Protein 5YQ5 (pdb70)

Nearest PDB structures (foldseek):
  5yq5-assembly1_A  TM=1.003E+00  e=1.199E-50  Homo sapiens
  1xcd-assembly1_A  TM=8.924E-01  e=4.815E-14  Bos taurus
  5cmp-assembly1_A  TM=8.500E-01  e=1.388E-11  Homo sapiens
  4v2d-assembly1_A  TM=8.101E-01  e=3.624E-11  Homo sapiens
  5ftt-assembly1_B  TM=8.292E-01  e=1.042E-10  Mus musculus

Organism: Homo sapiens (NCBI:txid9606)

Radius of gyration: 37.25 Å; Cα contacts (8 Å, |Δi|>4): 3304; chains: 4; bounding box: 86×95×120 Å

Structure (mmCIF, N/CA/C/O backbone):
data_5YQ5
#
_entry.id   5YQ5
#
_cell.length_a   75.640
_cell.length_b   110.700
_cell.length_c   122.150
_cell.angle_alpha   90.00
_cell.angle_beta   106.97
_cell.angle_gamma   90.00
#
_symmetry.space_group_name_H-M   'P 1 21 1'
#
loop_
_entity.id
_entity.type
_entity.pdbx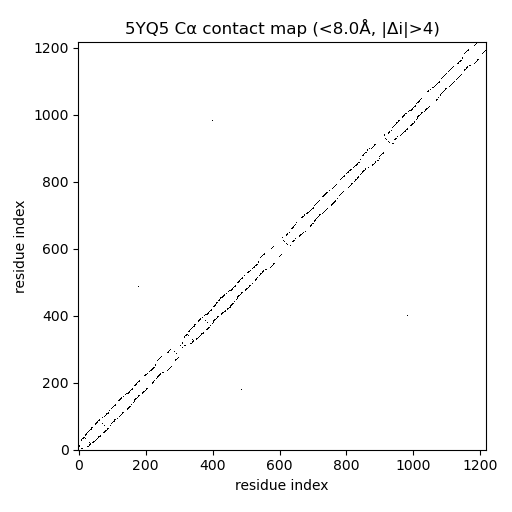_description
1 polymer Osteomodulin
2 non-polymer 2-acetamido-2-deoxy-beta-D-glucopyranose
3 non-polymer 'PHOSPHATE ION'
4 water water
#
loop_
_atom_site.group_PDB
_atom_site.id
_atom_site.type_symbol
_atom_site.label_atom_id
_atom_site.label_alt_id
_atom_site.label_comp_id
_atom_site.label_asym_id
_atom_site.label_entity_id
_atom_site.label_seq_id
_atom_site.pdbx_PDB_ins_code
_atom_site.Cartn_x
_atom_site.Cartn_y
_atom_site.Cartn_z
_atom_site.occupancy
_atom_site.B_iso_or_equiv
_atom_site.auth_seq_id
_atom_site.auth_comp_id
_atom_site.auth_asym_id
_atom_site.auth_atom_id
_atom_site.pdbx_PDB_model_num
ATOM 1 N N . SER A 1 62 ? 125.422 0.646 -24.812 1.00 66.17 64 SER A N 1
ATOM 2 C CA . SER A 1 62 ? 125.932 1.999 -24.484 1.00 66.73 64 SER A CA 1
ATOM 3 C C . SER A 1 62 ? 125.287 2.606 -23.216 1.00 61.17 64 SER A C 1
ATOM 4 O O . SER A 1 62 ? 125.976 3.225 -22.434 1.00 63.01 64 SER A O 1
ATOM 7 N N . GLU A 1 63 ? 124.007 2.372 -23.016 1.00 62.33 65 GLU A N 1
ATOM 8 C CA . GLU A 1 63 ? 123.278 2.842 -21.815 1.00 64.53 65 GLU A CA 1
ATOM 9 C C . GLU A 1 63 ? 123.716 2.199 -20.474 1.00 59.13 65 GLU A C 1
ATOM 10 O O . GLU A 1 63 ? 123.540 2.781 -19.408 1.00 66.39 65 GLU A O 1
ATOM 16 N N . CYS A 1 64 ? 124.293 1.004 -20.547 1.00 57.84 66 CYS A N 1
ATOM 17 C CA . CYS A 1 64 ? 124.717 0.279 -19.347 1.00 52.92 66 CYS A CA 1
ATOM 18 C C . CYS A 1 64 ? 126.208 0.032 -19.409 1.00 49.36 66 CYS A C 1
ATOM 19 O O . CYS A 1 64 ? 126.831 0.276 -20.420 1.00 63.13 66 CYS A O 1
ATOM 22 N N . PHE A 1 65 ? 126.770 -0.502 -18.337 1.00 49.24 67 PHE A N 1
ATOM 23 C CA . PHE A 1 65 ? 128.178 -0.843 -18.261 1.00 50.67 67 PHE A CA 1
ATOM 24 C C . PHE A 1 65 ? 128.389 -2.313 -17.920 1.00 46.63 67 PHE A C 1
ATOM 25 O O . PHE A 1 65 ? 127.900 -2.793 -16.890 1.00 45.48 67 PHE A O 1
ATOM 33 N N . CYS A 1 66 ? 129.134 -3.014 -18.780 1.00 47.29 68 CYS A N 1
ATOM 34 C CA . CYS A 1 66 ? 129.376 -4.462 -18.588 1.00 53.49 68 CYS A CA 1
ATOM 35 C C . CYS A 1 66 ? 130.869 -4.697 -18.444 1.00 52.10 68 CYS A C 1
ATOM 36 O O . CYS A 1 66 ? 131.563 -4.748 -19.440 1.00 55.92 68 CYS A O 1
ATOM 39 N N . PRO A 1 67 ? 131.382 -4.816 -17.204 1.00 51.57 69 PRO A N 1
ATOM 40 C CA . PRO A 1 67 ? 132.825 -4.961 -17.044 1.00 56.66 69 PRO A CA 1
ATOM 41 C C . PRO A 1 67 ? 133.336 -6.281 -17.654 1.00 57.19 69 PRO A C 1
ATOM 42 O O . PRO A 1 67 ? 132.775 -7.348 -17.366 1.00 54.16 69 PRO A O 1
ATOM 46 N N . THR A 1 68 ? 134.405 -6.188 -18.460 1.00 57.10 70 THR A N 1
ATOM 47 C CA . THR A 1 68 ? 135.009 -7.344 -19.137 1.00 53.01 70 THR A CA 1
ATOM 48 C C . THR A 1 68 ? 135.541 -8.412 -18.183 1.00 51.07 70 THR A C 1
ATOM 49 O O . THR A 1 68 ? 135.536 -9.591 -18.488 1.00 64.10 70 THR A O 1
ATOM 53 N N . ASN A 1 69 ? 135.997 -7.996 -17.028 1.00 51.32 71 ASN A N 1
ATOM 54 C CA . ASN A 1 69 ? 136.441 -8.897 -15.951 1.00 55.64 71 ASN A CA 1
ATOM 55 C C . ASN A 1 69 ? 135.308 -9.544 -15.139 1.00 53.21 71 ASN A C 1
ATOM 56 O O . ASN A 1 69 ? 135.570 -10.485 -14.390 1.00 47.78 71 ASN A O 1
ATOM 61 N N . PHE A 1 70 ? 134.088 -9.022 -15.218 1.00 57.26 72 PHE A N 1
ATOM 62 C CA . PHE A 1 70 ? 132.904 -9.631 -14.546 1.00 63.10 72 PHE A CA 1
ATOM 63 C C . PHE A 1 70 ? 131.803 -9.730 -15.598 1.00 55.75 72 PHE A C 1
ATOM 64 O O . PHE A 1 70 ? 130.785 -9.016 -15.526 1.00 52.18 72 PHE A O 1
ATOM 72 N N . PRO A 1 71 ? 132.043 -10.583 -16.600 1.00 50.19 73 PRO A N 1
ATOM 73 C CA . PRO A 1 71 ? 131.363 -10.513 -17.879 1.00 51.90 73 PRO A CA 1
ATOM 74 C C . PRO A 1 71 ? 129.888 -10.879 -17.843 1.00 46.17 73 PRO A C 1
ATOM 75 O O . PRO A 1 71 ? 129.146 -10.462 -18.742 1.00 44.82 73 PRO A O 1
ATOM 79 N N . SER A 1 72 ? 129.462 -11.627 -16.819 1.00 43.49 74 SER A N 1
ATOM 80 C CA . SER A 1 72 ? 128.027 -11.903 -16.645 1.00 44.13 74 SER A CA 1
ATOM 81 C C . SER A 1 72 ? 127.232 -10.802 -15.897 1.00 45.10 74 SER A C 1
ATOM 82 O O . SER A 1 72 ? 126.022 -10.986 -15.659 1.00 42.30 74 SER A O 1
ATOM 85 N N . SER A 1 73 ? 127.874 -9.669 -15.557 1.00 39.45 75 SER A N 1
ATOM 86 C CA . SER A 1 73 ? 127.216 -8.563 -14.825 1.00 36.69 75 SER A CA 1
ATOM 87 C C . SER A 1 73 ? 126.939 -7.372 -15.693 1.00 37.38 75 SER A C 1
ATOM 88 O O . SER A 1 73 ? 127.815 -6.923 -16.443 1.00 42.27 75 SER A O 1
ATOM 91 N N . MET A 1 74 ? 125.745 -6.797 -15.567 1.00 39.58 76 MET A N 1
ATOM 92 C CA . MET A 1 74 ? 125.398 -5.600 -16.309 1.00 38.27 76 MET A CA 1
ATOM 93 C C . MET A 1 74 ? 124.796 -4.558 -15.396 1.00 38.85 76 MET A C 1
ATOM 94 O O . MET A 1 74 ? 123.792 -4.820 -14.732 1.00 41.34 76 MET A O 1
ATOM 99 N N . TYR A 1 75 ? 125.391 -3.364 -15.422 1.00 39.91 77 TYR A N 1
ATOM 100 C CA . TYR A 1 75 ? 125.048 -2.255 -14.549 1.00 38.96 77 TYR A CA 1
ATOM 101 C C . TYR A 1 75 ? 124.304 -1.220 -15.332 1.00 40.69 77 TYR A C 1
ATOM 102 O O . TYR A 1 75 ? 124.872 -0.577 -16.186 1.00 44.30 77 TYR A O 1
ATOM 111 N N . CYS A 1 76 ? 123.019 -1.076 -15.044 1.00 39.51 78 CYS A N 1
ATOM 112 C CA . CYS A 1 76 ? 122.169 -0.087 -15.684 1.00 38.28 78 CYS A CA 1
ATOM 113 C C . CYS A 1 76 ? 121.559 0.809 -14.645 1.00 34.34 78 CYS A C 1
ATOM 114 O O . CYS A 1 76 ? 120.573 1.477 -14.914 1.00 36.19 78 CYS A O 1
ATOM 117 N N . ASP A 1 77 ? 122.143 0.829 -13.455 1.00 36.61 79 ASP A N 1
ATOM 118 C CA . ASP A 1 77 ? 121.561 1.540 -12.321 1.00 39.41 79 ASP A CA 1
ATOM 119 C C . ASP A 1 77 ? 121.848 3.054 -12.367 1.00 45.13 79 ASP A C 1
ATOM 120 O O . ASP A 1 77 ? 122.804 3.486 -13.010 1.00 50.44 79 ASP A O 1
ATOM 125 N N . ASN A 1 78 ? 120.998 3.831 -11.678 1.00 45.40 80 ASN A N 1
ATOM 126 C CA . ASN A 1 78 ? 121.192 5.256 -11.440 1.00 46.79 80 ASN A CA 1
ATOM 127 C C . ASN A 1 78 ? 121.455 6.012 -12.741 1.00 45.84 80 ASN A C 1
ATOM 128 O O . ASN A 1 78 ? 122.353 6.820 -12.790 1.00 49.06 80 ASN A O 1
ATOM 133 N N . ARG A 1 79 ? 120.688 5.728 -13.792 1.00 42.92 81 ARG A N 1
ATOM 134 C CA . ARG A 1 79 ? 120.908 6.292 -15.138 1.00 41.95 81 ARG A CA 1
ATOM 135 C C . ARG A 1 79 ? 119.696 7.001 -15.751 1.00 39.39 81 ARG A C 1
ATOM 136 O O . ARG A 1 79 ? 119.633 7.191 -16.967 1.00 43.47 81 ARG A O 1
ATOM 144 N N . LYS A 1 80 ? 118.755 7.395 -14.912 1.00 43.67 82 LYS A N 1
ATOM 145 C CA . LYS A 1 80 ? 117.450 7.908 -15.324 1.00 53.36 82 LYS A CA 1
ATOM 146 C C . LYS A 1 80 ? 116.777 7.107 -16.447 1.00 48.73 82 LYS A C 1
ATOM 147 O O . LYS A 1 80 ? 116.035 7.692 -17.239 1.00 46.44 82 LYS A O 1
ATOM 153 N N . LEU A 1 81 ? 117.006 5.786 -16.521 1.00 43.41 83 LEU A N 1
ATOM 154 C CA . LEU A 1 81 ? 116.349 4.991 -17.567 1.00 43.92 83 LEU A CA 1
ATOM 155 C C . LEU A 1 81 ? 114.824 4.962 -17.377 1.00 39.09 83 LEU A C 1
ATOM 156 O O . LEU A 1 81 ? 114.312 4.912 -16.263 1.00 41.13 83 LEU A O 1
ATOM 161 N N . LYS A 1 82 ? 114.128 5.039 -18.485 1.00 41.29 84 LYS A N 1
ATOM 162 C CA . LYS A 1 82 ? 112.686 4.977 -18.549 1.00 43.69 84 LYS A CA 1
ATOM 163 C C . LYS A 1 82 ? 112.200 3.609 -18.963 1.00 43.11 84 LYS A C 1
ATOM 164 O O . LYS A 1 82 ? 111.055 3.263 -18.705 1.00 41.81 84 LYS A O 1
ATOM 170 N N . THR A 1 83 ? 113.070 2.825 -19.608 1.00 40.00 85 THR A N 1
ATOM 171 C CA . THR A 1 83 ? 112.714 1.520 -20.100 1.00 40.87 85 THR A CA 1
ATOM 172 C C . THR A 1 83 ? 113.886 0.620 -19.829 1.00 39.65 85 THR A C 1
ATOM 173 O O . THR A 1 83 ? 115.005 1.061 -19.688 1.00 42.14 85 THR A O 1
ATOM 177 N N . ILE A 1 84 ? 113.611 -0.659 -19.762 1.00 41.84 86 ILE A N 1
ATOM 178 C CA . ILE A 1 84 ? 114.630 -1.648 -19.561 1.00 39.25 86 ILE A CA 1
ATOM 179 C C . ILE A 1 84 ? 115.239 -1.895 -20.922 1.00 42.37 86 ILE A C 1
ATOM 180 O O . ILE A 1 84 ? 114.520 -2.280 -21.843 1.00 34.94 86 ILE A O 1
ATOM 185 N N . PRO A 1 85 ? 116.563 -1.719 -21.056 1.00 42.74 87 PRO A N 1
ATOM 186 C CA . PRO A 1 85 ? 117.191 -2.011 -22.353 1.00 42.37 87 PRO A CA 1
ATOM 187 C C . PRO A 1 85 ? 117.178 -3.524 -22.683 1.00 41.52 87 PRO A C 1
ATOM 188 O O . PRO A 1 85 ? 116.805 -4.335 -21.835 1.00 40.49 87 PRO A O 1
ATOM 192 N N . ASN A 1 86 ? 117.562 -3.858 -23.904 1.00 40.68 88 ASN A N 1
ATOM 193 C CA . ASN A 1 86 ? 117.659 -5.230 -24.362 1.00 44.23 88 ASN A CA 1
ATOM 194 C C . ASN A 1 86 ? 118.782 -5.906 -23.622 1.00 42.24 88 ASN A C 1
ATOM 195 O O . ASN A 1 86 ? 119.863 -5.367 -23.559 1.00 45.46 88 ASN A O 1
ATOM 200 N N . ILE A 1 87 ? 118.505 -7.063 -23.032 1.00 38.21 89 ILE A N 1
ATOM 201 C CA . ILE A 1 87 ? 119.470 -7.741 -22.187 1.00 40.85 89 ILE A CA 1
ATOM 202 C C . ILE A 1 87 ? 120.155 -8.825 -23.018 1.00 42.87 89 ILE A C 1
ATOM 203 O O . ILE A 1 87 ? 119.502 -9.732 -23.491 1.00 46.15 89 ILE A O 1
ATOM 208 N N . PRO A 1 88 ? 121.491 -8.765 -23.161 1.00 50.75 90 PRO A N 1
ATOM 209 C CA . PRO A 1 88 ? 122.218 -9.868 -23.819 1.00 47.59 90 PRO A CA 1
ATOM 210 C C . PRO A 1 88 ? 122.031 -11.198 -23.102 1.00 48.65 90 PRO A C 1
ATOM 211 O O . PRO A 1 88 ? 121.851 -11.234 -21.886 1.00 50.41 90 PRO A O 1
ATOM 215 N N . MET A 1 89 ? 122.163 -12.275 -23.848 1.00 48.41 91 MET A N 1
ATOM 216 C CA . MET A 1 89 ? 121.831 -13.619 -23.370 1.00 52.07 91 MET A CA 1
ATOM 217 C C . MET A 1 89 ? 122.797 -14.173 -22.326 1.00 50.04 91 MET A C 1
ATOM 218 O O . MET A 1 89 ? 122.468 -15.111 -21.621 1.00 49.93 91 MET A O 1
ATOM 223 N N . HIS A 1 90 ? 123.990 -13.618 -22.231 1.00 47.01 92 HIS A N 1
ATOM 224 C CA . HIS A 1 90 ? 124.969 -14.120 -21.273 1.00 45.97 92 HIS A CA 1
ATOM 225 C C . HIS A 1 90 ? 124.832 -13.484 -19.877 1.00 42.10 92 HIS A C 1
ATOM 226 O O . HIS A 1 90 ? 125.459 -13.971 -18.927 1.00 44.33 92 HIS A O 1
ATOM 233 N N . ILE A 1 91 ? 123.998 -12.445 -19.742 1.00 35.47 93 ILE A N 1
ATOM 234 C CA . ILE A 1 91 ? 123.850 -11.729 -18.462 1.00 35.04 93 ILE A CA 1
ATOM 235 C C . ILE A 1 91 ? 123.208 -12.569 -17.376 1.00 34.61 93 ILE A C 1
ATOM 236 O O . ILE A 1 91 ? 122.183 -13.195 -17.583 1.00 37.88 93 ILE A O 1
ATOM 241 N N . GLN A 1 92 ? 123.832 -12.601 -16.222 1.00 35.45 94 GLN A N 1
ATOM 242 C CA . GLN A 1 92 ? 123.339 -13.335 -15.085 1.00 33.89 94 GLN A CA 1
ATOM 243 C C . GLN A 1 92 ? 122.967 -12.440 -13.904 1.00 33.90 94 GLN A C 1
ATOM 244 O O . GLN A 1 92 ? 122.107 -12.817 -13.112 1.00 36.12 94 GLN A O 1
ATOM 250 N N . GLN A 1 93 ? 123.633 -11.300 -13.739 1.00 34.51 95 GLN A N 1
ATOM 251 C CA . GLN A 1 93 ? 123.304 -10.346 -12.701 1.00 34.45 95 GLN A CA 1
ATOM 252 C C . GLN A 1 93 ? 123.008 -9.032 -13.397 1.00 35.84 95 GLN A C 1
ATOM 253 O O . GLN A 1 93 ? 123.830 -8.530 -14.166 1.00 41.03 95 GLN A O 1
ATOM 259 N N . LEU A 1 94 ? 121.801 -8.512 -13.162 1.00 36.35 96 LEU A N 1
ATOM 260 C CA . LEU A 1 94 ? 121.283 -7.331 -13.850 1.00 31.56 96 LEU A CA 1
ATOM 261 C C . LEU A 1 94 ? 120.861 -6.311 -12.817 1.00 30.97 96 LEU A C 1
ATOM 262 O O . LEU A 1 94 ? 119.985 -6.603 -11.993 1.00 30.40 96 LEU A O 1
ATOM 267 N N . TYR A 1 95 ? 121.467 -5.120 -12.878 1.00 32.33 97 TYR A N 1
ATOM 268 C CA . TYR A 1 95 ? 121.221 -4.058 -11.924 1.00 30.26 97 TYR A CA 1
ATOM 269 C C . TYR A 1 95 ? 120.501 -2.904 -12.614 1.00 31.58 97 TYR A C 1
ATOM 270 O O . TYR A 1 95 ? 121.084 -2.228 -13.453 1.00 35.52 97 TYR A O 1
ATOM 279 N N . LEU A 1 96 ? 119.229 -2.704 -12.277 1.00 30.81 98 LEU A N 1
ATOM 280 C CA . LEU A 1 96 ? 118.407 -1.642 -12.867 1.00 30.37 98 LEU A CA 1
ATOM 281 C C . LEU A 1 96 ? 117.858 -0.731 -11.817 1.00 29.44 98 LEU A C 1
ATOM 282 O O . LEU A 1 96 ? 116.971 0.036 -12.091 1.00 32.51 98 LEU A O 1
ATOM 287 N N . GLN A 1 97 ? 118.389 -0.806 -10.597 1.00 31.94 99 GLN A N 1
ATOM 288 C CA . GLN A 1 97 ? 117.880 0.013 -9.537 1.00 32.45 99 GLN A CA 1
ATOM 289 C C . GLN A 1 97 ? 118.103 1.515 -9.739 1.00 32.58 99 GLN A C 1
ATOM 290 O O . GLN A 1 97 ? 118.938 1.927 -10.522 1.00 29.53 99 GLN A O 1
ATOM 296 N N . PHE A 1 98 ? 117.307 2.308 -9.032 1.00 32.11 100 PHE A N 1
ATOM 297 C CA . PHE A 1 98 ? 117.382 3.767 -9.056 1.00 34.66 100 PHE A CA 1
ATOM 298 C C . PHE A 1 98 ? 117.243 4.360 -10.457 1.00 37.74 100 PHE A C 1
ATOM 299 O O . PHE A 1 98 ? 118.076 5.154 -10.890 1.00 48.98 100 PHE A O 1
ATOM 307 N N . ASN A 1 99 ? 116.189 3.957 -11.164 1.00 39.78 101 ASN A N 1
ATOM 308 C CA . ASN A 1 99 ? 115.871 4.506 -12.486 1.00 37.12 101 ASN A CA 1
ATOM 309 C C . ASN A 1 99 ? 114.448 5.064 -12.453 1.00 34.95 101 ASN A C 1
ATOM 310 O O . ASN A 1 99 ? 113.946 5.367 -11.384 1.00 37.60 101 ASN A O 1
ATOM 315 N N . GLU A 1 100 ? 113.820 5.261 -13.603 1.00 37.71 102 GLU A N 1
ATOM 316 C CA . GLU A 1 100 ? 112.437 5.738 -13.667 1.00 41.10 102 GLU A CA 1
ATOM 317 C C . GLU A 1 100 ? 111.593 4.741 -14.473 1.00 40.52 102 GLU A C 1
ATOM 318 O O . GLU A 1 100 ? 110.728 5.112 -15.260 1.00 41.85 102 GLU A O 1
ATOM 324 N N . ILE A 1 101 ? 111.862 3.460 -14.272 1.00 38.57 103 ILE A N 1
ATOM 325 C CA . ILE A 1 101 ? 111.176 2.423 -15.011 1.00 37.63 103 ILE A CA 1
ATOM 326 C C . ILE A 1 101 ? 109.746 2.229 -14.464 1.00 35.16 103 ILE A C 1
ATOM 327 O O . ILE A 1 101 ? 109.522 2.224 -13.245 1.00 31.82 103 ILE A O 1
ATOM 332 N N . GLU A 1 102 ? 108.803 2.093 -15.381 1.00 34.03 104 GLU A N 1
ATOM 333 C CA . GLU A 1 102 ? 107.388 1.886 -15.048 1.00 39.56 104 GLU A CA 1
ATOM 334 C C . GLU A 1 102 ? 106.869 0.510 -15.425 1.00 34.38 104 GLU A C 1
ATOM 335 O O . GLU A 1 102 ? 105.951 0.008 -14.802 1.00 35.03 104 GLU A O 1
ATOM 341 N N . ALA A 1 103 ? 107.461 -0.104 -16.428 1.00 31.84 105 ALA A N 1
ATOM 342 C CA . ALA A 1 103 ? 106.955 -1.314 -17.017 1.00 32.93 105 ALA A CA 1
ATOM 343 C C . ALA A 1 103 ? 108.072 -2.330 -17.087 1.00 28.94 105 ALA A C 1
ATOM 344 O O . ALA A 1 103 ? 109.234 -1.966 -17.225 1.00 30.24 105 ALA A O 1
ATOM 346 N N . VAL A 1 104 ? 107.692 -3.600 -17.040 1.00 27.11 106 VAL A N 1
ATOM 347 C CA . VAL A 1 104 ? 108.614 -4.705 -17.276 1.00 31.60 106 VAL A CA 1
ATOM 348 C C . VAL A 1 104 ? 108.056 -5.520 -18.433 1.00 33.30 106 VAL A C 1
ATOM 349 O O . VAL A 1 104 ? 107.076 -6.233 -18.261 1.00 35.54 106 VAL A O 1
ATOM 353 N N . THR A 1 105 ? 108.685 -5.381 -19.600 1.00 35.06 107 THR A N 1
ATOM 354 C CA . THR A 1 105 ? 108.135 -5.953 -20.819 1.00 35.95 107 THR A CA 1
ATOM 355 C C . THR A 1 105 ? 108.952 -7.140 -21.234 1.00 37.11 107 THR A C 1
ATOM 356 O O . THR A 1 105 ? 110.161 -7.149 -21.077 1.00 37.60 107 THR A O 1
ATOM 360 N N . ALA A 1 106 ? 108.285 -8.120 -21.834 1.00 36.46 108 ALA A N 1
ATOM 361 C CA . ALA A 1 106 ? 108.899 -9.335 -22.335 1.00 37.90 108 ALA A CA 1
ATOM 362 C C . ALA A 1 106 ? 110.001 -9.105 -23.361 1.00 40.04 108 ALA A C 1
ATOM 363 O O . ALA A 1 106 ? 110.974 -9.863 -23.390 1.00 38.84 108 ALA A O 1
ATOM 365 N N . ASN A 1 107 ? 109.847 -8.106 -24.237 1.00 39.52 109 ASN A N 1
ATOM 366 C CA . ASN A 1 107 ? 110.816 -7.899 -25.332 1.00 46.25 109 ASN A CA 1
ATOM 367 C C . ASN A 1 107 ? 112.247 -7.645 -24.832 1.00 44.37 109 ASN A C 1
ATOM 368 O O . ASN A 1 107 ? 113.212 -8.106 -25.448 1.00 51.50 109 ASN A O 1
ATOM 373 N N . SER A 1 108 ? 112.376 -6.970 -23.684 1.00 43.32 110 SER A N 1
ATOM 374 C CA . SER A 1 108 ? 113.694 -6.707 -23.074 1.00 44.97 110 SER A CA 1
ATOM 375 C C . SER A 1 108 ? 114.439 -7.968 -22.617 1.00 46.56 110 SER A C 1
ATOM 376 O O . SER A 1 108 ? 115.648 -7.978 -22.627 1.00 49.14 110 SER A O 1
ATOM 379 N N . PHE A 1 109 ? 113.716 -9.018 -22.216 1.00 41.22 111 PHE A N 1
ATOM 380 C CA . PHE A 1 109 ? 114.315 -10.198 -21.555 1.00 40.50 111 PHE A CA 1
ATOM 381 C C . PHE A 1 109 ? 114.317 -11.442 -22.412 1.00 43.80 111 PHE A C 1
ATOM 382 O O . PHE A 1 109 ? 114.623 -12.533 -21.903 1.00 46.05 111 PHE A O 1
ATOM 390 N N . ILE A 1 110 ? 113.945 -11.308 -23.682 1.00 50.51 112 ILE A N 1
ATOM 391 C CA . ILE A 1 110 ? 113.566 -12.485 -24.460 1.00 56.57 112 ILE A CA 1
ATOM 392 C C . ILE A 1 110 ? 114.671 -13.546 -24.571 1.00 59.95 112 ILE A C 1
ATOM 393 O O . ILE A 1 110 ? 114.408 -14.732 -24.490 1.00 58.85 112 ILE A O 1
ATOM 398 N N . ASN A 1 111 ? 115.912 -13.113 -24.703 1.00 60.54 113 ASN A N 1
ATOM 399 C CA . ASN A 1 111 ? 117.032 -14.038 -24.845 1.00 59.01 113 ASN A CA 1
ATOM 400 C C . ASN A 1 111 ? 117.800 -14.256 -23.548 1.00 52.93 113 ASN A C 1
ATOM 401 O O . ASN A 1 111 ? 118.763 -15.029 -23.520 1.00 51.56 113 ASN A O 1
ATOM 406 N N . ALA A 1 112 ? 117.381 -13.612 -22.468 1.00 43.53 114 ALA A N 1
ATOM 407 C CA . ALA A 1 112 ? 118.156 -13.546 -21.237 1.00 46.35 114 ALA A CA 1
ATOM 408 C C . ALA A 1 112 ? 117.778 -14.672 -20.280 1.00 45.22 114 ALA A C 1
ATOM 409 O O . ALA A 1 112 ? 117.430 -14.446 -19.115 1.00 49.98 114 ALA A O 1
ATOM 411 N N . THR A 1 113 ? 118.001 -15.888 -20.743 1.00 43.48 115 THR A N 1
ATOM 412 C CA . THR A 1 113 ? 117.486 -17.084 -20.049 1.00 44.11 115 THR A CA 1
ATOM 413 C C . THR A 1 113 ? 118.335 -17.435 -18.821 1.00 41.60 115 THR A C 1
ATOM 414 O O . THR A 1 113 ? 117.910 -18.228 -17.985 1.00 42.59 115 THR A O 1
ATOM 418 N N . HIS A 1 114 ? 119.537 -16.881 -18.717 1.00 39.05 116 HIS A N 1
ATOM 419 C CA . HIS A 1 114 ? 120.434 -17.190 -17.603 1.00 39.87 116 HIS A CA 1
ATOM 420 C C . HIS A 1 114 ? 120.394 -16.209 -16.417 1.00 33.30 116 HIS A C 1
ATOM 421 O O . HIS A 1 114 ? 121.177 -16.329 -15.524 1.00 38.36 116 HIS A O 1
ATOM 428 N N . LEU A 1 115 ? 119.479 -15.243 -16.421 1.00 32.71 117 LEU A N 1
ATOM 429 C CA . LEU A 1 115 ? 119.378 -14.302 -15.311 1.00 31.32 117 LEU A CA 1
ATOM 430 C C . LEU A 1 115 ? 119.166 -15.016 -13.971 1.00 34.15 117 LEU A C 1
ATOM 431 O O . LEU A 1 115 ? 118.289 -15.923 -13.835 1.00 30.22 117 LEU A O 1
ATOM 436 N N . LYS A 1 116 ? 120.064 -14.716 -13.025 1.00 28.98 118 LYS A N 1
ATOM 437 C CA . LYS A 1 116 ? 119.986 -15.243 -11.672 1.00 31.08 118 LYS A CA 1
ATOM 438 C C . LYS A 1 116 ? 119.558 -14.195 -10.677 1.00 27.84 118 LYS A C 1
ATOM 439 O O . LYS A 1 116 ? 119.032 -14.545 -9.610 1.00 29.21 118 LYS A O 1
ATOM 445 N N . GLU A 1 117 ? 119.842 -12.930 -10.975 1.00 26.79 119 GLU A N 1
ATOM 446 C CA . GLU A 1 117 ? 119.599 -11.855 -10.068 1.00 30.40 119 GLU A CA 1
ATOM 447 C C . GLU A 1 117 ? 119.163 -10.657 -10.878 1.00 28.87 119 GLU A C 1
ATOM 448 O O . GLU A 1 117 ? 119.831 -10.280 -11.850 1.00 33.76 119 GLU A O 1
ATOM 454 N N . ILE A 1 118 ? 118.031 -10.074 -10.487 1.00 27.46 120 ILE A N 1
ATOM 455 C CA . ILE A 1 118 ? 117.532 -8.829 -11.083 1.00 28.83 120 ILE A CA 1
ATOM 456 C C . ILE A 1 118 ? 117.220 -7.863 -9.965 1.00 27.68 120 ILE A C 1
ATOM 457 O O . ILE A 1 118 ? 116.421 -8.175 -9.082 1.00 28.44 120 ILE A O 1
ATOM 462 N N . ASN A 1 119 ? 117.847 -6.682 -10.013 1.00 29.01 121 ASN A N 1
ATOM 463 C CA . ASN A 1 119 ? 117.502 -5.599 -9.100 1.00 29.74 121 ASN A CA 1
ATOM 464 C C . ASN A 1 119 ? 116.750 -4.495 -9.819 1.00 28.54 121 ASN A C 1
ATOM 465 O O . ASN A 1 119 ? 117.338 -3.754 -10.602 1.00 30.72 121 ASN A O 1
ATOM 470 N N . LEU A 1 120 ? 115.447 -4.393 -9.532 1.00 29.86 122 LEU A N 1
ATOM 471 C CA . LEU A 1 120 ? 114.572 -3.368 -10.102 1.00 30.41 122 LEU A CA 1
ATOM 472 C C . LEU A 1 120 ? 114.031 -2.477 -9.002 1.00 30.72 122 LEU A C 1
ATOM 473 O O . LEU A 1 120 ? 113.028 -1.782 -9.180 1.00 31.26 122 LEU A O 1
ATOM 478 N N . SER A 1 121 ? 114.705 -2.454 -7.865 1.00 29.83 123 SER A N 1
ATOM 479 C CA . SER A 1 121 ? 114.313 -1.581 -6.769 1.00 30.50 123 SER A CA 1
ATOM 480 C C . SER A 1 121 ? 114.451 -0.104 -7.123 1.00 27.61 123 SER A C 1
ATOM 481 O O . SER A 1 121 ? 115.143 0.257 -8.071 1.00 27.87 123 SER A O 1
ATOM 484 N N . HIS A 1 122 ? 113.716 0.732 -6.394 1.00 28.94 124 HIS A N 1
ATOM 485 C CA . HIS A 1 122 ? 113.763 2.179 -6.567 1.00 30.45 124 HIS A CA 1
ATOM 486 C C . HIS A 1 122 ? 113.456 2.577 -8.000 1.00 34.23 124 HIS A C 1
ATOM 487 O O . HIS A 1 122 ? 114.237 3.295 -8.666 1.00 35.04 124 HIS A O 1
ATOM 494 N N . ASN A 1 123 ? 112.300 2.106 -8.473 1.00 36.00 125 ASN A N 1
ATOM 495 C CA . ASN A 1 123 ? 111.781 2.509 -9.781 1.00 32.95 125 ASN A CA 1
ATOM 496 C C . ASN A 1 123 ? 110.346 3.002 -9.602 1.00 33.34 125 ASN A C 1
ATOM 497 O O . ASN A 1 123 ? 110.010 3.438 -8.507 1.00 33.26 125 ASN A O 1
ATOM 502 N N . LYS A 1 124 ? 109.513 2.973 -10.643 1.00 39.12 126 LYS A N 1
ATOM 503 C CA . LYS A 1 124 ? 108.087 3.379 -10.535 1.00 43.45 126 LYS A CA 1
ATOM 504 C C . LYS A 1 124 ? 107.179 2.284 -11.132 1.00 41.91 126 LYS A C 1
ATOM 505 O O . LYS A 1 124 ? 106.149 2.572 -11.766 1.00 36.61 126 LYS A O 1
ATOM 511 N N . ILE A 1 125 ? 107.565 1.027 -10.939 1.00 36.53 127 ILE A N 1
ATOM 512 C CA . ILE A 1 125 ? 106.885 -0.081 -11.584 1.00 30.80 127 ILE A CA 1
ATOM 513 C C . ILE A 1 125 ? 105.493 -0.280 -10.971 1.00 31.61 127 ILE A C 1
ATOM 514 O O . ILE A 1 125 ? 105.313 -0.192 -9.754 1.00 31.33 127 ILE A O 1
ATOM 519 N N . LYS A 1 126 ? 104.509 -0.508 -11.830 1.00 31.69 128 LYS A N 1
ATOM 520 C CA . LYS A 1 126 ? 103.144 -0.813 -11.420 1.00 32.09 128 LYS A CA 1
ATOM 521 C C . LYS A 1 126 ? 102.827 -2.199 -11.783 1.00 27.50 128 LYS A C 1
ATOM 522 O O . LYS A 1 126 ? 103.340 -2.697 -12.790 1.00 27.44 128 LYS A O 1
ATOM 528 N N . SER A 1 127 ? 101.995 -2.843 -10.964 1.00 26.29 129 SER A N 1
ATOM 529 C CA . SER A 1 127 ? 101.671 -4.257 -11.154 1.00 28.88 129 SER A CA 1
ATOM 530 C C . SER A 1 127 ? 101.078 -4.542 -12.514 1.00 29.80 129 SER A C 1
ATOM 531 O O . SER A 1 127 ? 101.444 -5.533 -13.172 1.00 29.13 129 SER A O 1
ATOM 534 N N . GLN A 1 128 ? 100.180 -3.663 -12.926 1.00 33.46 130 GLN A N 1
ATOM 535 C CA . GLN A 1 128 ? 99.493 -3.769 -14.227 1.00 42.12 130 GLN A CA 1
ATOM 536 C C . GLN A 1 128 ? 100.428 -3.552 -15.435 1.00 40.68 130 GLN A C 1
ATOM 537 O O . GLN A 1 128 ? 100.026 -3.828 -16.547 1.00 42.65 130 GLN A O 1
ATOM 543 N N . LYS A 1 129 ? 101.672 -3.099 -15.225 1.00 34.68 131 LYS A N 1
ATOM 544 C CA . LYS A 1 129 ? 102.617 -2.944 -16.328 1.00 35.71 131 LYS A CA 1
ATOM 545 C C . LYS A 1 129 ? 103.728 -3.961 -16.373 1.00 32.70 131 LYS A C 1
ATOM 546 O O . LYS A 1 129 ? 104.689 -3.788 -17.137 1.00 30.74 131 LYS A O 1
ATOM 552 N N . ILE A 1 130 ? 103.590 -5.044 -15.601 1.00 29.57 132 ILE A N 1
ATOM 553 C CA . ILE A 1 130 ? 104.515 -6.149 -15.661 1.00 31.30 132 ILE A CA 1
ATOM 554 C C . ILE A 1 130 ? 103.838 -7.161 -16.567 1.00 31.00 132 ILE A C 1
ATOM 555 O O . ILE A 1 130 ? 102.768 -7.665 -16.240 1.00 38.81 132 ILE A O 1
ATOM 560 N N . ASP A 1 131 ? 104.466 -7.473 -17.689 1.00 32.25 133 ASP A N 1
ATOM 561 C CA . ASP A 1 131 ? 103.911 -8.429 -18.638 1.00 32.05 133 ASP A CA 1
ATOM 562 C C . ASP A 1 131 ? 103.886 -9.779 -17.978 1.00 32.61 133 ASP A C 1
ATOM 563 O O . ASP A 1 131 ? 104.811 -10.152 -17.229 1.00 30.98 133 ASP A O 1
ATOM 568 N N . TYR A 1 132 ? 102.821 -10.542 -18.277 1.00 29.47 134 TYR A N 1
ATOM 569 C CA . TYR A 1 132 ? 102.619 -11.885 -17.851 1.00 27.53 134 TYR A CA 1
ATOM 570 C C . TYR A 1 132 ? 103.782 -12.729 -18.300 1.00 28.05 134 TYR A C 1
ATOM 571 O O . TYR A 1 132 ? 104.146 -12.772 -19.473 1.00 33.71 134 TYR A O 1
ATOM 580 N N . GLY A 1 133 ? 104.324 -13.450 -17.337 1.00 26.65 135 GLY A N 1
ATOM 581 C CA . GLY A 1 133 ? 105.359 -14.424 -17.643 1.00 28.83 135 GLY A CA 1
ATOM 582 C C . GLY A 1 133 ? 106.779 -13.917 -17.626 1.00 28.88 135 GLY A C 1
ATOM 583 O O . GLY A 1 133 ? 107.661 -14.731 -17.659 1.00 35.16 135 GLY A O 1
ATOM 584 N N . VAL A 1 134 ? 107.015 -12.614 -17.558 1.00 28.20 136 VAL A N 1
ATOM 585 C CA . VAL A 1 134 ? 108.370 -12.077 -17.811 1.00 27.76 136 VAL A CA 1
ATOM 586 C C . VAL A 1 134 ? 109.391 -12.614 -16.821 1.00 26.83 136 VAL A C 1
ATOM 587 O O . VAL A 1 134 ? 110.425 -13.113 -17.212 1.00 29.45 136 VAL A O 1
ATOM 591 N N . PHE A 1 135 ? 109.048 -12.645 -15.545 1.00 28.05 137 PHE A N 1
ATOM 592 C CA . PHE A 1 135 ? 109.932 -13.273 -14.531 1.00 24.72 137 PHE A CA 1
ATOM 593 C C . PHE A 1 135 ? 109.805 -14.777 -14.511 1.00 27.07 137 PHE A C 1
ATOM 594 O O . PHE A 1 135 ? 110.770 -15.495 -14.282 1.00 27.91 137 PHE A O 1
ATOM 602 N N . ALA A 1 136 ? 108.568 -15.271 -14.708 1.00 30.87 138 ALA A N 1
ATOM 603 C CA . ALA A 1 136 ? 108.294 -16.709 -14.584 1.00 29.19 138 ALA A CA 1
ATOM 604 C C . ALA A 1 136 ? 109.024 -17.546 -15.587 1.00 27.71 138 ALA A C 1
ATOM 605 O O . ALA A 1 136 ? 109.275 -18.729 -15.329 1.00 26.74 138 ALA A O 1
ATOM 607 N N . LYS A 1 137 ? 109.382 -16.958 -16.734 1.00 30.67 139 LYS A N 1
ATOM 608 C CA . LYS A 1 137 ? 110.051 -17.778 -17.770 1.00 36.23 139 LYS A CA 1
ATOM 609 C C . LYS A 1 137 ? 111.535 -17.907 -17.505 1.00 35.15 139 LYS A C 1
ATOM 610 O O . LYS A 1 137 ? 112.192 -18.586 -18.284 1.00 33.85 139 LYS A O 1
ATOM 616 N N . LEU A 1 138 ? 112.053 -17.317 -16.416 1.00 34.07 140 LEU A N 1
ATOM 617 C CA . LEU A 1 138 ? 113.466 -17.358 -16.119 1.00 33.33 140 LEU A CA 1
ATOM 618 C C . LEU A 1 138 ? 113.709 -18.517 -15.137 1.00 34.24 140 LEU A C 1
ATOM 619 O O . LEU A 1 138 ? 113.475 -18.380 -13.943 1.00 38.81 140 LEU A O 1
ATOM 624 N N . PRO A 1 139 ? 114.227 -19.643 -15.646 1.00 31.55 141 PRO A N 1
ATOM 625 C CA . PRO A 1 139 ? 114.269 -20.819 -14.790 1.00 33.36 141 PRO A CA 1
ATOM 626 C C . PRO A 1 139 ? 115.373 -20.866 -13.743 1.00 33.26 141 PRO A C 1
ATOM 627 O O . PRO A 1 139 ? 115.380 -21.764 -12.908 1.00 32.12 141 PRO A O 1
ATOM 631 N N . ASN A 1 140 ? 116.322 -19.935 -13.813 1.00 34.96 142 ASN A N 1
ATOM 632 C CA . ASN A 1 140 ? 117.452 -19.880 -12.875 1.00 34.74 142 ASN A CA 1
ATOM 633 C C . ASN A 1 140 ? 117.384 -18.616 -11.996 1.00 32.76 142 ASN A C 1
ATOM 634 O O . ASN A 1 140 ? 118.326 -18.354 -11.290 1.00 33.03 142 ASN A O 1
ATOM 639 N N . LEU A 1 141 ? 116.312 -17.814 -12.066 1.00 29.43 143 LEU A N 1
ATOM 640 C CA . LEU A 1 141 ? 116.217 -16.601 -11.269 1.00 27.96 143 LEU A CA 1
ATOM 641 C C . LEU A 1 141 ? 116.147 -16.948 -9.769 1.00 27.32 143 LEU A C 1
ATOM 642 O O . LEU A 1 141 ? 115.235 -17.665 -9.309 1.00 23.64 143 LEU A O 1
ATOM 647 N N . LEU A 1 142 ? 117.153 -16.466 -9.037 1.00 25.25 144 LEU A N 1
ATOM 648 C CA . LEU A 1 142 ? 117.259 -16.740 -7.594 1.00 27.08 144 LEU A CA 1
ATOM 649 C C . LEU A 1 142 ? 116.863 -15.562 -6.728 1.00 27.01 144 LEU A C 1
ATOM 650 O O . LEU A 1 142 ? 116.321 -15.748 -5.645 1.00 29.00 144 LEU A O 1
ATOM 655 N N . GLN A 1 143 ? 117.113 -14.352 -7.206 1.00 25.46 145 GLN A N 1
ATOM 656 C CA . GLN A 1 143 ? 116.925 -13.179 -6.422 1.00 26.75 145 GLN A CA 1
ATOM 657 C C . GLN A 1 143 ? 116.223 -12.109 -7.260 1.00 23.45 145 GLN A C 1
ATOM 658 O O . GLN A 1 143 ? 116.691 -11.771 -8.349 1.00 23.61 145 GLN A O 1
ATOM 664 N N . LEU A 1 144 ? 115.175 -11.528 -6.709 1.00 23.81 146 LEU A N 1
ATOM 665 C CA . LEU A 1 144 ? 114.404 -10.493 -7.400 1.00 23.92 146 LEU A CA 1
ATOM 666 C C . LEU A 1 144 ? 114.122 -9.388 -6.419 1.00 20.43 146 LEU A C 1
ATOM 667 O O . LEU A 1 144 ? 113.478 -9.626 -5.414 1.00 20.75 146 LEU A O 1
ATOM 672 N N . HIS A 1 145 ? 114.599 -8.192 -6.729 1.00 22.11 147 HIS A N 1
ATOM 673 C CA . HIS A 1 145 ? 114.366 -7.012 -5.930 1.00 25.46 147 HIS A CA 1
ATOM 674 C C . HIS A 1 145 ? 113.353 -6.109 -6.641 1.00 26.75 147 HIS A C 1
ATOM 675 O O . HIS A 1 145 ? 113.615 -5.614 -7.740 1.00 25.93 147 HIS A O 1
ATOM 682 N N . LEU A 1 146 ? 112.218 -5.869 -5.997 1.00 26.40 148 LEU A N 1
ATOM 683 C CA . LEU A 1 146 ? 111.193 -4.961 -6.513 1.00 26.59 148 LEU A CA 1
ATOM 684 C C . LEU A 1 146 ? 110.764 -3.959 -5.442 1.00 30.85 148 LEU A C 1
ATOM 685 O O . LEU A 1 146 ? 109.732 -3.298 -5.563 1.00 31.21 148 LEU A O 1
ATOM 690 N N . GLU A 1 147 ? 111.599 -3.792 -4.417 1.00 32.45 149 GLU A N 1
ATOM 691 C CA . GLU A 1 147 ? 111.343 -2.845 -3.359 1.00 32.62 149 GLU A CA 1
ATOM 692 C C . GLU A 1 147 ? 111.393 -1.418 -3.874 1.00 31.11 149 GLU A C 1
ATOM 693 O O . GLU A 1 147 ? 112.020 -1.141 -4.875 1.00 28.31 149 GLU A O 1
ATOM 699 N N . HIS A 1 148 ? 110.669 -0.534 -3.201 1.00 29.55 150 HIS A N 1
ATOM 700 C CA . HIS A 1 148 ? 110.562 0.878 -3.591 1.00 34.00 150 HIS A CA 1
ATOM 701 C C . HIS A 1 148 ? 110.047 1.047 -5.023 1.00 30.99 150 HIS A C 1
ATOM 702 O O . HIS A 1 148 ? 110.701 1.645 -5.866 1.00 27.18 150 HIS A O 1
ATOM 709 N N . ASN A 1 149 ? 108.864 0.478 -5.265 1.00 31.67 151 ASN A N 1
ATOM 710 C CA . ASN A 1 149 ? 108.146 0.660 -6.525 1.00 34.85 151 ASN A CA 1
ATOM 711 C C . ASN A 1 149 ? 106.706 1.109 -6.227 1.00 32.87 151 ASN A C 1
ATOM 712 O O . ASN A 1 149 ? 106.470 1.653 -5.163 1.00 32.23 151 ASN A O 1
ATOM 717 N N . ASN A 1 150 ? 105.754 0.892 -7.134 1.00 33.66 152 ASN A N 1
ATOM 718 C CA . ASN A 1 150 ? 104.342 1.250 -6.883 1.00 34.18 152 ASN A CA 1
ATOM 719 C C . ASN A 1 150 ? 103.450 0.055 -7.090 1.00 34.47 152 ASN A C 1
ATOM 720 O O . ASN A 1 150 ? 102.342 0.179 -7.629 1.00 31.19 152 ASN A O 1
ATOM 725 N N . LEU A 1 151 ? 103.926 -1.108 -6.662 1.00 33.62 153 LEU A N 1
ATOM 726 C CA . LEU A 1 151 ? 103.177 -2.330 -6.856 1.00 32.98 153 LEU A CA 1
ATOM 727 C C . LEU A 1 151 ? 101.958 -2.309 -5.929 1.00 31.19 153 LEU A C 1
ATOM 728 O O . LEU A 1 151 ? 102.073 -1.947 -4.774 1.00 31.39 153 LEU A O 1
ATOM 733 N N . GLU A 1 152 ? 100.812 -2.682 -6.462 1.00 31.62 154 GLU A N 1
ATOM 734 C CA . GLU A 1 152 ? 99.564 -2.784 -5.705 1.00 35.21 154 GLU A CA 1
ATOM 735 C C . GLU A 1 152 ? 99.193 -4.196 -5.459 1.00 30.42 154 GLU A C 1
ATOM 736 O O . GLU A 1 152 ? 98.330 -4.483 -4.626 1.00 29.93 154 GLU A O 1
ATOM 742 N N . GLU A 1 153 ? 99.795 -5.108 -6.193 1.00 34.58 155 GLU A N 1
ATOM 743 C CA . GLU A 1 153 ? 99.539 -6.473 -5.883 1.00 39.75 155 GLU A CA 1
ATOM 744 C C . GLU A 1 153 ? 100.787 -7.325 -5.943 1.00 35.18 155 GLU A C 1
ATOM 745 O O . GLU A 1 153 ? 101.783 -6.965 -6.539 1.00 28.66 155 GLU A O 1
ATOM 751 N N . PHE A 1 154 ? 100.691 -8.460 -5.273 1.00 33.97 156 PHE A N 1
ATOM 752 C CA . PHE A 1 154 ? 101.746 -9.415 -5.233 1.00 34.92 156 PHE A CA 1
ATOM 753 C C . PHE A 1 154 ? 101.960 -9.959 -6.629 1.00 33.51 156 PHE A C 1
ATOM 754 O O . PHE A 1 154 ? 100.998 -10.412 -7.267 1.00 36.08 156 PHE A O 1
ATOM 762 N N . PRO A 1 155 ? 103.219 -9.920 -7.117 1.00 32.94 157 PRO A N 1
ATOM 763 C CA . PRO A 1 155 ? 103.498 -10.271 -8.499 1.00 33.42 157 PRO A CA 1
ATOM 764 C C . PRO A 1 155 ? 103.377 -11.759 -8.708 1.00 35.24 157 PRO A C 1
ATOM 765 O O . PRO A 1 155 ? 103.768 -12.559 -7.859 1.00 32.26 157 PRO A O 1
ATOM 769 N N . PHE A 1 156 ? 102.777 -12.102 -9.853 1.00 36.64 158 PHE A N 1
ATOM 770 C CA . PHE A 1 156 ? 102.558 -13.476 -10.252 1.00 37.51 158 PHE A CA 1
ATOM 771 C C . PHE A 1 156 ? 102.457 -13.501 -11.774 1.00 35.55 158 PHE A C 1
ATOM 772 O O . PHE A 1 156 ? 101.981 -12.545 -12.350 1.00 32.23 158 PHE A O 1
ATOM 780 N N . PRO A 1 157 ? 102.858 -14.575 -12.436 1.00 32.90 159 PRO A N 1
ATOM 781 C CA . PRO A 1 157 ? 103.525 -15.709 -11.810 1.00 31.27 159 PRO A CA 1
ATOM 782 C C . PRO A 1 157 ? 105.026 -15.416 -11.603 1.00 30.47 159 PRO A C 1
ATOM 783 O O . PRO A 1 157 ? 105.569 -14.544 -12.277 1.00 32.49 159 PRO A O 1
ATOM 787 N N . LEU A 1 158 ? 105.666 -16.169 -10.726 1.00 28.81 160 LEU A N 1
ATOM 788 C CA . LEU A 1 158 ? 107.071 -16.076 -10.467 1.00 32.24 160 LEU A CA 1
ATOM 789 C C . LEU A 1 158 ? 107.717 -17.400 -10.672 1.00 31.01 160 LEU A C 1
ATOM 790 O O . LEU A 1 158 ? 107.062 -18.400 -10.601 1.00 29.95 160 LEU A O 1
ATOM 795 N N . PRO A 1 159 ? 109.016 -17.425 -11.000 1.00 32.35 161 PRO A N 1
ATOM 796 C CA . PRO A 1 159 ? 109.656 -18.731 -11.190 1.00 30.57 161 PRO A CA 1
ATOM 797 C C . PRO A 1 159 ? 109.858 -19.435 -9.853 1.00 32.06 161 PRO A C 1
ATOM 798 O O . PRO A 1 159 ? 110.207 -18.800 -8.860 1.00 34.58 161 PRO A O 1
ATOM 802 N N . LYS A 1 160 ? 109.732 -20.754 -9.870 1.00 33.43 162 LYS A N 1
ATOM 803 C CA . LYS A 1 160 ? 109.820 -21.589 -8.680 1.00 35.53 162 LYS A CA 1
ATOM 804 C C . LYS A 1 160 ? 111.242 -21.680 -8.178 1.00 34.41 162 LYS A C 1
ATOM 805 O O . LYS A 1 160 ? 111.436 -22.095 -7.019 1.00 35.85 162 LYS A O 1
ATOM 811 N N . SER A 1 161 ? 112.243 -21.301 -8.992 1.00 32.78 163 SER A N 1
ATOM 812 C CA . SER A 1 161 ? 113.636 -21.247 -8.551 1.00 28.98 163 SER A CA 1
ATOM 813 C C . SER A 1 161 ? 113.893 -20.120 -7.529 1.00 29.22 163 SER A C 1
ATOM 814 O O . SER A 1 161 ? 114.918 -20.114 -6.871 1.00 28.91 163 SER A O 1
ATOM 817 N N . LEU A 1 162 ? 112.964 -19.167 -7.388 1.00 27.07 164 LEU A N 1
ATOM 818 C CA . LEU A 1 162 ? 113.209 -18.016 -6.582 1.00 27.76 164 LEU A CA 1
ATOM 819 C C . LEU A 1 162 ? 113.553 -18.302 -5.114 1.00 27.11 164 LEU A C 1
ATOM 820 O O . LEU A 1 162 ? 112.881 -19.121 -4.424 1.00 23.35 164 LEU A O 1
ATOM 825 N N . GLU A 1 163 ? 114.604 -17.629 -4.646 1.00 27.30 165 GLU A N 1
ATOM 826 C CA . GLU A 1 163 ? 115.111 -17.813 -3.293 1.00 30.64 165 GLU A CA 1
ATOM 827 C C . GLU A 1 163 ? 114.894 -16.608 -2.397 1.00 30.86 165 GLU A C 1
ATOM 828 O O . GLU A 1 163 ? 114.533 -16.755 -1.213 1.00 30.37 165 GLU A O 1
ATOM 834 N N . ARG A 1 164 ? 115.114 -15.414 -2.956 1.00 28.67 166 ARG A N 1
ATOM 835 C CA . ARG A 1 164 ? 114.965 -14.194 -2.235 1.00 27.71 166 ARG A CA 1
ATOM 836 C C . ARG A 1 164 ? 114.085 -13.241 -3.041 1.00 27.10 166 ARG A C 1
ATOM 837 O O . ARG A 1 164 ? 114.403 -12.928 -4.192 1.00 27.36 166 ARG A O 1
ATOM 845 N N . LEU A 1 165 ? 113.029 -12.727 -2.408 1.00 23.97 167 LEU A N 1
ATOM 846 C CA . LEU A 1 165 ? 112.106 -11.815 -3.036 1.00 24.02 167 LEU A CA 1
ATOM 847 C C . LEU A 1 165 ? 111.860 -10.626 -2.136 1.00 25.28 167 LEU A C 1
ATOM 848 O O . LEU A 1 165 ? 111.340 -10.765 -1.019 1.00 28.95 167 LEU A O 1
ATOM 853 N N . LEU A 1 166 ? 112.214 -9.452 -2.635 1.00 25.69 168 LEU A N 1
ATOM 854 C CA . LEU A 1 166 ? 112.136 -8.241 -1.870 1.00 27.89 168 LEU A CA 1
ATOM 855 C C . LEU A 1 166 ? 111.074 -7.323 -2.501 1.00 26.84 168 LEU A C 1
ATOM 856 O O . LEU A 1 166 ? 111.194 -6.915 -3.660 1.00 24.00 168 LEU A O 1
ATOM 861 N N . LEU A 1 167 ? 110.030 -7.054 -1.719 1.00 23.78 169 LEU A N 1
ATOM 862 C CA . LEU A 1 167 ? 108.868 -6.299 -2.153 1.00 27.35 169 LEU A CA 1
ATOM 863 C C . LEU A 1 167 ? 108.507 -5.180 -1.174 1.00 26.62 169 LEU A C 1
ATOM 864 O O . LEU A 1 167 ? 107.401 -4.629 -1.220 1.00 27.70 169 LEU A O 1
ATOM 869 N N . GLY A 1 168 ? 109.467 -4.796 -0.337 1.00 27.34 170 GLY A N 1
ATOM 870 C CA . GLY A 1 168 ? 109.237 -3.737 0.621 1.00 27.17 170 GLY A CA 1
ATOM 871 C C . GLY A 1 168 ? 108.958 -2.399 -0.038 1.00 27.08 170 GLY A C 1
ATOM 872 O O . GLY A 1 168 ? 109.369 -2.172 -1.166 1.00 27.31 170 GLY A O 1
ATOM 873 N N . TYR A 1 169 ? 108.259 -1.525 0.674 1.00 27.68 171 TYR A N 1
ATOM 874 C CA . TYR A 1 169 ? 107.971 -0.151 0.214 1.00 30.65 171 TYR A CA 1
ATOM 875 C C . TYR A 1 169 ? 107.237 -0.113 -1.126 1.00 25.83 171 TYR A C 1
ATOM 876 O O . TYR A 1 169 ? 107.696 0.474 -2.121 1.00 26.52 171 TYR A O 1
ATOM 885 N N . ASN A 1 170 ? 106.130 -0.830 -1.156 1.00 28.56 172 ASN A N 1
ATOM 886 C CA . ASN A 1 170 ? 105.207 -0.800 -2.297 1.00 30.24 172 ASN A CA 1
ATOM 887 C C . ASN A 1 170 ? 103.820 -0.472 -1.733 1.00 30.11 172 ASN A C 1
ATOM 888 O O . ASN A 1 170 ? 103.719 0.088 -0.630 1.00 33.30 172 ASN A O 1
ATOM 893 N N . GLU A 1 171 ? 102.760 -0.784 -2.474 1.00 32.02 173 GLU A N 1
ATOM 894 C CA . GLU A 1 171 ? 101.399 -0.466 -2.047 1.00 34.31 173 GLU A CA 1
ATOM 895 C C . GLU A 1 171 ? 100.575 -1.732 -2.097 1.00 36.52 173 GLU A C 1
ATOM 896 O O . GLU A 1 171 ? 99.401 -1.718 -2.507 1.00 32.95 173 GLU A O 1
ATOM 902 N N . ILE A 1 172 ? 101.178 -2.848 -1.692 1.00 31.52 174 ILE A N 1
ATOM 903 C CA . ILE A 1 172 ? 100.545 -4.129 -1.944 1.00 33.04 174 ILE A CA 1
ATOM 904 C C . ILE A 1 172 ? 99.341 -4.267 -1.005 1.00 35.17 174 ILE A C 1
ATOM 905 O O . ILE A 1 172 ? 99.484 -4.270 0.234 1.00 31.60 174 ILE A O 1
ATOM 910 N N . SER A 1 173 ? 98.156 -4.306 -1.619 1.00 33.16 175 SER A N 1
ATOM 911 C CA . SER A 1 173 ? 96.897 -4.520 -0.884 1.00 34.36 175 SER A CA 1
ATOM 912 C C . SER A 1 173 ? 96.115 -5.685 -1.387 1.00 33.23 175 SER A C 1
ATOM 913 O O . SER A 1 173 ? 95.053 -5.961 -0.896 1.00 38.57 175 SER A O 1
ATOM 916 N N . LYS A 1 174 ? 96.671 -6.415 -2.343 1.00 39.66 176 LYS A N 1
ATOM 917 C CA . LYS A 1 174 ? 95.984 -7.521 -2.979 1.00 42.89 176 LYS A CA 1
ATOM 918 C C . LYS A 1 174 ? 96.988 -8.629 -3.141 1.00 38.69 176 LYS A C 1
ATOM 919 O O . LYS A 1 174 ? 98.142 -8.389 -3.491 1.00 37.45 176 LYS A O 1
ATOM 925 N N . LEU A 1 175 ? 96.524 -9.841 -2.921 1.00 38.90 177 LEU A N 1
ATOM 926 C CA . LEU A 1 175 ? 97.362 -10.992 -2.933 1.00 40.79 177 LEU A CA 1
ATOM 927 C C . LEU A 1 175 ? 96.501 -12.152 -3.373 1.00 42.62 177 LEU A C 1
ATOM 928 O O . LEU A 1 175 ? 95.751 -12.692 -2.559 1.00 37.79 177 LEU A O 1
ATOM 933 N N . GLN A 1 176 ? 96.630 -12.513 -4.656 1.00 41.73 178 GLN A N 1
ATOM 934 C CA . GLN A 1 176 ? 95.671 -13.409 -5.257 1.00 46.69 178 GLN A CA 1
ATOM 935 C C . GLN A 1 176 ? 95.820 -14.786 -4.655 1.00 44.49 178 GLN A C 1
ATOM 936 O O . GLN A 1 176 ? 96.887 -15.175 -4.250 1.00 41.16 178 GLN A O 1
ATOM 942 N N . THR A 1 177 ? 94.686 -15.488 -4.612 1.00 43.63 179 THR A N 1
ATOM 943 C CA . THR A 1 177 ? 94.573 -16.835 -4.080 1.00 47.10 179 THR A CA 1
ATOM 944 C C . THR A 1 177 ? 95.549 -17.699 -4.828 1.00 47.87 179 THR A C 1
ATOM 945 O O . THR A 1 177 ? 95.507 -17.756 -6.047 1.00 49.61 179 THR A O 1
ATOM 949 N N . ASN A 1 178 ? 96.476 -18.341 -4.134 1.00 48.44 180 ASN A N 1
ATOM 950 C CA . ASN A 1 178 ? 97.465 -19.233 -4.752 1.00 52.33 180 ASN A CA 1
ATOM 951 C C . ASN A 1 178 ? 98.710 -18.543 -5.369 1.00 44.62 180 ASN A C 1
ATOM 952 O O . ASN A 1 178 ? 99.533 -19.180 -5.959 1.00 45.97 180 ASN A O 1
ATOM 957 N N . ALA A 1 179 ? 98.855 -17.237 -5.119 1.00 42.73 181 ALA A N 1
ATOM 958 C CA . ALA A 1 179 ? 99.999 -16.476 -5.672 1.00 45.05 181 ALA A CA 1
ATOM 959 C C . ALA A 1 179 ? 101.374 -16.968 -5.194 1.00 47.56 181 ALA A C 1
ATOM 960 O O . ALA A 1 179 ? 102.352 -16.807 -5.886 1.00 45.64 181 ALA A O 1
ATOM 962 N N . MET A 1 180 ? 101.421 -17.607 -4.036 1.00 47.04 182 MET A N 1
ATOM 963 C CA . MET A 1 180 ? 102.648 -18.032 -3.431 1.00 50.74 182 MET A CA 1
ATOM 964 C C . MET A 1 180 ? 102.953 -19.470 -3.721 1.00 47.68 182 MET A C 1
ATOM 965 O O . MET A 1 180 ? 103.982 -19.964 -3.329 1.00 39.68 182 MET A O 1
ATOM 970 N N . ASP A 1 181 ? 102.062 -20.149 -4.421 1.00 55.61 183 ASP A N 1
ATOM 971 C CA . ASP A 1 181 ? 102.227 -21.575 -4.680 1.00 60.05 183 ASP A CA 1
ATOM 972 C C . ASP A 1 181 ? 103.428 -21.783 -5.557 1.00 52.03 183 ASP A C 1
ATOM 973 O O . ASP A 1 181 ? 103.749 -20.975 -6.447 1.00 49.39 183 ASP A O 1
ATOM 978 N N . GLY A 1 182 ? 104.130 -22.858 -5.272 1.00 45.54 184 GLY A N 1
ATOM 979 C CA . GLY A 1 182 ? 105.306 -23.186 -6.055 1.00 43.30 184 GLY A CA 1
ATOM 980 C C . GLY A 1 182 ? 106.570 -22.520 -5.590 1.00 41.87 184 GLY A C 1
ATOM 981 O O . GLY A 1 182 ? 107.632 -22.998 -5.948 1.00 41.95 184 GLY A O 1
ATOM 982 N N . LEU A 1 183 ? 106.495 -21.475 -4.738 1.00 40.02 185 LEU A N 1
ATOM 983 C CA . LEU A 1 183 ? 107.694 -20.790 -4.221 1.00 40.22 185 LEU A CA 1
ATOM 984 C C . LEU A 1 183 ? 108.287 -21.591 -3.025 1.00 39.49 185 LEU A C 1
ATOM 985 O O . LEU A 1 183 ? 108.537 -21.073 -1.934 1.00 42.08 185 LEU A O 1
ATOM 990 N N . VAL A 1 184 ? 108.594 -22.856 -3.295 1.00 34.47 186 VAL A N 1
ATOM 991 C CA . VAL A 1 184 ? 109.071 -23.803 -2.339 1.00 36.06 186 VAL A CA 1
ATOM 992 C C . VAL A 1 184 ? 110.570 -23.671 -2.084 1.00 37.18 186 VAL A C 1
ATOM 993 O O . VAL A 1 184 ? 111.122 -24.322 -1.194 1.00 39.14 186 VAL A O 1
ATOM 997 N N . ASN A 1 185 ? 111.244 -22.827 -2.852 1.00 38.05 187 ASN A N 1
ATOM 998 C CA . ASN A 1 185 ? 112.644 -22.560 -2.638 1.00 33.58 187 ASN A CA 1
ATOM 999 C C . ASN A 1 185 ? 112.903 -21.210 -1.972 1.00 30.91 187 ASN A C 1
ATOM 1000 O O . ASN A 1 185 ? 114.031 -20.855 -1.703 1.00 29.54 187 ASN A O 1
ATOM 1005 N N . LEU A 1 186 ? 111.850 -20.486 -1.658 1.00 28.10 188 LEU A N 1
ATOM 1006 C CA . LEU A 1 186 ? 112.007 -19.163 -1.113 1.00 27.64 188 LEU A CA 1
ATOM 1007 C C . LEU A 1 186 ? 112.537 -19.254 0.343 1.00 25.38 188 LEU A C 1
ATOM 1008 O O . LEU A 1 186 ? 112.007 -20.012 1.186 1.00 20.48 188 LEU A O 1
ATOM 1013 N N . THR A 1 187 ? 113.626 -18.537 0.602 1.00 22.97 189 THR A N 1
ATOM 1014 C CA . THR A 1 187 ? 114.179 -18.448 1.944 1.00 24.63 189 THR A CA 1
ATOM 1015 C C . THR A 1 187 ? 113.960 -17.109 2.597 1.00 26.30 189 THR A C 1
ATOM 1016 O O . THR A 1 187 ? 113.943 -17.033 3.837 1.00 29.36 189 THR A O 1
ATOM 1020 N N . MET A 1 188 ? 113.802 -16.067 1.802 1.00 24.73 190 MET A N 1
ATOM 1021 C CA . MET A 1 188 ? 113.647 -14.739 2.302 1.00 30.13 190 MET A CA 1
ATOM 1022 C C . MET A 1 188 ? 112.532 -14.033 1.518 1.00 26.67 190 MET A C 1
ATOM 1023 O O . MET A 1 188 ? 112.554 -13.981 0.267 1.00 29.97 190 MET A O 1
ATOM 1028 N N . LEU A 1 189 ? 111.555 -13.532 2.250 1.00 24.10 191 LEU A N 1
ATOM 1029 C CA . LEU A 1 189 ? 110.428 -12.792 1.693 1.00 23.53 191 LEU A CA 1
ATOM 1030 C C . LEU A 1 189 ? 110.248 -11.496 2.480 1.00 24.31 191 LEU A C 1
ATOM 1031 O O . LEU A 1 189 ? 109.999 -11.514 3.687 1.00 28.38 191 LEU A O 1
ATOM 1036 N N . ASP A 1 190 ? 110.463 -10.380 1.814 1.00 25.68 192 ASP A N 1
ATOM 1037 C CA . ASP A 1 190 ? 110.337 -9.080 2.449 1.00 28.21 192 ASP A CA 1
ATOM 1038 C C . ASP A 1 190 ? 109.102 -8.326 1.891 1.00 27.68 192 ASP A C 1
ATOM 1039 O O . ASP A 1 190 ? 109.063 -7.961 0.715 1.00 24.74 192 ASP A O 1
ATOM 1044 N N . LEU A 1 191 ? 108.122 -8.118 2.756 1.00 26.44 193 LEU A N 1
ATOM 1045 C CA . LEU A 1 191 ? 106.889 -7.420 2.426 1.00 26.39 193 LEU A CA 1
ATOM 1046 C C . LEU A 1 191 ? 106.667 -6.225 3.351 1.00 28.22 193 LEU A C 1
ATOM 1047 O O . LEU A 1 191 ? 105.533 -5.744 3.465 1.00 30.70 193 LEU A O 1
ATOM 1052 N N . CYS A 1 192 ? 107.738 -5.699 3.923 1.00 30.47 194 CYS A N 1
ATOM 1053 C CA . CYS A 1 192 ? 107.656 -4.561 4.849 1.00 35.45 194 CYS A CA 1
ATOM 1054 C C . CYS A 1 192 ? 107.132 -3.316 4.103 1.00 36.24 194 CYS A C 1
ATOM 1055 O O . CYS A 1 192 ? 107.378 -3.165 2.915 1.00 33.29 194 CYS A O 1
ATOM 1058 N N . TYR A 1 193 ? 106.406 -2.441 4.779 1.00 35.10 195 TYR A N 1
ATOM 1059 C CA . TYR A 1 193 ? 105.935 -1.176 4.183 1.00 34.49 195 TYR A CA 1
ATOM 1060 C C . TYR A 1 193 ? 105.039 -1.401 2.953 1.00 31.68 195 TYR A C 1
ATOM 1061 O O . TYR A 1 193 ? 105.367 -1.032 1.844 1.00 33.67 195 TYR A O 1
ATOM 1070 N N . ASN A 1 194 ? 103.935 -2.083 3.213 1.00 31.92 196 ASN A N 1
ATOM 1071 C CA . ASN A 1 194 ? 102.912 -2.381 2.236 1.00 33.86 196 ASN A CA 1
ATOM 1072 C C . ASN A 1 194 ? 101.534 -2.180 2.919 1.00 30.23 196 ASN A C 1
ATOM 1073 O O . ASN A 1 194 ? 101.451 -1.594 3.992 1.00 31.60 196 ASN A O 1
ATOM 1078 N N . TYR A 1 195 ? 100.470 -2.658 2.301 1.00 34.09 197 TYR A N 1
ATOM 1079 C CA . TYR A 1 195 ? 99.107 -2.444 2.812 1.00 37.26 197 TYR A CA 1
ATOM 1080 C C . TYR A 1 195 ? 98.419 -3.783 3.049 1.00 37.42 197 TYR A C 1
ATOM 1081 O O . TYR A 1 195 ? 97.213 -3.926 2.838 1.00 40.44 197 TYR A O 1
ATOM 1090 N N . LEU A 1 196 ? 99.163 -4.763 3.523 1.00 35.18 198 LEU A N 1
ATOM 1091 C CA . LEU A 1 196 ? 98.565 -6.060 3.814 1.00 33.49 198 LEU A CA 1
ATOM 1092 C C . LEU A 1 196 ? 97.676 -5.995 5.072 1.00 29.68 198 LEU A C 1
ATOM 1093 O O . LEU A 1 196 ? 97.960 -5.286 6.035 1.00 30.64 198 LEU A O 1
ATOM 1098 N N . HIS A 1 197 ? 96.627 -6.785 5.069 1.00 29.36 199 HIS A N 1
ATOM 1099 C CA . HIS A 1 197 ? 95.662 -6.861 6.169 1.00 36.86 199 HIS A CA 1
ATOM 1100 C C . HIS A 1 197 ? 95.277 -8.324 6.346 1.00 38.89 199 HIS A C 1
ATOM 1101 O O . HIS A 1 197 ? 95.511 -9.133 5.448 1.00 34.41 199 HIS A O 1
ATOM 1108 N N . ASP A 1 198 ? 94.696 -8.658 7.494 1.00 35.55 200 ASP A N 1
ATOM 1109 C CA . ASP A 1 198 ? 94.546 -10.055 7.907 1.00 39.65 200 ASP A CA 1
ATOM 1110 C C . ASP A 1 198 ? 93.873 -10.969 6.914 1.00 45.98 200 ASP A C 1
ATOM 1111 O O . ASP A 1 198 ? 94.242 -12.139 6.804 1.00 47.85 200 ASP A O 1
ATOM 1116 N N . SER A 1 199 ? 92.864 -10.475 6.208 1.00 48.29 201 SER A N 1
ATOM 1117 C CA . SER A 1 199 ? 92.111 -11.337 5.282 1.00 46.89 201 SER A CA 1
ATOM 1118 C C . SER A 1 199 ? 92.982 -11.855 4.141 1.00 43.76 201 SER A C 1
ATOM 1119 O O . SER A 1 199 ? 92.732 -12.935 3.615 1.00 47.51 201 SER A O 1
ATOM 1122 N N . LEU A 1 200 ? 94.020 -11.108 3.771 1.00 40.26 202 LEU A N 1
ATOM 1123 C CA . LEU A 1 200 ? 94.942 -11.557 2.718 1.00 42.48 202 LEU A CA 1
ATOM 1124 C C . LEU A 1 200 ? 95.775 -12.767 3.156 1.00 43.23 202 LEU A C 1
ATOM 1125 O O . LEU A 1 200 ? 96.155 -13.593 2.318 1.00 43.93 202 LEU A O 1
ATOM 1130 N N . LEU A 1 201 ? 96.034 -12.890 4.463 1.00 46.92 203 LEU A N 1
ATOM 1131 C CA . LEU A 1 201 ? 96.905 -13.915 5.010 1.00 50.73 203 LEU A CA 1
ATOM 1132 C C . LEU A 1 201 ? 96.193 -15.067 5.694 1.00 51.93 203 LEU A C 1
ATOM 1133 O O . LEU A 1 201 ? 96.851 -16.040 6.094 1.00 57.14 203 LEU A O 1
ATOM 1138 N N . LYS A 1 202 ? 94.870 -14.984 5.818 1.00 55.89 204 LYS A N 1
ATOM 1139 C CA . LYS A 1 202 ? 94.115 -15.918 6.663 1.00 58.50 204 LYS A CA 1
ATOM 1140 C C . LYS A 1 202 ? 94.154 -17.375 6.182 1.00 55.18 204 LYS A C 1
ATOM 1141 O O . LYS A 1 202 ? 94.146 -18.296 7.007 1.00 52.74 204 LYS A O 1
ATOM 1147 N N . ASP A 1 203 ? 94.252 -17.603 4.872 1.00 49.07 205 ASP A N 1
ATOM 1148 C CA . ASP A 1 203 ? 94.260 -18.973 4.358 1.00 50.95 205 ASP A CA 1
ATOM 1149 C C . ASP A 1 203 ? 95.650 -19.627 4.380 1.00 48.68 205 ASP A C 1
ATOM 1150 O O . ASP A 1 203 ? 95.936 -20.485 3.565 1.00 40.35 205 ASP A O 1
ATOM 1155 N N . LYS A 1 204 ? 96.507 -19.256 5.340 1.00 47.80 206 LYS A N 1
ATOM 1156 C CA . LYS A 1 204 ? 97.786 -19.917 5.560 1.00 49.17 206 LYS A CA 1
ATOM 1157 C C . LYS A 1 204 ? 98.645 -19.888 4.287 1.00 47.83 206 LYS A C 1
ATOM 1158 O O . LYS A 1 204 ? 99.168 -20.930 3.843 1.00 42.37 206 LYS A O 1
ATOM 1164 N N . ILE A 1 205 ? 98.773 -18.692 3.715 1.00 45.85 207 ILE A N 1
ATOM 1165 C CA . ILE A 1 205 ? 99.307 -18.560 2.342 1.00 43.88 207 ILE A CA 1
ATOM 1166 C C . ILE A 1 205 ? 100.799 -18.886 2.225 1.00 40.24 207 ILE A C 1
ATOM 1167 O O . ILE A 1 205 ? 101.280 -19.253 1.190 1.00 40.43 207 ILE A O 1
ATOM 1172 N N . PHE A 1 206 ? 101.520 -18.748 3.327 1.00 39.68 208 PHE A N 1
ATOM 1173 C CA . PHE A 1 206 ? 102.952 -19.039 3.391 1.00 34.76 208 PHE A CA 1
ATOM 1174 C C . PHE A 1 206 ? 103.260 -20.491 3.682 1.00 39.47 208 PHE A C 1
ATOM 1175 O O . PHE A 1 206 ? 104.413 -20.871 3.704 1.00 45.12 208 PHE A O 1
ATOM 1183 N N . ALA A 1 207 ? 102.241 -21.311 3.919 1.00 44.36 209 ALA A N 1
ATOM 1184 C CA . ALA A 1 207 ? 102.442 -22.644 4.514 1.00 39.13 209 ALA A CA 1
ATOM 1185 C C . ALA A 1 207 ? 103.287 -23.613 3.727 1.00 42.57 209 ALA A C 1
ATOM 1186 O O . ALA A 1 207 ? 103.962 -24.484 4.328 1.00 43.55 209 ALA A O 1
ATOM 1188 N N . LYS A 1 208 ? 103.235 -23.512 2.395 1.00 44.92 210 LYS A N 1
ATOM 1189 C CA . LYS A 1 208 ? 104.014 -24.429 1.549 1.00 45.51 210 LYS A CA 1
ATOM 1190 C C . LYS A 1 208 ? 105.448 -23.944 1.317 1.00 43.08 210 LYS A C 1
ATOM 1191 O O . LYS A 1 208 ? 106.260 -24.675 0.685 1.00 37.06 210 LYS A O 1
ATOM 1197 N N . MET A 1 209 ? 105.800 -22.758 1.805 1.00 39.95 211 MET A N 1
ATOM 1198 C CA . MET A 1 209 ? 107.158 -22.263 1.660 1.00 42.92 211 MET A CA 1
ATOM 1199 C C . MET A 1 209 ? 108.023 -22.889 2.758 1.00 40.35 211 MET A C 1
ATOM 1200 O O . MET A 1 209 ? 108.422 -22.240 3.708 1.00 40.94 211 MET A O 1
ATOM 1205 N N . GLU A 1 210 ? 108.346 -24.156 2.583 1.00 42.01 212 GLU A N 1
ATOM 1206 C CA . GLU A 1 210 ? 108.928 -24.962 3.655 1.00 47.27 212 GLU A CA 1
ATOM 1207 C C . GLU A 1 210 ? 110.427 -24.807 3.771 1.00 41.19 212 GLU A C 1
ATOM 1208 O O . GLU A 1 210 ? 111.039 -25.429 4.619 1.00 39.40 212 GLU A O 1
ATOM 1214 N N . LYS A 1 211 ? 111.029 -23.944 2.962 1.00 40.34 213 LYS A N 1
ATOM 1215 C CA . LYS A 1 211 ? 112.404 -23.471 3.210 1.00 36.29 213 LYS A CA 1
ATOM 1216 C C . LYS A 1 211 ? 112.488 -22.036 3.727 1.00 31.54 213 LYS A C 1
ATOM 1217 O O . LYS A 1 211 ? 113.581 -21.521 3.903 1.00 31.11 213 LYS A O 1
ATOM 1223 N N . LEU A 1 212 ? 111.350 -21.395 3.982 1.00 29.47 214 LEU A N 1
ATOM 1224 C CA . LEU A 1 212 ? 111.329 -19.978 4.326 1.00 27.46 214 LEU A CA 1
ATOM 1225 C C . LEU A 1 212 ? 111.990 -19.810 5.696 1.00 27.47 214 LEU A C 1
ATOM 1226 O O . LEU A 1 212 ? 111.576 -20.449 6.717 1.00 31.80 214 LEU A O 1
ATOM 1231 N N . MET A 1 213 ? 113.034 -18.987 5.705 1.00 26.12 215 MET A N 1
ATOM 1232 C CA . MET A 1 213 ? 113.775 -18.693 6.926 1.00 28.40 215 MET A CA 1
ATOM 1233 C C . MET A 1 213 ? 113.384 -17.337 7.487 1.00 32.16 215 MET A C 1
ATOM 1234 O O . MET A 1 213 ? 113.382 -17.170 8.710 1.00 28.55 215 MET A O 1
ATOM 1239 N N . GLN A 1 214 ? 113.146 -16.364 6.593 1.00 32.82 216 GLN A N 1
ATOM 1240 C CA . GLN A 1 214 ? 112.923 -15.012 7.030 1.00 31.97 216 GLN A CA 1
ATOM 1241 C C . GLN A 1 214 ? 111.689 -14.420 6.337 1.00 30.35 216 GLN A C 1
ATOM 1242 O O . GLN A 1 214 ? 111.611 -14.397 5.098 1.00 27.72 216 GLN A O 1
ATOM 1248 N N . LEU A 1 215 ? 110.763 -13.909 7.140 1.00 30.02 217 LEU A N 1
ATOM 1249 C CA . LEU A 1 215 ? 109.575 -13.230 6.690 1.00 29.87 217 LEU A CA 1
ATOM 1250 C C . LEU A 1 215 ? 109.453 -11.852 7.361 1.00 33.27 217 LEU A C 1
ATOM 1251 O O . LEU A 1 215 ? 109.310 -11.761 8.582 1.00 31.02 217 LEU A O 1
ATOM 1256 N N . ASN A 1 216 ? 109.546 -10.808 6.539 1.00 29.92 218 ASN A N 1
ATOM 1257 C CA . ASN A 1 216 ? 109.370 -9.432 6.995 1.00 33.16 218 ASN A CA 1
ATOM 1258 C C . ASN A 1 216 ? 107.963 -8.902 6.608 1.00 34.13 218 ASN A C 1
ATOM 1259 O O . ASN A 1 216 ? 107.670 -8.691 5.429 1.00 32.49 218 ASN A O 1
ATOM 1264 N N . LEU A 1 217 ? 107.093 -8.725 7.596 1.00 34.08 219 LEU A N 1
ATOM 1265 C CA . LEU A 1 217 ? 105.728 -8.200 7.435 1.00 31.47 219 LEU A CA 1
ATOM 1266 C C . LEU A 1 217 ? 105.496 -6.922 8.225 1.00 31.78 219 LEU A C 1
ATOM 1267 O O . LEU A 1 217 ? 104.362 -6.574 8.583 1.00 34.93 219 LEU A O 1
ATOM 1272 N N . CYS A 1 218 ? 106.566 -6.186 8.455 1.00 30.94 220 CYS A N 1
ATOM 1273 C CA . CYS A 1 218 ? 106.503 -4.972 9.215 1.00 35.46 220 CYS A CA 1
ATOM 1274 C C . CYS A 1 218 ? 105.843 -3.835 8.419 1.00 36.19 220 CYS A C 1
ATOM 1275 O O . CYS A 1 218 ? 105.872 -3.806 7.189 1.00 33.06 220 CYS A O 1
ATOM 1278 N N . SER A 1 219 ? 105.300 -2.884 9.169 1.00 31.85 221 SER A N 1
ATOM 1279 C CA . SER A 1 219 ? 104.693 -1.665 8.641 1.00 34.37 221 SER A CA 1
ATOM 1280 C C . SER A 1 219 ? 103.637 -1.982 7.589 1.00 32.29 221 SER A C 1
ATOM 1281 O O . SER A 1 219 ? 103.725 -1.544 6.457 1.00 31.78 221 SER A O 1
ATOM 1284 N N . ASN A 1 220 ? 102.698 -2.832 7.973 1.00 33.75 222 ASN A N 1
ATOM 1285 C CA . ASN A 1 220 ? 101.522 -3.161 7.186 1.00 36.17 222 ASN A CA 1
ATOM 1286 C C . ASN A 1 220 ? 100.256 -2.792 8.003 1.00 35.83 222 ASN A C 1
ATOM 1287 O O . ASN A 1 220 ? 100.307 -1.905 8.819 1.00 41.33 222 ASN A O 1
ATOM 1292 N N . ARG A 1 221 ? 99.131 -3.457 7.773 1.00 40.34 223 ARG A N 1
ATOM 1293 C CA . ARG A 1 221 ? 97.877 -3.124 8.453 1.00 43.46 223 ARG A CA 1
ATOM 1294 C C . ARG A 1 221 ? 97.311 -4.384 9.057 1.00 42.87 223 ARG A C 1
ATOM 1295 O O . ARG A 1 221 ? 96.121 -4.663 8.944 1.00 43.46 223 ARG A O 1
ATOM 1303 N N . LEU A 1 222 ? 98.182 -5.171 9.672 1.00 42.74 224 LEU A N 1
ATOM 1304 C CA . LEU A 1 222 ? 97.780 -6.435 10.237 1.00 44.06 224 LEU A CA 1
ATOM 1305 C C . LEU A 1 222 ? 97.229 -6.173 11.641 1.00 42.26 224 LEU A C 1
ATOM 1306 O O . LEU A 1 222 ? 97.764 -5.382 12.405 1.00 34.81 224 LEU A O 1
ATOM 1311 N N . GLU A 1 223 ? 96.150 -6.869 11.973 1.00 44.14 225 GLU A N 1
ATOM 1312 C CA . GLU A 1 223 ? 95.549 -6.821 13.296 1.00 47.70 225 GLU A CA 1
ATOM 1313 C C . GLU A 1 223 ? 95.731 -8.126 14.078 1.00 42.65 225 GLU A C 1
ATOM 1314 O O . GLU A 1 223 ? 95.464 -8.160 15.261 1.00 46.31 225 GLU A O 1
ATOM 1320 N N . SER A 1 224 ? 96.194 -9.166 13.408 1.00 41.56 226 SER A N 1
ATOM 1321 C CA . SER A 1 224 ? 96.408 -10.475 13.991 1.00 42.55 226 SER A CA 1
ATOM 1322 C C . SER A 1 224 ? 97.749 -11.060 13.549 1.00 49.30 226 SER A C 1
ATOM 1323 O O . SER A 1 224 ? 98.310 -10.706 12.496 1.00 47.15 226 SER A O 1
ATOM 1326 N N . MET A 1 225 ? 98.211 -12.021 14.347 1.00 45.30 227 MET A N 1
ATOM 1327 C CA . MET A 1 225 ? 99.392 -12.796 14.013 1.00 43.17 227 MET A CA 1
ATOM 1328 C C . MET A 1 225 ? 99.033 -13.617 12.782 1.00 40.55 227 MET A C 1
ATOM 1329 O O . MET A 1 225 ? 97.961 -14.231 12.743 1.00 40.63 227 MET A O 1
ATOM 1334 N N . PRO A 1 226 ? 99.914 -13.634 11.768 1.00 40.37 228 PRO A N 1
ATOM 1335 C CA . PRO A 1 226 ? 99.596 -14.461 10.609 1.00 41.94 228 PRO A CA 1
ATOM 1336 C C . PRO A 1 226 ? 99.506 -15.943 10.975 1.00 41.61 228 PRO A C 1
ATOM 1337 O O . PRO A 1 226 ? 100.419 -16.473 11.595 1.00 42.73 228 PRO A O 1
ATOM 1341 N N . PRO A 1 227 ? 98.424 -16.605 10.564 1.00 43.78 229 PRO A N 1
ATOM 1342 C CA . PRO A 1 227 ? 98.271 -18.004 10.885 1.00 43.55 229 PRO A CA 1
ATOM 1343 C C . PRO A 1 227 ? 98.988 -18.933 9.899 1.00 44.28 229 PRO A C 1
ATOM 1344 O O . PRO A 1 227 ? 99.262 -18.561 8.750 1.00 37.60 229 PRO A O 1
ATOM 1348 N N . GLY A 1 228 ? 99.306 -20.138 10.382 1.00 43.00 230 GLY A N 1
ATOM 1349 C CA . GLY A 1 228 ? 99.912 -21.190 9.553 1.00 42.05 230 GLY A CA 1
ATOM 1350 C C . GLY A 1 228 ? 101.239 -20.881 8.867 1.00 38.77 230 GLY A C 1
ATOM 1351 O O . GLY A 1 228 ? 101.482 -21.355 7.780 1.00 44.50 230 GLY A O 1
ATOM 1352 N N . LEU A 1 229 ? 102.102 -20.110 9.523 1.00 35.46 231 LEU A N 1
ATOM 1353 C CA . LEU A 1 229 ? 103.451 -19.891 9.035 1.00 34.03 231 LEU A CA 1
ATOM 1354 C C . LEU A 1 229 ? 104.236 -21.219 8.989 1.00 37.50 231 LEU A C 1
ATOM 1355 O O . LEU A 1 229 ? 103.991 -22.119 9.776 1.00 33.76 231 LEU A O 1
ATOM 1360 N N . PRO A 1 230 ? 105.144 -21.373 8.020 1.00 35.26 232 PRO A N 1
ATOM 1361 C CA . PRO A 1 230 ? 105.893 -22.618 7.935 1.00 33.97 232 PRO A CA 1
ATOM 1362 C C . PRO A 1 230 ? 106.843 -22.844 9.096 1.00 33.22 232 PRO A C 1
ATOM 1363 O O . PRO A 1 230 ? 107.425 -21.903 9.613 1.00 34.34 232 PRO A O 1
ATOM 1367 N N . SER A 1 231 ? 107.011 -24.097 9.471 1.00 37.76 233 SER A N 1
ATOM 1368 C CA . SER A 1 231 ? 107.820 -24.468 10.642 1.00 40.02 233 SER A CA 1
ATOM 1369 C C . SER A 1 231 ? 109.322 -24.299 10.452 1.00 34.95 233 SER A C 1
ATOM 1370 O O . SER A 1 231 ? 110.018 -24.340 11.430 1.00 37.62 233 SER A O 1
ATOM 1373 N N . SER A 1 232 ? 109.776 -24.022 9.243 1.00 34.84 234 SER A N 1
ATOM 1374 C CA . SER A 1 232 ? 111.170 -23.650 8.986 1.00 30.75 234 SER A CA 1
ATOM 1375 C C . SER A 1 232 ? 111.593 -22.272 9.496 1.00 29.38 234 SER A C 1
ATOM 1376 O O . SER A 1 232 ? 112.799 -21.980 9.558 1.00 29.55 234 SER A O 1
ATOM 1379 N N . LEU A 1 233 ? 110.630 -21.411 9.833 1.00 28.27 235 LEU A N 1
ATOM 1380 C CA . LEU A 1 233 ? 110.902 -20.016 9.996 1.00 27.41 235 LEU A CA 1
ATOM 1381 C C . LEU A 1 233 ? 111.782 -19.721 11.190 1.00 25.56 235 LEU A C 1
ATOM 1382 O O . LEU A 1 233 ? 111.585 -20.300 12.306 1.00 29.76 235 LEU A O 1
ATOM 1387 N N . MET A 1 234 ? 112.771 -18.865 10.938 1.00 24.91 236 MET A N 1
ATOM 1388 C CA . MET A 1 234 ? 113.685 -18.441 11.971 1.00 27.38 236 MET A CA 1
ATOM 1389 C C . MET A 1 234 ? 113.635 -16.968 12.332 1.00 31.39 236 MET A C 1
ATOM 1390 O O . MET A 1 234 ? 114.007 -16.635 13.398 1.00 31.71 236 MET A O 1
ATOM 1395 N N . TYR A 1 235 ? 113.216 -16.121 11.411 1.00 33.63 237 TYR A N 1
ATOM 1396 C CA . TYR A 1 235 ? 113.154 -14.687 11.640 1.00 31.76 237 TYR A CA 1
ATOM 1397 C C . TYR A 1 235 ? 111.766 -14.179 11.171 1.00 32.47 237 TYR A C 1
ATOM 1398 O O . TYR A 1 235 ? 111.360 -14.357 10.012 1.00 28.95 237 TYR A O 1
ATOM 1407 N N . LEU A 1 236 ? 111.019 -13.583 12.093 1.00 29.18 238 LEU A N 1
ATOM 1408 C CA . LEU A 1 236 ? 109.681 -13.062 11.845 1.00 29.66 238 LEU A CA 1
ATOM 1409 C C . LEU A 1 236 ? 109.642 -11.605 12.321 1.00 34.14 238 LEU A C 1
ATOM 1410 O O . LEU A 1 236 ? 109.806 -11.324 13.530 1.00 34.33 238 LEU A O 1
ATOM 1415 N N . SER A 1 237 ? 109.457 -10.678 11.377 1.00 33.22 239 SER A N 1
ATOM 1416 C CA . SER A 1 237 ? 109.178 -9.280 11.761 1.00 34.71 239 SER A CA 1
ATOM 1417 C C . SER A 1 237 ? 107.732 -8.906 11.492 1.00 32.53 239 SER A C 1
ATOM 1418 O O . SER A 1 237 ? 107.226 -9.066 10.355 1.00 28.25 239 SER A O 1
ATOM 1421 N N . LEU A 1 238 ? 107.069 -8.451 12.557 1.00 34.56 240 LEU A N 1
ATOM 1422 C CA . LEU A 1 238 ? 105.707 -7.943 12.527 1.00 31.54 240 LEU A CA 1
ATOM 1423 C C . LEU A 1 238 ? 105.626 -6.560 13.144 1.00 34.90 240 LEU A C 1
ATOM 1424 O O . LEU A 1 238 ? 104.536 -6.098 13.525 1.00 32.53 240 LEU A O 1
ATOM 1429 N N . GLU A 1 239 ? 106.761 -5.876 13.178 1.00 33.13 241 GLU A N 1
ATOM 1430 C CA . GLU A 1 239 ? 106.849 -4.546 13.742 1.00 37.60 241 GLU A CA 1
ATOM 1431 C C . GLU A 1 239 ? 105.900 -3.587 13.033 1.00 38.53 241 GLU A C 1
ATOM 1432 O O . GLU A 1 239 ? 105.717 -3.696 11.816 1.00 35.51 241 GLU A O 1
ATOM 1438 N N . ASN A 1 240 ? 105.347 -2.624 13.806 1.00 37.03 242 ASN A N 1
ATOM 1439 C CA . ASN A 1 240 ? 104.539 -1.532 13.292 1.00 38.58 242 ASN A CA 1
ATOM 1440 C C . ASN A 1 240 ? 103.299 -2.011 12.556 1.00 36.46 242 ASN A C 1
ATOM 1441 O O . ASN A 1 240 ? 103.057 -1.654 11.397 1.00 32.83 242 ASN A O 1
ATOM 1446 N N . ASN A 1 241 ? 102.540 -2.875 13.218 1.00 34.26 243 ASN A N 1
ATOM 1447 C CA . ASN A 1 241 ? 101.221 -3.258 12.789 1.00 33.96 243 ASN A CA 1
ATOM 1448 C C . ASN A 1 241 ? 100.264 -2.854 13.937 1.00 35.42 243 ASN A C 1
ATOM 1449 O O . ASN A 1 241 ? 100.587 -1.936 14.674 1.00 36.41 243 ASN A O 1
ATOM 1454 N N . SER A 1 242 ? 99.109 -3.511 14.074 1.00 38.94 244 SER A N 1
ATOM 1455 C CA . SER A 1 242 ? 98.159 -3.222 15.153 1.00 46.59 244 SER A CA 1
ATOM 1456 C C . SER A 1 242 ? 97.741 -4.522 15.827 1.00 48.43 244 SER A C 1
ATOM 1457 O O . SER A 1 242 ? 96.570 -4.747 16.103 1.00 42.90 244 SER A O 1
ATOM 1460 N N . ILE A 1 243 ? 98.715 -5.384 16.095 1.00 46.74 245 ILE A N 1
ATOM 1461 C CA . ILE A 1 243 ? 98.429 -6.675 16.680 1.00 44.36 245 ILE A CA 1
ATOM 1462 C C . ILE A 1 243 ? 98.256 -6.444 18.189 1.00 38.79 245 ILE A C 1
ATOM 1463 O O . ILE A 1 243 ? 99.040 -5.743 18.858 1.00 38.75 245 ILE A O 1
ATOM 1468 N N . SER A 1 244 ? 97.217 -7.054 18.729 1.00 40.16 246 SER A N 1
ATOM 1469 C CA . SER A 1 244 ? 96.838 -6.805 20.145 1.00 55.55 246 SER A CA 1
ATOM 1470 C C . SER A 1 244 ? 96.907 -8.045 21.025 1.00 50.42 246 SER A C 1
ATOM 1471 O O . SER A 1 244 ? 97.134 -7.918 22.236 1.00 68.86 246 SER A O 1
ATOM 1474 N N . SER A 1 245 ? 96.728 -9.218 20.431 1.00 52.29 247 SER A N 1
ATOM 1475 C CA . SER A 1 245 ? 96.896 -10.478 21.118 1.00 56.58 247 SER A CA 1
ATOM 1476 C C . SER A 1 245 ? 97.726 -11.462 20.275 1.00 55.64 247 SER A C 1
ATOM 1477 O O . SER A 1 245 ? 98.000 -11.266 19.093 1.00 52.71 247 SER A O 1
ATOM 1480 N N . ILE A 1 246 ? 98.110 -12.551 20.934 1.00 48.21 248 ILE A N 1
ATOM 1481 C CA . ILE A 1 246 ? 98.768 -13.688 20.328 1.00 40.94 248 ILE A CA 1
ATOM 1482 C C . ILE A 1 246 ? 97.975 -14.876 20.770 1.00 42.52 248 ILE A C 1
ATOM 1483 O O . ILE A 1 246 ? 97.767 -15.043 21.935 1.00 48.51 248 ILE A O 1
ATOM 1488 N N . PRO A 1 247 ? 97.506 -15.711 19.851 1.00 49.99 249 PRO A N 1
ATOM 1489 C CA . PRO A 1 247 ? 96.696 -16.847 20.319 1.00 51.61 249 PRO A CA 1
ATOM 1490 C C . PRO A 1 247 ? 97.518 -17.871 21.100 1.00 59.11 249 PRO A C 1
ATOM 1491 O O . PRO A 1 247 ? 98.716 -18.019 20.846 1.00 57.25 249 PRO A O 1
ATOM 1495 N N . GLU A 1 248 ? 96.868 -18.578 22.011 1.00 64.11 250 GLU A N 1
ATOM 1496 C CA . GLU A 1 248 ? 97.565 -19.506 22.925 1.00 67.78 250 GLU A CA 1
ATOM 1497 C C . GLU A 1 248 ? 98.724 -20.347 22.389 1.00 65.26 250 GLU A C 1
ATOM 1498 O O . GLU A 1 248 ? 99.829 -20.124 22.863 1.00 62.68 250 GLU A O 1
ATOM 1504 N N . LYS A 1 249 ? 98.493 -21.293 21.494 1.00 53.33 251 LYS A N 1
ATOM 1505 C CA . LYS A 1 249 ? 99.565 -22.206 21.049 1.00 58.19 251 LYS A CA 1
ATOM 1506 C C . LYS A 1 249 ? 100.232 -21.719 19.734 1.00 54.25 251 LYS A C 1
ATOM 1507 O O . LYS A 1 249 ? 100.607 -22.569 18.865 1.00 49.07 251 LYS A O 1
ATOM 1513 N N . TYR A 1 250 ? 100.417 -20.416 19.588 1.00 46.82 252 TYR A N 1
ATOM 1514 C CA . TYR A 1 250 ? 100.773 -19.855 18.292 1.00 44.39 252 TYR A CA 1
ATOM 1515 C C . TYR A 1 250 ? 102.152 -20.331 17.878 1.00 39.87 252 TYR A C 1
ATOM 1516 O O . TYR A 1 250 ? 102.370 -20.701 16.723 1.00 36.46 252 TYR A O 1
ATOM 1525 N N . PHE A 1 251 ? 103.073 -20.332 18.844 1.00 35.03 253 PHE A N 1
ATOM 1526 C CA . PHE A 1 251 ? 104.462 -20.669 18.556 1.00 39.44 253 PHE A CA 1
ATOM 1527 C C . PHE A 1 251 ? 104.814 -22.177 18.592 1.00 41.80 253 PHE A C 1
ATOM 1528 O O . PHE A 1 251 ? 105.953 -22.531 18.318 1.00 41.93 253 PHE A O 1
ATOM 1536 N N . ASP A 1 252 ? 103.837 -23.051 18.845 1.00 39.34 254 ASP A N 1
ATOM 1537 C CA . ASP A 1 252 ? 104.086 -24.493 18.976 1.00 44.58 254 ASP A CA 1
ATOM 1538 C C . ASP A 1 252 ? 104.729 -25.088 17.717 1.00 49.85 254 ASP A C 1
ATOM 1539 O O . ASP A 1 252 ? 105.617 -25.945 17.804 1.00 47.89 254 ASP A O 1
ATOM 1544 N N . LYS A 1 253 ? 104.262 -24.661 16.550 1.00 48.25 255 LYS A N 1
ATOM 1545 C CA . LYS A 1 253 ? 104.814 -25.150 15.304 1.00 42.27 255 LYS A CA 1
ATOM 1546 C C . LYS A 1 253 ? 105.786 -24.155 14.640 1.00 38.11 255 LYS A C 1
ATOM 1547 O O . LYS A 1 253 ? 106.029 -24.229 13.426 1.00 37.16 255 LYS A O 1
ATOM 1553 N N . LEU A 1 254 ? 106.366 -23.262 15.441 1.00 34.54 256 LEU A N 1
ATOM 1554 C CA . LEU A 1 254 ? 107.464 -22.421 15.035 1.00 36.71 256 LEU A CA 1
ATOM 1555 C C . LEU A 1 254 ? 108.668 -22.624 15.974 1.00 40.20 256 LEU A C 1
ATOM 1556 O O . LEU A 1 254 ? 109.225 -21.655 16.483 1.00 42.22 256 LEU A O 1
ATOM 1561 N N . PRO A 1 255 ? 109.135 -23.889 16.133 1.00 43.58 257 PRO A N 1
ATOM 1562 C CA . PRO A 1 255 ? 110.215 -24.159 17.088 1.00 42.31 257 PRO A CA 1
ATOM 1563 C C . PRO A 1 255 ? 111.569 -23.592 16.690 1.00 37.93 257 PRO A C 1
ATOM 1564 O O . PRO A 1 255 ? 112.401 -23.384 17.550 1.00 39.81 257 PRO A O 1
ATOM 1568 N N . LYS A 1 256 ? 111.764 -23.261 15.415 1.00 35.44 258 LYS A N 1
ATOM 1569 C CA . LYS A 1 256 ? 113.038 -22.727 14.965 1.00 34.90 258 LYS A CA 1
ATOM 1570 C C . LYS A 1 256 ? 113.196 -21.251 15.108 1.00 34.67 258 LYS A C 1
ATOM 1571 O O . LYS A 1 256 ? 114.248 -20.719 14.741 1.00 36.80 258 LYS A O 1
ATOM 1577 N N . LEU A 1 257 ? 112.187 -20.559 15.630 1.00 34.60 259 LEU A N 1
ATOM 1578 C CA . LEU A 1 257 ? 112.223 -19.109 15.673 1.00 33.18 259 LEU A CA 1
ATOM 1579 C C . LEU A 1 257 ? 113.382 -18.624 16.543 1.00 32.51 259 LEU A C 1
ATOM 1580 O O . LEU A 1 257 ? 113.486 -18.968 17.734 1.00 33.13 259 LEU A O 1
ATOM 1585 N N . HIS A 1 258 ? 114.243 -17.829 15.920 1.00 29.03 260 HIS A N 1
ATOM 1586 C CA . HIS A 1 258 ? 115.420 -17.234 16.484 1.00 30.45 260 HIS A CA 1
ATOM 1587 C C . HIS A 1 258 ? 115.220 -15.756 16.791 1.00 36.86 260 HIS A C 1
ATOM 1588 O O . HIS A 1 258 ? 115.729 -15.263 17.765 1.00 32.45 260 HIS A O 1
ATOM 1595 N N . THR A 1 259 ? 114.548 -15.038 15.896 1.00 37.13 261 THR A N 1
ATOM 1596 C CA . THR A 1 259 ? 114.328 -13.601 16.030 1.00 36.60 261 THR A CA 1
ATOM 1597 C C . THR A 1 259 ? 112.844 -13.323 15.819 1.00 38.81 261 THR A C 1
ATOM 1598 O O . THR A 1 259 ? 112.252 -13.718 14.827 1.00 33.72 261 THR A O 1
ATOM 1602 N N . LEU A 1 260 ? 112.247 -12.674 16.818 1.00 35.77 262 LEU A N 1
ATOM 1603 C CA . LEU A 1 260 ? 110.868 -12.218 16.778 1.00 34.33 262 LEU A CA 1
ATOM 1604 C C . LEU A 1 260 ? 110.837 -10.747 17.060 1.00 37.79 262 LEU A C 1
ATOM 1605 O O . LEU A 1 260 ? 111.212 -10.316 18.152 1.00 33.93 262 LEU A O 1
ATOM 1610 N N . ARG A 1 261 ? 110.391 -9.981 16.070 1.00 37.09 263 ARG A N 1
ATOM 1611 C CA . ARG A 1 261 ? 110.289 -8.526 16.172 1.00 35.54 263 ARG A CA 1
ATOM 1612 C C . ARG A 1 261 ? 108.851 -8.101 16.098 1.00 38.80 263 ARG A C 1
ATOM 1613 O O . ARG A 1 261 ? 108.202 -8.249 15.061 1.00 39.07 263 ARG A O 1
ATOM 1621 N N . MET A 1 262 ? 108.355 -7.625 17.241 1.00 42.81 264 MET A N 1
ATOM 1622 C CA . MET A 1 262 ? 106.985 -7.207 17.413 1.00 37.39 264 MET A CA 1
ATOM 1623 C C . MET A 1 262 ? 106.844 -5.849 18.030 1.00 38.58 264 MET A C 1
ATOM 1624 O O . MET A 1 262 ? 105.770 -5.507 18.539 1.00 34.53 264 MET A O 1
ATOM 1629 N N . SER A 1 263 ? 107.886 -5.043 17.911 1.00 36.20 265 SER A N 1
ATOM 1630 C CA . SER A 1 263 ? 107.810 -3.724 18.427 1.00 39.56 265 SER A CA 1
ATOM 1631 C C . SER A 1 263 ? 106.697 -2.898 17.704 1.00 45.15 265 SER A C 1
ATOM 1632 O O . SER A 1 263 ? 106.355 -3.182 16.544 1.00 38.71 265 SER A O 1
ATOM 1635 N N . HIS A 1 264 ? 106.135 -1.905 18.406 1.00 47.40 266 HIS A N 1
ATOM 1636 C CA . HIS A 1 264 ? 105.153 -0.945 17.855 1.00 39.61 266 HIS A CA 1
ATOM 1637 C C . HIS A 1 264 ? 103.916 -1.665 17.397 1.00 38.24 266 HIS A C 1
ATOM 1638 O O . HIS A 1 264 ? 103.482 -1.530 16.250 1.00 44.82 266 HIS A O 1
ATOM 1645 N N . ASN A 1 265 ? 103.371 -2.486 18.294 1.00 37.30 267 ASN A N 1
ATOM 1646 C CA . ASN A 1 265 ? 102.074 -3.076 18.127 1.00 36.52 267 ASN A CA 1
ATOM 1647 C C . ASN A 1 265 ? 101.253 -2.680 19.368 1.00 38.68 267 ASN A C 1
ATOM 1648 O O . ASN A 1 265 ? 101.604 -1.709 20.042 1.00 43.99 267 ASN A O 1
ATOM 1653 N N . LYS A 1 266 ? 100.152 -3.379 19.650 1.00 44.49 268 LYS A N 1
ATOM 1654 C CA . LYS A 1 266 ? 99.277 -3.072 20.792 1.00 52.27 268 LYS A CA 1
ATOM 1655 C C . LYS A 1 266 ? 99.217 -4.250 21.779 1.00 52.99 268 LYS A C 1
ATOM 1656 O O . LYS A 1 266 ? 98.169 -4.521 22.322 1.00 55.35 268 LYS A O 1
ATOM 1662 N N . LEU A 1 267 ? 100.332 -4.931 22.011 1.00 48.56 269 LEU A N 1
ATOM 1663 C CA . LEU A 1 267 ? 100.267 -6.150 22.813 1.00 49.29 269 LEU A CA 1
ATOM 1664 C C . LEU A 1 267 ? 100.002 -5.799 24.306 1.00 46.69 269 LEU A C 1
ATOM 1665 O O . LEU A 1 267 ? 100.675 -4.906 24.908 1.00 40.48 269 LEU A O 1
ATOM 1670 N N . GLN A 1 268 ? 99.036 -6.511 24.892 1.00 54.06 270 GLN A N 1
ATOM 1671 C CA . GLN A 1 268 ? 98.814 -6.324 26.336 1.00 61.11 270 GLN A CA 1
ATOM 1672 C C . GLN A 1 268 ? 98.666 -7.569 27.190 1.00 56.94 270 GLN A C 1
ATOM 1673 O O . GLN A 1 268 ? 99.545 -7.830 28.012 1.00 60.69 270 GLN A O 1
ATOM 1679 N N . ASP A 1 269 ? 97.561 -8.296 27.075 1.00 58.51 271 ASP A N 1
ATOM 1680 C CA . ASP A 1 269 ? 97.320 -9.448 27.942 1.00 67.27 271 ASP A CA 1
ATOM 1681 C C . ASP A 1 269 ? 97.687 -10.729 27.201 1.00 71.86 271 ASP A C 1
ATOM 1682 O O . ASP A 1 269 ? 96.848 -11.567 26.861 1.00 65.33 271 ASP A O 1
ATOM 1687 N N . ILE A 1 270 ? 98.987 -10.875 26.970 1.00 72.03 272 ILE A N 1
ATOM 1688 C CA . ILE A 1 270 ? 99.510 -12.017 26.254 1.00 69.62 272 ILE A CA 1
ATOM 1689 C C . ILE A 1 270 ? 99.483 -13.237 27.165 1.00 71.17 272 ILE A C 1
ATOM 1690 O O . ILE A 1 270 ? 99.607 -13.103 28.387 1.00 72.71 272 ILE A O 1
ATOM 1695 N N . PRO A 1 271 ? 99.321 -14.428 26.582 1.00 68.80 273 PRO A N 1
ATOM 1696 C CA . PRO A 1 271 ? 99.338 -15.608 27.416 1.00 69.54 273 PRO A CA 1
ATOM 1697 C C . PRO A 1 271 ? 100.627 -15.726 28.227 1.00 68.55 273 PRO A C 1
ATOM 1698 O O . PRO A 1 271 ? 101.718 -15.396 27.758 1.00 59.82 273 PRO A O 1
ATOM 1702 N N . TYR A 1 272 ? 100.435 -16.185 29.470 1.00 81.30 274 TYR A N 1
ATOM 1703 C CA . TYR A 1 272 ? 101.498 -16.721 30.317 1.00 82.12 274 TYR A CA 1
ATOM 1704 C C . TYR A 1 272 ? 102.282 -17.806 29.533 1.00 63.21 274 TYR A C 1
ATOM 1705 O O . TYR A 1 272 ? 101.760 -18.751 28.896 1.00 54.32 274 TYR A O 1
ATOM 1714 N N . ASN A 1 273 ? 103.571 -17.550 29.510 1.00 56.02 275 ASN A N 1
ATOM 1715 C CA . ASN A 1 273 ? 104.583 -18.359 28.783 1.00 62.65 275 ASN A CA 1
ATOM 1716 C C . ASN A 1 273 ? 104.350 -18.456 27.259 1.00 58.16 275 ASN A C 1
ATOM 1717 O O . ASN A 1 273 ? 104.771 -19.414 26.612 1.00 50.30 275 ASN A O 1
ATOM 1722 N N . ILE A 1 274 ? 103.764 -17.416 26.660 1.00 48.58 276 ILE A N 1
ATOM 1723 C CA . ILE A 1 274 ? 103.665 -17.345 25.182 1.00 43.30 276 ILE A CA 1
ATOM 1724 C C . ILE A 1 274 ? 105.065 -17.304 24.533 1.00 40.87 276 ILE A C 1
ATOM 1725 O O . ILE A 1 274 ? 105.261 -17.877 23.486 1.00 45.07 276 ILE A O 1
ATOM 1730 N N . PHE A 1 275 ? 106.001 -16.590 25.173 1.00 38.76 277 PHE A N 1
ATOM 1731 C CA . PHE A 1 275 ? 107.370 -16.530 24.762 1.00 42.04 277 PHE A CA 1
ATOM 1732 C C . PHE A 1 275 ? 108.306 -17.545 25.425 1.00 41.73 277 PHE A C 1
ATOM 1733 O O . PHE A 1 275 ? 109.528 -17.343 25.435 1.00 47.03 277 PHE A O 1
ATOM 1741 N N . ASN A 1 276 ? 107.831 -18.681 25.893 1.00 41.45 278 ASN A N 1
ATOM 1742 C CA . ASN A 1 276 ? 108.713 -19.780 26.279 1.00 42.50 278 ASN A CA 1
ATOM 1743 C C . ASN A 1 276 ? 109.047 -20.581 24.994 1.00 39.52 278 ASN A C 1
ATOM 1744 O O . ASN A 1 276 ? 108.415 -21.599 24.643 1.00 39.82 278 ASN A O 1
ATOM 1749 N N . LEU A 1 277 ? 110.057 -20.082 24.332 1.00 36.44 279 LEU A N 1
ATOM 1750 C CA . LEU A 1 277 ? 110.414 -20.481 22.966 1.00 43.97 279 LEU A CA 1
ATOM 1751 C C . LEU A 1 277 ? 111.839 -21.075 22.956 1.00 44.05 279 LEU A C 1
ATOM 1752 O O . LEU A 1 277 ? 112.755 -20.417 23.431 1.00 42.73 279 LEU A O 1
ATOM 1757 N N . PRO A 1 278 ? 112.022 -22.340 22.519 1.00 42.02 280 PRO A N 1
ATOM 1758 C CA . PRO A 1 278 ? 113.283 -23.001 22.837 1.00 41.43 280 PRO A CA 1
ATOM 1759 C C . PRO A 1 278 ? 114.497 -22.496 22.066 1.00 42.55 280 PRO A C 1
ATOM 1760 O O . PRO A 1 278 ? 115.630 -22.663 22.572 1.00 37.18 280 PRO A O 1
ATOM 1764 N N . ASN A 1 279 ? 114.324 -21.832 20.898 1.00 40.35 281 ASN A N 1
ATOM 1765 C CA . ASN A 1 279 ? 115.503 -21.374 20.129 1.00 38.80 281 ASN A CA 1
ATOM 1766 C C . ASN A 1 279 ? 115.573 -19.880 19.891 1.00 41.70 281 ASN A C 1
ATOM 1767 O O . ASN A 1 279 ? 116.426 -19.403 19.120 1.00 46.74 281 ASN A O 1
ATOM 1772 N N . ILE A 1 280 ? 114.727 -19.125 20.607 1.00 39.61 282 ILE A N 1
ATOM 1773 C CA . ILE A 1 280 ? 114.695 -17.696 20.470 1.00 36.91 282 ILE A CA 1
ATOM 1774 C C . ILE A 1 280 ? 115.983 -17.093 21.023 1.00 36.09 282 ILE A C 1
ATOM 1775 O O . ILE A 1 280 ? 116.437 -17.453 22.063 1.00 38.18 282 ILE A O 1
ATOM 1780 N N . VAL A 1 281 ? 116.562 -16.181 20.273 1.00 33.92 283 VAL A N 1
ATOM 1781 C CA . VAL A 1 281 ? 117.776 -15.475 20.589 1.00 32.83 283 VAL A CA 1
ATOM 1782 C C . VAL A 1 281 ? 117.521 -13.969 20.762 1.00 36.45 283 VAL A C 1
ATOM 1783 O O . VAL A 1 281 ? 118.084 -13.340 21.634 1.00 39.51 283 VAL A O 1
ATOM 1787 N N . GLU A 1 282 ? 116.685 -13.381 19.915 1.00 40.45 284 GLU A N 1
ATOM 1788 C CA . GLU A 1 282 ? 116.301 -11.978 19.994 1.00 39.31 284 GLU A CA 1
ATOM 1789 C C . GLU A 1 282 ? 114.800 -11.880 20.081 1.00 42.14 284 GLU A C 1
ATOM 1790 O O . GLU A 1 282 ? 114.106 -12.422 19.239 1.00 36.39 284 GLU A O 1
ATOM 1796 N N . LEU A 1 283 ? 114.314 -11.193 21.130 1.00 38.70 285 LEU A N 1
ATOM 1797 C CA . LEU A 1 283 ? 112.904 -10.894 21.316 1.00 41.32 285 LEU A CA 1
ATOM 1798 C C . LEU A 1 283 ? 112.741 -9.390 21.481 1.00 43.07 285 LEU A C 1
ATOM 1799 O O . LEU A 1 283 ? 113.327 -8.792 22.384 1.00 42.36 285 LEU A O 1
ATOM 1804 N N . SER A 1 284 ? 112.025 -8.775 20.544 1.00 42.63 286 SER A N 1
ATOM 1805 C CA . SER A 1 284 ? 111.856 -7.314 20.472 1.00 40.42 286 SER A CA 1
ATOM 1806 C C . SER A 1 284 ? 110.379 -7.029 20.591 1.00 41.72 286 SER A C 1
ATOM 1807 O O . SER A 1 284 ? 109.592 -7.360 19.699 1.00 38.59 286 SER A O 1
ATOM 1810 N N . VAL A 1 285 ? 109.964 -6.531 21.763 1.00 40.35 287 VAL A N 1
ATOM 1811 C CA . VAL A 1 285 ? 108.547 -6.244 22.049 1.00 42.46 287 VAL A CA 1
ATOM 1812 C C . VAL A 1 285 ? 108.381 -4.828 22.603 1.00 39.27 287 VAL A C 1
ATOM 1813 O O . VAL A 1 285 ? 107.420 -4.545 23.283 1.00 32.85 287 VAL A O 1
ATOM 1817 N N . GLY A 1 286 ? 109.313 -3.942 22.282 1.00 40.00 288 GLY A N 1
ATOM 1818 C CA . GLY A 1 286 ? 109.172 -2.543 22.608 1.00 47.31 288 GLY A CA 1
ATOM 1819 C C . GLY A 1 286 ? 107.921 -1.871 22.032 1.00 48.81 288 GLY A C 1
ATOM 1820 O O . GLY A 1 286 ? 107.268 -2.412 21.126 1.00 41.25 288 GLY A O 1
ATOM 1821 N N . HIS A 1 287 ? 107.568 -0.708 22.612 1.00 49.54 289 HIS A N 1
ATOM 1822 C CA . HIS A 1 287 ? 106.446 0.136 22.167 1.00 42.34 289 HIS A CA 1
ATOM 1823 C C . HIS A 1 287 ? 105.194 -0.676 22.008 1.00 44.20 289 HIS A C 1
ATOM 1824 O O . HIS A 1 287 ? 104.609 -0.730 20.921 1.00 40.28 289 HIS A O 1
ATOM 1831 N N . ASN A 1 288 ? 104.831 -1.375 23.080 1.00 38.67 290 ASN A N 1
ATOM 1832 C CA . ASN A 1 288 ? 103.580 -2.119 23.151 1.00 36.87 290 ASN A CA 1
ATOM 1833 C C . ASN A 1 288 ? 102.908 -1.700 24.486 1.00 40.01 290 ASN A C 1
ATOM 1834 O O . ASN A 1 288 ? 103.270 -0.664 25.045 1.00 41.62 290 ASN A O 1
ATOM 1839 N N . LYS A 1 289 ? 101.947 -2.475 25.000 1.00 45.77 291 LYS A N 1
ATOM 1840 C CA . LYS A 1 289 ? 101.290 -2.142 26.269 1.00 60.87 291 LYS A CA 1
ATOM 1841 C C . LYS A 1 289 ? 101.438 -3.271 27.321 1.00 64.34 291 LYS A C 1
ATOM 1842 O O . LYS A 1 289 ? 100.487 -3.643 28.030 1.00 59.48 291 LYS A O 1
ATOM 1848 N N . LEU A 1 290 ? 102.650 -3.798 27.433 1.00 61.24 292 LEU A N 1
ATOM 1849 C CA . LEU A 1 290 ? 102.887 -4.895 28.365 1.00 56.87 292 LEU A CA 1
ATOM 1850 C C . LEU A 1 290 ? 103.058 -4.319 29.768 1.00 54.06 292 LEU A C 1
ATOM 1851 O O . LEU A 1 290 ? 103.745 -3.285 29.971 1.00 40.96 292 LEU A O 1
ATOM 1856 N N . LYS A 1 291 ? 102.379 -4.962 30.714 1.00 52.06 293 LYS A N 1
ATOM 1857 C CA . LYS A 1 291 ? 102.388 -4.549 32.134 1.00 65.53 293 LYS A CA 1
ATOM 1858 C C . LYS A 1 291 ? 103.386 -5.341 32.993 1.00 69.22 293 LYS A C 1
ATOM 1859 O O . LYS A 1 291 ? 103.841 -4.797 34.012 1.00 65.47 293 LYS A O 1
ATOM 1865 N N . GLN A 1 292 ? 103.693 -6.583 32.602 1.00 70.08 294 GLN A N 1
ATOM 1866 C CA . GLN A 1 292 ? 104.508 -7.503 33.412 1.00 65.22 294 GLN A CA 1
ATOM 1867 C C . GLN A 1 292 ? 105.681 -8.101 32.653 1.00 64.16 294 GLN A C 1
ATOM 1868 O O . GLN A 1 292 ? 105.615 -8.267 31.449 1.00 58.02 294 GLN A O 1
ATOM 1874 N N . ALA A 1 293 ? 106.741 -8.429 33.371 1.00 62.21 295 ALA A N 1
ATOM 1875 C CA . ALA A 1 293 ? 107.776 -9.327 32.845 1.00 56.60 295 ALA A CA 1
ATOM 1876 C C . ALA A 1 293 ? 107.215 -10.732 32.731 1.00 52.79 295 ALA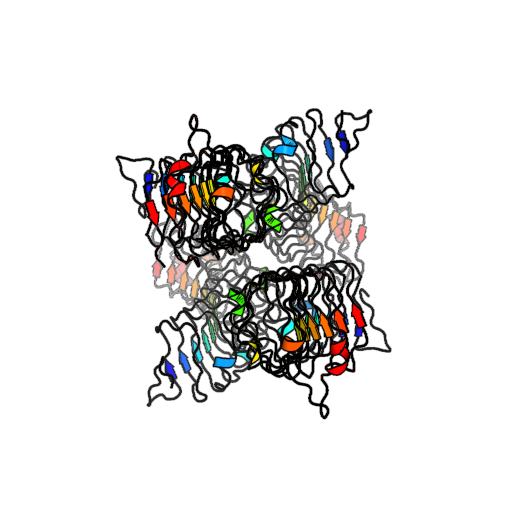 A C 1
ATOM 1877 O O . ALA A 1 293 ? 106.129 -11.035 33.229 1.00 54.43 295 ALA A O 1
ATOM 1879 N N . PHE A 1 294 ? 107.956 -11.574 32.020 1.00 45.60 296 PHE A N 1
ATOM 1880 C CA . PHE A 1 294 ? 107.532 -12.948 31.742 1.00 46.78 296 PHE A CA 1
ATOM 1881 C C . PHE A 1 294 ? 108.767 -13.842 31.853 1.00 42.57 296 PHE A C 1
ATOM 1882 O O . PHE A 1 294 ? 109.882 -13.356 31.875 1.00 39.41 296 PHE A O 1
ATOM 1890 N N . TYR A 1 295 ? 108.538 -15.146 31.897 1.00 44.39 297 TYR A N 1
ATOM 1891 C CA . TYR A 1 295 ? 109.593 -16.168 31.902 1.00 44.05 297 TYR A CA 1
ATOM 1892 C C . TYR A 1 295 ? 110.551 -15.987 30.729 1.00 44.21 297 TYR A C 1
ATOM 1893 O O . TYR A 1 295 ? 110.093 -15.990 29.588 1.00 42.99 297 TYR A O 1
ATOM 1902 N N . ILE A 1 296 ? 111.851 -15.825 31.022 1.00 42.63 298 ILE A N 1
ATOM 1903 C CA . ILE A 1 296 ? 112.863 -15.706 30.002 1.00 46.00 298 ILE A CA 1
ATOM 1904 C C . ILE A 1 296 ? 113.372 -17.082 29.590 1.00 47.88 298 ILE A C 1
ATOM 1905 O O . ILE A 1 296 ? 113.816 -17.823 30.430 1.00 47.53 298 ILE A O 1
ATOM 1910 N N . PRO A 1 297 ? 113.271 -17.448 28.307 1.00 46.63 299 PRO A N 1
ATOM 1911 C CA . PRO A 1 297 ? 113.715 -18.800 27.920 1.00 41.15 299 PRO A CA 1
ATOM 1912 C C . PRO A 1 297 ? 115.227 -18.889 27.872 1.00 34.65 299 PRO A C 1
ATOM 1913 O O . PRO A 1 297 ? 115.945 -17.880 27.793 1.00 33.32 299 PRO A O 1
ATOM 1917 N N . ARG A 1 298 ? 115.718 -20.093 27.965 1.00 42.24 300 ARG A N 1
ATOM 1918 C CA . ARG A 1 298 ? 117.154 -20.341 28.122 1.00 47.43 300 ARG A CA 1
ATOM 1919 C C . ARG A 1 298 ? 118.000 -19.794 26.998 1.00 44.61 300 ARG A C 1
ATOM 1920 O O . ARG A 1 298 ? 119.090 -19.206 27.222 1.00 43.62 300 ARG A O 1
ATOM 1928 N N . ASN A 1 299 ? 117.468 -19.942 25.786 1.00 44.20 301 ASN A N 1
ATOM 1929 C CA . ASN A 1 299 ? 118.262 -19.526 24.634 1.00 41.39 301 ASN A CA 1
ATOM 1930 C C . ASN A 1 299 ? 118.344 -18.051 24.416 1.00 38.57 301 ASN A C 1
ATOM 1931 O O . ASN A 1 299 ? 119.228 -17.586 23.689 1.00 37.27 301 ASN A O 1
ATOM 1936 N N . LEU A 1 300 ? 117.453 -17.273 25.043 1.00 39.40 302 LEU A N 1
ATOM 1937 C CA . LEU A 1 300 ? 117.371 -15.817 24.734 1.00 34.88 302 LEU A CA 1
ATOM 1938 C C . LEU A 1 300 ? 118.646 -15.102 25.046 1.00 36.25 302 LEU A C 1
ATOM 1939 O O . LEU A 1 300 ? 119.212 -15.336 26.096 1.00 37.57 302 LEU A O 1
ATOM 1944 N N . GLU A 1 301 ? 119.088 -14.226 24.161 1.00 38.16 303 GLU A N 1
ATOM 1945 C CA . GLU A 1 301 ? 120.236 -13.350 24.398 1.00 35.44 303 GLU A CA 1
ATOM 1946 C C . GLU A 1 301 ? 119.870 -11.876 24.565 1.00 41.63 303 GLU A C 1
ATOM 1947 O O . GLU A 1 301 ? 120.397 -11.222 25.450 1.00 46.49 303 GLU A O 1
ATOM 1953 N N . HIS A 1 302 ? 118.984 -11.351 23.719 1.00 37.59 304 HIS A N 1
ATOM 1954 C CA . HIS A 1 302 ? 118.668 -9.921 23.685 1.00 36.43 304 HIS A CA 1
ATOM 1955 C C . HIS A 1 302 ? 117.174 -9.741 23.862 1.00 36.97 304 HIS A C 1
ATOM 1956 O O . HIS A 1 302 ? 116.384 -10.390 23.189 1.00 46.34 304 HIS A O 1
ATOM 1963 N N . LEU A 1 303 ? 116.799 -8.880 24.795 1.00 36.48 305 LEU A N 1
ATOM 1964 C CA . LEU A 1 303 ? 115.419 -8.662 25.174 1.00 42.64 305 LEU A CA 1
ATOM 1965 C C . LEU A 1 303 ? 115.171 -7.175 25.105 1.00 43.34 305 LEU A C 1
ATOM 1966 O O . LEU A 1 303 ? 115.836 -6.446 25.789 1.00 42.99 305 LEU A O 1
ATOM 1971 N N . TYR A 1 304 ? 114.235 -6.743 24.270 1.00 43.35 306 TYR A N 1
ATOM 1972 C CA . TYR A 1 304 ? 113.929 -5.308 24.063 1.00 42.11 306 TYR A CA 1
ATOM 1973 C C . TYR A 1 304 ? 112.528 -5.078 24.544 1.00 41.99 306 TYR A C 1
ATOM 1974 O O . TYR A 1 304 ? 111.554 -5.579 23.955 1.00 39.67 306 TYR A O 1
ATOM 1983 N N . LEU A 1 305 ? 112.433 -4.356 25.661 1.00 43.06 307 LEU A N 1
ATOM 1984 C CA . LEU A 1 305 ? 111.167 -4.109 26.348 1.00 44.15 307 LEU A CA 1
ATOM 1985 C C . LEU A 1 305 ? 110.873 -2.617 26.505 1.00 45.96 307 LEU A C 1
ATOM 1986 O O . LEU A 1 305 ? 109.941 -2.246 27.204 1.00 41.88 307 LEU A O 1
ATOM 1991 N N . GLN A 1 306 ? 111.648 -1.761 25.848 1.00 45.11 308 GLN A N 1
ATOM 1992 C CA . GLN A 1 306 ? 111.423 -0.325 25.953 1.00 47.87 308 GLN A CA 1
ATOM 1993 C C . GLN A 1 306 ? 109.967 0.090 25.675 1.00 50.30 308 GLN A C 1
ATOM 1994 O O . GLN A 1 306 ? 109.211 -0.628 24.992 1.00 47.09 308 GLN A O 1
ATOM 2000 N N . ASN A 1 307 ? 109.578 1.223 26.261 1.00 52.25 309 ASN A N 1
ATOM 2001 C CA . ASN A 1 307 ? 108.309 1.885 25.943 1.00 49.03 309 ASN A CA 1
ATOM 2002 C C . ASN A 1 307 ? 107.130 0.948 26.086 1.00 46.87 309 ASN A C 1
ATOM 2003 O O . ASN A 1 307 ? 106.311 0.838 25.195 1.00 51.31 309 ASN A O 1
ATOM 2008 N N . ASN A 1 308 ? 107.076 0.236 27.207 1.00 46.28 310 ASN A N 1
ATOM 2009 C CA . ASN A 1 308 ? 105.881 -0.513 27.594 1.00 47.06 310 ASN A CA 1
ATOM 2010 C C . ASN A 1 308 ? 105.314 0.101 28.882 1.00 46.79 310 ASN A C 1
ATOM 2011 O O . ASN A 1 308 ? 105.670 1.244 29.203 1.00 46.29 310 ASN A O 1
ATOM 2016 N N . GLU A 1 309 ? 104.416 -0.617 29.579 1.00 53.30 311 GLU A N 1
ATOM 2017 C CA . GLU A 1 309 ? 103.749 -0.103 30.789 1.00 63.18 311 GLU A CA 1
ATOM 2018 C C . GLU A 1 309 ? 104.172 -0.962 32.008 1.00 63.33 311 GLU A C 1
ATOM 2019 O O . GLU A 1 309 ? 103.329 -1.354 32.834 1.00 59.58 311 GLU A O 1
ATOM 2025 N N . ILE A 1 310 ? 105.477 -1.231 32.130 1.00 66.13 312 ILE A N 1
ATOM 2026 C CA . ILE A 1 310 ? 105.969 -2.115 33.188 1.00 66.00 312 ILE A CA 1
ATOM 2027 C C . ILE A 1 310 ? 106.326 -1.309 34.448 1.00 63.27 312 ILE A C 1
ATOM 2028 O O . ILE A 1 310 ? 107.164 -0.369 34.404 1.00 51.81 312 ILE A O 1
ATOM 2033 N N . GLU A 1 311 ? 105.709 -1.691 35.571 1.00 66.18 313 GLU A N 1
ATOM 2034 C CA . GLU A 1 311 ? 105.984 -1.017 36.863 1.00 79.10 313 GLU A CA 1
ATOM 2035 C C . GLU A 1 311 ? 107.153 -1.694 37.597 1.00 77.11 313 GLU A C 1
ATOM 2036 O O . GLU A 1 311 ? 108.003 -1.014 38.177 1.00 73.07 313 GLU A O 1
ATOM 2042 N N . LYS A 1 312 ? 107.227 -3.028 37.520 1.00 81.91 314 LYS A N 1
ATOM 2043 C CA . LYS A 1 312 ? 108.350 -3.785 38.091 1.00 78.67 314 LYS A CA 1
ATOM 2044 C C . LYS A 1 312 ? 108.668 -5.059 37.307 1.00 69.05 314 LYS A C 1
ATOM 2045 O O . LYS A 1 312 ? 107.766 -5.819 36.893 1.00 66.02 314 LYS A O 1
ATOM 2051 N N . MET A 1 313 ? 109.964 -5.314 37.147 1.00 62.01 315 MET A N 1
ATOM 2052 C CA . MET A 1 313 ? 110.455 -6.567 36.570 1.00 55.59 315 MET A CA 1
ATOM 2053 C C . MET A 1 313 ? 110.543 -7.636 37.677 1.00 50.57 315 MET A C 1
ATOM 2054 O O . MET A 1 313 ? 111.551 -7.739 38.373 1.00 50.58 315 MET A O 1
ATOM 2059 N N . ASN A 1 314 ? 109.471 -8.434 37.816 1.00 42.32 316 ASN A N 1
ATOM 2060 C CA . ASN A 1 314 ? 109.401 -9.519 38.763 1.00 48.29 316 ASN A CA 1
ATOM 2061 C C . ASN A 1 314 ? 110.408 -10.672 38.454 1.00 56.38 316 ASN A C 1
ATOM 2062 O O . ASN A 1 314 ? 110.141 -11.581 37.641 1.00 48.69 316 ASN A O 1
ATOM 2067 N N . LEU A 1 315 ? 111.526 -10.643 39.179 1.00 55.16 317 LEU A N 1
ATOM 2068 C CA . LEU A 1 315 ? 112.630 -11.558 38.956 1.00 55.42 317 LEU A CA 1
ATOM 2069 C C . LEU A 1 315 ? 112.275 -13.016 39.128 1.00 47.36 317 LEU A C 1
ATOM 2070 O O . LEU A 1 315 ? 112.828 -13.859 38.441 1.00 49.06 317 LEU A O 1
ATOM 2075 N N . THR A 1 316 ? 111.329 -13.308 40.002 1.00 44.03 318 THR A N 1
ATOM 2076 C CA . THR A 1 316 ? 110.857 -14.682 40.209 1.00 43.08 318 THR A CA 1
ATOM 2077 C C . THR A 1 316 ? 110.098 -15.239 39.000 1.00 46.12 318 THR A C 1
ATOM 2078 O O . THR A 1 316 ? 110.121 -16.456 38.733 1.00 45.67 318 THR A O 1
ATOM 2082 N N . VAL A 1 317 ? 109.373 -14.357 38.308 1.00 46.13 319 VAL A N 1
ATOM 2083 C CA . VAL A 1 317 ? 108.669 -14.744 37.087 1.00 43.75 319 VAL A CA 1
ATOM 2084 C C . VAL A 1 317 ? 109.678 -14.910 35.946 1.00 40.30 319 VAL A C 1
ATOM 2085 O O . VAL A 1 317 ? 109.583 -15.834 35.198 1.00 40.64 319 VAL A O 1
ATOM 2089 N N . MET A 1 318 ? 110.629 -13.987 35.844 1.00 36.48 320 MET A N 1
ATOM 2090 C CA . MET A 1 318 ? 111.715 -14.061 34.885 1.00 39.83 320 MET A CA 1
ATOM 2091 C C . MET A 1 318 ? 112.537 -15.334 35.007 1.00 45.00 320 MET A C 1
ATOM 2092 O O . MET A 1 318 ? 112.916 -15.930 33.976 1.00 52.56 320 MET A O 1
ATOM 2097 N N . CYS A 1 319 ? 112.785 -15.768 36.250 1.00 48.91 321 CYS A N 1
ATOM 2098 C CA . CYS A 1 319 ? 113.647 -16.918 36.539 1.00 46.74 321 CYS A CA 1
ATOM 2099 C C . CYS A 1 319 ? 113.185 -17.581 37.818 1.00 53.34 321 CYS A C 1
ATOM 2100 O O . CYS A 1 319 ? 113.637 -17.210 38.913 1.00 47.54 321 CYS A O 1
ATOM 2103 N N . PRO A 1 320 ? 112.262 -18.546 37.715 1.00 54.11 322 PRO A N 1
ATOM 2104 C CA . PRO A 1 320 ? 111.782 -19.267 38.902 1.00 54.94 322 PRO A CA 1
ATOM 2105 C C . PRO A 1 320 ? 112.772 -20.253 39.507 1.00 54.41 322 PRO A C 1
ATOM 2106 O O . PRO A 1 320 ? 112.620 -20.619 40.660 1.00 56.90 322 PRO A O 1
ATOM 2110 N N . SER A 1 321 ? 113.750 -20.709 38.739 1.00 59.81 323 SER A N 1
ATOM 2111 C CA . SER A 1 321 ? 114.743 -21.658 39.257 1.00 56.18 323 SER A CA 1
ATOM 2112 C C . SER A 1 321 ? 116.081 -21.488 38.542 1.00 52.45 323 SER A C 1
ATOM 2113 O O . SER A 1 321 ? 116.144 -21.247 37.361 1.00 51.87 323 SER A O 1
ATOM 2116 N N . ILE A 1 322 ? 117.151 -21.619 39.298 1.00 52.76 324 ILE A N 1
ATOM 2117 C CA . ILE A 1 322 ? 118.505 -21.603 38.797 1.00 51.07 324 ILE A CA 1
ATOM 2118 C C . ILE A 1 322 ? 118.962 -23.037 38.638 1.00 49.42 324 ILE A C 1
ATOM 2119 O O . ILE A 1 322 ? 118.883 -23.812 39.588 1.00 47.51 324 ILE A O 1
ATOM 2124 N N . ASP A 1 323 ? 119.353 -23.389 37.424 1.00 53.51 325 ASP A N 1
ATOM 2125 C CA . ASP A 1 323 ? 120.022 -24.649 37.133 1.00 53.55 325 ASP A CA 1
ATOM 2126 C C . ASP A 1 323 ? 121.482 -24.316 36.809 1.00 50.59 325 ASP A C 1
ATOM 2127 O O . ASP A 1 323 ? 121.786 -23.857 35.713 1.00 49.56 325 ASP A O 1
ATOM 2132 N N . PRO A 1 324 ? 122.406 -24.587 37.762 1.00 54.20 326 PRO A N 1
ATOM 2133 C CA . PRO A 1 324 ? 123.824 -24.243 37.537 1.00 47.40 326 PRO A CA 1
ATOM 2134 C C . PRO A 1 324 ? 124.561 -25.070 36.464 1.00 48.15 326 PRO A C 1
ATOM 2135 O O . PRO A 1 324 ? 125.702 -24.716 36.070 1.00 41.77 326 PRO A O 1
ATOM 2139 N N . LEU A 1 325 ? 123.922 -26.126 35.968 1.00 47.74 327 LEU A N 1
ATOM 2140 C CA . LEU A 1 325 ? 124.491 -26.880 34.860 1.00 55.85 327 LEU A CA 1
ATOM 2141 C C . LEU A 1 325 ? 124.177 -26.241 33.496 1.00 57.65 327 LEU A C 1
ATOM 2142 O O . LEU A 1 325 ? 124.985 -26.465 32.562 1.00 64.91 327 LEU A O 1
ATOM 2147 N N . HIS A 1 326 ? 123.082 -25.451 33.395 1.00 57.81 328 HIS A N 1
ATOM 2148 C CA . HIS A 1 326 ? 122.796 -24.693 32.130 1.00 58.69 328 HIS A CA 1
ATOM 2149 C C . HIS A 1 326 ? 122.138 -23.354 32.482 1.00 46.89 328 HIS A C 1
ATOM 2150 O O . HIS A 1 326 ? 120.947 -23.177 32.752 1.00 38.25 328 HIS A O 1
ATOM 2157 N N . TYR A 1 327 ? 123.027 -22.379 32.532 1.00 44.08 329 TYR A N 1
ATOM 2158 C CA . TYR A 1 327 ? 122.643 -21.017 32.816 1.00 45.47 329 TYR A CA 1
ATOM 2159 C C . TYR A 1 327 ? 121.986 -20.448 31.537 1.00 50.49 329 TYR A C 1
ATOM 2160 O O . TYR A 1 327 ? 122.352 -20.831 30.385 1.00 45.01 329 TYR A O 1
ATOM 2169 N N . HIS A 1 328 ? 121.014 -19.551 31.770 1.00 45.72 330 HIS A N 1
ATOM 2170 C CA . HIS A 1 328 ? 120.300 -18.875 30.680 1.00 47.63 330 HIS A CA 1
ATOM 2171 C C . HIS A 1 328 ? 121.320 -17.993 29.959 1.00 44.61 330 HIS A C 1
ATOM 2172 O O . HIS A 1 328 ? 122.262 -17.460 30.604 1.00 40.55 330 HIS A O 1
ATOM 2179 N N . HIS A 1 329 ? 121.112 -17.822 28.659 1.00 45.90 331 HIS A N 1
ATOM 2180 C CA . HIS A 1 329 ? 122.079 -17.117 27.813 1.00 46.73 331 HIS A CA 1
ATOM 2181 C C . HIS A 1 329 ? 121.949 -15.601 27.831 1.00 43.65 331 HIS A C 1
ATOM 2182 O O . HIS A 1 329 ? 122.723 -14.942 27.164 1.00 48.70 331 HIS A O 1
ATOM 2189 N N . LEU A 1 330 ? 121.011 -15.059 28.596 1.00 45.14 332 LEU A N 1
ATOM 2190 C CA . LEU A 1 330 ? 120.677 -13.618 28.496 1.00 45.30 332 LEU A CA 1
ATOM 2191 C C . LEU A 1 330 ? 121.867 -12.719 28.686 1.00 48.85 332 LEU A C 1
ATOM 2192 O O . LEU A 1 330 ? 122.630 -12.855 29.630 1.00 59.07 332 LEU A O 1
ATOM 2197 N N . THR A 1 331 ? 122.004 -11.780 27.778 1.00 52.29 333 THR A N 1
ATOM 2198 C CA . THR A 1 331 ? 123.127 -10.867 27.636 1.00 49.94 333 THR A CA 1
ATOM 2199 C C . THR A 1 331 ? 122.745 -9.359 27.691 1.00 51.74 333 THR A C 1
ATOM 2200 O O . THR A 1 331 ? 123.570 -8.493 28.078 1.00 50.14 333 THR A O 1
ATOM 2204 N N . TYR A 1 332 ? 121.526 -9.017 27.277 1.00 51.90 334 TYR A N 1
ATOM 2205 C CA . TYR A 1 332 ? 121.157 -7.612 27.070 1.00 52.69 334 TYR A CA 1
ATOM 2206 C C . TYR A 1 332 ? 119.672 -7.417 27.312 1.00 46.30 334 TYR A C 1
ATOM 2207 O O . TYR A 1 332 ? 118.841 -8.150 26.763 1.00 44.68 334 TYR A O 1
ATOM 2216 N N . ILE A 1 333 ? 119.351 -6.463 28.180 1.00 44.06 335 ILE A N 1
ATOM 2217 C CA . ILE A 1 333 ? 117.987 -6.060 28.446 1.00 49.63 335 ILE A CA 1
ATOM 2218 C C . ILE A 1 333 ? 117.908 -4.565 28.262 1.00 51.23 335 ILE A C 1
ATOM 2219 O O . ILE A 1 333 ? 118.803 -3.846 28.676 1.00 44.75 335 ILE A O 1
ATOM 2224 N N . ARG A 1 334 ? 116.837 -4.127 27.610 1.00 52.09 336 ARG A N 1
ATOM 2225 C CA . ARG A 1 334 ? 116.518 -2.739 27.403 1.00 52.61 336 ARG A CA 1
ATOM 2226 C C . ARG A 1 334 ? 115.138 -2.522 27.984 1.00 49.85 336 ARG A C 1
ATOM 2227 O O . ARG A 1 334 ? 114.190 -3.215 27.604 1.00 46.81 336 ARG A O 1
ATOM 2235 N N . VAL A 1 335 ? 115.036 -1.621 28.963 1.00 50.69 337 VAL A N 1
ATOM 2236 C CA . VAL A 1 335 ? 113.753 -1.336 29.648 1.00 53.98 337 VAL A CA 1
ATOM 2237 C C . VAL A 1 335 ? 113.466 0.161 29.816 1.00 51.52 337 VAL A C 1
ATOM 2238 O O . VAL A 1 335 ? 112.551 0.526 30.546 1.00 44.66 337 VAL A O 1
ATOM 2242 N N . ASP A 1 336 ? 114.198 1.025 29.119 1.00 59.39 338 ASP A N 1
ATOM 2243 C CA . ASP A 1 336 ? 113.904 2.455 29.141 1.00 59.88 338 ASP A CA 1
ATOM 2244 C C . ASP A 1 336 ? 112.465 2.763 28.754 1.00 61.80 338 ASP A C 1
ATOM 2245 O O . ASP A 1 336 ? 111.845 2.007 27.990 1.00 65.09 338 ASP A O 1
ATOM 2250 N N . GLN A 1 337 ? 111.957 3.857 29.308 1.00 57.42 339 GLN A N 1
ATOM 2251 C CA . GLN A 1 337 ? 110.604 4.350 29.029 1.00 52.81 339 GLN A CA 1
ATOM 2252 C C . GLN A 1 337 ? 109.507 3.394 29.452 1.00 47.68 339 GLN A C 1
ATOM 2253 O O . GLN A 1 337 ? 108.408 3.340 28.863 1.00 50.59 339 GLN A O 1
ATOM 2259 N N . ASN A 1 338 ? 109.791 2.652 30.517 1.00 49.08 340 ASN A N 1
ATOM 2260 C CA . ASN A 1 338 ? 108.730 1.972 31.254 1.00 58.71 340 ASN A CA 1
ATOM 2261 C C . ASN A 1 338 ? 108.388 2.835 32.496 1.00 63.40 340 ASN A C 1
ATOM 2262 O O . ASN A 1 338 ? 108.733 4.022 32.507 1.00 63.55 340 ASN A O 1
ATOM 2267 N N . LYS A 1 339 ? 107.658 2.288 33.465 1.00 74.30 341 LYS A N 1
ATOM 2268 C CA . LYS A 1 339 ? 107.345 2.995 34.726 1.00 81.75 341 LYS A CA 1
ATOM 2269 C C . LYS A 1 339 ? 108.079 2.330 35.913 1.00 84.86 341 LYS A C 1
ATOM 2270 O O . LYS A 1 339 ? 107.460 2.000 36.922 1.00 73.01 341 LYS A O 1
ATOM 2276 N N . LEU A 1 340 ? 109.383 2.110 35.785 1.00 83.87 342 LEU A N 1
ATOM 2277 C CA . LEU A 1 340 ? 110.167 1.506 36.863 1.00 87.59 342 LEU A CA 1
ATOM 2278 C C . LEU A 1 340 ? 110.671 2.629 37.776 1.00 92.51 342 LEU A C 1
ATOM 2279 O O . LEU A 1 340 ? 111.232 3.618 37.286 1.00 89.75 342 LEU A O 1
ATOM 2284 N N . LYS A 1 341 ? 110.517 2.454 39.088 1.00 99.13 343 LYS A N 1
ATOM 2285 C CA . LYS A 1 341 ? 111.071 3.396 40.092 1.00 101.27 343 LYS A CA 1
ATOM 2286 C C . LYS A 1 341 ? 112.543 3.135 40.417 1.00 105.28 343 LYS A C 1
ATOM 2287 O O . LYS A 1 341 ? 113.287 4.102 40.667 1.00 107.54 343 LYS A O 1
ATOM 2293 N N . GLU A 1 342 ? 112.956 1.860 40.404 1.00 104.30 344 GLU A N 1
ATOM 2294 C CA . GLU A 1 342 ? 114.321 1.460 40.802 1.00 102.87 344 GLU A CA 1
ATOM 2295 C C . GLU A 1 342 ? 114.891 0.417 39.838 1.00 94.65 344 GLU A C 1
ATOM 2296 O O . GLU A 1 342 ? 114.116 -0.246 39.145 1.00 88.75 344 GLU A O 1
ATOM 2302 N N . PRO A 1 343 ? 116.240 0.258 39.796 1.00 89.45 345 PRO A N 1
ATOM 2303 C CA . PRO A 1 343 ? 116.833 -0.840 39.027 1.00 79.88 345 PRO A CA 1
ATOM 2304 C C . PRO A 1 343 ? 116.284 -2.212 39.379 1.00 69.33 345 PRO A C 1
ATOM 2305 O O . PRO A 1 343 ? 115.633 -2.368 40.414 1.00 63.92 345 PRO A O 1
ATOM 2309 N N . ILE A 1 344 ? 116.516 -3.193 38.508 1.00 68.62 346 ILE A N 1
ATOM 2310 C CA . ILE A 1 344 ? 116.036 -4.549 38.750 1.00 64.61 346 ILE A CA 1
ATOM 2311 C C . ILE A 1 344 ? 116.890 -5.106 39.913 1.00 60.97 346 ILE A C 1
ATOM 2312 O O . ILE A 1 344 ? 118.064 -4.716 40.075 1.00 52.02 346 ILE A O 1
ATOM 2317 N N . SER A 1 345 ? 116.294 -5.990 40.709 1.00 52.19 347 SER A N 1
ATOM 2318 C CA . SER A 1 345 ? 116.971 -6.718 41.790 1.00 57.57 347 SER A CA 1
ATOM 2319 C C . SER A 1 345 ? 118.372 -7.218 41.363 1.00 61.68 347 SER A C 1
ATOM 2320 O O . SER A 1 345 ? 118.531 -7.769 40.253 1.00 57.13 347 SER A O 1
ATOM 2323 N N . SER A 1 346 ? 119.375 -6.988 42.215 1.00 59.22 348 SER A N 1
ATOM 2324 C CA . SER A 1 346 ? 120.749 -7.406 41.919 1.00 57.67 348 SER A CA 1
ATOM 2325 C C . SER A 1 346 ? 120.898 -8.939 41.773 1.00 53.46 348 SER A C 1
ATOM 2326 O O . SER A 1 346 ? 121.885 -9.386 41.170 1.00 57.27 348 SER A O 1
ATOM 2329 N N . TYR A 1 347 ? 119.943 -9.709 42.314 1.00 47.35 349 TYR A N 1
ATOM 2330 C CA . TYR A 1 347 ? 119.918 -11.147 42.131 1.00 51.89 349 TYR A CA 1
ATOM 2331 C C . TYR A 1 347 ? 119.738 -11.638 40.683 1.00 60.36 349 TYR A C 1
ATOM 2332 O O . TYR A 1 347 ? 119.871 -12.835 40.427 1.00 54.58 349 TYR A O 1
ATOM 2341 N N . ILE A 1 348 ? 119.409 -10.728 39.761 1.00 59.95 350 ILE A N 1
ATOM 2342 C CA . ILE A 1 348 ? 119.303 -11.066 38.348 1.00 59.28 350 ILE A CA 1
ATOM 2343 C C . ILE A 1 348 ? 120.607 -11.660 37.829 1.00 57.40 350 ILE A C 1
ATOM 2344 O O . ILE A 1 348 ? 120.568 -12.620 37.056 1.00 53.50 350 ILE A O 1
ATOM 2349 N N . PHE A 1 349 ? 121.739 -11.133 38.300 1.00 55.77 351 PHE A N 1
ATOM 2350 C CA . PHE A 1 349 ? 123.066 -11.560 37.846 1.00 52.78 351 PHE A CA 1
ATOM 2351 C C . PHE A 1 349 ? 123.385 -13.028 38.253 1.00 48.31 351 PHE A C 1
ATOM 2352 O O . PHE A 1 349 ? 124.223 -13.673 37.682 1.00 46.30 351 PHE A O 1
ATOM 2360 N N . PHE A 1 350 ? 122.696 -13.565 39.240 1.00 49.30 352 PHE A N 1
ATOM 2361 C CA . PHE A 1 350 ? 122.855 -14.978 39.626 1.00 54.82 352 PHE A CA 1
ATOM 2362 C C . PHE A 1 350 ? 122.052 -15.929 38.804 1.00 56.47 352 PHE A C 1
ATOM 2363 O O . PHE A 1 350 ? 122.444 -17.098 38.695 1.00 55.54 352 PHE A O 1
ATOM 2371 N N . CYS A 1 351 ? 120.935 -15.499 38.232 1.00 50.83 353 CYS A N 1
ATOM 2372 C CA . CYS A 1 351 ? 120.196 -16.336 37.300 1.00 56.88 353 CYS A CA 1
ATOM 2373 C C . CYS A 1 351 ? 120.698 -16.159 35.859 1.00 47.53 353 CYS A C 1
ATOM 2374 O O . CYS A 1 351 ? 120.719 -17.122 35.082 1.00 51.08 353 CYS A O 1
ATOM 2377 N N . PHE A 1 352 ? 121.154 -14.945 35.559 1.00 41.42 354 PHE A N 1
ATOM 2378 C CA . PHE A 1 352 ? 121.571 -14.556 34.242 1.00 43.90 354 PHE A CA 1
ATOM 2379 C C . PHE A 1 352 ? 122.991 -14.067 34.292 1.00 43.57 354 PHE A C 1
ATOM 2380 O O . PHE A 1 352 ? 123.245 -12.869 34.123 1.00 44.52 354 PHE A O 1
ATOM 2388 N N . PRO A 1 353 ? 123.948 -14.989 34.523 1.00 44.65 355 PRO A N 1
ATOM 2389 C CA . PRO A 1 353 ? 125.344 -14.558 34.715 1.00 46.39 355 PRO A CA 1
ATOM 2390 C C . PRO A 1 353 ? 126.009 -13.916 33.537 1.00 49.49 355 PRO A C 1
ATOM 2391 O O . PRO A 1 353 ? 127.035 -13.292 33.721 1.00 49.77 355 PRO A O 1
ATOM 2395 N N . HIS A 1 354 ? 125.468 -14.069 32.336 1.00 49.66 356 HIS A N 1
ATOM 2396 C CA . HIS A 1 354 ? 126.086 -13.461 31.167 1.00 46.39 356 HIS A CA 1
ATOM 2397 C C . HIS A 1 354 ? 125.552 -12.055 30.844 1.00 50.20 356 HIS A C 1
ATOM 2398 O O . HIS A 1 354 ? 125.985 -11.472 29.849 1.00 50.67 356 HIS A O 1
ATOM 2405 N N . ILE A 1 355 ? 124.663 -11.483 31.675 1.00 47.41 357 ILE A N 1
ATOM 2406 C CA . ILE A 1 355 ? 124.150 -10.144 31.413 1.00 55.33 357 ILE A CA 1
ATOM 2407 C C . ILE A 1 355 ? 125.318 -9.181 31.424 1.00 62.39 357 ILE A C 1
ATOM 2408 O O . ILE A 1 355 ? 126.015 -9.088 32.434 1.00 73.87 357 ILE A O 1
ATOM 2413 N N . HIS A 1 356 ? 125.536 -8.495 30.294 1.00 60.86 358 HIS A N 1
ATOM 2414 C CA . HIS A 1 356 ? 126.557 -7.468 30.203 1.00 67.77 358 HIS A CA 1
ATOM 2415 C C . HIS A 1 356 ? 126.012 -6.033 30.257 1.00 63.49 358 HIS A C 1
ATOM 2416 O O . HIS A 1 356 ? 126.771 -5.128 30.609 1.00 55.21 358 HIS A O 1
ATOM 2423 N N . THR A 1 357 ? 124.737 -5.817 29.918 1.00 65.74 359 THR A N 1
ATOM 2424 C CA . THR A 1 357 ? 124.146 -4.453 29.956 1.00 66.85 359 THR A CA 1
ATOM 2425 C C . THR A 1 357 ? 122.643 -4.490 30.241 1.00 67.92 359 THR A C 1
ATOM 2426 O O . THR A 1 357 ? 121.918 -5.325 29.682 1.00 67.45 359 THR A O 1
ATOM 2430 N N . ILE A 1 358 ? 122.179 -3.584 31.102 1.00 65.20 360 ILE A N 1
ATOM 2431 C CA . ILE A 1 358 ? 120.746 -3.361 31.300 1.00 59.80 360 ILE A CA 1
ATOM 2432 C C . ILE A 1 358 ? 120.509 -1.865 31.092 1.00 64.65 360 ILE A C 1
ATOM 2433 O O . ILE A 1 358 ? 120.840 -1.065 31.958 1.00 61.91 360 ILE A O 1
ATOM 2438 N N . TYR A 1 359 ? 119.969 -1.484 29.935 1.00 68.30 361 TYR A N 1
ATOM 2439 C CA . TYR A 1 359 ? 119.721 -0.081 29.650 1.00 63.75 361 TYR A CA 1
ATOM 2440 C C . TYR A 1 359 ? 118.400 0.376 30.261 1.00 62.61 361 TYR A C 1
ATOM 2441 O O . TYR A 1 359 ? 117.334 -0.176 29.948 1.00 74.70 361 TYR A O 1
ATOM 2450 N N . TYR A 1 360 ? 118.480 1.370 31.149 1.00 67.07 362 TYR A N 1
ATOM 2451 C CA . TYR A 1 360 ? 117.314 1.909 31.881 1.00 65.59 362 TYR A CA 1
ATOM 2452 C C . TYR A 1 360 ? 116.787 3.238 31.333 1.00 63.77 362 TYR A C 1
ATOM 2453 O O . TYR A 1 360 ? 115.591 3.530 31.503 1.00 56.44 362 TYR A O 1
ATOM 2462 N N . GLY A 1 361 ? 117.660 4.046 30.702 1.00 64.53 363 GLY A N 1
ATOM 2463 C CA . GLY A 1 361 ? 117.292 5.395 30.212 1.00 69.25 363 GLY A CA 1
ATOM 2464 C C . GLY A 1 361 ? 116.542 6.168 31.290 1.00 76.35 363 GLY A C 1
ATOM 2465 O O . GLY A 1 361 ? 116.921 6.104 32.473 1.00 77.15 363 GLY A O 1
ATOM 2466 N N . GLU A 1 362 ? 115.502 6.913 30.902 1.00 80.09 364 GLU A N 1
ATOM 2467 C CA . GLU A 1 362 ? 114.558 7.490 31.890 1.00 80.43 364 GLU A CA 1
ATOM 2468 C C . GLU A 1 362 ? 113.239 6.732 31.862 1.00 77.03 364 GLU A C 1
ATOM 2469 O O . GLU A 1 362 ? 112.911 6.015 30.916 1.00 72.02 364 GLU A O 1
ATOM 2475 N N . GLN A 1 363 ? 112.439 6.935 32.913 1.00 70.87 365 GLN A N 1
ATOM 2476 C CA . GLN A 1 363 ? 111.123 6.310 33.066 1.00 66.88 365 GLN A CA 1
ATOM 2477 C C . GLN A 1 363 ? 110.075 7.413 33.366 1.00 67.78 365 GLN A C 1
ATOM 2478 O O . GLN A 1 363 ? 109.091 7.208 34.106 1.00 65.87 365 GLN A O 1
ATOM 2484 N N . THR B 1 57 ? 60.786 3.453 -22.827 1.00 83.80 59 THR B N 1
ATOM 2485 C CA . THR B 1 57 ? 61.394 4.766 -23.270 1.00 90.05 59 THR B CA 1
ATOM 2486 C C . THR B 1 57 ? 60.516 5.997 -22.898 1.00 98.87 59 THR B C 1
ATOM 2487 O O . THR B 1 57 ? 59.271 5.933 -23.010 1.00 97.90 59 THR B O 1
ATOM 2491 N N . LEU B 1 58 ? 61.174 7.087 -22.453 1.00 89.22 60 LEU B N 1
ATOM 2492 C CA . LEU B 1 58 ? 60.559 8.429 -22.153 1.00 93.71 60 LEU B CA 1
ATOM 2493 C C . LEU B 1 58 ? 59.701 8.556 -20.860 1.00 93.28 60 LEU B C 1
ATOM 2494 O O . LEU B 1 58 ? 59.839 9.554 -20.146 1.00 106.42 60 LEU B O 1
ATOM 2499 N N . GLY B 1 59 ? 58.815 7.591 -20.582 1.00 88.17 61 GLY B N 1
ATOM 2500 C CA . GLY B 1 59 ? 58.052 7.530 -19.321 1.00 79.40 61 GLY B CA 1
ATOM 2501 C C . GLY B 1 59 ? 58.726 6.684 -18.232 1.00 80.82 61 GLY B C 1
ATOM 2502 O O . GLY B 1 59 ? 59.112 7.213 -17.176 1.00 78.36 61 GLY B O 1
ATOM 2503 N N . CYS B 1 60 ? 58.810 5.375 -18.458 1.00 72.59 62 CYS B N 1
ATOM 2504 C CA . CYS B 1 60 ? 59.545 4.446 -17.592 1.00 64.45 62 CYS B CA 1
ATOM 2505 C C . CYS B 1 60 ? 60.406 3.545 -18.478 1.00 62.31 62 CYS B C 1
ATOM 2506 O O . CYS B 1 60 ? 60.607 3.819 -19.657 1.00 59.54 62 CYS B O 1
ATOM 2509 N N . VAL B 1 61 ? 60.978 2.510 -17.883 1.00 62.13 63 VAL B N 1
ATOM 2510 C CA . VAL B 1 61 ? 61.842 1.559 -18.556 1.00 61.70 63 VAL B CA 1
ATOM 2511 C C . VAL B 1 61 ? 61.204 0.210 -18.282 1.00 56.82 63 VAL B C 1
ATOM 2512 O O . VAL B 1 61 ? 60.842 -0.041 -17.147 1.00 51.29 63 VAL B O 1
ATOM 2516 N N . SER B 1 62 ? 61.109 -0.671 -19.271 1.00 56.90 64 SER B N 1
ATOM 2517 C CA . SER B 1 62 ? 60.330 -1.920 -19.127 1.00 54.32 64 SER B CA 1
ATOM 2518 C C . SER B 1 62 ? 60.831 -2.786 -17.947 1.00 53.79 64 SER B C 1
ATOM 2519 O O . SER B 1 62 ? 60.054 -3.392 -17.223 1.00 50.25 64 SER B O 1
ATOM 2522 N N . GLU B 1 63 ? 62.146 -2.815 -17.744 1.00 57.50 65 GLU B N 1
ATOM 2523 C CA . GLU B 1 63 ? 62.752 -3.520 -16.612 1.00 56.13 65 GLU B CA 1
ATOM 2524 C C . GLU B 1 63 ? 62.496 -2.909 -15.224 1.00 46.19 65 GLU B C 1
ATOM 2525 O O . GLU B 1 63 ? 62.725 -3.576 -14.217 1.00 46.66 65 GLU B O 1
ATOM 2531 N N . CYS B 1 64 ? 61.997 -1.691 -15.136 1.00 42.26 66 CYS B N 1
ATOM 2532 C CA . CYS B 1 64 ? 61.749 -1.027 -13.854 1.00 50.64 66 CYS B CA 1
ATOM 2533 C C . CYS B 1 64 ? 60.270 -0.707 -13.683 1.00 54.56 66 CYS B C 1
ATOM 2534 O O . CYS B 1 64 ? 59.510 -0.940 -14.575 1.00 56.95 66 CYS B O 1
ATOM 2537 N N . PHE B 1 65 ? 59.892 -0.160 -12.544 1.00 62.96 67 PHE B N 1
ATOM 2538 C CA . PHE B 1 65 ? 58.511 0.172 -12.233 1.00 63.43 67 PHE B CA 1
ATOM 2539 C C . PHE B 1 65 ? 58.360 1.630 -11.799 1.00 53.78 67 PHE B C 1
ATOM 2540 O O . PHE B 1 65 ? 59.003 2.023 -10.829 1.00 52.79 67 PHE B O 1
ATOM 2548 N N . CYS B 1 66 ? 57.503 2.401 -12.482 1.00 51.17 68 CYS B N 1
ATOM 2549 C CA . CYS B 1 66 ? 57.253 3.782 -12.160 1.00 55.32 68 CYS B CA 1
ATOM 2550 C C . CYS B 1 66 ? 55.804 3.996 -11.730 1.00 59.95 68 CYS B C 1
ATOM 2551 O O . CYS B 1 66 ? 54.925 4.091 -12.585 1.00 59.84 68 CYS B O 1
ATOM 2554 N N . PRO B 1 67 ? 55.538 4.082 -10.422 1.00 61.10 69 PRO B N 1
ATOM 2555 C CA . PRO B 1 67 ? 54.148 4.255 -9.989 1.00 73.63 69 PRO B CA 1
ATOM 2556 C C . PRO B 1 67 ? 53.544 5.580 -10.435 1.00 77.69 69 PRO B C 1
ATOM 2557 O O . PRO B 1 67 ? 54.144 6.595 -10.246 1.00 79.54 69 PRO B O 1
ATOM 2561 N N . THR B 1 68 ? 52.351 5.538 -11.023 1.00 80.92 70 THR B N 1
ATOM 2562 C CA . THR B 1 68 ? 51.668 6.722 -11.579 1.00 86.44 70 THR B CA 1
ATOM 2563 C C . THR B 1 68 ? 51.335 7.777 -10.513 1.00 87.35 70 THR B C 1
ATOM 2564 O O . THR B 1 68 ? 51.313 8.968 -10.808 1.00 71.50 70 THR B O 1
ATOM 2568 N N . ASN B 1 69 ? 51.077 7.337 -9.280 1.00 91.17 71 ASN B N 1
ATOM 2569 C CA . ASN B 1 69 ? 50.941 8.256 -8.135 1.00 100.75 71 ASN B CA 1
ATOM 2570 C C . ASN B 1 69 ? 52.223 8.884 -7.578 1.00 114.74 71 ASN B C 1
ATOM 2571 O O . ASN B 1 69 ? 52.152 9.839 -6.828 1.00 134.76 71 ASN B O 1
ATOM 2576 N N . PHE B 1 70 ? 53.384 8.332 -7.906 1.00 116.10 72 PHE B N 1
ATOM 2577 C CA . PHE B 1 70 ? 54.706 8.898 -7.510 1.00 97.98 72 PHE B CA 1
ATOM 2578 C C . PHE B 1 70 ? 55.542 8.925 -8.764 1.00 85.83 72 PHE B C 1
ATOM 2579 O O . PHE B 1 70 ? 56.490 8.153 -8.895 1.00 78.89 72 PHE B O 1
ATOM 2587 N N . PRO B 1 71 ? 55.160 9.783 -9.712 1.00 82.21 73 PRO B N 1
ATOM 2588 C CA . PRO B 1 71 ? 55.617 9.657 -11.099 1.00 88.95 73 PRO B CA 1
ATOM 2589 C C . PRO B 1 71 ? 57.104 9.993 -11.297 1.00 91.12 73 PRO B C 1
ATOM 2590 O O . PRO B 1 71 ? 57.716 9.574 -12.283 1.00 93.93 73 PRO B O 1
ATOM 2594 N N . SER B 1 72 ? 57.689 10.736 -10.357 1.00 81.15 74 SER B N 1
ATOM 2595 C CA . SER B 1 72 ? 59.118 10.996 -10.335 1.00 70.92 74 SER B CA 1
ATOM 2596 C C . SER B 1 72 ? 59.977 9.875 -9.680 1.00 62.90 74 SER B C 1
ATOM 2597 O O . SER B 1 72 ? 61.191 10.040 -9.568 1.00 55.83 74 SER B O 1
ATOM 2600 N N . SER B 1 73 ? 59.379 8.742 -9.292 1.00 49.58 75 SER B N 1
ATOM 2601 C CA . SER B 1 73 ? 60.084 7.599 -8.688 1.00 49.58 75 SER B CA 1
ATOM 2602 C C . SER B 1 73 ? 60.225 6.442 -9.644 1.00 49.63 75 SER B C 1
ATOM 2603 O O . SER B 1 73 ? 59.272 6.061 -10.285 1.00 51.18 75 SER B O 1
ATOM 2606 N N . MET B 1 74 ? 61.424 5.862 -9.713 1.00 48.02 76 MET B N 1
ATOM 2607 C CA . MET B 1 74 ? 61.671 4.702 -10.539 1.00 43.10 76 MET B CA 1
ATOM 2608 C C . MET B 1 74 ? 62.351 3.616 -9.716 1.00 45.50 76 MET B C 1
ATOM 2609 O O . MET B 1 74 ? 63.424 3.832 -9.172 1.00 44.40 76 MET B O 1
ATOM 2614 N N . TYR B 1 75 ? 61.717 2.434 -9.698 1.00 45.85 77 TYR B N 1
ATOM 2615 C CA . TYR B 1 75 ? 62.145 1.285 -8.934 1.00 43.64 77 TYR B CA 1
ATOM 2616 C C . TYR B 1 75 ? 62.766 0.275 -9.864 1.00 47.78 77 TYR B C 1
ATOM 2617 O O . TYR B 1 75 ? 62.075 -0.307 -10.672 1.00 51.89 77 TYR B O 1
ATOM 2626 N N . CYS B 1 76 ? 64.074 0.095 -9.746 1.00 43.44 78 CYS B N 1
ATOM 2627 C CA . CYS B 1 76 ? 64.813 -0.868 -10.530 1.00 42.47 78 CYS B CA 1
ATOM 2628 C C . CYS B 1 76 ? 65.538 -1.826 -9.618 1.00 40.89 78 CYS B C 1
ATOM 2629 O O . CYS B 1 76 ? 66.500 -2.483 -10.032 1.00 39.10 78 CYS B O 1
ATOM 2632 N N . ASP B 1 77 ? 65.088 -1.911 -8.376 1.00 43.69 79 ASP B N 1
ATOM 2633 C CA . ASP B 1 77 ? 65.783 -2.692 -7.360 1.00 46.65 79 ASP B CA 1
ATOM 2634 C C . ASP B 1 77 ? 65.481 -4.198 -7.451 1.00 48.96 79 ASP B C 1
ATOM 2635 O O . ASP B 1 77 ? 64.464 -4.591 -8.016 1.00 51.40 79 ASP B O 1
ATOM 2640 N N . ASN B 1 78 ? 66.385 -5.014 -6.899 1.00 49.23 80 ASN B N 1
ATOM 2641 C CA . ASN B 1 78 ? 66.191 -6.445 -6.723 1.00 51.77 80 ASN B CA 1
ATOM 2642 C C . ASN B 1 78 ? 65.806 -7.127 -8.028 1.00 48.99 80 ASN B C 1
ATOM 2643 O O . ASN B 1 78 ? 64.922 -7.942 -8.032 1.00 50.06 80 ASN B O 1
ATOM 2648 N N . ARG B 1 79 ? 66.469 -6.776 -9.137 1.00 45.89 81 ARG B N 1
ATOM 2649 C CA . ARG B 1 79 ? 66.117 -7.262 -10.485 1.00 42.37 81 ARG B CA 1
ATOM 2650 C C . ARG B 1 79 ? 67.259 -7.949 -11.237 1.00 42.45 81 ARG B C 1
ATOM 2651 O O . ARG B 1 79 ? 67.204 -8.097 -12.446 1.00 41.91 81 ARG B O 1
ATOM 2659 N N . LYS B 1 80 ? 68.295 -8.355 -10.504 1.00 48.99 82 LYS B N 1
ATOM 2660 C CA . LYS B 1 80 ? 69.552 -8.856 -11.073 1.00 54.63 82 LYS B CA 1
ATOM 2661 C C . LYS B 1 80 ? 70.097 -8.019 -12.235 1.00 52.04 82 LYS B C 1
ATOM 2662 O O . LYS B 1 80 ? 70.734 -8.572 -13.126 1.00 50.91 82 LYS B O 1
ATOM 2668 N N . LEU B 1 81 ? 69.871 -6.704 -12.231 1.00 49.11 83 LEU B N 1
ATOM 2669 C CA . LEU B 1 81 ? 70.421 -5.849 -13.291 1.00 46.22 83 LEU B CA 1
ATOM 2670 C C . LEU B 1 81 ? 71.950 -5.842 -13.268 1.00 42.62 83 LEU B C 1
ATOM 2671 O O . LEU B 1 81 ? 72.595 -5.868 -12.196 1.00 40.84 83 LEU B O 1
ATOM 2676 N N . LYS B 1 82 ? 72.523 -5.871 -14.461 1.00 45.16 84 LYS B N 1
ATOM 2677 C CA . LYS B 1 82 ? 73.969 -5.834 -14.643 1.00 49.00 84 LYS B CA 1
ATOM 2678 C C . LYS B 1 82 ? 74.436 -4.456 -15.025 1.00 45.17 84 LYS B C 1
ATOM 2679 O O . LYS B 1 82 ? 75.607 -4.157 -14.841 1.00 48.14 84 LYS B O 1
ATOM 2685 N N . THR B 1 83 ? 73.538 -3.619 -15.552 1.00 42.85 85 THR B N 1
ATOM 2686 C CA . THR B 1 83 ? 73.898 -2.276 -15.928 1.00 44.73 85 THR B CA 1
ATOM 2687 C C . THR B 1 83 ? 72.740 -1.385 -15.554 1.00 46.16 85 THR B C 1
ATOM 2688 O O . THR B 1 83 ? 71.626 -1.841 -15.410 1.00 43.07 85 THR B O 1
ATOM 2692 N N . ILE B 1 84 ? 73.028 -0.107 -15.408 1.00 43.19 86 ILE B N 1
ATOM 2693 C CA . ILE B 1 84 ? 72.043 0.861 -15.063 1.00 40.96 86 ILE B CA 1
ATOM 2694 C C . ILE B 1 84 ? 71.336 1.204 -16.364 1.00 41.86 86 ILE B C 1
ATOM 2695 O O . ILE B 1 84 ? 71.988 1.638 -17.319 1.00 35.15 86 ILE B O 1
ATOM 2700 N N . PRO B 1 85 ? 69.998 1.053 -16.389 1.00 46.10 87 PRO B N 1
ATOM 2701 C CA . PRO B 1 85 ? 69.280 1.410 -17.620 1.00 43.48 87 PRO B CA 1
ATOM 2702 C C . PRO B 1 85 ? 69.280 2.932 -17.865 1.00 44.50 87 PRO B C 1
ATOM 2703 O O . PRO B 1 85 ? 69.745 3.694 -17.023 1.00 41.87 87 PRO B O 1
ATOM 2707 N N . ASN B 1 86 ? 68.793 3.343 -19.031 1.00 42.37 88 ASN B N 1
ATOM 2708 C CA . ASN B 1 86 ? 68.689 4.738 -19.403 1.00 42.52 88 ASN B CA 1
ATOM 2709 C C . ASN B 1 86 ? 67.631 5.369 -18.528 1.00 44.20 88 ASN B C 1
ATOM 2710 O O . ASN B 1 86 ? 66.548 4.830 -18.424 1.00 40.77 88 ASN B O 1
ATOM 2715 N N . ILE B 1 87 ? 67.958 6.486 -17.880 1.00 40.00 89 ILE B N 1
ATOM 2716 C CA . ILE B 1 87 ? 67.076 7.092 -16.904 1.00 38.96 89 ILE B CA 1
ATOM 2717 C C . ILE B 1 87 ? 66.288 8.204 -17.567 1.00 39.66 89 ILE B C 1
ATOM 2718 O O . ILE B 1 87 ? 66.870 9.140 -18.051 1.00 48.50 89 ILE B O 1
ATOM 2723 N N . PRO B 1 88 ? 64.935 8.113 -17.568 1.00 48.61 90 PRO B N 1
ATOM 2724 C CA . PRO B 1 88 ? 64.125 9.222 -18.102 1.00 49.91 90 PRO B CA 1
ATOM 2725 C C . PRO B 1 88 ? 64.358 10.527 -17.363 1.00 51.28 90 PRO B C 1
ATOM 2726 O O . PRO B 1 88 ? 64.675 10.514 -16.171 1.00 50.73 90 PRO B O 1
ATOM 2730 N N . MET B 1 89 ? 64.156 11.639 -18.057 1.00 58.22 91 MET B N 1
ATOM 2731 C CA . MET B 1 89 ? 64.562 12.954 -17.556 1.00 62.26 91 MET B CA 1
ATOM 2732 C C . MET B 1 89 ? 63.758 13.483 -16.382 1.00 59.17 91 MET B C 1
ATOM 2733 O O . MET B 1 89 ? 64.187 14.379 -15.668 1.00 62.32 91 MET B O 1
ATOM 2738 N N . HIS B 1 90 ? 62.569 12.947 -16.179 1.00 54.08 92 HIS B N 1
ATOM 2739 C CA . HIS B 1 90 ? 61.701 13.424 -15.108 1.00 54.60 92 HIS B CA 1
ATOM 2740 C C . HIS B 1 90 ? 61.975 12.723 -13.766 1.00 52.96 92 HIS B C 1
ATOM 2741 O O . HIS B 1 90 ? 61.453 13.170 -12.741 1.00 54.98 92 HIS B O 1
ATOM 2748 N N . ILE B 1 91 ? 62.800 11.665 -13.764 1.00 46.02 93 ILE B N 1
ATOM 2749 C CA . ILE B 1 91 ? 63.061 10.889 -12.548 1.00 47.84 93 ILE B CA 1
ATOM 2750 C C . ILE B 1 91 ? 63.834 11.679 -11.497 1.00 44.06 93 ILE B C 1
ATOM 2751 O O . ILE B 1 91 ? 64.831 12.301 -11.779 1.00 44.11 93 ILE B O 1
ATOM 2756 N N . GLN B 1 92 ? 63.325 11.658 -10.283 1.00 41.49 94 GLN B N 1
ATOM 2757 C CA . GLN B 1 92 ? 63.936 12.336 -9.174 1.00 39.89 94 GLN B CA 1
ATOM 2758 C C . GLN B 1 92 ? 64.433 11.376 -8.092 1.00 39.03 94 GLN B C 1
ATOM 2759 O O . GLN B 1 92 ? 65.358 11.705 -7.388 1.00 35.84 94 GLN B O 1
ATOM 2765 N N . GLN B 1 93 ? 63.770 10.238 -7.908 1.00 36.13 95 GLN B N 1
ATOM 2766 C CA . GLN B 1 93 ? 64.191 9.227 -6.967 1.00 38.36 95 GLN B CA 1
ATOM 2767 C C . GLN B 1 93 ? 64.402 7.948 -7.749 1.00 38.46 95 GLN B C 1
ATOM 2768 O O . GLN B 1 93 ? 63.498 7.496 -8.436 1.00 39.71 95 GLN B O 1
ATOM 2774 N N . LEU B 1 94 ? 65.604 7.390 -7.663 1.00 34.13 96 LEU B N 1
ATOM 2775 C CA . LEU B 1 94 ? 66.043 6.252 -8.475 1.00 32.79 96 LEU B CA 1
ATOM 2776 C C . LEU B 1 94 ? 66.567 5.183 -7.552 1.00 34.24 96 LEU B C 1
ATOM 2777 O O . LEU B 1 94 ? 67.537 5.421 -6.821 1.00 32.38 96 LEU B O 1
ATOM 2782 N N . TYR B 1 95 ? 65.940 3.999 -7.590 1.00 34.84 97 TYR B N 1
ATOM 2783 C CA . TYR B 1 95 ? 66.272 2.886 -6.713 1.00 35.80 97 TYR B CA 1
ATOM 2784 C C . TYR B 1 95 ? 66.879 1.763 -7.532 1.00 37.55 97 TYR B C 1
ATOM 2785 O O . TYR B 1 95 ? 66.197 1.134 -8.340 1.00 34.50 97 TYR B O 1
ATOM 2794 N N . LEU B 1 96 ? 68.178 1.526 -7.337 1.00 37.27 98 LEU B N 1
ATOM 2795 C CA . LEU B 1 96 ? 68.916 0.494 -8.070 1.00 33.65 98 LEU B CA 1
ATOM 2796 C C . LEU B 1 96 ? 69.564 -0.466 -7.119 1.00 37.93 98 LEU B C 1
ATOM 2797 O O . LEU B 1 96 ? 70.432 -1.224 -7.523 1.00 42.41 98 LEU B O 1
ATOM 2802 N N . GLN B 1 97 ? 69.140 -0.473 -5.862 1.00 35.96 99 GLN B N 1
ATOM 2803 C CA . GLN B 1 97 ? 69.755 -1.349 -4.896 1.00 36.32 99 GLN B CA 1
ATOM 2804 C C . GLN B 1 97 ? 69.495 -2.822 -5.156 1.00 35.19 99 GLN B C 1
ATOM 2805 O O . GLN B 1 97 ? 68.577 -3.180 -5.875 1.00 36.78 99 GLN B O 1
ATOM 2811 N N . PHE B 1 98 ? 70.353 -3.664 -4.579 1.00 38.31 100 PHE B N 1
ATOM 2812 C CA . PHE B 1 98 ? 70.251 -5.116 -4.681 1.00 41.15 100 PHE B CA 1
ATOM 2813 C C . PHE B 1 98 ? 70.242 -5.622 -6.117 1.00 40.40 100 PHE B C 1
ATOM 2814 O O . PHE B 1 98 ? 69.360 -6.380 -6.507 1.00 43.79 100 PHE B O 1
ATOM 2822 N N . ASN B 1 99 ? 71.229 -5.187 -6.900 1.00 41.45 101 ASN B N 1
ATOM 2823 C CA . ASN B 1 99 ? 71.407 -5.661 -8.276 1.00 39.83 101 ASN B CA 1
ATOM 2824 C C . ASN B 1 99 ? 72.817 -6.228 -8.417 1.00 41.40 101 ASN B C 1
ATOM 2825 O O . ASN B 1 99 ? 73.427 -6.596 -7.403 1.00 41.25 101 ASN B O 1
ATOM 2830 N N . GLU B 1 100 ? 73.329 -6.369 -9.636 1.00 42.10 102 GLU B N 1
ATOM 2831 C CA . GLU B 1 100 ? 74.701 -6.845 -9.846 1.00 51.71 102 GLU B CA 1
ATOM 2832 C C . GLU B 1 100 ? 75.490 -5.804 -10.673 1.00 51.69 102 GLU B C 1
ATOM 2833 O O . GLU B 1 100 ? 76.270 -6.132 -11.546 1.00 51.03 102 GLU B O 1
ATOM 2839 N N . ILE B 1 101 ? 75.252 -4.540 -10.386 1.00 48.48 103 ILE B N 1
ATOM 2840 C CA . ILE B 1 101 ? 75.866 -3.465 -11.125 1.00 43.63 103 ILE B CA 1
ATOM 2841 C C . ILE B 1 101 ? 77.333 -3.281 -10.727 1.00 41.03 103 ILE B C 1
ATOM 2842 O O . ILE B 1 101 ? 77.682 -3.337 -9.541 1.00 39.31 103 ILE B O 1
ATOM 2847 N N . GLU B 1 102 ? 78.176 -3.090 -11.742 1.00 40.08 104 GLU B N 1
ATOM 2848 C CA . GLU B 1 102 ? 79.626 -2.900 -11.531 1.00 46.47 104 GLU B CA 1
ATOM 2849 C C . GLU B 1 102 ? 80.105 -1.501 -11.878 1.00 37.66 104 GLU B C 1
ATOM 2850 O O . GLU B 1 102 ? 81.090 -1.047 -11.315 1.00 35.02 104 GLU B O 1
ATOM 2856 N N . ALA B 1 103 ? 79.413 -0.832 -12.797 1.00 34.38 105 ALA B N 1
ATOM 2857 C CA . ALA B 1 103 ? 79.881 0.407 -13.349 1.00 37.67 105 ALA B CA 1
ATOM 2858 C C . ALA B 1 103 ? 78.786 1.441 -13.251 1.00 39.56 105 ALA B C 1
ATOM 2859 O O . ALA B 1 103 ? 77.590 1.093 -13.278 1.00 39.80 105 ALA B O 1
ATOM 2861 N N . VAL B 1 104 ? 79.197 2.712 -13.181 1.00 32.26 106 VAL B N 1
ATOM 2862 C CA . VAL B 1 104 ? 78.278 3.837 -13.278 1.00 31.97 106 VAL B CA 1
ATOM 2863 C C . VAL B 1 104 ? 78.763 4.710 -14.420 1.00 34.80 106 VAL B C 1
ATOM 2864 O O . VAL B 1 104 ? 79.776 5.407 -14.302 1.00 38.39 106 VAL B O 1
ATOM 2868 N N . THR B 1 105 ? 78.062 4.666 -15.543 1.00 36.79 107 THR B N 1
ATOM 2869 C CA . THR B 1 105 ? 78.518 5.306 -16.766 1.00 39.87 107 THR B CA 1
ATOM 2870 C C . THR B 1 105 ? 77.660 6.508 -17.066 1.00 39.79 107 THR B C 1
ATOM 2871 O O . THR B 1 105 ? 76.471 6.505 -16.781 1.00 43.12 107 THR B O 1
ATOM 2875 N N . ALA B 1 106 ? 78.265 7.509 -17.704 1.00 36.62 108 ALA B N 1
ATOM 2876 C CA . ALA B 1 106 ? 77.585 8.736 -18.094 1.00 34.08 108 ALA B CA 1
ATOM 2877 C C . ALA B 1 106 ? 76.381 8.538 -19.014 1.00 36.10 108 ALA B C 1
ATOM 2878 O O . ALA B 1 106 ? 75.429 9.296 -18.918 1.00 35.55 108 ALA B O 1
ATOM 2880 N N . ASN B 1 107 ? 76.437 7.592 -19.932 1.00 43.22 109 ASN B N 1
ATOM 2881 C CA . ASN B 1 107 ? 75.351 7.381 -20.904 1.00 48.39 109 ASN B CA 1
ATOM 2882 C C . ASN B 1 107 ? 73.972 7.120 -20.239 1.00 48.18 109 ASN B C 1
ATOM 2883 O O . ASN B 1 107 ? 72.945 7.598 -20.730 1.00 45.90 109 ASN B O 1
ATOM 2888 N N . SER B 1 108 ? 73.973 6.415 -19.104 1.00 42.89 110 SER B N 1
ATOM 2889 C CA . SER B 1 108 ? 72.737 6.124 -18.382 1.00 46.43 110 SER B CA 1
ATOM 2890 C C . SER B 1 108 ? 72.058 7.371 -17.788 1.00 45.27 110 SER B C 1
ATOM 2891 O O . SER B 1 108 ? 70.851 7.389 -17.648 1.00 44.65 110 SER B O 1
ATOM 2894 N N . PHE B 1 109 ? 72.832 8.400 -17.439 1.00 41.47 111 PHE B N 1
ATOM 2895 C CA . PHE B 1 109 ? 72.339 9.564 -16.677 1.00 39.33 111 PHE B CA 1
ATOM 2896 C C . PHE B 1 109 ? 72.262 10.839 -17.477 1.00 41.67 111 PHE B C 1
ATOM 2897 O O . PHE B 1 109 ? 71.974 11.901 -16.920 1.00 40.18 111 PHE B O 1
ATOM 2905 N N . ILE B 1 110 ? 72.477 10.746 -18.787 1.00 43.88 112 ILE B N 1
ATOM 2906 C CA . ILE B 1 110 ? 72.683 11.924 -19.600 1.00 49.59 112 ILE B CA 1
ATOM 2907 C C . ILE B 1 110 ? 71.512 12.911 -19.554 1.00 50.75 112 ILE B C 1
ATOM 2908 O O . ILE B 1 110 ? 71.724 14.116 -19.512 1.00 56.78 112 ILE B O 1
ATOM 2913 N N . 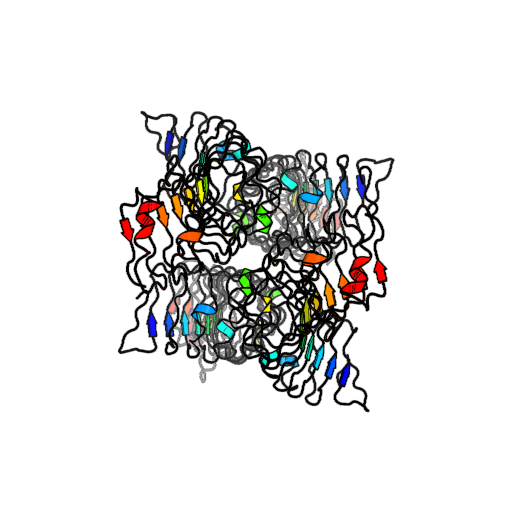ASN B 1 111 ? 70.289 12.419 -19.509 1.00 49.63 113 ASN B N 1
ATOM 2914 C CA . ASN B 1 111 ? 69.124 13.294 -19.506 1.00 53.32 113 ASN B CA 1
ATOM 2915 C C . ASN B 1 111 ? 68.545 13.495 -18.117 1.00 50.38 113 ASN B C 1
ATOM 2916 O O . ASN B 1 111 ? 67.629 14.294 -17.951 1.00 55.92 113 ASN B O 1
ATOM 2921 N N . ALA B 1 112 ? 69.105 12.835 -17.107 1.00 47.45 114 ALA B N 1
ATOM 2922 C CA . ALA B 1 112 ? 68.485 12.726 -15.799 1.00 46.31 114 ALA B CA 1
ATOM 2923 C C . ALA B 1 112 ? 68.969 13.830 -14.858 1.00 47.45 114 ALA B C 1
ATOM 2924 O O . ALA B 1 112 ? 69.432 13.576 -13.744 1.00 53.13 114 ALA B O 1
ATOM 2926 N N . THR B 1 113 ? 68.722 15.055 -15.270 1.00 48.92 115 THR B N 1
ATOM 2927 C CA . THR B 1 113 ? 69.226 16.257 -14.630 1.00 52.05 115 THR B CA 1
ATOM 2928 C C . THR B 1 113 ? 68.558 16.543 -13.283 1.00 47.68 115 THR B C 1
ATOM 2929 O O . THR B 1 113 ? 69.087 17.309 -12.493 1.00 47.25 115 THR B O 1
ATOM 2933 N N . HIS B 1 114 ? 67.379 15.977 -13.049 1.00 46.40 116 HIS B N 1
ATOM 2934 C CA . HIS B 1 114 ? 66.622 16.258 -11.829 1.00 46.56 116 HIS B CA 1
ATOM 2935 C C . HIS B 1 114 ? 66.765 15.240 -10.707 1.00 39.20 116 HIS B C 1
ATOM 2936 O O . HIS B 1 114 ? 66.054 15.328 -9.703 1.00 39.18 116 HIS B O 1
ATOM 2943 N N . LEU B 1 115 ? 67.669 14.280 -10.841 1.00 33.07 117 LEU B N 1
ATOM 2944 C CA . LEU B 1 115 ? 67.873 13.296 -9.762 1.00 32.72 117 LEU B CA 1
ATOM 2945 C C . LEU B 1 115 ? 68.195 13.951 -8.420 1.00 33.20 117 LEU B C 1
ATOM 2946 O O . LEU B 1 115 ? 69.053 14.810 -8.332 1.00 33.53 117 LEU B O 1
ATOM 2951 N N . LYS B 1 116 ? 67.429 13.590 -7.416 1.00 31.20 118 LYS B N 1
ATOM 2952 C CA . LYS B 1 116 ? 67.613 14.016 -6.041 1.00 33.32 118 LYS B CA 1
ATOM 2953 C C . LYS B 1 116 ? 68.129 12.924 -5.153 1.00 32.14 118 LYS B C 1
ATOM 2954 O O . LYS B 1 116 ? 68.761 13.203 -4.156 1.00 32.36 118 LYS B O 1
ATOM 2960 N N . GLU B 1 117 ? 67.823 11.682 -5.494 1.00 32.11 119 GLU B N 1
ATOM 2961 C CA . GLU B 1 117 ? 68.125 10.555 -4.659 1.00 33.55 119 GLU B CA 1
ATOM 2962 C C . GLU B 1 117 ? 68.460 9.390 -5.561 1.00 31.32 119 GLU B C 1
ATOM 2963 O O . GLU B 1 117 ? 67.711 9.080 -6.473 1.00 34.05 119 GLU B O 1
ATOM 2969 N N . ILE B 1 118 ? 69.620 8.781 -5.324 1.00 31.20 120 ILE B N 1
ATOM 2970 C CA . ILE B 1 118 ? 70.045 7.561 -6.003 1.00 31.76 120 ILE B CA 1
ATOM 2971 C C . ILE B 1 118 ? 70.446 6.539 -4.979 1.00 28.07 120 ILE B C 1
ATOM 2972 O O . ILE B 1 118 ? 71.321 6.792 -4.167 1.00 28.16 120 ILE B O 1
ATOM 2977 N N . ASN B 1 119 ? 69.811 5.371 -5.016 1.00 32.48 121 ASN B N 1
ATOM 2978 C CA . ASN B 1 119 ? 70.215 4.229 -4.194 1.00 35.02 121 ASN B CA 1
ATOM 2979 C C . ASN B 1 119 ? 70.894 3.157 -5.044 1.00 34.93 121 ASN B C 1
ATOM 2980 O O . ASN B 1 119 ? 70.234 2.462 -5.800 1.00 37.07 121 ASN B O 1
ATOM 2985 N N . LEU B 1 120 ? 72.217 3.038 -4.898 1.00 37.21 122 LEU B N 1
ATOM 2986 C CA . LEU B 1 120 ? 73.029 2.041 -5.595 1.00 32.99 122 LEU B CA 1
ATOM 2987 C C . LEU B 1 120 ? 73.664 1.086 -4.608 1.00 33.85 122 LEU B C 1
ATOM 2988 O O . LEU B 1 120 ? 74.635 0.402 -4.920 1.00 36.40 122 LEU B O 1
ATOM 2993 N N . SER B 1 121 ? 73.095 0.992 -3.421 1.00 35.51 123 SER B N 1
ATOM 2994 C CA . SER B 1 121 ? 73.583 0.051 -2.416 1.00 36.60 123 SER B CA 1
ATOM 2995 C C . SER B 1 121 ? 73.405 -1.389 -2.830 1.00 32.85 123 SER B C 1
ATOM 2996 O O . SER B 1 121 ? 72.616 -1.696 -3.725 1.00 29.95 123 SER B O 1
ATOM 2999 N N . HIS B 1 122 ? 74.208 -2.266 -2.230 1.00 37.70 124 HIS B N 1
ATOM 3000 C CA . HIS B 1 122 ? 74.135 -3.710 -2.482 1.00 42.66 124 HIS B CA 1
ATOM 3001 C C . HIS B 1 122 ? 74.299 -4.020 -3.960 1.00 44.94 124 HIS B C 1
ATOM 3002 O O . HIS B 1 122 ? 73.438 -4.690 -4.580 1.00 43.17 124 HIS B O 1
ATOM 3009 N N . ASN B 1 123 ? 75.406 -3.519 -4.515 1.00 43.70 125 ASN B N 1
ATOM 3010 C CA . ASN B 1 123 ? 75.792 -3.840 -5.886 1.00 42.05 125 ASN B CA 1
ATOM 3011 C C . ASN B 1 123 ? 77.237 -4.317 -5.883 1.00 41.81 125 ASN B C 1
ATOM 3012 O O . ASN B 1 123 ? 77.694 -4.810 -4.851 1.00 40.58 125 ASN B O 1
ATOM 3017 N N . LYS B 1 124 ? 77.959 -4.225 -7.000 1.00 44.28 126 LYS B N 1
ATOM 3018 C CA . LYS B 1 124 ? 79.383 -4.635 -7.067 1.00 53.57 126 LYS B CA 1
ATOM 3019 C C . LYS B 1 124 ? 80.233 -3.502 -7.682 1.00 52.60 126 LYS B C 1
ATOM 3020 O O . LYS B 1 124 ? 81.188 -3.748 -8.427 1.00 46.30 126 LYS B O 1
ATOM 3026 N N . ILE B 1 125 ? 79.878 -2.262 -7.369 1.00 41.22 127 ILE B N 1
ATOM 3027 C CA . ILE B 1 125 ? 80.498 -1.128 -8.021 1.00 41.49 127 ILE B CA 1
ATOM 3028 C C . ILE B 1 125 ? 81.943 -0.955 -7.526 1.00 40.24 127 ILE B C 1
ATOM 3029 O O . ILE B 1 125 ? 82.227 -1.101 -6.327 1.00 43.98 127 ILE B O 1
ATOM 3034 N N . LYS B 1 126 ? 82.846 -0.689 -8.461 1.00 41.64 128 LYS B N 1
ATOM 3035 C CA . LYS B 1 126 ? 84.249 -0.410 -8.121 1.00 46.38 128 LYS B CA 1
ATOM 3036 C C . LYS B 1 126 ? 84.544 1.005 -8.467 1.00 38.33 128 LYS B C 1
ATOM 3037 O O . LYS B 1 126 ? 83.947 1.543 -9.411 1.00 33.85 128 LYS B O 1
ATOM 3043 N N . SER B 1 127 ? 85.448 1.605 -7.704 1.00 40.14 129 SER B N 1
ATOM 3044 C CA . SER B 1 127 ? 85.775 3.018 -7.858 1.00 41.44 129 SER B CA 1
ATOM 3045 C C . SER B 1 127 ? 86.248 3.360 -9.268 1.00 42.55 129 SER B C 1
ATOM 3046 O O . SER B 1 127 ? 85.848 4.364 -9.850 1.00 45.96 129 SER B O 1
ATOM 3049 N N . GLN B 1 128 ? 87.088 2.505 -9.801 1.00 45.56 130 GLN B N 1
ATOM 3050 C CA . GLN B 1 128 ? 87.634 2.652 -11.172 1.00 54.04 130 GLN B CA 1
ATOM 3051 C C . GLN B 1 128 ? 86.588 2.473 -12.293 1.00 49.19 130 GLN B C 1
ATOM 3052 O O . GLN B 1 128 ? 86.879 2.801 -13.438 1.00 44.72 130 GLN B O 1
ATOM 3058 N N . LYS B 1 129 ? 85.369 2.020 -11.977 1.00 44.95 131 LYS B N 1
ATOM 3059 C CA . LYS B 1 129 ? 84.311 1.933 -12.993 1.00 42.50 131 LYS B CA 1
ATOM 3060 C C . LYS B 1 129 ? 83.217 2.975 -12.879 1.00 39.28 131 LYS B C 1
ATOM 3061 O O . LYS B 1 129 ? 82.178 2.860 -13.524 1.00 39.84 131 LYS B O 1
ATOM 3067 N N . ILE B 1 130 ? 83.469 4.021 -12.093 1.00 40.39 132 ILE B N 1
ATOM 3068 C CA . ILE B 1 130 ? 82.594 5.161 -12.013 1.00 37.92 132 ILE B CA 1
ATOM 3069 C C . ILE B 1 130 ? 83.201 6.179 -12.939 1.00 39.49 132 ILE B C 1
ATOM 3070 O O . ILE B 1 130 ? 84.291 6.644 -12.692 1.00 47.34 132 ILE B O 1
ATOM 3075 N N . ASP B 1 131 ? 82.473 6.555 -13.995 1.00 35.82 133 ASP B N 1
ATOM 3076 C CA . ASP B 1 131 ? 82.932 7.576 -14.913 1.00 35.21 133 ASP B CA 1
ATOM 3077 C C . ASP B 1 131 ? 83.061 8.879 -14.180 1.00 40.59 133 ASP B C 1
ATOM 3078 O O . ASP B 1 131 ? 82.196 9.209 -13.323 1.00 38.82 133 ASP B O 1
ATOM 3083 N N . TYR B 1 132 ? 84.108 9.649 -14.549 1.00 35.02 134 TYR B N 1
ATOM 3084 C CA . TYR B 1 132 ? 84.400 10.927 -13.946 1.00 30.91 134 TYR B CA 1
ATOM 3085 C C . TYR B 1 132 ? 83.233 11.830 -14.236 1.00 28.05 134 TYR B C 1
ATOM 3086 O O . TYR B 1 132 ? 82.809 12.015 -15.399 1.00 28.92 134 TYR B O 1
ATOM 3095 N N . GLY B 1 133 ? 82.758 12.456 -13.174 1.00 24.65 135 GLY B N 1
ATOM 3096 C CA . GLY B 1 133 ? 81.721 13.464 -13.316 1.00 25.56 135 GLY B CA 1
ATOM 3097 C C . GLY B 1 133 ? 80.289 12.988 -13.319 1.00 28.96 135 GLY B C 1
ATOM 3098 O O . GLY B 1 133 ? 79.437 13.808 -13.246 1.00 29.78 135 GLY B O 1
ATOM 3099 N N . VAL B 1 134 ? 80.021 11.690 -13.367 1.00 31.43 136 VAL B N 1
ATOM 3100 C CA . VAL B 1 134 ? 78.633 11.208 -13.509 1.00 31.48 136 VAL B CA 1
ATOM 3101 C C . VAL B 1 134 ? 77.734 11.686 -12.383 1.00 30.92 136 VAL B C 1
ATOM 3102 O O . VAL B 1 134 ? 76.648 12.209 -12.655 1.00 31.39 136 VAL B O 1
ATOM 3106 N N . PHE B 1 135 ? 78.209 11.641 -11.134 1.00 30.57 137 PHE B N 1
ATOM 3107 C CA . PHE B 1 135 ? 77.415 12.199 -10.021 1.00 30.07 137 PHE B CA 1
ATOM 3108 C C . PHE B 1 135 ? 77.512 13.707 -9.935 1.00 35.37 137 PHE B C 1
ATOM 3109 O O . PHE B 1 135 ? 76.538 14.383 -9.591 1.00 33.34 137 PHE B O 1
ATOM 3117 N N . ALA B 1 136 ? 78.700 14.254 -10.230 1.00 36.13 138 ALA B N 1
ATOM 3118 C CA . ALA B 1 136 ? 78.919 15.696 -10.095 1.00 39.03 138 ALA B CA 1
ATOM 3119 C C . ALA B 1 136 ? 78.074 16.512 -11.061 1.00 41.72 138 ALA B C 1
ATOM 3120 O O . ALA B 1 136 ? 77.807 17.666 -10.796 1.00 43.22 138 ALA B O 1
ATOM 3122 N N . LYS B 1 137 ? 77.640 15.908 -12.155 1.00 41.45 139 LYS B N 1
ATOM 3123 C CA . LYS B 1 137 ? 76.788 16.579 -13.141 1.00 43.61 139 LYS B CA 1
ATOM 3124 C C . LYS B 1 137 ? 75.359 16.751 -12.692 1.00 43.33 139 LYS B C 1
ATOM 3125 O O . LYS B 1 137 ? 74.582 17.395 -13.397 1.00 49.33 139 LYS B O 1
ATOM 3131 N N . LEU B 1 138 ? 74.980 16.170 -11.536 1.00 45.80 140 LEU B N 1
ATOM 3132 C CA . LEU B 1 138 ? 73.613 16.210 -11.067 1.00 41.55 140 LEU B CA 1
ATOM 3133 C C . LEU B 1 138 ? 73.508 17.339 -10.045 1.00 37.93 140 LEU B C 1
ATOM 3134 O O . LEU B 1 138 ? 73.818 17.145 -8.893 1.00 44.42 140 LEU B O 1
ATOM 3139 N N . PRO B 1 139 ? 73.004 18.506 -10.450 1.00 37.92 141 PRO B N 1
ATOM 3140 C CA . PRO B 1 139 ? 73.082 19.653 -9.522 1.00 37.90 141 PRO B CA 1
ATOM 3141 C C . PRO B 1 139 ? 72.069 19.690 -8.386 1.00 34.30 141 PRO B C 1
ATOM 3142 O O . PRO B 1 139 ? 72.164 20.554 -7.521 1.00 36.71 141 PRO B O 1
ATOM 3146 N N . ASN B 1 140 ? 71.089 18.801 -8.403 1.00 36.44 142 ASN B N 1
ATOM 3147 C CA . ASN B 1 140 ? 70.057 18.710 -7.370 1.00 35.86 142 ASN B CA 1
ATOM 3148 C C . ASN B 1 140 ? 70.175 17.413 -6.529 1.00 33.72 142 ASN B C 1
ATOM 3149 O O . ASN B 1 140 ? 69.289 17.128 -5.726 1.00 34.03 142 ASN B O 1
ATOM 3154 N N . LEU B 1 141 ? 71.222 16.598 -6.738 1.00 31.50 143 LEU B N 1
ATOM 3155 C CA . LEU B 1 141 ? 71.391 15.348 -5.997 1.00 29.76 143 LEU B CA 1
ATOM 3156 C C . LEU B 1 141 ? 71.602 15.634 -4.500 1.00 30.04 143 LEU B C 1
ATOM 3157 O O . LEU B 1 141 ? 72.538 16.350 -4.101 1.00 26.23 143 LEU B O 1
ATOM 3162 N N . LEU B 1 142 ? 70.690 15.111 -3.690 1.00 31.39 144 LEU B N 1
ATOM 3163 C CA . LEU B 1 142 ? 70.726 15.303 -2.240 1.00 30.90 144 LEU B CA 1
ATOM 3164 C C . LEU B 1 142 ? 71.206 14.076 -1.477 1.00 29.49 144 LEU B C 1
ATOM 3165 O O . LEU B 1 142 ? 71.847 14.206 -0.440 1.00 28.33 144 LEU B O 1
ATOM 3170 N N . GLN B 1 143 ? 70.902 12.895 -1.982 1.00 29.10 145 GLN B N 1
ATOM 3171 C CA . GLN B 1 143 ? 71.157 11.669 -1.281 1.00 32.39 145 GLN B CA 1
ATOM 3172 C C . GLN B 1 143 ? 71.751 10.635 -2.212 1.00 28.99 145 GLN B C 1
ATOM 3173 O O . GLN B 1 143 ? 71.199 10.369 -3.272 1.00 28.55 145 GLN B O 1
ATOM 3179 N N . LEU B 1 144 ? 72.847 10.017 -1.791 1.00 28.25 146 LEU B N 1
ATOM 3180 C CA . LEU B 1 144 ? 73.533 9.004 -2.593 1.00 27.88 146 LEU B CA 1
ATOM 3181 C C . LEU B 1 144 ? 73.885 7.849 -1.709 1.00 25.43 146 LEU B C 1
ATOM 3182 O O . LEU B 1 144 ? 74.609 8.022 -0.740 1.00 23.78 146 LEU B O 1
ATOM 3187 N N . HIS B 1 145 ? 73.351 6.672 -2.037 1.00 29.71 147 HIS B N 1
ATOM 3188 C CA . HIS B 1 145 ? 73.647 5.430 -1.307 1.00 33.36 147 HIS B CA 1
ATOM 3189 C C . HIS B 1 145 ? 74.580 4.570 -2.131 1.00 32.24 147 HIS B C 1
ATOM 3190 O O . HIS B 1 145 ? 74.213 4.143 -3.217 1.00 34.26 147 HIS B O 1
ATOM 3197 N N . LEU B 1 146 ? 75.772 4.306 -1.613 1.00 36.11 148 LEU B N 1
ATOM 3198 C CA . LEU B 1 146 ? 76.732 3.416 -2.267 1.00 36.21 148 LEU B CA 1
ATOM 3199 C C . LEU B 1 146 ? 77.246 2.348 -1.291 1.00 40.09 148 LEU B C 1
ATOM 3200 O O . LEU B 1 146 ? 78.250 1.700 -1.543 1.00 37.45 148 LEU B O 1
ATOM 3205 N N . GLU B 1 147 ? 76.512 2.131 -0.208 1.00 41.78 149 GLU B N 1
ATOM 3206 C CA . GLU B 1 147 ? 76.861 1.115 0.771 1.00 39.50 149 GLU B CA 1
ATOM 3207 C C . GLU B 1 147 ? 76.759 -0.290 0.191 1.00 36.13 149 GLU B C 1
ATOM 3208 O O . GLU B 1 147 ? 76.040 -0.504 -0.768 1.00 29.58 149 GLU B O 1
ATOM 3214 N N . HIS B 1 148 ? 77.544 -1.207 0.728 1.00 37.04 150 HIS B N 1
ATOM 3215 C CA . HIS B 1 148 ? 77.624 -2.590 0.243 1.00 42.81 150 HIS B CA 1
ATOM 3216 C C . HIS B 1 148 ? 77.991 -2.663 -1.249 1.00 41.94 150 HIS B C 1
ATOM 3217 O O . HIS B 1 148 ? 77.254 -3.207 -2.060 1.00 45.37 150 HIS B O 1
ATOM 3224 N N . ASN B 1 149 ? 79.139 -2.078 -1.564 1.00 35.47 151 ASN B N 1
ATOM 3225 C CA . ASN B 1 149 ? 79.737 -2.175 -2.893 1.00 40.25 151 ASN B CA 1
ATOM 3226 C C . ASN B 1 149 ? 81.191 -2.623 -2.765 1.00 42.35 151 ASN B C 1
ATOM 3227 O O . ASN B 1 149 ? 81.525 -3.232 -1.763 1.00 43.32 151 ASN B O 1
ATOM 3232 N N . ASN B 1 150 ? 82.052 -2.347 -3.752 1.00 42.27 152 ASN B N 1
ATOM 3233 C CA . ASN B 1 150 ? 83.470 -2.720 -3.659 1.00 47.46 152 ASN B CA 1
ATOM 3234 C C . ASN B 1 150 ? 84.350 -1.524 -3.874 1.00 48.41 152 ASN B C 1
ATOM 3235 O O . ASN B 1 150 ? 85.405 -1.620 -4.515 1.00 51.05 152 ASN B O 1
ATOM 3240 N N . LEU B 1 151 ? 83.932 -0.385 -3.328 1.00 46.00 153 LEU B N 1
ATOM 3241 C CA . LEU B 1 151 ? 84.666 0.846 -3.518 1.00 40.18 153 LEU B CA 1
ATOM 3242 C C . LEU B 1 151 ? 85.963 0.745 -2.712 1.00 42.74 153 LEU B C 1
ATOM 3243 O O . LEU B 1 151 ? 85.960 0.286 -1.561 1.00 39.57 153 LEU B O 1
ATOM 3248 N N . GLU B 1 152 ? 87.058 1.166 -3.329 1.00 44.62 154 GLU B N 1
ATOM 3249 C CA . GLU B 1 152 ? 88.355 1.211 -2.663 1.00 54.68 154 GLU B CA 1
ATOM 3250 C C . GLU B 1 152 ? 88.755 2.611 -2.359 1.00 51.34 154 GLU B C 1
ATOM 3251 O O . GLU B 1 152 ? 89.711 2.849 -1.580 1.00 52.45 154 GLU B O 1
ATOM 3257 N N . GLU B 1 153 ? 88.095 3.561 -2.999 1.00 51.55 155 GLU B N 1
ATOM 3258 C CA . GLU B 1 153 ? 88.408 4.908 -2.619 1.00 53.65 155 GLU B CA 1
ATOM 3259 C C . GLU B 1 153 ? 87.172 5.770 -2.558 1.00 49.77 155 GLU B C 1
ATOM 3260 O O . GLU B 1 153 ? 86.127 5.429 -3.101 1.00 40.23 155 GLU B O 1
ATOM 3266 N N . PHE B 1 154 ? 87.328 6.889 -1.877 1.00 44.63 156 PHE B N 1
ATOM 3267 C CA . PHE B 1 154 ? 86.275 7.829 -1.721 1.00 46.84 156 PHE B CA 1
ATOM 3268 C C . PHE B 1 154 ? 85.874 8.409 -3.063 1.00 44.42 156 PHE B C 1
ATOM 3269 O O . PHE B 1 154 ? 86.733 8.880 -3.804 1.00 52.14 156 PHE B O 1
ATOM 3277 N N . PRO B 1 155 ? 84.573 8.367 -3.385 1.00 40.09 157 PRO B N 1
ATOM 3278 C CA . PRO B 1 155 ? 84.105 8.779 -4.694 1.00 38.53 157 PRO B CA 1
ATOM 3279 C C . PRO B 1 155 ? 84.174 10.276 -4.850 1.00 41.32 157 PRO B C 1
ATOM 3280 O O . PRO B 1 155 ? 83.892 11.026 -3.913 1.00 37.92 157 PRO B O 1
ATOM 3284 N N . PHE B 1 156 ? 84.577 10.689 -6.048 1.00 37.35 158 PHE B N 1
ATOM 3285 C CA . PHE B 1 156 ? 84.844 12.079 -6.371 1.00 37.66 158 PHE B CA 1
ATOM 3286 C C . PHE B 1 156 ? 84.828 12.214 -7.881 1.00 37.90 158 PHE B C 1
ATOM 3287 O O . PHE B 1 156 ? 85.207 11.280 -8.565 1.00 39.34 158 PHE B O 1
ATOM 3295 N N . PRO B 1 157 ? 84.423 13.348 -8.439 1.00 39.56 159 PRO B N 1
ATOM 3296 C CA . PRO B 1 157 ? 83.843 14.449 -7.698 1.00 38.91 159 PRO B CA 1
ATOM 3297 C C . PRO B 1 157 ? 82.348 14.169 -7.422 1.00 42.90 159 PRO B C 1
ATOM 3298 O O . PRO B 1 157 ? 81.727 13.354 -8.111 1.00 40.15 159 PRO B O 1
ATOM 3302 N N . LEU B 1 158 ? 81.817 14.868 -6.417 1.00 36.53 160 LEU B N 1
ATOM 3303 C CA . LEU B 1 158 ? 80.439 14.767 -6.077 1.00 37.32 160 LEU B CA 1
ATOM 3304 C C . LEU B 1 158 ? 79.832 16.142 -6.177 1.00 33.23 160 LEU B C 1
ATOM 3305 O O . LEU B 1 158 ? 80.526 17.128 -6.052 1.00 31.87 160 LEU B O 1
ATOM 3310 N N . PRO B 1 159 ? 78.521 16.214 -6.406 1.00 28.54 161 PRO B N 1
ATOM 3311 C CA . PRO B 1 159 ? 77.904 17.515 -6.484 1.00 30.07 161 PRO B CA 1
ATOM 3312 C C . PRO B 1 159 ? 77.810 18.185 -5.120 1.00 32.54 161 PRO B C 1
ATOM 3313 O O . PRO B 1 159 ? 77.564 17.498 -4.114 1.00 33.53 161 PRO B O 1
ATOM 3317 N N . LYS B 1 160 ? 77.921 19.498 -5.119 1.00 35.68 162 LYS B N 1
ATOM 3318 C CA . LYS B 1 160 ? 77.977 20.289 -3.903 1.00 42.49 162 LYS B CA 1
ATOM 3319 C C . LYS B 1 160 ? 76.624 20.332 -3.189 1.00 37.40 162 LYS B C 1
ATOM 3320 O O . LYS B 1 160 ? 76.569 20.704 -2.026 1.00 34.31 162 LYS B O 1
ATOM 3326 N N . SER B 1 161 ? 75.540 19.993 -3.903 1.00 32.12 163 SER B N 1
ATOM 3327 C CA . SER B 1 161 ? 74.212 19.888 -3.325 1.00 31.19 163 SER B CA 1
ATOM 3328 C C . SER B 1 161 ? 74.071 18.712 -2.335 1.00 29.38 163 SER B C 1
ATOM 3329 O O . SER B 1 161 ? 73.127 18.673 -1.575 1.00 31.24 163 SER B O 1
ATOM 3332 N N . LEU B 1 162 ? 75.001 17.769 -2.335 1.00 27.15 164 LEU B N 1
ATOM 3333 C CA . LEU B 1 162 ? 74.829 16.536 -1.597 1.00 29.26 164 LEU B CA 1
ATOM 3334 C C . LEU B 1 162 ? 74.663 16.738 -0.091 1.00 27.46 164 LEU B C 1
ATOM 3335 O O . LEU B 1 162 ? 75.406 17.504 0.542 1.00 24.52 164 LEU B O 1
ATOM 3340 N N . GLU B 1 163 ? 73.672 16.051 0.458 1.00 27.16 165 GLU B N 1
ATOM 3341 C CA . GLU B 1 163 ? 73.330 16.144 1.871 1.00 31.58 165 GLU B CA 1
ATOM 3342 C C . GLU B 1 163 ? 73.628 14.893 2.661 1.00 30.64 165 GLU B C 1
ATOM 3343 O O . GLU B 1 163 ? 74.123 14.979 3.794 1.00 32.29 165 GLU B O 1
ATOM 3349 N N . ARG B 1 164 ? 73.322 13.740 2.084 1.00 30.31 166 ARG B N 1
ATOM 3350 C CA . ARG B 1 164 ? 73.529 12.470 2.748 1.00 29.59 166 ARG B CA 1
ATOM 3351 C C . ARG B 1 164 ? 74.291 11.540 1.826 1.00 26.65 166 ARG B C 1
ATOM 3352 O O . ARG B 1 164 ? 73.868 11.307 0.694 1.00 24.95 166 ARG B O 1
ATOM 3360 N N . LEU B 1 165 ? 75.398 10.994 2.330 1.00 25.76 167 LEU B N 1
ATOM 3361 C CA . LEU B 1 165 ? 76.236 10.080 1.582 1.00 27.47 167 LEU B CA 1
ATOM 3362 C C . LEU B 1 165 ? 76.522 8.839 2.414 1.00 29.21 167 LEU B C 1
ATOM 3363 O O . LEU B 1 165 ? 77.139 8.911 3.474 1.00 28.46 167 LEU B O 1
ATOM 3368 N N . LEU B 1 166 ? 76.094 7.702 1.909 1.00 29.77 168 LEU B N 1
ATOM 3369 C CA . LEU B 1 166 ? 76.225 6.451 2.606 1.00 31.81 168 LEU B CA 1
ATOM 3370 C C . LEU B 1 166 ? 77.206 5.535 1.860 1.00 32.54 168 LEU B C 1
ATOM 3371 O O . LEU B 1 166 ? 76.972 5.195 0.697 1.00 29.55 168 LEU B O 1
ATOM 3376 N N . LEU B 1 167 ? 78.306 5.211 2.525 1.00 29.54 169 LEU B N 1
ATOM 3377 C CA . LEU B 1 167 ? 79.423 4.478 1.926 1.00 31.34 169 LEU B CA 1
ATOM 3378 C C . LEU B 1 167 ? 79.879 3.310 2.814 1.00 33.90 169 LEU B C 1
ATOM 3379 O O . LEU B 1 167 ? 80.985 2.773 2.647 1.00 38.21 169 LEU B O 1
ATOM 3384 N N . GLY B 1 168 ? 79.010 2.881 3.713 1.00 32.65 170 GLY B N 1
ATOM 3385 C CA . GLY B 1 168 ? 79.316 1.763 4.577 1.00 36.43 170 GLY B CA 1
ATOM 3386 C C . GLY B 1 168 ? 79.544 0.467 3.813 1.00 37.77 170 GLY B C 1
ATOM 3387 O O . GLY B 1 168 ? 79.042 0.311 2.717 1.00 36.71 170 GLY B O 1
ATOM 3388 N N . TYR B 1 169 ? 80.293 -0.448 4.397 1.00 40.66 171 TYR B N 1
ATOM 3389 C CA . TYR B 1 169 ? 80.542 -1.787 3.840 1.00 43.34 171 TYR B CA 1
ATOM 3390 C C . TYR B 1 169 ? 81.146 -1.730 2.419 1.00 41.91 171 TYR B C 1
ATOM 3391 O O . TYR B 1 169 ? 80.602 -2.255 1.443 1.00 40.08 171 TYR B O 1
ATOM 3400 N N . ASN B 1 170 ? 82.252 -1.017 2.328 1.00 38.47 172 ASN B N 1
ATOM 3401 C CA . ASN B 1 170 ? 83.055 -0.970 1.127 1.00 39.46 172 ASN B CA 1
ATOM 3402 C C . ASN B 1 170 ? 84.490 -1.331 1.550 1.00 42.28 172 ASN B C 1
ATOM 3403 O O . ASN B 1 170 ? 84.689 -1.955 2.614 1.00 43.43 172 ASN B O 1
ATOM 3408 N N . GLU B 1 171 ? 85.473 -0.985 0.733 1.00 43.71 173 GLU B N 1
ATOM 3409 C CA . GLU B 1 171 ? 86.863 -1.325 1.026 1.00 53.07 173 GLU B CA 1
ATOM 3410 C C . GLU B 1 171 ? 87.686 -0.058 0.959 1.00 49.77 173 GLU B C 1
ATOM 3411 O O . GLU B 1 171 ? 88.799 -0.043 0.445 1.00 49.78 173 GLU B O 1
ATOM 3417 N N . ILE B 1 172 ? 87.122 1.031 1.476 1.00 48.53 174 ILE B N 1
ATOM 3418 C CA . ILE B 1 172 ? 87.732 2.328 1.249 1.00 45.93 174 ILE B CA 1
ATOM 3419 C C . ILE B 1 172 ? 89.008 2.411 2.097 1.00 47.52 174 ILE B C 1
ATOM 3420 O O . ILE B 1 172 ? 88.976 2.328 3.332 1.00 46.70 174 ILE B O 1
ATOM 3425 N N . SER B 1 173 ? 90.137 2.486 1.382 1.00 45.79 175 SER B N 1
ATOM 3426 C CA . SER B 1 173 ? 91.455 2.638 2.007 1.00 52.20 175 SER B CA 1
ATOM 3427 C C . SER B 1 173 ? 92.190 3.852 1.524 1.00 52.71 175 SER B C 1
ATOM 3428 O O . SER B 1 173 ? 93.308 4.085 1.944 1.00 54.69 175 SER B O 1
ATOM 3431 N N . LYS B 1 174 ? 91.553 4.638 0.668 1.00 56.53 176 LYS B N 1
ATOM 3432 C CA . LYS B 1 174 ? 92.198 5.785 0.066 1.00 59.56 176 LYS B CA 1
ATOM 3433 C C . LYS B 1 174 ? 91.175 6.904 0.072 1.00 57.02 176 LYS B C 1
ATOM 3434 O O . LYS B 1 174 ? 89.979 6.704 -0.222 1.00 50.55 176 LYS B O 1
ATOM 3440 N N . LEU B 1 175 ? 91.660 8.080 0.444 1.00 47.91 177 LEU B N 1
ATOM 3441 C CA . LEU B 1 175 ? 90.804 9.203 0.688 1.00 46.15 177 LEU B CA 1
ATOM 3442 C C . LEU B 1 175 ? 91.622 10.434 0.394 1.00 44.73 177 LEU B C 1
ATOM 3443 O O . LEU B 1 175 ? 92.417 10.873 1.213 1.00 49.81 177 LEU B O 1
ATOM 3448 N N . GLN B 1 176 ? 91.487 10.958 -0.821 1.00 45.89 178 GLN B N 1
ATOM 3449 C CA . GLN B 1 176 ? 92.377 11.989 -1.326 1.00 48.62 178 GLN B CA 1
ATOM 3450 C C . GLN B 1 176 ? 92.161 13.246 -0.523 1.00 47.25 178 GLN B C 1
ATOM 3451 O O . GLN B 1 176 ? 91.005 13.491 -0.071 1.00 49.36 178 GLN B O 1
ATOM 3457 N N . THR B 1 177 ? 93.227 14.025 -0.351 1.00 44.09 179 THR B N 1
ATOM 3458 C CA . THR B 1 177 ? 93.245 15.161 0.557 1.00 48.33 179 THR B CA 1
ATOM 3459 C C . THR B 1 177 ? 92.066 16.120 0.399 1.00 49.01 179 THR B C 1
ATOM 3460 O O . THR B 1 177 ? 91.472 16.553 1.369 1.00 49.91 179 THR B O 1
ATOM 3464 N N . ASN B 1 178 ? 91.779 16.517 -0.822 1.00 53.79 180 ASN B N 1
ATOM 3465 C CA . ASN B 1 178 ? 90.731 17.484 -1.066 1.00 52.56 180 ASN B CA 1
ATOM 3466 C C . ASN B 1 178 ? 89.391 16.866 -1.475 1.00 46.17 180 ASN B C 1
ATOM 3467 O O . ASN B 1 178 ? 88.477 17.573 -1.934 1.00 44.80 180 ASN B O 1
ATOM 3472 N N . ALA B 1 179 ? 89.224 15.569 -1.264 1.00 45.57 181 ALA B N 1
ATOM 3473 C CA . ALA B 1 179 ? 88.049 14.840 -1.788 1.00 49.65 181 ALA B CA 1
ATOM 3474 C C . ALA B 1 179 ? 86.720 15.297 -1.172 1.00 46.18 181 ALA B C 1
ATOM 3475 O O . ALA B 1 179 ? 85.695 15.196 -1.814 1.00 39.48 181 ALA B O 1
ATOM 3477 N N . MET B 1 180 ? 86.759 15.826 0.031 1.00 47.15 182 MET B N 1
ATOM 3478 C CA . MET B 1 180 ? 85.548 16.204 0.732 1.00 48.67 182 MET B CA 1
ATOM 3479 C C . MET B 1 180 ? 85.255 17.671 0.580 1.00 44.61 182 MET B C 1
ATOM 3480 O O . MET B 1 180 ? 84.264 18.139 1.013 1.00 44.78 182 MET B O 1
ATOM 3485 N N . ASP B 1 181 ? 86.163 18.397 -0.038 1.00 45.34 183 ASP B N 1
ATOM 3486 C CA . ASP B 1 181 ? 86.060 19.875 -0.079 1.00 48.65 183 ASP B CA 1
ATOM 3487 C C . ASP B 1 181 ? 84.874 20.203 -0.966 1.00 49.60 183 ASP B C 1
ATOM 3488 O O . ASP B 1 181 ? 84.583 19.500 -1.981 1.00 54.96 183 ASP B O 1
ATOM 3493 N N . GLY B 1 182 ? 84.146 21.227 -0.593 1.00 50.70 184 GLY B N 1
ATOM 3494 C CA . GLY B 1 182 ? 82.991 21.627 -1.418 1.00 56.38 184 GLY B CA 1
ATOM 3495 C C . GLY B 1 182 ? 81.701 20.856 -1.130 1.00 52.55 184 GLY B C 1
ATOM 3496 O O . GLY B 1 182 ? 80.619 21.312 -1.486 1.00 52.59 184 GLY B O 1
ATOM 3497 N N . LEU B 1 183 ? 81.777 19.783 -0.334 1.00 44.47 185 LEU B N 1
ATOM 3498 C CA . LEU B 1 183 ? 80.591 19.133 0.269 1.00 42.15 185 LEU B CA 1
ATOM 3499 C C . LEU B 1 183 ? 80.161 19.941 1.506 1.00 39.56 185 LEU B C 1
ATOM 3500 O O . LEU B 1 183 ? 80.048 19.410 2.673 1.00 39.87 185 LEU B O 1
ATOM 3505 N N . VAL B 1 184 ? 79.761 21.172 1.206 1.00 37.42 186 VAL B N 1
ATOM 3506 C CA . VAL B 1 184 ? 79.408 22.165 2.201 1.00 39.67 186 VAL B CA 1
ATOM 3507 C C . VAL B 1 184 ? 77.980 21.971 2.691 1.00 37.54 186 VAL B C 1
ATOM 3508 O O . VAL B 1 184 ? 77.586 22.585 3.655 1.00 37.51 186 VAL B O 1
ATOM 3512 N N . ASN B 1 185 ? 77.208 21.126 2.016 1.00 33.76 187 ASN B N 1
ATOM 3513 C CA . ASN B 1 185 ? 75.863 20.854 2.425 1.00 34.08 187 ASN B CA 1
ATOM 3514 C C . ASN B 1 185 ? 75.719 19.477 3.043 1.00 31.25 187 ASN B C 1
ATOM 3515 O O . ASN B 1 185 ? 74.615 19.113 3.443 1.00 32.26 187 ASN B O 1
ATOM 3520 N N . LEU B 1 186 ? 76.807 18.730 3.171 1.00 27.97 188 LEU B N 1
ATOM 3521 C CA . LEU B 1 186 ? 76.700 17.379 3.682 1.00 27.59 188 LEU B CA 1
ATOM 3522 C C . LEU B 1 186 ? 76.339 17.396 5.178 1.00 25.11 188 LEU B C 1
ATOM 3523 O O . LEU B 1 186 ? 77.004 18.083 5.982 1.00 26.53 188 LEU B O 1
ATOM 3528 N N . THR B 1 187 ? 75.278 16.686 5.534 1.00 25.44 189 THR B N 1
ATOM 3529 C CA . THR B 1 187 ? 74.872 16.558 6.929 1.00 28.71 189 THR B CA 1
ATOM 3530 C C . THR B 1 187 ? 75.131 15.188 7.509 1.00 28.47 189 THR B C 1
ATOM 3531 O O . THR B 1 187 ? 75.264 15.061 8.720 1.00 29.19 189 THR B O 1
ATOM 3535 N N . MET B 1 188 ? 75.182 14.177 6.668 1.00 29.44 190 MET B N 1
ATOM 3536 C CA . MET B 1 188 ? 75.337 12.812 7.109 1.00 32.90 190 MET B CA 1
ATOM 3537 C C . MET B 1 188 ? 76.354 12.118 6.192 1.00 29.77 190 MET B C 1
ATOM 3538 O O . MET B 1 188 ? 76.208 12.125 4.968 1.00 30.30 190 MET B O 1
ATOM 3543 N N . LEU B 1 189 ? 77.381 11.539 6.803 1.00 29.71 191 LEU B N 1
ATOM 3544 C CA . LEU B 1 189 ? 78.387 10.762 6.141 1.00 30.65 191 LEU B CA 1
ATOM 3545 C C . LEU B 1 189 ? 78.572 9.441 6.871 1.00 31.62 191 LEU B C 1
ATOM 3546 O O . LEU B 1 189 ? 78.926 9.401 8.048 1.00 33.31 191 LEU B O 1
ATOM 3551 N N . ASP B 1 190 ? 78.283 8.345 6.182 1.00 30.90 192 ASP B N 1
ATOM 3552 C CA . ASP B 1 190 ? 78.445 7.023 6.737 1.00 34.45 192 ASP B CA 1
ATOM 3553 C C . ASP B 1 190 ? 79.612 6.285 6.060 1.00 34.33 192 ASP B C 1
ATOM 3554 O O . ASP B 1 190 ? 79.539 5.985 4.877 1.00 33.77 192 ASP B O 1
ATOM 3559 N N . LEU B 1 191 ? 80.660 6.019 6.827 1.00 37.34 193 LEU B N 1
ATOM 3560 C CA . LEU B 1 191 ? 81.851 5.325 6.351 1.00 35.19 193 LEU B CA 1
ATOM 3561 C C . LEU B 1 191 ? 82.137 4.079 7.176 1.00 39.61 193 LEU B C 1
ATOM 3562 O O . LEU B 1 191 ? 83.277 3.590 7.184 1.00 41.18 193 LEU B O 1
ATOM 3567 N N . CYS B 1 192 ? 81.110 3.541 7.823 1.00 38.33 194 CYS B N 1
ATOM 3568 C CA . CYS B 1 192 ? 81.254 2.341 8.658 1.00 45.31 194 CYS B CA 1
ATOM 3569 C C . CYS B 1 192 ? 81.698 1.140 7.828 1.00 46.16 194 CYS B C 1
ATOM 3570 O O . CYS B 1 192 ? 81.356 1.055 6.662 1.00 38.48 194 CYS B O 1
ATOM 3573 N N . TYR B 1 193 ? 82.482 0.227 8.385 1.00 44.33 195 TYR B N 1
ATOM 3574 C CA . TYR B 1 193 ? 82.902 -1.003 7.678 1.00 42.45 195 TYR B CA 1
ATOM 3575 C C . TYR B 1 193 ? 83.682 -0.699 6.389 1.00 39.93 195 TYR B C 1
ATOM 3576 O O . TYR B 1 193 ? 83.257 -1.003 5.277 1.00 39.93 195 TYR B O 1
ATOM 3585 N N . ASN B 1 194 ? 84.809 -0.044 6.586 1.00 38.69 196 ASN B N 1
ATOM 3586 C CA . ASN B 1 194 ? 85.744 0.298 5.528 1.00 41.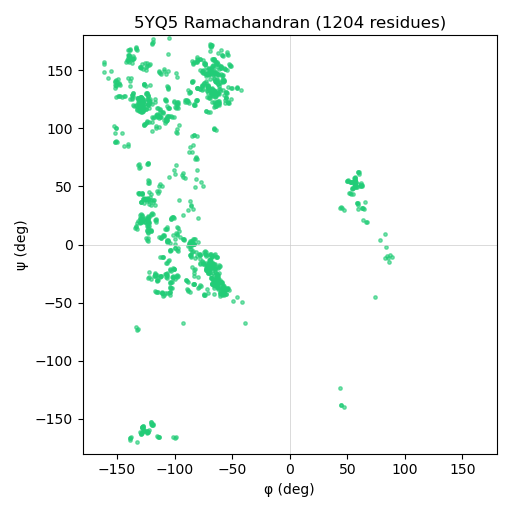01 196 ASN B CA 1
ATOM 3587 C C . ASN B 1 194 ? 87.174 0.047 6.054 1.00 40.58 196 ASN B C 1
ATOM 3588 O O . ASN B 1 194 ? 87.349 -0.606 7.094 1.00 43.74 196 ASN B O 1
ATOM 3593 N N . TYR B 1 195 ? 88.175 0.564 5.361 1.00 42.94 197 TYR B N 1
ATOM 3594 C CA . TYR B 1 195 ? 89.581 0.325 5.740 1.00 47.41 197 TYR B CA 1
ATOM 3595 C C . TYR B 1 195 ? 90.297 1.631 5.994 1.00 47.24 197 TYR B C 1
ATOM 3596 O O . TYR B 1 195 ? 91.471 1.779 5.672 1.00 40.55 197 TYR B O 1
ATOM 3605 N N . LEU B 1 196 ? 89.617 2.572 6.618 1.00 45.63 198 LEU B N 1
ATOM 3606 C CA . LEU B 1 196 ? 90.263 3.840 6.931 1.00 41.06 198 LEU B CA 1
ATOM 3607 C C . LEU B 1 196 ? 91.291 3.649 8.095 1.00 38.39 198 LEU B C 1
ATOM 3608 O O . LEU B 1 196 ? 91.073 2.893 9.028 1.00 35.66 198 LEU B O 1
ATOM 3613 N N . HIS B 1 197 ? 92.360 4.420 8.036 1.00 37.91 199 HIS B N 1
ATOM 3614 C CA . HIS B 1 197 ? 93.416 4.406 9.023 1.00 41.94 199 HIS B CA 1
ATOM 3615 C C . HIS B 1 197 ? 93.862 5.827 9.281 1.00 41.57 199 HIS B C 1
ATOM 3616 O O . HIS B 1 197 ? 93.566 6.708 8.481 1.00 42.24 199 HIS B O 1
ATOM 3623 N N . ASP B 1 198 ? 94.557 6.055 10.393 1.00 45.54 200 ASP B N 1
ATOM 3624 C CA . ASP B 1 198 ? 94.782 7.422 10.888 1.00 50.42 200 ASP B CA 1
ATOM 3625 C C . ASP B 1 198 ? 95.369 8.391 9.912 1.00 50.93 200 ASP B C 1
ATOM 3626 O O . ASP B 1 198 ? 95.019 9.575 9.934 1.00 57.47 200 ASP B O 1
ATOM 3631 N N . SER B 1 199 ? 96.307 7.926 9.095 1.00 55.36 201 SER B N 1
ATOM 3632 C CA . SER B 1 199 ? 97.005 8.832 8.175 1.00 56.96 201 SER B CA 1
ATOM 3633 C C . SER B 1 199 ? 96.049 9.462 7.162 1.00 48.01 201 SER B C 1
ATOM 3634 O O . SER B 1 199 ? 96.304 10.574 6.707 1.00 50.38 201 SER B O 1
ATOM 3637 N N . LEU B 1 200 ? 94.969 8.769 6.823 1.00 48.13 202 LEU B N 1
ATOM 3638 C CA . LEU B 1 200 ? 93.959 9.334 5.907 1.00 51.74 202 LEU B CA 1
ATOM 3639 C C . LEU B 1 200 ? 93.226 10.552 6.489 1.00 48.60 202 LEU B C 1
ATOM 3640 O O . LEU B 1 200 ? 92.831 11.443 5.751 1.00 49.57 202 LEU B O 1
ATOM 3645 N N . LEU B 1 201 ? 93.077 10.573 7.818 1.00 42.85 203 LEU B N 1
ATOM 3646 C CA . LEU B 1 201 ? 92.294 11.581 8.515 1.00 43.44 203 LEU B CA 1
ATOM 3647 C C . LEU B 1 201 ? 93.114 12.649 9.220 1.00 48.47 203 LEU B C 1
ATOM 3648 O O . LEU B 1 201 ? 92.542 13.613 9.728 1.00 50.02 203 LEU B O 1
ATOM 3653 N N . LYS B 1 202 ? 94.436 12.510 9.229 1.00 53.55 204 LYS B N 1
ATOM 3654 C CA . LYS B 1 202 ? 95.295 13.365 10.057 1.00 61.56 204 LYS B CA 1
ATOM 3655 C C . LYS B 1 202 ? 95.284 14.849 9.655 1.00 57.85 204 LYS B C 1
ATOM 3656 O O . LYS B 1 202 ? 95.391 15.734 10.509 1.00 63.65 204 LYS B O 1
ATOM 3662 N N . ASP B 1 203 ? 95.121 15.145 8.374 1.00 54.44 205 ASP B N 1
ATOM 3663 C CA . ASP B 1 203 ? 95.110 16.555 7.931 1.00 61.63 205 ASP B CA 1
ATOM 3664 C C . ASP B 1 203 ? 93.733 17.210 8.031 1.00 58.13 205 ASP B C 1
ATOM 3665 O O . ASP B 1 203 ? 93.416 18.091 7.260 1.00 61.94 205 ASP B O 1
ATOM 3670 N N . LYS B 1 204 ? 92.934 16.826 9.016 1.00 63.50 206 LYS B N 1
ATOM 3671 C CA . LYS B 1 204 ? 91.666 17.513 9.330 1.00 62.43 206 LYS B CA 1
ATOM 3672 C C . LYS B 1 204 ? 90.724 17.533 8.109 1.00 56.28 206 LYS B C 1
ATOM 3673 O O . LYS B 1 204 ? 90.182 18.563 7.729 1.00 46.72 206 LYS B O 1
ATOM 3679 N N . ILE B 1 205 ? 90.555 16.352 7.512 1.00 52.01 207 ILE B N 1
ATOM 3680 C CA . ILE B 1 205 ? 89.954 16.219 6.187 1.00 50.78 207 ILE B CA 1
ATOM 3681 C C . ILE B 1 205 ? 88.462 16.561 6.152 1.00 50.48 207 ILE B C 1
ATOM 3682 O O . ILE B 1 205 ? 87.947 16.955 5.116 1.00 45.45 207 ILE B O 1
ATOM 3687 N N . PHE B 1 206 ? 87.770 16.404 7.288 1.00 47.06 208 PHE B N 1
ATOM 3688 C CA . PHE B 1 206 ? 86.340 16.706 7.357 1.00 41.21 208 PHE B CA 1
ATOM 3689 C C . PHE B 1 206 ? 86.056 18.145 7.712 1.00 43.54 208 PHE B C 1
ATOM 3690 O O . PHE B 1 206 ? 84.869 18.529 7.814 1.00 54.60 208 PHE B O 1
ATOM 3698 N N . ALA B 1 207 ? 87.100 18.943 7.949 1.00 46.37 209 ALA B N 1
ATOM 3699 C CA . ALA B 1 207 ? 86.922 20.251 8.595 1.00 48.94 209 ALA B CA 1
ATOM 3700 C C . ALA B 1 207 ? 86.064 21.262 7.809 1.00 53.01 209 ALA B C 1
ATOM 3701 O O . ALA B 1 207 ? 85.448 22.145 8.432 1.00 59.72 209 ALA B O 1
ATOM 3703 N N . LYS B 1 208 ? 86.057 21.158 6.490 1.00 55.50 210 LYS B N 1
ATOM 3704 C CA . LYS B 1 208 ? 85.256 22.050 5.644 1.00 59.25 210 LYS B CA 1
ATOM 3705 C C . LYS B 1 208 ? 83.769 21.662 5.544 1.00 55.92 210 LYS B C 1
ATOM 3706 O O . LYS B 1 208 ? 82.962 22.427 5.015 1.00 55.04 210 LYS B O 1
ATOM 3712 N N . MET B 1 209 ? 83.412 20.475 6.045 1.00 46.59 211 MET B N 1
ATOM 3713 C CA . MET B 1 209 ? 82.026 20.051 6.050 1.00 47.78 211 MET B CA 1
ATOM 3714 C C . MET B 1 209 ? 81.310 20.690 7.240 1.00 42.58 211 MET B C 1
ATOM 3715 O O . MET B 1 209 ? 80.998 20.026 8.244 1.00 45.01 211 MET B O 1
ATOM 3720 N N . GLU B 1 210 ? 81.024 21.969 7.119 1.00 42.54 212 GLU B N 1
ATOM 3721 C CA . GLU B 1 210 ? 80.602 22.767 8.274 1.00 46.12 212 GLU B CA 1
ATOM 3722 C C . GLU B 1 210 ? 79.119 22.647 8.594 1.00 39.86 212 GLU B C 1
ATOM 3723 O O . GLU B 1 210 ? 78.657 23.255 9.537 1.00 38.84 212 GLU B O 1
ATOM 3729 N N . LYS B 1 211 ? 78.386 21.847 7.811 1.00 35.51 213 LYS B N 1
ATOM 3730 C CA . LYS B 1 211 ? 77.038 21.434 8.190 1.00 36.58 213 LYS B CA 1
ATOM 3731 C C . LYS B 1 211 ? 76.939 19.981 8.644 1.00 33.87 213 LYS B C 1
ATOM 3732 O O . LYS B 1 211 ? 75.839 19.498 8.911 1.00 33.79 213 LYS B O 1
ATOM 3738 N N . LEU B 1 212 ? 78.066 19.272 8.721 1.00 32.22 214 LEU B N 1
ATOM 3739 C CA . LEU B 1 212 ? 78.053 17.851 9.019 1.00 30.37 214 LEU B CA 1
ATOM 3740 C C . LEU B 1 212 ? 77.532 17.636 10.450 1.00 29.14 214 LEU B C 1
ATOM 3741 O O . LEU B 1 212 ? 78.069 18.180 11.410 1.00 31.98 214 LEU B O 1
ATOM 3746 N N . MET B 1 213 ? 76.466 16.863 10.558 1.00 28.32 215 MET B N 1
ATOM 3747 C CA . MET B 1 213 ? 75.825 16.550 11.825 1.00 33.13 215 MET B CA 1
ATOM 3748 C C . MET B 1 213 ? 76.147 15.160 12.310 1.00 33.20 215 MET B C 1
ATOM 3749 O O . MET B 1 213 ? 76.196 14.916 13.520 1.00 28.77 215 MET B O 1
ATOM 3754 N N . GLN B 1 214 ? 76.254 14.221 11.373 1.00 32.05 216 GLN B N 1
ATOM 3755 C CA A GLN B 1 214 ? 76.446 12.836 11.721 0.60 32.76 216 GLN B CA 1
ATOM 3756 C CA B GLN B 1 214 ? 76.439 12.837 11.725 0.40 29.93 216 GLN B CA 1
ATOM 3757 C C . GLN B 1 214 ? 77.592 12.225 10.913 1.00 31.70 216 GLN B C 1
ATOM 3758 O O . GLN B 1 214 ? 77.596 12.299 9.679 1.00 30.29 216 GLN B O 1
ATOM 3769 N N . LEU B 1 215 ? 78.541 11.625 11.619 1.00 29.31 217 LEU B N 1
ATOM 3770 C CA . LEU B 1 215 ? 79.676 10.950 11.057 1.00 30.58 217 LEU B CA 1
ATOM 3771 C C . LEU B 1 215 ? 79.801 9.541 11.659 1.00 32.07 217 LEU B C 1
ATOM 3772 O O . LEU B 1 215 ? 80.013 9.379 12.857 1.00 28.41 217 LEU B O 1
ATOM 3777 N N . ASN B 1 216 ? 79.655 8.537 10.807 1.00 31.83 218 ASN B N 1
ATOM 3778 C CA . ASN B 1 216 ? 79.907 7.150 11.144 1.00 35.07 218 ASN B CA 1
ATOM 3779 C C . ASN B 1 216 ? 81.246 6.657 10.647 1.00 31.91 218 ASN B C 1
ATOM 3780 O O . ASN B 1 216 ? 81.409 6.480 9.447 1.00 34.93 218 ASN B O 1
ATOM 3785 N N . LEU B 1 217 ? 82.180 6.419 11.564 1.00 34.95 219 LEU B N 1
ATOM 3786 C CA . LEU B 1 217 ? 83.529 5.870 11.266 1.00 33.11 219 LEU B CA 1
ATOM 3787 C C . LEU B 1 217 ? 83.771 4.537 11.957 1.00 33.71 219 LEU B C 1
ATOM 3788 O O . LEU B 1 217 ? 84.915 4.134 12.204 1.00 34.44 219 LEU B O 1
ATOM 3793 N N . CYS B 1 218 ? 82.690 3.814 12.229 1.00 41.83 220 CYS B N 1
ATOM 3794 C CA . CYS B 1 218 ? 82.801 2.552 12.898 1.00 46.86 220 CYS B CA 1
ATOM 3795 C C . CYS B 1 218 ? 83.351 1.442 12.011 1.00 49.13 220 CYS B C 1
ATOM 3796 O O . CYS B 1 218 ? 83.239 1.477 10.800 1.00 44.32 220 CYS B O 1
ATOM 3799 N N . SER B 1 219 ? 83.939 0.444 12.662 1.00 46.94 221 SER B N 1
ATOM 3800 C CA . SER B 1 219 ? 84.499 -0.749 12.026 1.00 39.77 221 SER B CA 1
ATOM 3801 C C . SER B 1 219 ? 85.465 -0.402 10.920 1.00 35.59 221 SER B C 1
ATOM 3802 O O . SER B 1 219 ? 85.280 -0.782 9.777 1.00 37.93 221 SER B O 1
ATOM 3805 N N . ASN B 1 220 ? 86.448 0.413 11.260 1.00 37.52 222 ASN B N 1
ATOM 3806 C CA . ASN B 1 220 ? 87.562 0.762 10.374 1.00 39.42 222 ASN B CA 1
ATOM 3807 C C . ASN B 1 220 ? 88.891 0.328 11.051 1.00 39.02 222 ASN B C 1
ATOM 3808 O O . ASN B 1 220 ? 88.890 -0.604 11.824 1.00 44.73 222 ASN B O 1
ATOM 3813 N N . ARG B 1 221 ? 90.004 0.984 10.751 1.00 43.57 223 ARG B N 1
ATOM 3814 C CA . ARG B 1 221 ? 91.310 0.575 11.285 1.00 53.05 223 ARG B CA 1
ATOM 3815 C C . ARG B 1 221 ? 91.974 1.780 11.906 1.00 49.82 223 ARG B C 1
ATOM 3816 O O . ARG B 1 221 ? 93.159 2.035 11.690 1.00 49.05 223 ARG B O 1
ATOM 3824 N N . LEU B 1 222 ? 91.188 2.543 12.660 1.00 46.38 224 LEU B N 1
ATOM 3825 C CA . LEU B 1 222 ? 91.687 3.757 13.261 1.00 42.14 224 LEU B CA 1
ATOM 3826 C C . LEU B 1 222 ? 92.366 3.387 14.585 1.00 42.79 224 LEU B C 1
ATOM 3827 O O . LEU B 1 222 ? 91.886 2.556 15.338 1.00 38.62 224 LEU B O 1
ATOM 3832 N N . GLU B 1 223 ? 93.474 4.039 14.865 1.00 50.61 225 GLU B N 1
ATOM 3833 C CA . GLU B 1 223 ? 94.201 3.885 16.128 1.00 55.72 225 GLU B CA 1
ATOM 3834 C C . GLU B 1 223 ? 94.134 5.140 16.997 1.00 55.67 225 GLU B C 1
ATOM 3835 O O . GLU B 1 223 ? 94.509 5.098 18.169 1.00 50.23 225 GLU B O 1
ATOM 3841 N N . SER B 1 224 ? 93.645 6.241 16.434 1.00 51.25 226 SER B N 1
ATOM 3842 C CA . SER B 1 224 ? 93.528 7.520 17.124 1.00 51.50 226 SER B CA 1
ATOM 3843 C C . SER B 1 224 ? 92.185 8.176 16.838 1.00 51.76 226 SER B C 1
ATOM 3844 O O . SER B 1 224 ? 91.531 7.901 15.818 1.00 40.54 226 SER B O 1
ATOM 3847 N N . MET B 1 225 ? 91.818 9.103 17.722 1.00 49.21 227 MET B N 1
ATOM 3848 C CA . MET B 1 225 ? 90.624 9.916 17.522 1.00 48.84 227 MET B CA 1
ATOM 3849 C C . MET B 1 225 ? 90.912 10.810 16.312 1.00 43.95 227 MET B C 1
ATOM 3850 O O . MET B 1 225 ? 91.986 11.421 16.257 1.00 41.45 227 MET B O 1
ATOM 3855 N N . PRO B 1 226 ? 89.977 10.888 15.344 1.00 36.36 228 PRO B N 1
ATOM 3856 C CA . PRO B 1 226 ? 90.244 11.771 14.224 1.00 39.45 228 PRO B CA 1
ATOM 3857 C C . PRO B 1 226 ? 90.342 13.238 14.665 1.00 45.10 228 PRO B C 1
ATOM 3858 O O . PRO B 1 226 ? 89.453 13.731 15.357 1.00 43.75 228 PRO B O 1
ATOM 3862 N N . PRO B 1 227 ? 91.400 13.936 14.263 1.00 48.93 229 PRO B N 1
ATOM 3863 C CA . PRO B 1 227 ? 91.539 15.330 14.625 1.00 48.79 229 PRO B CA 1
ATOM 3864 C C . PRO B 1 227 ? 90.770 16.290 13.698 1.00 44.93 229 PRO B C 1
ATOM 3865 O O . PRO B 1 227 ? 90.461 15.965 12.554 1.00 40.15 229 PRO B O 1
ATOM 3869 N N . GLY B 1 228 ? 90.466 17.464 14.227 1.00 44.77 230 GLY B N 1
ATOM 3870 C CA . GLY B 1 228 ? 89.808 18.537 13.453 1.00 46.84 230 GLY B CA 1
ATOM 3871 C C . GLY B 1 228 ? 88.445 18.230 12.833 1.00 36.06 230 GLY B C 1
ATOM 3872 O O . GLY B 1 228 ? 88.113 18.719 11.752 1.00 40.54 230 GLY B O 1
ATOM 3873 N N . LEU B 1 229 ? 87.638 17.446 13.529 1.00 35.49 231 LEU B N 1
ATOM 3874 C CA . LEU B 1 229 ? 86.248 17.251 13.116 1.00 40.60 231 LEU B CA 1
ATOM 3875 C C . LEU B 1 229 ? 85.470 18.579 13.216 1.00 35.02 231 LEU B C 1
ATOM 3876 O O . LEU B 1 229 ? 85.780 19.421 14.046 1.00 37.06 231 LEU B O 1
ATOM 3881 N N . PRO B 1 230 ? 84.501 18.802 12.333 1.00 33.97 232 PRO B N 1
ATOM 3882 C CA . PRO B 1 230 ? 83.798 20.082 12.338 1.00 35.16 232 PRO B CA 1
ATOM 3883 C C . PRO B 1 230 ? 82.899 20.231 13.583 1.00 36.88 232 PRO B C 1
ATOM 3884 O O . PRO B 1 230 ? 82.324 19.272 14.074 1.00 29.46 232 PRO B O 1
ATOM 3888 N N . SER B 1 231 ? 82.793 21.456 14.055 1.00 36.28 233 SER B N 1
ATOM 3889 C CA . SER B 1 231 ? 82.105 21.775 15.292 1.00 40.28 233 SER B CA 1
ATOM 3890 C C . SER B 1 231 ? 80.583 21.700 15.190 1.00 35.62 233 SER B C 1
ATOM 3891 O O . SER B 1 231 ? 79.929 21.723 16.202 1.00 35.47 233 SER B O 1
ATOM 3894 N N . SER B 1 232 ? 80.041 21.526 13.992 1.00 36.13 234 SER B N 1
ATOM 3895 C CA . SER B 1 232 ? 78.630 21.226 13.788 1.00 32.22 234 SER B CA 1
ATOM 3896 C C . SER B 1 232 ? 78.165 19.828 14.254 1.00 35.20 234 SER B C 1
ATOM 3897 O O . SER B 1 232 ? 76.962 19.545 14.359 1.00 31.31 234 SER B O 1
ATOM 3900 N N . LEU B 1 233 ? 79.103 18.944 14.527 1.00 32.77 235 LEU B N 1
ATOM 3901 C CA . LEU B 1 233 ? 78.813 17.550 14.683 1.00 32.81 235 LEU B CA 1
ATOM 3902 C C . LEU B 1 233 ? 78.021 17.284 15.964 1.00 32.05 235 LEU B C 1
ATOM 3903 O O . LEU B 1 233 ? 78.305 17.819 17.064 1.00 31.35 235 LEU B O 1
ATOM 3908 N N . MET B 1 234 ? 76.997 16.459 15.793 1.00 30.82 236 MET B N 1
ATOM 3909 C CA . MET B 1 234 ? 76.128 16.034 16.858 1.00 32.30 236 MET B CA 1
ATOM 3910 C C . MET B 1 234 ? 76.153 14.533 17.143 1.00 35.30 236 MET B C 1
ATOM 3911 O O . MET B 1 234 ? 75.802 14.129 18.236 1.00 29.74 236 MET B O 1
ATOM 3916 N N . TYR B 1 235 ? 76.512 13.723 16.149 1.00 35.32 237 TYR B N 1
ATOM 3917 C CA . TYR B 1 235 ? 76.588 12.303 16.301 1.00 34.30 237 TYR B CA 1
ATOM 3918 C C . TYR B 1 235 ? 77.955 11.818 15.738 1.00 36.28 237 TYR B C 1
ATOM 3919 O O . TYR B 1 235 ? 78.273 12.045 14.553 1.00 35.68 237 TYR B O 1
ATOM 3928 N N . LEU B 1 236 ? 78.750 11.153 16.588 1.00 32.57 238 LEU B N 1
ATOM 3929 C CA . LEU B 1 236 ? 80.018 10.583 16.203 1.00 34.35 238 LEU B CA 1
ATOM 3930 C C . LEU B 1 236 ? 80.090 9.107 16.595 1.00 36.94 238 LEU B C 1
ATOM 3931 O O . LEU B 1 236 ? 79.993 8.776 17.781 1.00 40.13 238 LEU B O 1
ATOM 3936 N N . SER B 1 237 ? 80.194 8.218 15.614 1.00 37.46 239 SER B N 1
ATOM 3937 C CA . SER B 1 237 ? 80.500 6.806 15.900 1.00 42.37 239 SER B CA 1
ATOM 3938 C C . SER B 1 237 ? 81.912 6.445 15.495 1.00 41.39 239 SER B C 1
ATOM 3939 O O . SER B 1 237 ? 82.320 6.642 14.328 1.00 38.55 239 SER B O 1
ATOM 3942 N N . LEU B 1 238 ? 82.653 5.930 16.480 1.00 44.12 240 LEU B N 1
ATOM 3943 C CA . LEU B 1 238 ? 83.995 5.389 16.301 1.00 39.08 240 LEU B CA 1
ATOM 3944 C C . LEU B 1 238 ? 84.083 3.964 16.830 1.00 42.70 240 LEU B C 1
ATOM 3945 O O . LEU B 1 238 ? 85.186 3.452 17.077 1.00 42.94 240 LEU B O 1
ATOM 3950 N N . GLU B 1 239 ? 82.935 3.305 16.912 1.00 42.42 241 GLU B N 1
ATOM 3951 C CA . GLU B 1 239 ? 82.850 1.956 17.403 1.00 43.17 241 GLU B CA 1
ATOM 3952 C C . GLU B 1 239 ? 83.713 1.007 16.570 1.00 43.53 241 GLU B C 1
ATOM 3953 O O . GLU B 1 239 ? 83.802 1.170 15.361 1.00 40.31 241 GLU B O 1
ATOM 3959 N N . ASN B 1 240 ? 84.291 -0.002 17.216 1.00 44.45 242 ASN B N 1
ATOM 3960 C CA . ASN B 1 240 ? 85.025 -1.091 16.564 1.00 40.03 242 ASN B CA 1
ATOM 3961 C C . ASN B 1 240 ? 86.223 -0.620 15.791 1.00 35.88 242 ASN B C 1
ATOM 3962 O O . ASN B 1 240 ? 86.363 -0.919 14.621 1.00 44.20 242 ASN B O 1
ATOM 3967 N N . ASN B 1 241 ? 87.057 0.183 16.431 1.00 41.41 243 ASN B N 1
ATOM 3968 C CA . ASN B 1 241 ? 88.362 0.560 15.909 1.00 42.63 243 ASN B CA 1
ATOM 3969 C C . ASN B 1 241 ? 89.396 0.049 16.946 1.00 39.89 243 ASN B C 1
ATOM 3970 O O . ASN B 1 241 ? 89.096 -0.904 17.669 1.00 41.77 243 ASN B O 1
ATOM 3975 N N . SER B 1 242 ? 90.578 0.647 17.008 1.00 44.67 244 SER B N 1
ATOM 3976 C CA . SER B 1 242 ? 91.604 0.269 17.990 1.00 56.49 244 SER B CA 1
ATOM 3977 C C . SER B 1 242 ? 92.128 1.507 18.689 1.00 55.23 244 SER B C 1
ATOM 3978 O O . SER B 1 242 ? 93.323 1.665 18.879 1.00 62.52 244 SER B O 1
ATOM 3981 N N . ILE B 1 243 ? 91.211 2.387 19.086 1.00 54.12 245 ILE B N 1
ATOM 3982 C CA . ILE B 1 243 ? 91.591 3.626 19.720 1.00 47.49 245 ILE B CA 1
ATOM 3983 C C . ILE B 1 243 ? 91.877 3.291 21.187 1.00 45.05 245 ILE B C 1
ATOM 3984 O O . ILE B 1 243 ? 91.102 2.580 21.870 1.00 42.98 245 ILE B O 1
ATOM 3989 N N . SER B 1 244 ? 92.985 3.832 21.686 1.00 45.20 246 SER B N 1
ATOM 3990 C CA . SER B 1 244 ? 93.421 3.501 23.066 1.00 51.34 246 SER B CA 1
ATOM 3991 C C . SER B 1 244 ? 93.445 4.683 24.017 1.00 55.45 246 SER B C 1
ATOM 3992 O O . SER B 1 244 ? 93.312 4.488 25.232 1.00 59.40 246 SER B O 1
ATOM 3995 N N . SER B 1 245 ? 93.613 5.894 23.478 1.00 57.47 247 SER B N 1
ATOM 3996 C CA . SER B 1 245 ? 93.537 7.110 24.278 1.00 56.78 247 SER B CA 1
ATOM 3997 C C . SER B 1 245 ? 92.673 8.178 23.597 1.00 54.06 247 SER B C 1
ATOM 3998 O O . SER B 1 245 ? 92.311 8.057 22.414 1.00 50.90 247 SER B O 1
ATOM 4001 N N . ILE B 1 246 ? 92.354 9.217 24.361 1.00 51.38 248 ILE B N 1
ATOM 4002 C CA . ILE B 1 246 ? 91.658 10.386 23.852 1.00 46.22 248 ILE B CA 1
ATOM 4003 C C . ILE B 1 246 ? 92.475 11.551 24.328 1.00 42.53 248 ILE B C 1
ATOM 4004 O O . ILE B 1 246 ? 92.698 11.669 25.525 1.00 43.89 248 ILE B O 1
ATOM 4009 N N . PRO B 1 247 ? 92.909 12.424 23.416 1.00 42.16 249 PRO B N 1
ATOM 4010 C CA . PRO B 1 247 ? 93.775 13.493 23.904 1.00 45.28 249 PRO B CA 1
ATOM 4011 C C . PRO B 1 247 ? 93.036 14.513 24.763 1.00 52.45 249 PRO B C 1
ATOM 4012 O O . PRO B 1 247 ? 91.844 14.740 24.575 1.00 54.18 249 PRO B O 1
ATOM 4016 N N . GLU B 1 248 ? 93.770 15.136 25.676 1.00 57.02 250 GLU B N 1
ATOM 4017 C CA . GLU B 1 248 ? 93.262 16.200 26.534 1.00 62.18 250 GLU B CA 1
ATOM 4018 C C . GLU B 1 248 ? 92.647 17.261 25.605 1.00 59.81 250 GLU B C 1
ATOM 4019 O O . GLU B 1 248 ? 93.195 17.574 24.546 1.00 59.97 250 GLU B O 1
ATOM 4025 N N . LYS B 1 249 ? 91.475 17.757 25.972 1.00 61.80 251 LYS B N 1
ATOM 4026 C CA . LYS B 1 249 ? 90.769 18.830 25.241 1.00 70.60 251 LYS B CA 1
ATOM 4027 C C . LYS B 1 249 ? 90.233 18.493 23.828 1.00 57.61 251 LYS B C 1
ATOM 4028 O O . LYS B 1 249 ? 89.916 19.371 23.046 1.00 51.20 251 LYS B O 1
ATOM 4034 N N . TYR B 1 250 ? 90.089 17.207 23.548 1.00 51.99 252 TYR B N 1
ATOM 4035 C CA . TYR B 1 250 ? 89.648 16.731 22.249 1.00 48.73 252 TYR B CA 1
ATOM 4036 C C . TYR B 1 250 ? 88.268 17.259 21.932 1.00 46.71 252 TYR B C 1
ATOM 4037 O O . TYR B 1 250 ? 88.001 17.686 20.812 1.00 41.49 252 TYR B O 1
ATOM 4046 N N . PHE B 1 251 ? 87.398 17.236 22.940 1.00 47.29 253 PHE B N 1
ATOM 4047 C CA . PHE B 1 251 ? 86.005 17.616 22.760 1.00 52.05 253 PHE B CA 1
ATOM 4048 C C . PHE B 1 251 ? 85.683 19.118 22.862 1.00 50.98 253 PHE B C 1
ATOM 4049 O O . PHE B 1 251 ? 84.548 19.494 22.654 1.00 52.27 253 PHE B O 1
ATOM 4057 N N . ASP B 1 252 ? 86.688 19.970 23.092 1.00 56.94 254 ASP B N 1
ATOM 4058 C CA . ASP B 1 252 ? 86.494 21.417 23.239 1.00 50.57 254 ASP B CA 1
ATOM 4059 C C . ASP B 1 252 ? 85.778 22.046 22.052 1.00 49.87 254 ASP B C 1
ATOM 4060 O O . ASP B 1 252 ? 84.924 22.916 22.226 1.00 47.58 254 ASP B O 1
ATOM 4065 N N . LYS B 1 253 ? 86.155 21.647 20.853 1.00 50.35 255 LYS B N 1
ATOM 4066 C CA . LYS B 1 253 ? 85.523 22.191 19.652 1.00 48.87 255 LYS B CA 1
ATOM 4067 C C . LYS B 1 253 ? 84.483 21.232 19.035 1.00 42.95 255 LYS B C 1
ATOM 4068 O O . LYS B 1 253 ? 84.165 21.344 17.859 1.00 36.58 255 LYS B O 1
ATOM 4074 N N . LEU B 1 254 ? 83.941 20.337 19.851 1.00 37.02 256 LEU B N 1
ATOM 4075 C CA . LEU B 1 254 ? 82.773 19.549 19.514 1.00 43.90 256 LEU B CA 1
ATOM 4076 C C . LEU B 1 254 ? 81.639 19.771 20.554 1.00 40.03 256 LEU B C 1
ATOM 4077 O O . LEU B 1 254 ? 81.093 18.813 21.078 1.00 35.00 256 LEU B O 1
ATOM 4082 N N . PRO B 1 255 ? 81.249 21.036 20.790 1.00 40.90 257 PRO B N 1
ATOM 4083 C CA . PRO B 1 255 ? 80.264 21.319 21.845 1.00 38.98 257 PRO B CA 1
ATOM 4084 C C . PRO B 1 255 ? 78.856 20.833 21.544 1.00 39.42 257 PRO B C 1
ATOM 4085 O O . PRO B 1 255 ? 78.088 20.612 22.483 1.00 43.55 257 PRO B O 1
ATOM 4089 N N . LYS B 1 256 ? 78.530 20.567 20.285 1.00 35.73 258 LYS B N 1
ATOM 4090 C CA . LYS B 1 256 ? 77.166 20.137 19.947 1.00 34.73 258 LYS B CA 1
ATOM 4091 C C . LYS B 1 256 ? 76.965 18.637 20.049 1.00 33.56 258 LYS B C 1
ATOM 4092 O O . LYS B 1 256 ? 75.866 18.159 19.772 1.00 32.52 258 LYS B O 1
ATOM 4098 N N . LEU B 1 257 ? 77.990 17.893 20.443 1.00 32.09 259 LEU B N 1
ATOM 4099 C CA . LEU B 1 257 ? 77.893 16.451 20.432 1.00 30.62 259 LEU B CA 1
ATOM 4100 C C . LEU B 1 257 ? 76.806 15.955 21.382 1.00 30.92 259 LEU B C 1
ATOM 4101 O O . LEU B 1 257 ? 76.814 16.264 22.585 1.00 29.05 259 LEU B O 1
ATOM 4106 N N . HIS B 1 258 ? 75.879 15.205 20.812 1.00 32.18 260 HIS B N 1
ATOM 4107 C CA . HIS B 1 258 ? 74.738 14.625 21.498 1.00 32.82 260 HIS B CA 1
ATOM 4108 C C . HIS B 1 258 ? 74.921 13.133 21.723 1.00 35.19 260 HIS B C 1
ATOM 4109 O O . HIS B 1 258 ? 74.504 12.618 22.760 1.00 30.94 260 HIS B O 1
ATOM 4116 N N . THR B 1 259 ? 75.439 12.435 20.708 1.00 31.68 261 THR B N 1
ATOM 4117 C CA . THR B 1 259 ? 75.636 10.991 20.794 1.00 34.21 261 THR B CA 1
ATOM 4118 C C . THR B 1 259 ? 77.100 10.671 20.410 1.00 37.30 261 THR B C 1
ATOM 4119 O O . THR B 1 259 ? 77.571 11.065 19.352 1.00 33.52 261 THR B O 1
ATOM 4123 N N . LEU B 1 260 ? 77.811 9.999 21.324 1.00 31.63 262 LEU B N 1
ATOM 4124 C CA . LEU B 1 260 ? 79.150 9.522 21.127 1.00 32.68 262 LEU B CA 1
ATOM 4125 C C . LEU B 1 260 ? 79.202 8.029 21.340 1.00 36.47 262 LEU B C 1
ATOM 4126 O O . LEU B 1 260 ? 78.930 7.558 22.439 1.00 39.97 262 LEU B O 1
ATOM 4131 N N . ARG B 1 261 ? 79.558 7.300 20.291 1.00 37.81 263 ARG B N 1
ATOM 4132 C CA . ARG B 1 261 ? 79.681 5.851 20.325 1.00 40.37 263 ARG B CA 1
ATOM 4133 C C . ARG B 1 261 ? 81.099 5.414 20.117 1.00 44.09 263 ARG B C 1
ATOM 4134 O O . ARG B 1 261 ? 81.670 5.602 19.031 1.00 39.46 263 ARG B O 1
ATOM 4142 N N . MET B 1 262 ? 81.678 4.879 21.192 1.00 44.58 264 MET B N 1
ATOM 4143 C CA . MET B 1 262 ? 83.054 4.401 21.199 1.00 47.28 264 MET B CA 1
ATOM 4144 C C . MET B 1 262 ? 83.234 3.014 21.729 1.00 45.65 264 MET B C 1
ATOM 4145 O O . MET B 1 262 ? 84.347 2.609 22.104 1.00 41.41 264 MET B O 1
ATOM 4150 N N . SER B 1 263 ? 82.161 2.254 21.684 1.00 49.42 265 SER B N 1
ATOM 4151 C CA . SER B 1 263 ? 82.234 0.890 22.072 1.00 48.61 265 SER B CA 1
ATOM 4152 C C . SER B 1 263 ? 83.249 0.085 21.200 1.00 48.12 265 SER B C 1
ATOM 4153 O O . SER B 1 263 ? 83.520 0.436 20.061 1.00 41.35 265 SER B O 1
ATOM 4156 N N . HIS B 1 264 ? 83.822 -0.974 21.776 1.00 46.12 266 HIS B N 1
ATOM 4157 C CA . HIS B 1 264 ? 84.709 -1.928 21.076 1.00 38.92 266 HIS B CA 1
ATOM 4158 C C . HIS B 1 264 ? 85.945 -1.230 20.582 1.00 37.41 266 HIS B C 1
ATOM 4159 O O . HIS B 1 264 ? 86.283 -1.316 19.420 1.00 43.70 266 HIS B O 1
ATOM 4166 N N . ASN B 1 265 ? 86.601 -0.504 21.457 1.00 39.98 267 ASN B N 1
ATOM 4167 C CA . ASN B 1 265 ? 87.918 0.048 21.211 1.00 43.03 267 ASN B CA 1
ATOM 4168 C C . ASN B 1 265 ? 88.842 -0.470 22.339 1.00 43.36 267 ASN B C 1
ATOM 4169 O O . ASN B 1 265 ? 88.503 -1.472 22.963 1.00 40.15 267 ASN B O 1
ATOM 4174 N N . LYS B 1 266 ? 89.981 0.183 22.564 1.00 47.37 268 LYS B N 1
ATOM 4175 C CA . LYS B 1 266 ? 90.928 -0.219 23.617 1.00 56.22 268 LYS B CA 1
ATOM 4176 C C . LYS B 1 266 ? 91.108 0.876 24.664 1.00 53.84 268 LYS B C 1
ATOM 4177 O O . LYS B 1 266 ? 92.205 1.078 25.148 1.00 57.94 268 LYS B O 1
ATOM 4183 N N . LEU B 1 267 ? 90.045 1.581 25.020 1.00 61.57 269 LEU B N 1
ATOM 4184 C CA . LEU B 1 267 ? 90.202 2.748 25.898 1.00 62.03 269 LEU B CA 1
ATOM 4185 C C . LEU B 1 267 ? 90.592 2.298 27.314 1.00 59.52 269 LEU B C 1
ATOM 4186 O O . LEU B 1 267 ? 89.978 1.361 27.864 1.00 53.53 269 LEU B O 1
ATOM 4191 N N . GLN B 1 268 ? 91.611 2.946 27.883 1.00 60.93 270 GLN B N 1
ATOM 4192 C CA . GLN B 1 268 ? 92.012 2.602 29.242 1.00 63.39 270 GLN B CA 1
ATOM 4193 C C . GLN B 1 268 ? 92.227 3.713 30.238 1.00 63.41 270 GLN B C 1
ATOM 4194 O O . GLN B 1 268 ? 91.433 3.842 31.173 1.00 68.80 270 GLN B O 1
ATOM 4200 N N . ASP B 1 269 ? 93.306 4.471 30.118 1.00 63.85 271 ASP B N 1
ATOM 4201 C CA . ASP B 1 269 ? 93.605 5.512 31.125 1.00 71.76 271 ASP B CA 1
ATOM 4202 C C . ASP B 1 269 ? 93.180 6.868 30.603 1.00 69.34 271 ASP B C 1
ATOM 4203 O O . ASP B 1 269 ? 94.020 7.754 30.356 1.00 73.41 271 ASP B O 1
ATOM 4208 N N . ILE B 1 270 ? 91.881 7.021 30.401 1.00 66.42 272 ILE B N 1
ATOM 4209 C CA . ILE B 1 270 ? 91.359 8.260 29.793 1.00 64.52 272 ILE B CA 1
ATOM 4210 C C . ILE B 1 270 ? 91.380 9.370 30.820 1.00 59.52 272 ILE B C 1
ATOM 4211 O O . ILE B 1 270 ? 91.226 9.097 32.013 1.00 56.60 272 ILE B O 1
ATOM 4216 N N . PRO B 1 271 ? 91.558 10.619 30.383 1.00 61.30 273 PRO B N 1
ATOM 4217 C CA . PRO B 1 271 ? 91.487 11.700 31.372 1.00 60.21 273 PRO B CA 1
ATOM 4218 C C . PRO B 1 271 ? 90.142 11.692 32.100 1.00 67.90 273 PRO B C 1
ATOM 4219 O O . PRO B 1 271 ? 89.089 11.432 31.495 1.00 65.80 273 PRO B O 1
ATOM 4223 N N . TYR B 1 272 ? 90.181 11.960 33.401 1.00 70.19 274 TYR B N 1
ATOM 4224 C CA . TYR B 1 272 ? 89.004 11.747 34.260 1.00 69.39 274 TYR B CA 1
ATOM 4225 C C . TYR B 1 272 ? 87.796 12.632 33.845 1.00 64.11 274 TYR B C 1
ATOM 4226 O O . TYR B 1 272 ? 86.647 12.203 33.981 1.00 52.88 274 TYR B O 1
ATOM 4235 N N . ASN B 1 273 ? 88.076 13.839 33.350 1.00 63.18 275 ASN B N 1
ATOM 4236 C CA . ASN B 1 273 ? 87.075 14.798 32.898 1.00 64.08 275 ASN B CA 1
ATOM 4237 C C . ASN B 1 273 ? 86.931 14.882 31.345 1.00 60.53 275 ASN B C 1
ATOM 4238 O O . ASN B 1 273 ? 86.506 15.903 30.808 1.00 54.50 275 ASN B O 1
ATOM 4243 N N . ILE B 1 274 ? 87.343 13.831 30.622 1.00 52.65 276 ILE B N 1
ATOM 4244 C CA . ILE B 1 274 ? 87.410 13.892 29.163 1.00 45.89 276 ILE B CA 1
ATOM 4245 C C . ILE B 1 274 ? 86.008 14.033 28.554 1.00 45.37 276 ILE B C 1
ATOM 4246 O O . ILE B 1 274 ? 85.823 14.745 27.583 1.00 45.60 276 ILE B O 1
ATOM 4251 N N . PHE B 1 275 ? 85.032 13.354 29.161 1.00 45.97 277 PHE B N 1
ATOM 4252 C CA . PHE B 1 275 ? 83.648 13.428 28.754 1.00 48.25 277 PHE B CA 1
ATOM 4253 C C . PHE B 1 275 ? 82.823 14.551 29.404 1.00 50.68 277 PHE B C 1
ATOM 4254 O O . PHE B 1 275 ? 81.617 14.440 29.501 1.00 47.25 277 PHE B O 1
ATOM 4262 N N . ASN B 1 276 ? 83.448 15.670 29.758 1.00 56.35 278 ASN B N 1
ATOM 4263 C CA . ASN B 1 276 ? 82.683 16.812 30.243 1.00 59.54 278 ASN B CA 1
ATOM 4264 C C . ASN B 1 276 ? 82.232 17.643 29.048 1.00 51.09 278 ASN B C 1
ATOM 4265 O O . ASN B 1 276 ? 82.839 18.626 28.662 1.00 56.51 278 ASN B O 1
ATOM 4270 N N . LEU B 1 277 ? 81.121 17.199 28.486 1.00 49.48 279 LEU B N 1
ATOM 4271 C CA . LEU B 1 277 ? 80.548 17.691 27.250 1.00 49.27 279 LEU B CA 1
ATOM 4272 C C . LEU B 1 277 ? 79.157 18.309 27.555 1.00 41.33 279 LEU B C 1
ATOM 4273 O O . LEU B 1 277 ? 78.316 17.619 28.113 1.00 39.48 279 LEU B O 1
ATOM 4278 N N . PRO B 1 278 ? 78.930 19.574 27.167 1.00 43.17 280 PRO B N 1
ATOM 4279 C CA . PRO B 1 278 ? 77.722 20.222 27.671 1.00 44.17 280 PRO B CA 1
ATOM 4280 C C . PRO B 1 278 ? 76.397 19.737 27.054 1.00 44.03 280 PRO B C 1
ATOM 4281 O O . PRO B 1 278 ? 75.358 19.931 27.683 1.00 45.87 280 PRO B O 1
ATOM 4285 N N . ASN B 1 279 ? 76.414 19.085 25.870 1.00 39.09 281 ASN B N 1
ATOM 4286 C CA . ASN B 1 279 ? 75.152 18.658 25.236 1.00 36.16 281 ASN B CA 1
ATOM 4287 C C . ASN B 1 279 ? 75.010 17.169 25.000 1.00 37.41 281 ASN B C 1
ATOM 4288 O O . ASN B 1 279 ? 74.077 16.725 24.313 1.00 34.57 281 ASN B O 1
ATOM 4293 N N . ILE B 1 280 ? 75.909 16.388 25.601 1.00 37.40 282 ILE B N 1
ATOM 4294 C CA . ILE B 1 280 ? 75.916 14.952 25.398 1.00 36.50 282 ILE B CA 1
ATOM 4295 C C . ILE B 1 280 ? 74.698 14.355 26.089 1.00 37.91 282 ILE B C 1
ATOM 4296 O O . ILE B 1 280 ? 74.386 14.703 27.229 1.00 40.05 282 ILE B O 1
ATOM 4301 N N . VAL B 1 281 ? 74.011 13.477 25.379 1.00 31.88 283 VAL B N 1
ATOM 4302 C CA . VAL B 1 281 ? 72.830 12.806 25.859 1.00 35.35 283 VAL B CA 1
ATOM 4303 C C . VAL B 1 281 ? 73.057 11.282 25.939 1.00 39.54 283 VAL B C 1
ATOM 4304 O O . VAL B 1 281 ? 72.606 10.636 26.884 1.00 37.09 283 VAL B O 1
ATOM 4308 N N . GLU B 1 282 ? 73.736 10.700 24.956 1.00 40.66 284 GLU B N 1
ATOM 4309 C CA . GLU B 1 282 ? 74.056 9.280 24.934 1.00 40.79 284 GLU B CA 1
ATOM 4310 C C . GLU B 1 282 ? 75.566 9.103 24.814 1.00 41.89 284 GLU B C 1
ATOM 4311 O O . GLU B 1 282 ? 76.188 9.679 23.914 1.00 42.31 284 GLU B O 1
ATOM 4317 N N . LEU B 1 283 ? 76.138 8.313 25.726 1.00 37.21 285 LEU B N 1
ATOM 4318 C CA . LEU B 1 283 ? 77.564 8.004 25.752 1.00 36.88 285 LEU B CA 1
ATOM 4319 C C . LEU B 1 283 ? 77.734 6.503 25.849 1.00 40.53 285 LEU B C 1
ATOM 4320 O O . LEU B 1 283 ? 77.273 5.877 26.805 1.00 41.09 285 LEU B O 1
ATOM 4325 N N . SER B 1 284 ? 78.366 5.920 24.841 1.00 43.51 286 SER B N 1
ATOM 4326 C CA . SER B 1 284 ? 78.536 4.459 24.712 1.00 47.90 286 SER B CA 1
ATOM 4327 C C . SER B 1 284 ? 80.029 4.174 24.710 1.00 50.57 286 SER B C 1
ATOM 4328 O O . SER B 1 284 ? 80.730 4.551 23.764 1.00 47.44 286 SER B O 1
ATOM 4331 N N . VAL B 1 285 ? 80.527 3.585 25.801 1.00 53.18 287 VAL B N 1
ATOM 4332 C CA . VAL B 1 285 ? 81.947 3.200 25.915 1.00 47.96 287 VAL B CA 1
ATOM 4333 C C . VAL B 1 285 ? 82.101 1.736 26.344 1.00 46.66 287 VAL B C 1
ATOM 4334 O O . VAL B 1 285 ? 83.116 1.356 26.906 1.00 45.89 287 VAL B O 1
ATOM 4338 N N . GLY B 1 286 ? 81.105 0.916 26.056 1.00 45.36 288 GLY B N 1
ATOM 4339 C CA . GLY B 1 286 ? 81.217 -0.503 26.281 1.00 49.53 288 GLY B CA 1
ATOM 4340 C C . GLY B 1 286 ? 82.374 -1.193 25.542 1.00 55.02 288 GLY B C 1
ATOM 4341 O O . GLY B 1 286 ? 82.964 -0.617 24.612 1.00 48.60 288 GLY B O 1
ATOM 4342 N N . HIS B 1 287 ? 82.716 -2.405 25.991 1.00 52.64 289 HIS B N 1
ATOM 4343 C CA . HIS B 1 287 ? 83.748 -3.254 25.379 1.00 47.35 289 HIS B CA 1
ATOM 4344 C C . HIS B 1 287 ? 85.020 -2.489 25.160 1.00 45.42 289 HIS B C 1
ATOM 4345 O O . HIS B 1 287 ? 85.513 -2.396 24.048 1.00 49.71 289 HIS B O 1
ATOM 4352 N N . ASN B 1 288 ? 85.519 -1.893 26.227 1.00 50.10 290 ASN B N 1
ATOM 4353 C CA . ASN B 1 288 ? 86.802 -1.194 26.225 1.00 54.43 290 ASN B CA 1
ATOM 4354 C C . ASN B 1 288 ? 87.600 -1.751 27.421 1.00 58.48 290 ASN B C 1
ATOM 4355 O O . ASN B 1 288 ? 87.251 -2.827 27.932 1.00 57.15 290 ASN B O 1
ATOM 4360 N N . LYS B 1 289 ? 88.648 -1.047 27.854 1.00 57.60 291 LYS B N 1
ATOM 4361 C CA . LYS B 1 289 ? 89.443 -1.515 29.003 1.00 69.63 291 LYS B CA 1
ATOM 4362 C C . LYS B 1 289 ? 89.460 -0.501 30.156 1.00 63.97 291 LYS B C 1
ATOM 4363 O O . LYS B 1 289 ? 90.501 -0.257 30.762 1.00 70.62 291 LYS B O 1
ATOM 4369 N N . LEU B 1 290 ? 88.304 0.080 30.457 1.00 64.74 292 LEU B N 1
ATOM 4370 C CA . LEU B 1 290 ? 88.235 1.097 31.513 1.00 60.52 292 LEU B CA 1
ATOM 4371 C C . LEU B 1 290 ? 88.244 0.366 32.859 1.00 66.22 292 LEU B C 1
ATOM 4372 O O . LEU B 1 290 ? 87.519 -0.644 33.057 1.00 58.43 292 LEU B O 1
ATOM 4377 N N . LYS B 1 291 ? 89.083 0.877 33.763 1.00 74.73 293 LYS B N 1
ATOM 4378 C CA . LYS B 1 291 ? 89.216 0.325 35.131 1.00 85.09 293 LYS B CA 1
ATOM 4379 C C . LYS B 1 291 ? 88.402 1.101 36.175 1.00 84.70 293 LYS B C 1
ATOM 4380 O O . LYS B 1 291 ? 87.993 0.530 37.182 1.00 79.67 293 LYS B O 1
ATOM 4386 N N . GLN B 1 292 ? 88.151 2.377 35.905 1.00 79.13 294 GLN B N 1
ATOM 4387 C CA . GLN B 1 292 ? 87.432 3.294 36.798 1.00 68.45 294 GLN B CA 1
ATOM 4388 C C . GLN B 1 292 ? 86.301 3.996 36.044 1.00 69.69 294 GLN B C 1
ATOM 4389 O O . GLN B 1 292 ? 86.349 4.181 34.812 1.00 61.29 294 GLN B O 1
ATOM 4395 N N . ALA B 1 293 ? 85.290 4.426 36.802 1.00 64.62 295 ALA B N 1
ATOM 4396 C CA . ALA B 1 293 ? 84.318 5.374 36.318 1.00 63.69 295 ALA B CA 1
ATOM 4397 C C . ALA B 1 293 ? 84.980 6.736 36.108 1.00 55.16 295 ALA B C 1
ATOM 4398 O O . ALA B 1 293 ? 86.147 6.953 36.433 1.00 47.31 295 ALA B O 1
ATOM 4400 N N . PHE B 1 294 ? 84.212 7.630 35.507 1.00 47.33 296 PHE B N 1
ATOM 4401 C CA . PHE B 1 294 ? 84.673 8.983 35.192 1.00 48.42 296 PHE B CA 1
ATOM 4402 C C . PHE B 1 294 ? 83.535 9.943 35.501 1.00 42.10 296 PHE B C 1
ATOM 4403 O O . PHE B 1 294 ? 82.387 9.513 35.699 1.00 38.94 296 PHE B O 1
ATOM 4411 N N . TYR B 1 295 ? 83.863 11.229 35.529 1.00 43.11 297 TYR B N 1
ATOM 4412 C CA . TYR B 1 295 ? 82.884 12.304 35.713 1.00 43.41 297 TYR B CA 1
ATOM 4413 C C . TYR B 1 295 ? 81.734 12.226 34.705 1.00 41.28 297 TYR B C 1
ATOM 4414 O O . TYR B 1 295 ? 81.974 12.226 33.518 1.00 42.10 297 TYR B O 1
ATOM 4423 N N . ILE B 1 296 ? 80.504 12.143 35.198 1.00 39.66 298 ILE B N 1
ATOM 4424 C CA . ILE B 1 296 ? 79.309 12.139 34.374 1.00 44.03 298 ILE B CA 1
ATOM 4425 C C . ILE B 1 296 ? 78.839 13.568 34.145 1.00 44.21 298 ILE B C 1
ATOM 4426 O O . ILE B 1 296 ? 78.600 14.287 35.079 1.00 40.61 298 ILE B O 1
ATOM 4431 N N . PRO B 1 297 ? 78.729 13.999 32.879 1.00 42.59 299 PRO B N 1
ATOM 4432 C CA . PRO B 1 297 ? 78.278 15.382 32.644 1.00 41.37 299 PRO B CA 1
ATOM 4433 C C . PRO B 1 297 ? 76.788 15.540 32.921 1.00 34.76 299 PRO B C 1
ATOM 4434 O O . PRO B 1 297 ? 76.020 14.576 32.875 1.00 37.16 299 PRO B O 1
ATOM 4438 N N . ARG B 1 298 ? 76.387 16.751 33.221 1.00 40.42 300 ARG B N 1
ATOM 4439 C CA . ARG B 1 298 ? 75.014 17.000 33.675 1.00 48.57 300 ARG B CA 1
ATOM 4440 C C . ARG B 1 298 ? 73.970 16.656 32.642 1.00 46.20 300 ARG B C 1
ATOM 4441 O O . ARG B 1 298 ? 72.901 16.109 32.959 1.00 47.87 300 ARG B O 1
ATOM 4449 N N . ASN B 1 299 ? 74.298 16.924 31.384 1.00 43.48 301 ASN B N 1
ATOM 4450 C CA . ASN B 1 299 ? 73.352 16.674 30.320 1.00 39.42 301 ASN B CA 1
ATOM 4451 C C . ASN B 1 299 ? 73.104 15.206 29.992 1.00 37.04 301 ASN B C 1
ATOM 4452 O O . ASN B 1 299 ? 72.080 14.878 29.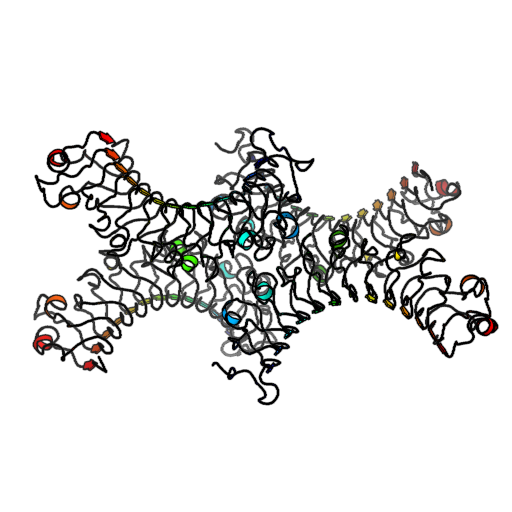387 1.00 37.60 301 ASN B O 1
ATOM 4457 N N . LEU B 1 300 ? 74.018 14.321 30.392 1.00 34.59 302 LEU B N 1
ATOM 4458 C CA . LEU B 1 300 ? 73.939 12.918 29.954 1.00 35.67 302 LEU B CA 1
ATOM 4459 C C . LEU B 1 300 ? 72.680 12.240 30.427 1.00 41.02 302 LEU B C 1
ATOM 4460 O O . LEU B 1 300 ? 72.300 12.411 31.578 1.00 45.13 302 LEU B O 1
ATOM 4465 N N . GLU B 1 301 ? 72.053 11.449 29.568 1.00 40.58 303 GLU B N 1
ATOM 4466 C CA . GLU B 1 301 ? 70.917 10.614 29.955 1.00 39.83 303 GLU B CA 1
ATOM 4467 C C . GLU B 1 301 ? 71.206 9.118 29.994 1.00 44.82 303 GLU B C 1
ATOM 4468 O O . GLU B 1 301 ? 70.770 8.437 30.937 1.00 44.01 303 GLU B O 1
ATOM 4474 N N . HIS B 1 302 ? 71.919 8.588 28.995 1.00 43.01 304 HIS B N 1
ATOM 4475 C CA . HIS B 1 302 ? 72.155 7.151 28.896 1.00 43.37 304 HIS B CA 1
ATOM 4476 C C . HIS B 1 302 ? 73.650 6.893 28.840 1.00 49.90 304 HIS B C 1
ATOM 4477 O O . HIS B 1 302 ? 74.354 7.523 28.036 1.00 43.72 304 HIS B O 1
ATOM 4484 N N . LEU B 1 303 ? 74.129 5.971 29.676 1.00 46.35 305 LEU B N 1
ATOM 4485 C CA . LEU B 1 303 ? 75.533 5.685 29.812 1.00 45.69 305 LEU B CA 1
ATOM 4486 C C . LEU B 1 303 ? 75.705 4.185 29.653 1.00 52.05 305 LEU B C 1
ATOM 4487 O O . LEU B 1 303 ? 75.094 3.432 30.391 1.00 55.22 305 LEU B O 1
ATOM 4492 N N . TYR B 1 304 ? 76.527 3.756 28.694 1.00 50.94 306 TYR B N 1
ATOM 4493 C CA . TYR B 1 304 ? 76.747 2.334 28.398 1.00 54.30 306 TYR B CA 1
ATOM 4494 C C . TYR B 1 304 ? 78.179 2.013 28.709 1.00 54.47 306 TYR B C 1
ATOM 4495 O O . TYR B 1 304 ? 79.098 2.517 28.048 1.00 54.29 306 TYR B O 1
ATOM 4504 N N . LEU B 1 305 ? 78.363 1.216 29.762 1.00 57.14 307 LEU B N 1
ATOM 4505 C CA . LEU B 1 305 ? 79.685 0.869 30.282 1.00 58.62 307 LEU B CA 1
ATOM 4506 C C . LEU B 1 305 ? 79.924 -0.643 30.321 1.00 60.05 307 LEU B C 1
ATOM 4507 O O . LEU B 1 305 ? 80.920 -1.104 30.901 1.00 64.72 307 LEU B O 1
ATOM 4512 N N . GLN B 1 306 ? 79.045 -1.417 29.702 1.00 56.19 308 GLN B N 1
ATOM 4513 C CA . GLN B 1 306 ? 79.216 -2.862 29.693 1.00 57.30 308 GLN B CA 1
ATOM 4514 C C . GLN B 1 306 ? 80.610 -3.318 29.228 1.00 58.36 308 GLN B C 1
ATOM 4515 O O . GLN B 1 306 ? 81.321 -2.589 28.521 1.00 59.05 308 GLN B O 1
ATOM 4521 N N . ASN B 1 307 ? 81.009 -4.505 29.689 1.00 56.34 309 ASN B N 1
ATOM 4522 C CA . ASN B 1 307 ? 82.198 -5.192 29.204 1.00 52.11 309 ASN B CA 1
ATOM 4523 C C . ASN B 1 307 ? 83.428 -4.319 29.284 1.00 50.40 309 ASN B C 1
ATOM 4524 O O . ASN B 1 307 ? 84.158 -4.182 28.320 1.00 54.89 309 ASN B O 1
ATOM 4529 N N . ASN B 1 308 ? 83.640 -3.699 30.434 1.00 57.42 310 ASN B N 1
ATOM 4530 C CA . ASN B 1 308 ? 84.919 -3.047 30.740 1.00 66.18 310 ASN B CA 1
ATOM 4531 C C . ASN B 1 308 ? 85.591 -3.815 31.907 1.00 73.30 310 ASN B C 1
ATOM 4532 O O . ASN B 1 308 ? 85.172 -4.942 32.192 1.00 74.39 310 ASN B O 1
ATOM 4537 N N . GLU B 1 309 ? 86.619 -3.230 32.532 1.00 77.69 311 GLU B N 1
ATOM 4538 C CA . GLU B 1 309 ? 87.346 -3.863 33.647 1.00 84.29 311 GLU B CA 1
ATOM 4539 C C . GLU B 1 309 ? 87.128 -3.084 34.957 1.00 81.27 311 GLU B C 1
ATOM 4540 O O . GLU B 1 309 ? 88.065 -2.827 35.698 1.00 79.54 311 GLU B O 1
ATOM 4546 N N . ILE B 1 310 ? 85.872 -2.720 35.233 1.00 78.71 312 ILE B N 1
ATOM 4547 C CA . ILE B 1 310 ? 85.555 -1.892 36.402 1.00 84.42 312 ILE B CA 1
ATOM 4548 C C . ILE B 1 310 ? 85.277 -2.768 37.635 1.00 88.17 312 ILE B C 1
ATOM 4549 O O . ILE B 1 310 ? 84.393 -3.636 37.624 1.00 79.73 312 ILE B O 1
ATOM 4554 N N . GLU B 1 311 ? 86.034 -2.502 38.702 1.00 92.54 313 GLU B N 1
ATOM 4555 C CA . GLU B 1 311 ? 85.883 -3.216 39.974 1.00 96.52 313 GLU B CA 1
ATOM 4556 C C . GLU B 1 311 ? 84.843 -2.535 40.869 1.00 94.29 313 GLU B C 1
ATOM 4557 O O . GLU B 1 311 ? 84.033 -3.212 41.502 1.00 99.86 313 GLU B O 1
ATOM 4563 N N . LYS B 1 312 ? 84.847 -1.200 40.889 1.00 93.76 314 LYS B N 1
ATOM 4564 C CA . LYS B 1 312 ? 83.842 -0.409 41.627 1.00 98.98 314 LYS B CA 1
ATOM 4565 C C . LYS B 1 312 ? 83.571 0.953 40.962 1.00 97.97 314 LYS B C 1
ATOM 4566 O O . LYS B 1 312 ? 84.510 1.643 40.511 1.00 96.59 314 LYS B O 1
ATOM 4572 N N . MET B 1 313 ? 82.297 1.340 40.939 1.00 94.28 315 MET B N 1
ATOM 4573 C CA . MET B 1 313 ? 81.877 2.652 40.468 1.00 88.10 315 MET B CA 1
ATOM 4574 C C . MET B 1 313 ? 82.020 3.697 41.588 1.00 77.82 315 MET B C 1
ATOM 4575 O O . MET B 1 313 ? 81.115 3.877 42.405 1.00 72.41 315 MET B O 1
ATOM 4580 N N . ASN B 1 314 ? 83.164 4.393 41.596 1.00 72.86 316 ASN B N 1
ATOM 4581 C CA . ASN B 1 314 ? 83.437 5.471 42.541 1.00 66.73 316 ASN B CA 1
ATOM 4582 C C . ASN B 1 314 ? 82.518 6.693 42.344 1.00 68.39 316 ASN B C 1
ATOM 4583 O O . ASN B 1 314 ? 82.751 7.581 41.490 1.00 70.43 316 ASN B O 1
ATOM 4588 N N . LEU B 1 315 ? 81.502 6.755 43.200 1.00 68.99 317 LEU B N 1
ATOM 4589 C CA . LEU B 1 315 ? 80.446 7.773 43.124 1.00 67.37 317 LEU B CA 1
ATOM 4590 C C . LEU B 1 315 ? 80.958 9.183 43.233 1.00 63.95 317 LEU B C 1
ATOM 4591 O O . LEU B 1 315 ? 80.402 10.066 42.629 1.00 69.96 317 LEU B O 1
ATOM 4596 N N . THR B 1 316 ? 82.028 9.393 43.982 1.00 65.54 318 THR B N 1
ATOM 4597 C CA . THR B 1 316 ? 82.658 10.714 44.110 1.00 67.12 318 THR B CA 1
ATOM 4598 C C . THR B 1 316 ? 83.304 11.199 42.819 1.00 61.40 318 THR B C 1
ATOM 4599 O O . THR B 1 316 ? 83.358 12.394 42.560 1.00 63.50 318 THR B O 1
ATOM 4603 N N . VAL B 1 317 ? 83.844 10.272 42.039 1.00 66.61 319 VAL B N 1
ATOM 4604 C CA . VAL B 1 317 ? 84.419 10.603 40.728 1.00 67.82 319 VAL B CA 1
ATOM 4605 C C . VAL B 1 317 ? 83.280 10.874 39.733 1.00 60.37 319 VAL B C 1
ATOM 4606 O O . VAL B 1 317 ? 83.356 11.831 38.978 1.00 54.17 319 VAL B O 1
ATOM 4610 N N . MET B 1 318 ? 82.245 10.034 39.761 1.00 52.78 320 MET B N 1
ATOM 4611 C CA . MET B 1 318 ? 81.051 10.232 38.960 1.00 58.46 320 MET B CA 1
ATOM 4612 C C . MET B 1 318 ? 80.372 11.582 39.208 1.00 62.85 320 MET B C 1
ATOM 4613 O O . MET B 1 318 ? 79.903 12.218 38.276 1.00 67.48 320 MET B O 1
ATOM 4618 N N . CYS B 1 319 ? 80.343 12.011 40.460 1.00 69.79 321 CYS B N 1
ATOM 4619 C CA . CYS B 1 319 ? 79.620 13.218 40.893 1.00 69.47 321 CYS B CA 1
ATOM 4620 C C . CYS B 1 319 ? 80.300 13.808 42.112 1.00 67.38 321 CYS B C 1
ATOM 4621 O O . CYS B 1 319 ? 79.944 13.450 43.224 1.00 55.02 321 CYS B O 1
ATOM 4624 N N . PRO B 1 320 ? 81.296 14.687 41.904 1.00 68.40 322 PRO B N 1
ATOM 4625 C CA . PRO B 1 320 ? 81.999 15.307 43.031 1.00 64.82 322 PRO B CA 1
ATOM 4626 C C . PRO B 1 320 ? 81.186 16.364 43.783 1.00 70.61 322 PRO B C 1
ATOM 4627 O O . PRO B 1 320 ? 81.523 16.667 44.930 1.00 78.63 322 PRO B O 1
ATOM 4631 N N . SER B 1 321 ? 80.173 16.944 43.149 1.00 68.51 323 SER B N 1
ATOM 4632 C CA . SER B 1 321 ? 79.365 17.956 43.815 1.00 66.72 323 SER B CA 1
ATOM 4633 C C . SER B 1 321 ? 77.928 17.928 43.318 1.00 60.11 323 SER B C 1
ATOM 4634 O O . SER B 1 321 ? 77.665 17.765 42.144 1.00 63.17 323 SER B O 1
ATOM 4637 N N . ILE B 1 322 ? 77.014 18.055 44.256 1.00 58.96 324 ILE B N 1
ATOM 4638 C CA . ILE B 1 322 ? 75.590 18.062 43.975 1.00 58.65 324 ILE B CA 1
ATOM 4639 C C . ILE B 1 322 ? 75.176 19.521 44.010 1.00 55.68 324 ILE B C 1
ATOM 4640 O O . ILE B 1 322 ? 75.413 20.218 45.010 1.00 52.61 324 ILE B O 1
ATOM 4645 N N . ASP B 1 323 ? 74.589 19.981 42.912 1.00 53.51 325 ASP B N 1
ATOM 4646 C CA . ASP B 1 323 ? 73.838 21.228 42.891 1.00 59.67 325 ASP B CA 1
ATOM 4647 C C . ASP B 1 323 ? 72.354 20.862 42.783 1.00 60.90 325 ASP B C 1
ATOM 4648 O O . ASP B 1 323 ? 71.888 20.491 41.710 1.00 59.04 325 ASP B O 1
ATOM 4653 N N . PRO B 1 324 ? 71.592 21.002 43.883 1.00 66.45 326 PRO B N 1
ATOM 4654 C CA . PRO B 1 324 ? 70.146 20.655 43.857 1.00 62.25 326 PRO B CA 1
ATOM 4655 C C . PRO B 1 324 ? 69.253 21.562 42.975 1.00 61.36 326 PRO B C 1
ATOM 4656 O O . PRO B 1 324 ? 68.074 21.250 42.747 1.00 60.53 326 PRO B O 1
ATOM 4660 N N . LEU B 1 325 ? 69.798 22.675 42.497 1.00 56.03 327 LEU B N 1
ATOM 4661 C CA . LEU B 1 325 ? 69.073 23.524 41.560 1.00 62.92 327 LEU B CA 1
ATOM 4662 C C . LEU B 1 325 ? 69.198 23.038 40.103 1.00 67.40 327 LEU B C 1
ATOM 4663 O O . LEU B 1 325 ? 68.330 23.351 39.285 1.00 64.10 327 LEU B O 1
ATOM 4668 N N . HIS B 1 326 ? 70.242 22.241 39.789 1.00 74.46 328 HIS B N 1
ATOM 4669 C CA . HIS B 1 326 ? 70.471 21.661 38.442 1.00 71.10 328 HIS B CA 1
ATOM 4670 C C . HIS B 1 326 ? 70.978 20.222 38.558 1.00 60.37 328 HIS B C 1
ATOM 4671 O O . HIS B 1 326 ? 72.177 19.974 38.635 1.00 63.80 328 HIS B O 1
ATOM 4678 N N . TYR B 1 327 ? 70.040 19.299 38.647 1.00 57.12 329 TYR B N 1
ATOM 4679 C CA . TYR B 1 327 ? 70.379 17.922 38.838 1.00 64.32 329 TYR B CA 1
ATOM 4680 C C . TYR B 1 327 ? 70.869 17.330 37.521 1.00 62.27 329 TYR B C 1
ATOM 4681 O O . TYR B 1 327 ? 70.424 17.752 36.453 1.00 47.73 329 TYR B O 1
ATOM 4690 N N . HIS B 1 328 ? 71.789 16.370 37.626 1.00 57.76 330 HIS B N 1
ATOM 4691 C CA . HIS B 1 328 ? 72.254 15.562 36.500 1.00 54.17 330 HIS B CA 1
ATOM 4692 C C . HIS B 1 328 ? 71.057 14.835 35.901 1.00 54.44 330 HIS B C 1
ATOM 4693 O O . HIS B 1 328 ? 70.182 14.373 36.636 1.00 48.43 330 HIS B O 1
ATOM 4700 N N . HIS B 1 329 ? 71.025 14.733 34.571 1.00 45.40 331 HIS B N 1
ATOM 4701 C CA . HIS B 1 329 ? 69.860 14.209 33.851 1.00 41.84 331 HIS B CA 1
ATOM 4702 C C . HIS B 1 329 ? 69.881 12.703 33.742 1.00 40.40 331 HIS B C 1
ATOM 4703 O O . HIS B 1 329 ? 68.969 12.135 33.157 1.00 43.55 331 HIS B O 1
ATOM 4710 N N . LEU B 1 330 ? 70.898 12.047 34.313 1.00 37.48 332 LEU B N 1
ATOM 4711 C CA . LEU B 1 330 ? 71.119 10.635 34.095 1.00 42.15 332 LEU B CA 1
ATOM 4712 C C . LEU B 1 330 ? 69.918 9.794 34.434 1.00 54.04 332 LEU B C 1
ATOM 4713 O O . LEU B 1 330 ? 69.320 9.919 35.503 1.00 56.40 332 LEU B O 1
ATOM 4718 N N . THR B 1 331 ? 69.583 8.917 33.495 1.00 56.24 333 THR B N 1
ATOM 4719 C CA . THR B 1 331 ? 68.399 8.075 33.517 1.00 58.35 333 THR B CA 1
ATOM 4720 C C . THR B 1 331 ? 68.700 6.555 33.436 1.00 58.37 333 THR B C 1
ATOM 4721 O O . THR B 1 331 ? 67.910 5.726 33.923 1.00 61.24 333 THR B O 1
ATOM 4725 N N . TYR B 1 332 ? 69.817 6.174 32.816 1.00 57.60 334 TYR B N 1
ATOM 4726 C CA . TYR B 1 332 ? 70.080 4.773 32.500 1.00 54.03 334 TYR B CA 1
ATOM 4727 C C . TYR B 1 332 ? 71.572 4.493 32.515 1.00 56.10 334 TYR B C 1
ATOM 4728 O O . TYR B 1 332 ? 72.367 5.223 31.893 1.00 58.53 334 TYR B O 1
ATOM 4737 N N . ILE B 1 333 ? 71.953 3.466 33.276 1.00 54.87 335 ILE B N 1
ATOM 4738 C CA . ILE B 1 333 ? 73.318 2.982 33.317 1.00 54.19 335 ILE B CA 1
ATOM 4739 C C . ILE B 1 333 ? 73.268 1.497 33.032 1.00 58.80 335 ILE B C 1
ATOM 4740 O O . ILE B 1 333 ? 72.385 0.792 33.516 1.00 61.76 335 ILE B O 1
ATOM 4745 N N . ARG B 1 334 ? 74.219 1.049 32.225 1.00 58.95 336 ARG B N 1
ATOM 4746 C CA . ARG B 1 334 ? 74.426 -0.332 31.894 1.00 60.65 336 ARG B CA 1
ATOM 4747 C C . ARG B 1 334 ? 75.864 -0.645 32.286 1.00 68.54 336 ARG B C 1
ATOM 4748 O O . ARG B 1 334 ? 76.793 0.028 31.828 1.00 63.52 336 ARG B O 1
ATOM 4756 N N . VAL B 1 335 ? 76.037 -1.612 33.194 1.00 70.68 337 VAL B N 1
ATOM 4757 C CA . VAL B 1 335 ? 77.367 -1.997 33.695 1.00 65.78 337 VAL B CA 1
ATOM 4758 C C . VAL B 1 335 ? 77.596 -3.520 33.712 1.00 67.16 337 VAL B C 1
ATOM 4759 O O . VAL B 1 335 ? 78.563 -3.979 34.297 1.00 60.27 337 VAL B O 1
ATOM 4763 N N . ASP B 1 336 ? 76.744 -4.291 33.044 1.00 68.35 338 ASP B N 1
ATOM 4764 C CA . ASP B 1 336 ? 76.969 -5.731 32.948 1.00 74.60 338 ASP B CA 1
ATOM 4765 C C . ASP B 1 336 ? 78.323 -6.081 32.349 1.00 75.49 338 ASP B C 1
ATOM 4766 O O . ASP B 1 336 ? 78.898 -5.311 31.601 1.00 66.79 338 ASP B O 1
ATOM 4771 N N . GLN B 1 337 ? 78.842 -7.235 32.763 1.00 73.87 339 GLN B N 1
ATOM 4772 C CA . GLN B 1 337 ? 80.139 -7.762 32.331 1.00 69.83 339 GLN B CA 1
ATOM 4773 C C . GLN B 1 337 ? 81.314 -6.882 32.718 1.00 68.38 339 GLN B C 1
ATOM 4774 O O . GLN B 1 337 ? 82.341 -6.841 32.039 1.00 68.78 339 GLN B O 1
ATOM 4780 N N . ASN B 1 338 ? 81.173 -6.202 33.833 1.00 71.75 340 ASN B N 1
ATOM 4781 C CA . ASN B 1 338 ? 82.322 -5.638 34.535 1.00 81.52 340 ASN B CA 1
ATOM 4782 C C . ASN B 1 338 ? 82.547 -6.553 35.756 1.00 87.44 340 ASN B C 1
ATOM 4783 O O . ASN B 1 338 ? 81.687 -7.440 36.081 1.00 83.96 340 ASN B O 1
ATOM 4788 N N . LYS B 1 339 ? 83.606 -6.244 36.544 1.00 92.19 341 LYS B N 1
ATOM 4789 C CA . LYS B 1 339 ? 83.934 -7.076 37.731 1.00 87.77 341 LYS B CA 1
ATOM 4790 C C . LYS B 1 339 ? 83.529 -6.400 39.040 1.00 80.16 341 LYS B C 1
ATOM 4791 O O . LYS B 1 339 ? 84.313 -6.169 39.933 1.00 69.67 341 LYS B O 1
ATOM 4797 N N . LEU B 1 340 ? 82.230 -6.101 39.109 1.00 86.84 342 LEU B N 1
ATOM 4798 C CA . LEU B 1 340 ? 81.632 -5.491 40.295 1.00 92.69 342 LEU B CA 1
ATOM 4799 C C . LEU B 1 340 ? 81.236 -6.589 41.275 1.00 99.75 342 LEU B C 1
ATOM 4800 O O . LEU B 1 340 ? 80.570 -7.553 40.883 1.00 102.97 342 LEU B O 1
ATOM 4805 N N . LYS B 1 341 ? 81.625 -6.432 42.544 1.00 108.20 343 LYS B N 1
ATOM 4806 C CA . LYS B 1 341 ? 81.273 -7.392 43.613 1.00 114.33 343 LYS B CA 1
ATOM 4807 C C . LYS B 1 341 ? 79.897 -7.133 44.220 1.00 117.54 343 LYS B C 1
ATOM 4808 O O . LYS B 1 341 ? 79.202 -8.089 44.587 1.00 120.71 343 LYS B O 1
ATOM 4814 N N . GLU B 1 342 ? 79.499 -5.856 44.301 1.00 113.81 344 GLU B N 1
ATOM 4815 C CA . GLU B 1 342 ? 78.190 -5.441 44.830 1.00 108.71 344 GLU B CA 1
ATOM 4816 C C . GLU B 1 342 ? 77.568 -4.355 43.950 1.00 97.11 344 GLU B C 1
ATOM 4817 O O . GLU B 1 342 ? 78.292 -3.690 43.209 1.00 72.55 344 GLU B O 1
ATOM 4823 N N . PRO B 1 343 ? 76.225 -4.150 44.033 1.00 96.11 345 PRO B N 1
ATOM 4824 C CA . PRO B 1 343 ? 75.591 -3.005 43.336 1.00 93.18 345 PRO B CA 1
ATOM 4825 C C . PRO B 1 343 ? 76.233 -1.663 43.700 1.00 89.44 345 PRO B C 1
ATOM 4826 O O . PRO B 1 343 ? 76.989 -1.578 44.677 1.00 85.22 345 PRO B O 1
ATOM 4830 N N . ILE B 1 344 ? 75.942 -0.630 42.926 1.00 90.88 346 ILE B N 1
ATOM 4831 C CA . ILE B 1 344 ? 76.490 0.699 43.184 1.00 87.38 346 ILE B CA 1
ATOM 4832 C C . ILE B 1 344 ? 75.816 1.212 44.457 1.00 80.50 346 ILE B C 1
ATOM 4833 O O . ILE B 1 344 ? 74.654 0.870 44.736 1.00 70.48 346 ILE B O 1
ATOM 4838 N N . SER B 1 345 ? 76.565 2.005 45.229 1.00 84.36 347 SER B N 1
ATOM 4839 C CA . SER B 1 345 ? 76.058 2.658 46.451 1.00 80.76 347 SER B CA 1
ATOM 4840 C C . SER B 1 345 ? 74.679 3.298 46.214 1.00 77.98 347 SER B C 1
ATOM 4841 O O . SER B 1 345 ? 74.448 3.950 45.178 1.00 81.64 347 SER B O 1
ATOM 4844 N N . SER B 1 346 ? 73.759 3.092 47.153 1.00 74.46 348 SER B N 1
ATOM 4845 C CA . SER B 1 346 ? 72.416 3.704 47.088 1.00 78.38 348 SER B CA 1
ATOM 4846 C C . SER B 1 346 ? 72.441 5.243 47.084 1.00 74.66 348 SER B C 1
ATOM 4847 O O . SER B 1 346 ? 71.475 5.867 46.709 1.00 80.31 348 SER B O 1
ATOM 4850 N N . TYR B 1 347 ? 73.538 5.854 47.510 1.00 74.91 349 TYR B N 1
ATOM 4851 C CA . TYR B 1 347 ? 73.733 7.317 47.433 1.00 76.13 349 TYR B CA 1
ATOM 4852 C C . TYR B 1 347 ? 73.808 7.880 46.013 1.00 78.97 349 TYR B C 1
ATOM 4853 O O . TYR B 1 347 ? 73.829 9.088 45.831 1.00 76.15 349 TYR B O 1
ATOM 4862 N N . ILE B 1 348 ? 73.864 7.022 45.003 1.00 85.41 350 ILE B N 1
ATOM 4863 C CA . ILE B 1 348 ? 73.780 7.450 43.600 1.00 83.25 350 ILE B CA 1
ATOM 4864 C C . ILE B 1 348 ? 72.505 8.252 43.348 1.00 75.64 350 ILE B C 1
ATOM 4865 O O . ILE B 1 348 ? 72.550 9.252 42.633 1.00 70.71 350 ILE B O 1
ATOM 4870 N N . PHE B 1 349 ? 71.404 7.828 43.977 1.00 70.81 351 PHE B N 1
ATOM 4871 C CA . PHE B 1 349 ? 70.093 8.446 43.801 1.00 77.49 351 PHE B CA 1
ATOM 4872 C C . PHE B 1 349 ? 70.039 9.897 44.326 1.00 73.68 351 PHE B C 1
ATOM 4873 O O . PHE B 1 349 ? 69.165 10.653 43.897 1.00 70.34 351 PHE B O 1
ATOM 4881 N N . PHE B 1 350 ? 70.967 10.292 45.207 1.00 68.86 352 PHE B N 1
ATOM 4882 C CA . PHE B 1 350 ? 71.133 11.681 45.669 1.00 74.41 352 PHE B CA 1
ATOM 4883 C C . PHE B 1 350 ? 71.717 12.630 44.618 1.00 69.77 352 PHE B C 1
ATOM 4884 O O . PHE B 1 350 ? 71.388 13.822 44.599 1.00 68.73 352 PHE B O 1
ATOM 4892 N N . CYS B 1 351 ? 72.667 12.117 43.832 1.00 68.69 353 CYS B N 1
ATOM 4893 C CA . CYS B 1 351 ? 73.242 12.936 42.772 1.00 71.56 353 CYS B CA 1
ATOM 4894 C C . CYS B 1 351 ? 72.467 12.814 41.465 1.00 58.86 353 CYS B C 1
ATOM 4895 O O . CYS B 1 351 ? 72.367 13.789 40.701 1.00 58.46 353 CYS B O 1
ATOM 4898 N N . PHE B 1 352 ? 71.891 11.637 41.251 1.00 52.13 354 PHE B N 1
ATOM 4899 C CA . PHE B 1 352 ? 71.244 11.285 40.015 1.00 57.11 354 PHE B CA 1
ATOM 4900 C C . PHE B 1 352 ? 69.807 10.880 40.309 1.00 59.15 354 PHE B C 1
ATOM 4901 O O . PHE B 1 352 ? 69.431 9.703 40.136 1.00 64.81 354 PHE B O 1
ATOM 4909 N N . PRO B 1 353 ? 68.974 11.866 40.697 1.00 54.38 355 PRO B N 1
ATOM 4910 C CA . PRO B 1 353 ? 67.603 11.538 41.086 1.00 61.69 355 PRO B CA 1
ATOM 4911 C C . PRO B 1 353 ? 66.717 10.997 39.982 1.00 66.18 355 PRO B C 1
ATOM 4912 O O . PRO B 1 353 ? 65.674 10.434 40.295 1.00 56.40 355 PRO B O 1
ATOM 4916 N N . HIS B 1 354 ? 67.093 11.167 38.712 1.00 62.05 356 HIS B N 1
ATOM 4917 C CA . HIS B 1 354 ? 66.251 10.677 37.645 1.00 56.61 356 HIS B CA 1
ATOM 4918 C C . HIS B 1 354 ? 66.606 9.251 37.180 1.00 54.48 356 HIS B C 1
ATOM 4919 O O . HIS B 1 354 ? 65.978 8.755 36.230 1.00 60.77 356 HIS B O 1
ATOM 4926 N N . ILE B 1 355 ? 67.562 8.574 37.832 1.00 53.18 357 ILE B N 1
ATOM 4927 C CA . ILE B 1 355 ? 67.934 7.226 37.395 1.00 61.27 357 ILE B CA 1
ATOM 4928 C C . ILE B 1 355 ? 66.730 6.330 37.535 1.00 68.41 357 ILE B C 1
ATOM 4929 O O . ILE B 1 355 ? 66.193 6.209 38.633 1.00 83.06 357 ILE B O 1
ATOM 4934 N N . HIS B 1 356 ? 66.303 5.737 36.426 1.00 70.89 358 HIS B N 1
ATOM 4935 C CA . HIS B 1 356 ? 65.198 4.776 36.445 1.00 74.71 358 HIS B CA 1
ATOM 4936 C C . HIS B 1 356 ? 65.641 3.315 36.309 1.00 72.29 358 HIS B C 1
ATOM 4937 O O . HIS B 1 356 ? 64.898 2.438 36.719 1.00 82.74 358 HIS B O 1
ATOM 4944 N N . THR B 1 357 ? 66.834 3.042 35.773 1.00 71.44 359 THR B N 1
ATOM 4945 C CA . THR B 1 357 ? 67.333 1.660 35.613 1.00 71.61 359 THR B CA 1
ATOM 4946 C C . THR B 1 357 ? 68.860 1.568 35.671 1.00 72.23 359 THR B C 1
ATOM 4947 O O . THR B 1 357 ? 69.552 2.388 35.071 1.00 82.08 359 THR B O 1
ATOM 4951 N N . ILE B 1 358 ? 69.377 0.571 36.388 1.00 68.75 360 ILE B N 1
ATOM 4952 C CA . ILE B 1 358 ? 70.798 0.241 36.364 1.00 70.27 360 ILE B CA 1
ATOM 4953 C C . ILE B 1 358 ? 70.908 -1.244 36.037 1.00 76.71 360 ILE B C 1
ATOM 4954 O O . ILE B 1 358 ? 70.662 -2.075 36.898 1.00 89.39 360 ILE B O 1
ATOM 4959 N N . TYR B 1 359 ? 71.264 -1.579 34.803 1.00 78.17 361 TYR B N 1
ATOM 4960 C CA . TYR B 1 359 ? 71.398 -2.978 34.409 1.00 79.64 361 TYR B CA 1
ATOM 4961 C C . TYR B 1 359 ? 72.768 -3.533 34.814 1.00 77.37 361 TYR B C 1
ATOM 4962 O O . TYR B 1 359 ? 73.805 -3.010 34.377 1.00 87.99 361 TYR B O 1
ATOM 4971 N N . TYR B 1 360 ? 72.758 -4.572 35.652 1.00 72.43 362 TYR B N 1
ATOM 4972 C CA . TYR B 1 360 ? 73.978 -5.197 36.186 1.00 70.99 362 TYR B CA 1
ATOM 4973 C C . TYR B 1 360 ? 74.404 -6.503 35.507 1.00 74.07 362 TYR B C 1
ATOM 4974 O O . TYR B 1 360 ? 75.609 -6.824 35.508 1.00 71.65 362 TYR B O 1
ATOM 4983 N N . GLY B 1 361 ? 73.435 -7.250 34.963 1.00 78.62 363 GLY B N 1
ATOM 4984 C CA . GLY B 1 361 ? 73.687 -8.589 34.360 1.00 81.44 363 GLY B CA 1
ATOM 4985 C C . GLY B 1 361 ? 74.626 -9.414 35.245 1.00 77.77 363 GLY B C 1
ATOM 4986 O O . GLY B 1 361 ? 74.404 -9.463 36.441 1.00 72.76 363 GLY B O 1
ATOM 4987 N N . GLU B 1 362 ? 75.747 -9.884 34.694 1.00 78.22 364 GLU B N 1
ATOM 4988 C CA . GLU B 1 362 ? 76.811 -10.531 35.472 1.00 78.99 364 GLU B CA 1
ATOM 4989 C C . GLU B 1 362 ? 77.970 -9.562 35.674 1.00 72.28 364 GLU B C 1
ATOM 4990 O O . GLU B 1 362 ? 78.954 -9.887 36.335 1.00 68.61 364 GLU B O 1
ATOM 4996 N N . CYS C 1 60 ? 88.876 -42.155 -10.128 1.00 64.30 62 CYS C N 1
ATOM 4997 C CA . CYS C 1 60 ? 88.172 -40.899 -10.462 1.00 62.37 62 CYS C CA 1
ATOM 4998 C C . CYS C 1 60 ? 88.209 -39.947 -9.271 1.00 67.19 62 CYS C C 1
ATOM 4999 O O . CYS C 1 60 ? 88.944 -40.225 -8.300 1.00 76.29 62 CYS C O 1
ATOM 5002 N N . VAL C 1 61 ? 87.455 -38.844 -9.344 1.00 59.02 63 VAL C N 1
ATOM 5003 C CA . VAL C 1 61 ? 87.284 -37.992 -8.183 1.00 55.37 63 VAL C CA 1
ATOM 5004 C C . VAL C 1 61 ? 85.797 -37.878 -7.979 1.00 52.65 63 VAL C C 1
ATOM 5005 O O . VAL C 1 61 ? 84.973 -37.901 -8.919 1.00 56.72 63 VAL C O 1
ATOM 5009 N N . SER C 1 62 ? 85.447 -37.709 -6.719 1.00 55.88 64 SER C N 1
ATOM 5010 C CA . SER C 1 62 ? 84.049 -37.725 -6.259 1.00 54.22 64 SER C CA 1
ATOM 5011 C C . SER C 1 62 ? 83.158 -36.725 -7.011 1.00 51.57 64 SER C C 1
ATOM 5012 O O . SER C 1 62 ? 82.020 -37.032 -7.314 1.00 54.42 64 SER C O 1
ATOM 5015 N N . GLU C 1 63 ? 83.690 -35.544 -7.335 1.00 52.68 65 GLU C N 1
ATOM 5016 C CA . GLU C 1 63 ? 82.955 -34.531 -8.111 1.00 48.00 65 GLU C CA 1
ATOM 5017 C C . GLU C 1 63 ? 82.660 -34.923 -9.586 1.00 43.85 65 GLU C C 1
ATOM 5018 O O . GLU C 1 63 ? 81.807 -34.335 -10.212 1.00 41.49 65 GLU C O 1
ATOM 5024 N N . CYS C 1 64 ? 83.386 -35.893 -10.140 1.00 35.45 66 CYS C N 1
ATOM 5025 C CA . CYS C 1 64 ? 83.339 -36.154 -11.567 1.00 35.64 66 CYS C CA 1
ATOM 5026 C C . CYS C 1 64 ? 82.861 -37.555 -11.841 1.00 36.85 66 CYS C C 1
ATOM 5027 O O . CYS C 1 64 ? 82.673 -38.320 -10.926 1.00 40.34 66 CYS C O 1
ATOM 5030 N N . PHE C 1 65 ? 82.636 -37.858 -13.115 1.00 35.06 67 PHE C N 1
ATOM 5031 C CA . PHE C 1 65 ? 82.258 -39.185 -13.568 1.00 34.09 67 PHE C CA 1
ATOM 5032 C C . PHE C 1 65 ? 83.256 -39.736 -14.573 1.00 33.58 67 PHE C C 1
ATOM 5033 O O . PHE C 1 65 ? 83.519 -39.137 -15.597 1.00 32.67 67 PHE C O 1
ATOM 5041 N N . CYS C 1 66 ? 83.786 -40.914 -14.284 1.00 40.17 68 CYS C N 1
ATOM 5042 C CA . CYS C 1 66 ? 84.705 -41.641 -15.146 1.00 42.59 68 CYS C CA 1
ATOM 5043 C C . CYS C 1 66 ? 84.029 -42.949 -15.570 1.00 42.10 68 CYS C C 1
ATOM 5044 O O . CYS C 1 66 ? 84.014 -43.903 -14.808 1.00 44.05 68 CYS C O 1
ATOM 5047 N N . PRO C 1 67 ? 83.504 -43.009 -16.805 1.00 40.08 69 PRO C N 1
ATOM 5048 C CA . PRO C 1 67 ? 82.878 -44.257 -17.248 1.00 37.84 69 PRO C CA 1
ATOM 5049 C C . PRO C 1 67 ? 83.905 -45.392 -17.356 1.00 37.63 69 PRO C C 1
ATOM 5050 O O . PRO C 1 67 ? 84.969 -45.203 -17.965 1.00 37.71 69 PRO C O 1
ATOM 5054 N N . THR C 1 68 ? 83.580 -46.553 -16.776 1.00 39.92 70 THR C N 1
ATOM 5055 C CA . THR C 1 68 ? 84.488 -47.699 -16.691 1.00 41.01 70 THR C CA 1
ATOM 5056 C C . THR C 1 68 ? 84.871 -48.254 -18.057 1.00 36.45 70 THR C C 1
ATOM 5057 O O . THR C 1 68 ? 85.989 -48.746 -18.247 1.00 37.97 70 THR C O 1
ATOM 5061 N N . ASN C 1 69 ? 83.934 -48.188 -19.016 1.00 36.52 71 ASN C N 1
ATOM 5062 C CA . ASN C 1 69 ? 84.222 -48.576 -20.400 1.00 36.93 71 ASN C CA 1
ATOM 5063 C C . ASN C 1 69 ? 84.985 -47.548 -21.231 1.00 38.06 71 ASN C C 1
ATOM 5064 O O . ASN C 1 69 ? 85.437 -47.885 -22.322 1.00 39.29 71 ASN C O 1
ATOM 5069 N N . PHE C 1 70 ? 85.112 -46.304 -20.771 1.00 38.94 72 PHE C N 1
ATOM 5070 C CA . PHE C 1 70 ? 85.914 -45.255 -21.458 1.00 38.35 72 PHE C CA 1
ATOM 5071 C C . PHE C 1 70 ? 86.804 -44.625 -20.414 1.00 36.48 72 PHE C C 1
ATOM 5072 O O . PHE C 1 70 ? 86.634 -43.455 -20.063 1.00 38.64 72 PHE C O 1
ATOM 5080 N N . PRO C 1 71 ? 87.743 -45.423 -19.889 1.00 38.62 73 PRO C N 1
ATOM 5081 C CA . PRO C 1 71 ? 88.417 -45.100 -18.647 1.00 38.87 73 PRO C CA 1
ATOM 5082 C C . PRO C 1 71 ? 89.403 -43.919 -18.751 1.00 38.97 73 PRO C C 1
ATOM 5083 O O . PRO C 1 71 ? 89.734 -43.315 -17.723 1.00 38.03 73 PRO C O 1
ATOM 5087 N N . SER C 1 72 ? 89.832 -43.580 -19.974 1.00 40.10 74 SER C N 1
ATOM 5088 C CA . SER C 1 72 ? 90.598 -42.358 -20.198 1.00 40.80 74 SER C CA 1
ATOM 5089 C C . SER C 1 72 ? 89.768 -41.026 -20.270 1.00 38.04 74 SER C C 1
ATOM 5090 O O . SER C 1 72 ? 90.367 -39.989 -20.415 1.00 38.42 74 SER C O 1
ATOM 5093 N N . SER C 1 73 ? 88.447 -41.083 -20.075 1.00 35.69 75 SER C N 1
ATOM 5094 C CA . SER C 1 73 ? 87.571 -39.908 -20.061 1.00 34.26 75 SER C CA 1
ATOM 5095 C C . SER C 1 73 ? 87.099 -39.523 -18.684 1.00 34.92 75 SER C C 1
ATOM 5096 O O . SER C 1 73 ? 86.685 -40.384 -17.887 1.00 30.87 75 SER C O 1
ATOM 5099 N N . MET C 1 74 ? 87.152 -38.223 -18.379 1.00 35.81 76 MET C N 1
ATOM 5100 C CA . MET C 1 74 ? 86.671 -37.725 -17.105 1.00 33.46 76 MET C CA 1
ATOM 5101 C C . MET C 1 74 ? 85.757 -36.528 -17.324 1.00 35.96 76 MET C C 1
ATOM 5102 O O . MET C 1 74 ? 86.162 -35.533 -17.906 1.00 37.27 76 MET C O 1
ATOM 5107 N N . TYR C 1 75 ? 84.538 -36.633 -16.795 1.00 33.27 77 TYR C N 1
ATOM 5108 C CA . TYR C 1 75 ? 83.477 -35.656 -16.961 1.00 32.09 77 TYR C CA 1
ATOM 5109 C C . TYR C 1 75 ? 83.286 -34.908 -15.683 1.00 30.18 77 TYR C C 1
ATOM 5110 O O . TYR C 1 75 ? 82.811 -35.470 -14.719 1.00 29.72 77 TYR C O 1
ATOM 5119 N N . CYS C 1 76 ? 83.679 -33.642 -15.683 1.00 32.00 78 CYS C N 1
ATOM 5120 C CA . CYS C 1 76 ? 83.538 -32.783 -14.525 1.00 32.56 78 CYS C CA 1
ATOM 5121 C C . CYS C 1 76 ? 82.730 -31.563 -14.896 1.00 31.30 78 CYS C C 1
ATOM 5122 O O . CYS C 1 76 ? 82.781 -30.566 -14.194 1.00 34.84 78 CYS C O 1
ATOM 5125 N N . ASP C 1 77 ? 81.990 -31.649 -15.987 1.00 31.41 79 ASP C N 1
ATOM 5126 C CA . ASP C 1 77 ? 81.282 -30.490 -16.515 1.00 35.87 79 ASP C CA 1
ATOM 5127 C C . ASP C 1 77 ? 79.965 -30.214 -15.814 1.00 35.51 79 ASP C C 1
ATOM 5128 O O . ASP C 1 77 ? 79.400 -31.087 -15.210 1.00 34.98 79 ASP C O 1
ATOM 5133 N N . ASN C 1 78 ? 79.500 -28.958 -15.880 1.00 36.68 80 ASN C N 1
ATOM 5134 C CA . ASN C 1 78 ? 78.174 -28.534 -15.415 1.00 38.57 80 ASN C CA 1
ATOM 5135 C C . ASN C 1 78 ? 77.967 -28.933 -13.953 1.00 38.54 80 ASN C C 1
ATOM 5136 O O . ASN C 1 78 ? 76.918 -29.420 -13.627 1.00 40.94 80 ASN C O 1
ATOM 5141 N N . ARG C 1 79 ? 78.966 -28.747 -13.092 1.00 37.93 81 ARG C N 1
ATOM 5142 C CA . ARG C 1 79 ? 78.939 -29.206 -11.691 1.00 40.57 81 ARG C CA 1
ATOM 5143 C C . ARG C 1 79 ? 79.218 -28.122 -10.641 1.00 38.67 81 ARG C C 1
ATOM 5144 O O . ARG C 1 79 ? 79.578 -28.428 -9.493 1.00 37.17 81 ARG C O 1
ATOM 5152 N N . LYS C 1 80 ? 79.066 -26.864 -11.039 1.00 40.50 82 LYS C N 1
ATOM 5153 C CA . LYS C 1 80 ? 79.450 -25.709 -10.204 1.00 45.07 82 LYS C CA 1
ATOM 5154 C C . LYS C 1 80 ? 80.836 -25.805 -9.565 1.00 38.93 82 LYS C C 1
ATOM 5155 O O . LYS C 1 80 ? 81.038 -25.258 -8.499 1.00 44.03 82 LYS C O 1
ATOM 5161 N N . LEU C 1 81 ? 81.785 -26.489 -10.193 1.00 34.16 83 LEU C N 1
ATOM 5162 C CA . LEU C 1 81 ? 83.144 -26.556 -9.632 1.00 38.00 83 LEU C CA 1
ATOM 5163 C C . LEU C 1 81 ? 83.819 -25.164 -9.597 1.00 37.58 83 LEU C C 1
ATOM 5164 O O . LEU C 1 81 ? 83.648 -24.343 -10.497 1.00 36.11 83 LEU C O 1
ATOM 5169 N N . LYS C 1 82 ? 84.526 -24.902 -8.518 1.00 39.60 84 LYS C N 1
ATOM 5170 C CA . LYS C 1 82 ? 85.247 -23.687 -8.293 1.00 41.09 84 LYS C CA 1
ATOM 5171 C C . LYS C 1 82 ? 86.726 -23.844 -8.565 1.00 44.75 84 LYS C C 1
ATOM 5172 O O . LYS C 1 82 ? 87.419 -22.842 -8.784 1.00 42.48 84 LYS C O 1
ATOM 5178 N N . THR C 1 83 ? 87.223 -25.081 -8.529 1.00 40.52 85 THR C N 1
ATOM 5179 C CA . THR C 1 83 ? 88.625 -25.319 -8.813 1.00 39.88 85 THR C CA 1
ATOM 5180 C C . THR C 1 83 ? 88.702 -26.583 -9.616 1.00 41.31 85 THR C C 1
ATOM 5181 O O . THR C 1 83 ? 87.768 -27.363 -9.636 1.00 39.48 85 THR C O 1
ATOM 5185 N N . ILE C 1 84 ? 89.814 -26.764 -10.313 1.00 37.97 86 ILE C N 1
ATOM 5186 C CA . ILE C 1 84 ? 90.024 -27.944 -11.081 1.00 37.92 86 ILE C CA 1
ATOM 5187 C C . ILE C 1 84 ? 90.485 -29.004 -10.110 1.00 38.03 86 ILE C C 1
ATOM 5188 O O . ILE C 1 84 ? 91.492 -28.804 -9.435 1.00 41.27 86 ILE C O 1
ATOM 5193 N N . PRO C 1 85 ? 89.785 -30.153 -10.066 1.00 41.97 87 PRO C N 1
ATOM 5194 C CA . PRO C 1 85 ? 90.230 -31.223 -9.169 1.00 47.59 87 PRO C CA 1
ATOM 5195 C C . PRO C 1 85 ? 91.557 -31.844 -9.616 1.00 51.86 87 PRO C C 1
ATOM 5196 O O . PRO C 1 85 ? 92.065 -31.508 -10.702 1.00 51.74 87 PRO C O 1
ATOM 5200 N N . ASN C 1 86 ? 92.145 -32.690 -8.772 1.00 53.02 88 ASN C N 1
ATOM 5201 C CA . ASN C 1 86 ? 93.423 -33.350 -9.118 1.00 55.27 88 ASN C CA 1
ATOM 5202 C C . ASN C 1 86 ? 93.108 -34.363 -10.189 1.00 49.67 88 ASN C C 1
ATOM 5203 O O . ASN C 1 86 ? 92.151 -35.126 -10.039 1.00 49.84 88 ASN C O 1
ATOM 5208 N N . ILE C 1 87 ? 93.866 -34.346 -11.280 1.00 46.66 89 ILE C N 1
ATOM 5209 C CA . ILE C 1 87 ? 93.546 -35.159 -12.431 1.00 44.93 89 ILE C CA 1
ATOM 5210 C C . ILE C 1 87 ? 94.384 -36.436 -12.383 1.00 46.42 89 ILE C C 1
ATOM 5211 O O . ILE C 1 87 ? 95.600 -36.344 -12.394 1.00 45.13 89 ILE C O 1
ATOM 5216 N N . PRO C 1 88 ? 93.747 -37.619 -12.357 1.00 48.09 90 PRO C N 1
ATOM 5217 C CA . PRO C 1 88 ? 94.511 -38.872 -12.404 1.00 45.63 90 PRO C CA 1
ATOM 5218 C C . PRO C 1 88 ? 95.349 -38.985 -13.670 1.00 50.59 90 PRO C C 1
ATOM 5219 O O . PRO C 1 88 ? 94.973 -38.440 -14.727 1.00 46.49 90 PRO C O 1
ATOM 5223 N N . MET C 1 89 ? 96.441 -39.739 -13.565 1.00 51.11 91 MET C N 1
ATOM 5224 C CA . MET C 1 89 ? 97.447 -39.786 -14.608 1.00 51.42 91 MET C CA 1
ATOM 5225 C C . MET C 1 89 ? 97.032 -40.453 -15.909 1.00 41.51 91 MET C C 1
ATOM 5226 O O . MET C 1 89 ? 97.654 -40.280 -16.929 1.00 45.46 91 MET C O 1
ATOM 5231 N N . HIS C 1 90 ? 96.003 -41.271 -15.854 1.00 43.97 92 HIS C N 1
ATOM 5232 C CA . HIS C 1 90 ? 95.557 -42.012 -17.040 1.00 43.00 92 HIS C CA 1
ATOM 5233 C C . HIS C 1 90 ? 94.579 -41.200 -17.911 1.00 38.19 92 HIS C C 1
ATOM 5234 O O . HIS C 1 90 ? 94.330 -41.613 -19.032 1.00 41.46 92 HIS C O 1
ATOM 5241 N N . ILE C 1 91 ? 94.081 -40.054 -17.411 1.00 37.61 93 ILE C N 1
ATOM 5242 C CA . ILE C 1 91 ? 93.077 -39.271 -18.128 1.00 36.88 93 ILE C CA 1
ATOM 5243 C C . ILE C 1 91 ? 93.616 -38.637 -19.403 1.00 36.15 93 ILE C C 1
ATOM 5244 O O . ILE C 1 91 ? 94.651 -38.031 -19.413 1.00 35.83 93 ILE C O 1
ATOM 5249 N N . GLN C 1 92 ? 92.897 -38.827 -20.489 1.00 37.58 94 GLN C N 1
ATOM 5250 C CA . GLN C 1 92 ? 93.248 -38.291 -21.769 1.00 38.16 94 GLN C CA 1
ATOM 5251 C C . GLN C 1 92 ? 92.244 -37.260 -22.295 1.00 37.23 94 GLN C C 1
ATOM 5252 O O . GLN C 1 92 ? 92.628 -36.388 -23.069 1.00 33.01 94 GLN C O 1
ATOM 5258 N N . GLN C 1 93 ? 90.966 -37.389 -21.939 1.00 36.05 95 GLN C N 1
ATOM 5259 C CA . GLN C 1 93 ? 89.949 -36.425 -22.317 1.00 34.13 95 GLN C CA 1
ATOM 5260 C C . GLN C 1 93 ? 89.337 -35.907 -21.036 1.00 35.13 95 GLN C C 1
ATOM 5261 O O . GLN C 1 93 ? 88.848 -36.713 -20.223 1.00 32.65 95 GLN C O 1
ATOM 5267 N N . LEU C 1 94 ? 89.397 -34.587 -20.834 1.00 30.76 96 LEU C N 1
ATOM 5268 C CA . LEU C 1 94 ? 89.002 -33.953 -19.571 1.00 29.68 96 LEU C CA 1
ATOM 5269 C C . LEU C 1 94 ? 88.006 -32.861 -19.879 1.00 29.65 96 LEU C C 1
ATOM 5270 O O . LEU C 1 94 ? 88.334 -31.918 -20.614 1.00 28.39 96 LEU C O 1
ATOM 5275 N N . TYR C 1 95 ? 86.799 -32.978 -19.314 1.00 29.13 97 TYR C N 1
ATOM 5276 C CA . TYR C 1 95 ? 85.704 -32.051 -19.583 1.00 29.39 97 TYR C CA 1
ATOM 5277 C C . TYR C 1 95 ? 85.403 -31.248 -18.321 1.00 28.92 97 TYR C C 1
ATOM 5278 O O . TYR C 1 95 ? 84.914 -31.813 -17.345 1.00 27.32 97 TYR C O 1
ATOM 5287 N N . LEU C 1 96 ? 85.734 -29.954 -18.341 1.00 26.55 98 LEU C N 1
ATOM 5288 C CA . LEU C 1 96 ? 85.519 -29.073 -17.197 1.00 25.09 98 LEU C CA 1
ATOM 5289 C C . LEU C 1 96 ? 84.666 -27.888 -17.568 1.00 24.42 98 LEU C C 1
ATOM 5290 O O . LEU C 1 96 ? 84.595 -26.930 -16.830 1.00 26.78 98 LEU C O 1
ATOM 5295 N N . GLN C 1 97 ? 83.989 -27.960 -18.700 1.00 27.01 99 GLN C N 1
ATOM 5296 C CA . GLN C 1 97 ? 83.183 -26.852 -19.140 1.00 28.64 99 GLN C CA 1
ATOM 5297 C C . GLN C 1 97 ? 81.980 -26.574 -18.245 1.00 32.42 99 GLN C C 1
ATOM 5298 O O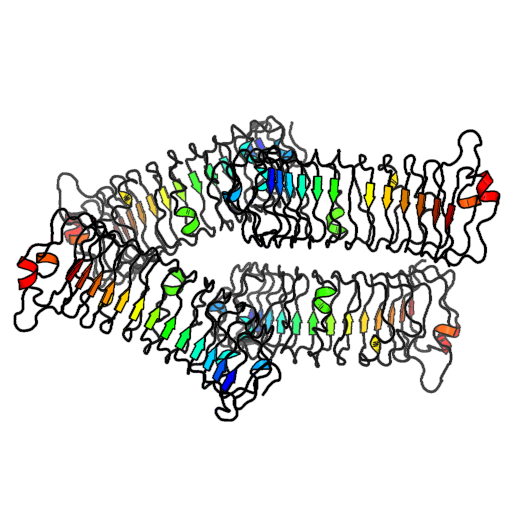 . GLN C 1 97 ? 81.559 -27.432 -17.478 1.00 30.00 99 GLN C O 1
ATOM 5304 N N . PHE C 1 98 ? 81.453 -25.357 -18.338 1.00 32.05 100 PHE C N 1
ATOM 5305 C CA . PHE C 1 98 ? 80.268 -24.925 -17.611 1.00 32.02 100 PHE C CA 1
ATOM 5306 C C . PHE C 1 98 ? 80.404 -25.090 -16.102 1.00 34.58 100 PHE C C 1
ATOM 5307 O O . PHE C 1 98 ? 79.543 -25.673 -15.459 1.00 37.01 100 PHE C O 1
ATOM 5315 N N . ASN C 1 99 ? 81.496 -24.562 -15.546 1.00 33.62 101 ASN C N 1
ATOM 5316 C CA . ASN C 1 99 ? 81.724 -24.555 -14.115 1.00 34.56 101 ASN C CA 1
ATOM 5317 C C . ASN C 1 99 ? 81.946 -23.093 -13.668 1.00 33.69 101 ASN C C 1
ATOM 5318 O O . ASN C 1 99 ? 81.518 -22.190 -14.356 1.00 35.07 101 ASN C O 1
ATOM 5323 N N . GLU C 1 100 ? 82.554 -22.866 -12.511 1.00 32.91 102 GLU C N 1
ATOM 5324 C CA . GLU C 1 100 ? 82.846 -21.527 -12.029 1.00 38.10 102 GLU C CA 1
ATOM 5325 C C . GLU C 1 100 ? 84.350 -21.404 -11.732 1.00 34.78 102 GLU C C 1
ATOM 5326 O O . GLU C 1 100 ? 84.773 -20.780 -10.767 1.00 33.98 102 GLU C O 1
ATOM 5332 N N . ILE C 1 101 ? 85.154 -22.014 -12.586 1.00 35.23 103 ILE C N 1
ATOM 5333 C CA . ILE C 1 101 ? 86.589 -22.031 -12.392 1.00 34.57 103 ILE C CA 1
ATOM 5334 C C . ILE C 1 101 ? 87.207 -20.662 -12.760 1.00 33.72 103 ILE C C 1
ATOM 5335 O O . ILE C 1 101 ? 86.831 -20.058 -13.760 1.00 30.21 103 ILE C O 1
ATOM 5340 N N . GLU C 1 102 ? 88.123 -20.205 -11.930 1.00 33.20 104 GLU C N 1
ATOM 5341 C CA . GLU C 1 102 ? 88.829 -18.935 -12.127 1.00 39.79 104 GLU C CA 1
ATOM 5342 C C . GLU C 1 102 ? 90.306 -19.086 -12.444 1.00 34.02 104 GLU C C 1
ATOM 5343 O O . GLU C 1 102 ? 90.876 -18.225 -13.096 1.00 34.46 104 GLU C O 1
ATOM 5349 N N . ALA C 1 103 ? 90.918 -20.167 -11.997 1.00 31.75 105 ALA C N 1
ATOM 5350 C CA . ALA C 1 103 ? 92.349 -20.324 -12.040 1.00 31.44 105 ALA C CA 1
ATOM 5351 C C . ALA C 1 103 ? 92.691 -21.655 -12.654 1.00 34.02 105 ALA C C 1
ATOM 5352 O O . ALA C 1 103 ? 91.905 -22.609 -12.534 1.00 35.30 105 ALA C O 1
ATOM 5354 N N . VAL C 1 104 ? 93.869 -21.730 -13.271 1.00 30.51 106 VAL C N 1
ATOM 5355 C CA . VAL C 1 104 ? 94.438 -22.980 -13.746 1.00 32.59 106 VAL C CA 1
ATOM 5356 C C . VAL C 1 104 ? 95.818 -23.088 -13.103 1.00 35.23 106 VAL C C 1
ATOM 5357 O O . VAL C 1 104 ? 96.785 -22.423 -13.505 1.00 34.59 106 VAL C O 1
ATOM 5361 N N . THR C 1 105 ? 95.935 -23.943 -12.105 1.00 37.66 107 THR C N 1
ATOM 5362 C CA . THR C 1 105 ? 97.134 -24.081 -11.316 1.00 41.56 107 THR C CA 1
ATOM 5363 C C . THR C 1 105 ? 97.847 -25.362 -11.715 1.00 42.44 107 THR C C 1
ATOM 5364 O O . THR C 1 105 ? 97.188 -26.379 -12.071 1.00 49.80 107 THR C O 1
ATOM 5368 N N . ALA C 1 106 ? 99.180 -25.309 -11.582 1.00 47.94 108 ALA C N 1
ATOM 5369 C CA . ALA C 1 106 ? 100.030 -26.468 -11.840 1.00 53.15 108 ALA C CA 1
ATOM 5370 C C . ALA C 1 106 ? 99.696 -27.737 -11.038 1.00 49.99 108 ALA C C 1
ATOM 5371 O O . ALA C 1 106 ? 99.813 -28.833 -11.561 1.00 48.44 108 ALA C O 1
ATOM 5373 N N . ASN C 1 107 ? 99.315 -27.570 -9.782 1.00 55.00 109 ASN C N 1
ATOM 5374 C CA . ASN C 1 107 ? 99.055 -28.725 -8.898 1.00 62.65 109 ASN C CA 1
ATOM 5375 C C . ASN C 1 107 ? 97.978 -29.682 -9.430 1.00 76.28 109 ASN C C 1
ATOM 5376 O O . ASN C 1 107 ? 98.106 -30.898 -9.274 1.00 91.95 109 ASN C O 1
ATOM 5381 N N . SER C 1 108 ? 96.957 -29.152 -10.103 1.00 71.72 110 SER C N 1
ATOM 5382 C CA . SER C 1 108 ? 95.869 -29.976 -10.643 1.00 68.48 110 SER C CA 1
ATOM 5383 C C . SER C 1 108 ? 96.323 -30.887 -11.794 1.00 65.44 110 SER C C 1
ATOM 5384 O O . SER C 1 108 ? 95.739 -31.986 -11.950 1.00 68.99 110 SER C O 1
ATOM 5387 N N . PHE C 1 109 ? 97.356 -30.480 -12.553 1.00 61.03 111 PHE C N 1
ATOM 5388 C CA . PHE C 1 109 ? 97.757 -31.197 -13.766 1.00 54.52 111 PHE C CA 1
ATOM 5389 C C . PHE C 1 109 ? 99.064 -31.931 -13.669 1.00 56.98 111 PHE C C 1
ATOM 5390 O O . PHE C 1 109 ? 99.533 -32.494 -14.661 1.00 52.81 111 PHE C O 1
ATOM 5398 N N . ILE C 1 110 ? 99.637 -31.979 -12.477 1.00 60.29 112 ILE C N 1
ATOM 5399 C CA . ILE C 1 110 ? 101.032 -32.404 -12.332 1.00 57.11 112 ILE C CA 1
ATOM 5400 C C . ILE C 1 110 ? 101.258 -33.840 -12.816 1.00 50.08 112 ILE C C 1
ATOM 5401 O O . ILE C 1 110 ? 102.266 -34.120 -13.429 1.00 53.34 112 ILE C O 1
ATOM 5406 N N . ASN C 1 111 ? 100.304 -34.732 -12.592 1.00 49.26 113 ASN C N 1
ATOM 5407 C CA . ASN C 1 111 ? 100.465 -36.124 -12.985 1.00 48.01 113 ASN C CA 1
ATOM 5408 C C . ASN C 1 111 ? 99.763 -36.456 -14.293 1.00 47.57 113 ASN C C 1
ATOM 5409 O O . ASN C 1 111 ? 99.931 -37.553 -14.817 1.00 45.19 113 ASN C O 1
ATOM 5414 N N . ALA C 1 112 ? 99.054 -35.488 -14.867 1.00 43.40 114 ALA C N 1
ATOM 5415 C CA . ALA C 1 112 ? 98.180 -35.722 -15.999 1.00 48.52 114 ALA C CA 1
ATOM 5416 C C . ALA C 1 112 ? 98.890 -35.523 -17.338 1.00 46.61 114 ALA C C 1
ATOM 5417 O O . ALA C 1 112 ? 98.430 -34.793 -18.186 1.00 44.58 114 ALA C O 1
ATOM 5419 N N . THR C 1 113 ? 99.953 -36.273 -17.520 1.00 45.46 115 THR C N 1
ATOM 5420 C CA . THR C 1 113 ? 100.885 -36.147 -18.618 1.00 46.93 115 THR C CA 1
ATOM 5421 C C . THR C 1 113 ? 100.298 -36.589 -19.947 1.00 42.45 115 THR C C 1
ATOM 5422 O O . THR C 1 113 ? 100.821 -36.213 -20.984 1.00 41.52 115 THR C O 1
ATOM 5426 N N . HIS C 1 114 ? 99.249 -37.411 -19.928 1.00 42.97 116 HIS C N 1
ATOM 5427 C CA . HIS C 1 114 ? 98.667 -37.930 -21.162 1.00 43.67 116 HIS C CA 1
ATOM 5428 C C . HIS C 1 114 ? 97.430 -37.166 -21.668 1.00 34.78 116 HIS C C 1
ATOM 5429 O O . HIS C 1 114 ? 96.799 -37.621 -22.623 1.00 32.05 116 HIS C O 1
ATOM 5436 N N . LEU C 1 115 ? 97.097 -36.026 -21.084 1.00 29.10 117 LEU C N 1
ATOM 5437 C CA . LEU C 1 115 ? 95.958 -35.237 -21.593 1.00 30.93 117 LEU C CA 1
ATOM 5438 C C . LEU C 1 115 ? 96.089 -34.894 -23.067 1.00 29.77 117 LEU C C 1
ATOM 5439 O O . LEU C 1 115 ? 97.129 -34.434 -23.503 1.00 29.36 117 LEU C O 1
ATOM 5444 N N . LYS C 1 116 ? 95.067 -35.247 -23.826 1.00 28.01 118 LYS C N 1
ATOM 5445 C CA . LYS C 1 116 ? 94.971 -34.924 -25.250 1.00 32.36 118 LYS C CA 1
ATOM 5446 C C . LYS C 1 116 ? 93.962 -33.829 -25.514 1.00 29.85 118 LYS C C 1
ATOM 5447 O O . LYS C 1 116 ? 94.086 -33.127 -26.475 1.00 31.24 118 LYS C O 1
ATOM 5453 N N . GLU C 1 117 ? 92.946 -33.726 -24.677 1.00 32.51 119 GLU C N 1
ATOM 5454 C CA . GLU C 1 117 ? 91.866 -32.810 -24.867 1.00 31.43 119 GLU C CA 1
ATOM 5455 C C . GLU C 1 117 ? 91.443 -32.287 -23.508 1.00 33.23 119 GLU C C 1
ATOM 5456 O O . GLU C 1 117 ? 91.225 -33.073 -22.577 1.00 33.64 119 GLU C O 1
ATOM 5462 N N . ILE C 1 118 ? 91.378 -30.962 -23.393 1.00 29.71 120 ILE C N 1
ATOM 5463 C CA . ILE C 1 118 ? 90.868 -30.289 -22.205 1.00 28.93 120 ILE C CA 1
ATOM 5464 C C . ILE C 1 118 ? 89.817 -29.292 -22.652 1.00 29.13 120 ILE C C 1
ATOM 5465 O O . ILE C 1 118 ? 90.089 -28.407 -23.457 1.00 28.92 120 ILE C O 1
ATOM 5470 N N . ASN C 1 119 ? 88.614 -29.418 -22.087 1.00 29.94 121 ASN C N 1
ATOM 5471 C CA . ASN C 1 119 ? 87.573 -28.418 -22.276 1.00 28.74 121 ASN C CA 1
ATOM 5472 C C . ASN C 1 119 ? 87.363 -27.599 -21.000 1.00 30.96 121 ASN C C 1
ATOM 5473 O O . ASN C 1 119 ? 86.818 -28.112 -20.039 1.00 30.85 121 ASN C O 1
ATOM 5478 N N . LEU C 1 120 ? 87.802 -26.337 -21.021 1.00 27.67 122 LEU C N 1
ATOM 5479 C CA . LEU C 1 120 ? 87.646 -25.400 -19.920 1.00 27.14 122 LEU C CA 1
ATOM 5480 C C . LEU C 1 120 ? 86.766 -24.221 -20.332 1.00 24.86 122 LEU C C 1
ATOM 5481 O O . LEU C 1 120 ? 86.762 -23.171 -19.700 1.00 22.79 122 LEU C O 1
ATOM 5486 N N . SER C 1 121 ? 85.961 -24.430 -21.360 1.00 25.21 123 SER C N 1
ATOM 5487 C CA . SER C 1 121 ? 85.042 -23.394 -21.823 1.00 27.05 123 SER C CA 1
ATOM 5488 C C . SER C 1 121 ? 83.964 -23.087 -20.798 1.00 26.16 123 SER C C 1
ATOM 5489 O O . SER C 1 121 ? 83.713 -23.880 -19.898 1.00 27.22 123 SER C O 1
ATOM 5492 N N . HIS C 1 122 ? 83.364 -21.921 -20.911 1.00 25.25 124 HIS C N 1
ATOM 5493 C CA . HIS C 1 122 ? 82.252 -21.496 -20.044 1.00 27.20 124 HIS C CA 1
ATOM 5494 C C . HIS C 1 122 ? 82.646 -21.569 -18.584 1.00 29.34 124 HIS C C 1
ATOM 5495 O O . HIS C 1 122 ? 81.969 -22.227 -17.755 1.00 32.21 124 HIS C O 1
ATOM 5502 N N . ASN C 1 123 ? 83.755 -20.894 -18.262 1.00 29.61 125 ASN C N 1
ATOM 5503 C CA . ASN C 1 123 ? 84.186 -20.746 -16.880 1.00 28.14 125 ASN C CA 1
ATOM 5504 C C . ASN C 1 123 ? 84.415 -19.260 -16.611 1.00 28.85 125 ASN C C 1
ATOM 5505 O O . ASN C 1 123 ? 83.805 -18.429 -17.279 1.00 25.07 125 ASN C O 1
ATOM 5510 N N . LYS C 1 124 ? 85.241 -18.910 -15.624 1.00 32.24 126 LYS C N 1
ATOM 5511 C CA . LYS C 1 124 ? 85.546 -17.502 -15.306 1.00 41.68 126 LYS C CA 1
ATOM 5512 C C . LYS C 1 124 ? 87.068 -17.293 -15.238 1.00 37.20 126 LYS C C 1
ATOM 5513 O O . LYS C 1 124 ? 87.567 -16.511 -14.420 1.00 33.13 126 LYS C O 1
ATOM 5519 N N . ILE C 1 125 ? 87.794 -17.989 -16.103 1.00 33.58 127 ILE C N 1
ATOM 5520 C CA . ILE C 1 125 ? 89.246 -18.009 -16.017 1.00 33.45 127 ILE C CA 1
ATOM 5521 C C . ILE C 1 125 ? 89.801 -16.653 -16.465 1.00 29.95 127 ILE C C 1
ATOM 5522 O O . ILE C 1 125 ? 89.333 -16.067 -17.445 1.00 28.26 127 ILE C O 1
ATOM 5527 N N . LYS C 1 126 ? 90.775 -16.156 -15.702 1.00 30.64 128 LYS C N 1
ATOM 5528 C CA . LYS C 1 126 ? 91.478 -14.916 -16.020 1.00 29.25 128 LYS C CA 1
ATOM 5529 C C . LYS C 1 126 ? 92.871 -15.245 -16.378 1.00 27.25 128 LYS C C 1
ATOM 5530 O O . LYS C 1 126 ? 93.442 -16.200 -15.842 1.00 27.78 128 LYS C O 1
ATOM 5536 N N . SER C 1 127 ? 93.427 -14.474 -17.295 1.00 26.05 129 SER C N 1
ATOM 5537 C CA . SER C 1 127 ? 94.796 -14.721 -17.789 1.00 29.03 129 SER C CA 1
ATOM 5538 C C . SER C 1 127 ? 95.834 -14.703 -16.674 1.00 27.03 129 SER C C 1
ATOM 5539 O O . SER C 1 127 ? 96.728 -15.526 -16.644 1.00 26.11 129 SER C O 1
ATOM 5542 N N . GLN C 1 128 ? 95.682 -13.750 -15.778 1.00 28.51 130 GLN C N 1
ATOM 5543 C CA A GLN C 1 128 ? 96.555 -13.607 -14.606 0.50 33.39 130 GLN C CA 1
ATOM 5544 C CA B GLN C 1 128 ? 96.560 -13.605 -14.613 0.50 32.66 130 GLN C CA 1
ATOM 5545 C C . GLN C 1 128 ? 96.429 -14.751 -13.574 1.00 35.53 130 GLN C C 1
ATOM 5546 O O . GLN C 1 128 ? 97.252 -14.848 -12.683 1.00 35.20 130 GLN C O 1
ATOM 5557 N N . LYS C 1 129 ? 95.444 -15.641 -13.717 1.00 32.63 131 LYS C N 1
ATOM 5558 C CA . LYS C 1 129 ? 95.336 -16.807 -12.818 1.00 32.14 131 LYS C CA 1
ATOM 5559 C C . LYS C 1 129 ? 95.712 -18.132 -13.447 1.00 30.56 131 LYS C C 1
ATOM 5560 O O . LYS C 1 129 ? 95.425 -19.177 -12.861 1.00 29.06 131 LYS C O 1
ATOM 5566 N N . ILE C 1 130 ? 96.351 -18.090 -14.623 1.00 30.61 132 ILE C N 1
ATOM 5567 C CA . ILE C 1 130 ? 96.842 -19.264 -15.277 1.00 27.82 132 ILE C CA 1
ATOM 5568 C C . ILE C 1 130 ? 98.322 -19.298 -14.907 1.00 32.34 132 ILE C C 1
ATOM 5569 O O . ILE C 1 130 ? 99.074 -18.394 -15.289 1.00 29.12 132 ILE C O 1
ATOM 5574 N N . ASP C 1 131 ? 98.747 -20.345 -14.199 1.00 35.81 133 ASP C N 1
ATOM 5575 C CA A ASP C 1 131 ? 100.155 -20.487 -13.867 0.50 33.06 133 ASP C CA 1
ATOM 5576 C CA B ASP C 1 131 ? 100.156 -20.516 -13.868 0.50 34.52 133 ASP C CA 1
ATOM 5577 C C . ASP C 1 131 ? 100.968 -20.675 -15.139 1.00 33.57 133 ASP C C 1
ATOM 5578 O O . ASP C 1 131 ? 100.524 -21.331 -16.067 1.00 31.25 133 ASP C O 1
ATOM 5587 N N . TYR C 1 132 ? 102.170 -20.111 -15.115 1.00 35.34 134 TYR C N 1
ATOM 5588 C CA . TYR C 1 132 ? 103.083 -20.137 -16.222 1.00 33.99 134 TYR C CA 1
ATOM 5589 C C . TYR C 1 132 ? 103.476 -21.527 -16.585 1.00 34.80 134 TYR C C 1
ATOM 5590 O O . TYR C 1 132 ? 103.951 -22.245 -15.754 1.00 34.90 134 TYR C O 1
ATOM 5599 N N . GLY C 1 133 ? 103.252 -21.908 -17.828 1.00 35.09 135 GLY C N 1
ATOM 5600 C CA . GLY C 1 133 ? 103.653 -23.197 -18.330 1.00 35.95 135 GLY C CA 1
ATOM 5601 C C . GLY C 1 133 ? 102.738 -24.390 -18.082 1.00 32.73 135 GLY C C 1
ATOM 5602 O O . GLY C 1 133 ? 103.068 -25.506 -18.504 1.00 38.33 135 GLY C O 1
ATOM 5603 N N . VAL C 1 134 ? 101.622 -24.193 -17.374 1.00 34.15 136 VAL C N 1
ATOM 5604 C CA . VAL C 1 134 ? 100.751 -25.304 -17.008 1.00 38.33 136 VAL C CA 1
ATOM 5605 C C . VAL C 1 134 ? 100.284 -26.116 -18.219 1.00 36.61 136 VAL C C 1
ATOM 5606 O O . VAL C 1 134 ? 100.362 -27.356 -18.194 1.00 41.34 136 VAL C O 1
ATOM 5610 N N . PHE C 1 135 ? 99.902 -25.447 -19.308 1.00 34.34 137 PHE C N 1
ATOM 5611 C CA . PHE C 1 135 ? 99.549 -26.160 -20.531 1.00 33.74 137 PHE C CA 1
ATOM 5612 C C . PHE C 1 135 ? 100.734 -26.659 -21.316 1.00 34.58 137 PHE C C 1
ATOM 5613 O O . PHE C 1 135 ? 100.667 -27.732 -21.940 1.00 33.77 137 PHE C O 1
ATOM 5621 N N . ALA C 1 136 ? 101.817 -25.901 -21.325 1.00 38.02 138 ALA C N 1
ATOM 5622 C CA . ALA C 1 136 ? 103.016 -26.278 -22.108 1.00 43.90 138 ALA C CA 1
ATOM 5623 C C . ALA C 1 136 ? 103.657 -27.549 -21.604 1.00 38.66 138 ALA C C 1
ATOM 5624 O O . ALA C 1 136 ? 104.342 -28.208 -22.336 1.00 30.89 138 ALA C O 1
ATOM 5626 N N . LYS C 1 137 ? 103.435 -27.885 -20.351 1.00 43.22 139 LYS C N 1
ATOM 5627 C CA . LYS C 1 137 ? 103.946 -29.127 -19.774 1.00 46.01 139 LYS C CA 1
ATOM 5628 C C . LYS C 1 137 ? 103.220 -30.386 -20.234 1.00 48.14 139 LYS C C 1
ATOM 5629 O O . LYS C 1 137 ? 103.629 -31.476 -19.887 1.00 54.68 139 LYS C O 1
ATOM 5635 N N . LEU C 1 138 ? 102.143 -30.246 -21.000 1.00 44.99 140 LEU C N 1
ATOM 5636 C CA . LEU C 1 138 ? 101.347 -31.390 -21.463 1.00 39.56 140 LEU C CA 1
ATOM 5637 C C . LEU C 1 138 ? 101.761 -31.722 -22.880 1.00 37.65 140 LEU C C 1
ATOM 5638 O O . LEU C 1 138 ? 101.278 -31.119 -23.818 1.00 38.17 140 LEU C O 1
ATOM 5643 N N . PRO C 1 139 ? 102.654 -32.693 -23.073 1.00 39.87 141 PRO C N 1
ATOM 5644 C CA . PRO C 1 139 ? 103.253 -32.826 -24.414 1.00 37.25 141 PRO C CA 1
ATOM 5645 C C . PRO C 1 139 ? 102.411 -33.507 -25.478 1.00 37.09 141 PRO C C 1
ATOM 5646 O O . PRO C 1 139 ? 102.832 -33.554 -26.640 1.00 38.56 141 PRO C O 1
ATOM 5650 N N . ASN C 1 140 ? 101.275 -34.073 -25.095 1.00 36.28 142 ASN C N 1
ATOM 5651 C CA . ASN C 1 140 ? 100.366 -34.745 -26.038 1.00 34.76 142 ASN C CA 1
ATOM 5652 C C . ASN C 1 140 ? 99.028 -33.974 -26.224 1.00 32.45 142 ASN C C 1
ATOM 5653 O O . ASN C 1 140 ? 98.115 -34.477 -26.863 1.00 32.49 142 ASN C O 1
ATOM 5658 N N . LEU C 1 141 ? 98.899 -32.782 -25.637 1.00 27.12 143 LEU C N 1
ATOM 5659 C CA . LEU C 1 141 ? 97.676 -31.997 -25.740 1.00 26.97 143 LEU C CA 1
ATOM 5660 C C . LEU C 1 141 ? 97.413 -31.566 -27.173 1.00 26.00 143 LEU C C 1
ATOM 5661 O O . LEU C 1 141 ? 98.234 -30.895 -27.804 1.00 26.21 143 LEU C O 1
ATOM 5666 N N . LEU C 1 142 ? 96.282 -32.008 -27.699 1.00 25.33 144 LEU C N 1
ATOM 5667 C CA . LEU C 1 142 ? 95.860 -31.728 -29.071 1.00 26.68 144 LEU C CA 1
ATOM 5668 C C . LEU C 1 142 ? 94.790 -30.641 -29.178 1.00 24.64 144 LEU C C 1
ATOM 5669 O O . LEU C 1 142 ? 94.758 -29.896 -30.144 1.00 21.21 144 LEU C O 1
ATOM 5674 N N . GLN C 1 143 ? 93.926 -30.557 -28.183 1.00 26.65 145 GLN C N 1
ATOM 5675 C CA . GLN C 1 143 ? 92.781 -29.713 -28.224 1.00 28.64 145 GLN C CA 1
ATOM 5676 C C . GLN C 1 143 ? 92.610 -28.994 -26.905 1.00 28.58 145 GLN C C 1
ATOM 5677 O O . GLN C 1 143 ? 92.534 -29.646 -25.867 1.00 25.68 145 GLN C O 1
ATOM 5683 N N . LEU C 1 144 ? 92.461 -27.670 -26.955 1.00 25.14 146 LEU C N 1
ATOM 5684 C CA . LEU C 1 144 ? 92.256 -26.877 -25.756 1.00 26.30 146 LEU C CA 1
ATOM 5685 C C . LEU C 1 144 ? 91.123 -25.915 -26.011 1.00 28.69 146 LEU C C 1
ATOM 5686 O O . LEU C 1 144 ? 91.218 -25.083 -26.920 1.00 24.57 146 LEU C O 1
ATOM 5691 N N . HIS C 1 145 ? 90.062 -26.022 -25.201 1.00 28.25 147 HIS C N 1
ATOM 5692 C CA . HIS C 1 145 ? 88.929 -25.111 -25.272 1.00 28.98 147 HIS C CA 1
ATOM 5693 C C . HIS C 1 145 ? 88.976 -24.143 -24.099 1.00 26.92 147 HIS C C 1
ATOM 5694 O O . HIS C 1 145 ? 88.902 -24.570 -22.949 1.00 27.00 147 HIS C O 1
ATOM 5701 N N . LEU C 1 146 ? 89.103 -22.845 -24.387 1.00 24.44 148 LEU C N 1
ATOM 5702 C CA . LEU C 1 146 ? 89.067 -21.809 -23.357 1.00 25.02 148 LEU C CA 1
ATOM 5703 C C . LEU C 1 146 ? 88.062 -20.704 -23.710 1.00 24.88 148 LEU C C 1
ATOM 5704 O O . LEU C 1 146 ? 88.078 -19.610 -23.144 1.00 23.39 148 LEU C O 1
ATOM 5709 N N . GLU C 1 147 ? 87.137 -21.028 -24.611 1.00 27.91 149 GLU C N 1
ATOM 5710 C CA . GLU C 1 147 ? 86.094 -20.094 -25.019 1.00 28.48 149 GLU C CA 1
ATOM 5711 C C . GLU C 1 147 ? 85.148 -19.813 -23.874 1.00 25.71 149 GLU C C 1
ATOM 5712 O O . GLU C 1 147 ? 85.028 -20.599 -22.948 1.00 25.40 149 GLU C O 1
ATOM 5718 N N . HIS C 1 148 ? 84.515 -18.648 -23.923 1.00 26.23 150 HIS C N 1
ATOM 5719 C CA . HIS C 1 148 ? 83.590 -18.179 -22.875 1.00 26.62 150 HIS C CA 1
ATOM 5720 C C . HIS C 1 148 ? 84.270 -18.157 -21.493 1.00 29.15 150 HIS C C 1
ATOM 5721 O O . HIS C 1 148 ? 83.828 -18.800 -20.539 1.00 28.86 150 HIS C O 1
ATOM 5728 N N . ASN C 1 149 ? 85.367 -17.415 -21.411 1.00 26.44 151 ASN C N 1
ATOM 5729 C CA . ASN C 1 149 ? 86.057 -17.147 -20.148 1.00 29.18 151 ASN C CA 1
ATOM 5730 C C . ASN C 1 149 ? 86.248 -15.632 -19.992 1.00 28.31 151 ASN C C 1
ATOM 5731 O O . ASN C 1 149 ? 85.504 -14.881 -20.603 1.00 28.92 151 ASN C O 1
ATOM 5736 N N . ASN C 1 150 ? 87.218 -15.179 -19.194 1.00 29.58 152 ASN C N 1
ATOM 5737 C CA . ASN C 1 150 ? 87.491 -13.757 -19.045 1.00 29.30 152 ASN C CA 1
ATOM 5738 C C . ASN C 1 150 ? 88.937 -13.458 -19.355 1.00 27.91 152 ASN C C 1
ATOM 5739 O O . ASN C 1 150 ? 89.577 -12.636 -18.679 1.00 25.52 152 ASN C O 1
ATOM 5744 N N . LEU C 1 151 ? 89.466 -14.125 -20.373 1.00 25.84 153 LEU C N 1
ATOM 5745 C CA . LEU C 1 151 ? 90.861 -13.968 -20.722 1.00 29.86 153 LEU C CA 1
ATOM 5746 C C . LEU C 1 151 ? 91.030 -12.569 -21.336 1.00 34.49 153 LEU C C 1
ATOM 5747 O O . LEU C 1 151 ? 90.222 -12.142 -22.162 1.00 29.16 153 LEU C O 1
ATOM 5752 N N . GLU C 1 152 ? 92.072 -11.864 -20.894 1.00 30.96 154 GLU C N 1
ATOM 5753 C CA . GLU C 1 152 ? 92.434 -10.568 -21.436 1.00 31.35 154 GLU C CA 1
ATOM 5754 C C . GLU C 1 152 ? 93.642 -10.661 -22.286 1.00 27.13 154 GLU C C 1
ATOM 5755 O O . GLU C 1 152 ? 93.954 -9.737 -23.035 1.00 28.19 154 GLU C O 1
ATOM 5761 N N . GLU C 1 153 ? 94.357 -11.760 -22.215 1.00 24.05 155 GLU C N 1
ATOM 5762 C CA . GLU C 1 153 ? 95.448 -11.924 -23.119 1.00 26.54 155 GLU C CA 1
ATOM 5763 C C . GLU C 1 153 ? 95.572 -13.336 -23.624 1.00 24.36 155 GLU C C 1
ATOM 5764 O O . GLU C 1 153 ? 95.061 -14.251 -23.041 1.00 23.06 155 GLU C O 1
ATOM 5770 N N . PHE C 1 154 ? 96.247 -13.464 -24.754 1.00 23.21 156 PHE C N 1
ATOM 5771 C CA . PHE C 1 154 ? 96.449 -14.733 -25.382 1.00 24.38 156 PHE C CA 1
ATOM 5772 C C . PHE C 1 154 ? 97.307 -15.619 -24.469 1.00 26.95 156 PHE C C 1
ATOM 5773 O O . PHE C 1 154 ? 98.376 -15.194 -24.029 1.00 29.30 156 PHE C O 1
ATOM 5781 N N . PRO C 1 155 ? 96.836 -16.832 -24.175 1.00 27.34 157 PRO C N 1
ATOM 5782 C CA . PRO C 1 155 ? 97.543 -17.704 -23.232 1.00 24.81 157 PRO C CA 1
ATOM 5783 C C . PRO C 1 155 ? 98.770 -18.283 -23.849 1.00 25.37 157 PRO C C 1
ATOM 5784 O O . PRO C 1 155 ? 98.767 -18.659 -25.020 1.00 26.84 157 PRO C O 1
ATOM 5788 N N . PHE C 1 156 ? 99.841 -18.343 -23.069 1.00 24.80 158 PHE C N 1
ATOM 5789 C CA . PHE C 1 156 ? 101.131 -18.849 -23.541 1.00 24.45 158 PHE C CA 1
ATOM 5790 C C . PHE C 1 156 ? 101.975 -19.216 -22.303 1.00 26.09 158 PHE C C 1
ATOM 5791 O O . PHE C 1 156 ? 101.692 -18.745 -21.211 1.00 27.95 158 PHE C O 1
ATOM 5799 N N . PRO C 1 157 ? 102.965 -20.092 -22.442 1.00 30.37 159 PRO C N 1
ATOM 5800 C CA . PRO C 1 157 ? 103.218 -20.881 -23.632 1.00 27.84 159 PRO C CA 1
ATOM 5801 C C . PRO C 1 157 ? 102.247 -22.062 -23.711 1.00 31.40 159 PRO C C 1
ATOM 5802 O O . PRO C 1 157 ? 101.640 -22.455 -22.710 1.00 29.27 159 PRO C O 1
ATOM 5806 N N . LEU C 1 158 ? 102.097 -22.597 -24.924 1.00 30.28 160 LEU C N 1
ATOM 5807 C CA . LEU C 1 158 ? 101.244 -23.712 -25.170 1.00 31.89 160 LEU C CA 1
ATOM 5808 C C . LEU C 1 158 ? 102.106 -24.793 -25.770 1.00 30.27 160 LEU C C 1
ATOM 5809 O O . LEU C 1 158 ? 103.108 -24.505 -26.377 1.00 34.38 160 LEU C O 1
ATOM 5814 N N . PRO C 1 159 ? 101.702 -26.057 -25.611 1.00 31.12 161 PRO C N 1
ATOM 5815 C CA . PRO C 1 159 ? 102.515 -27.125 -26.128 1.00 30.97 161 PRO C CA 1
ATOM 5816 C C . PRO C 1 159 ? 102.475 -27.199 -27.636 1.00 35.30 161 PRO C C 1
ATOM 5817 O O . PRO C 1 159 ? 101.414 -26.930 -28.248 1.00 30.10 161 PRO C O 1
ATOM 5821 N N . LYS C 1 160 ? 103.602 -27.610 -28.226 1.00 33.61 162 LYS C N 1
ATOM 5822 C CA . LYS C 1 160 ? 103.760 -27.658 -29.652 1.00 32.63 162 LYS C CA 1
ATOM 5823 C C . LYS C 1 160 ? 102.917 -28.693 -30.351 1.00 33.74 162 LYS C C 1
ATOM 5824 O O . LYS C 1 160 ? 102.733 -28.640 -31.556 1.00 32.33 162 LYS C O 1
ATOM 5830 N N . SER C 1 161 ? 102.434 -29.673 -29.590 1.00 30.07 163 SER C N 1
ATOM 5831 C CA . SER C 1 161 ? 101.492 -30.679 -30.090 1.00 28.90 163 SER C CA 1
ATOM 5832 C C . SER C 1 161 ? 100.094 -30.097 -30.445 1.00 28.85 163 SER C C 1
ATOM 5833 O O . SER C 1 161 ? 99.325 -30.731 -31.104 1.00 26.93 163 SER C O 1
ATOM 5836 N N . LEU C 1 162 ? 99.778 -28.902 -29.981 1.00 27.65 164 LEU C N 1
ATOM 5837 C CA . LEU C 1 162 ? 98.413 -28.375 -30.079 1.00 28.73 164 LEU C CA 1
ATOM 5838 C C . LEU C 1 162 ? 97.915 -28.244 -31.511 1.00 30.11 164 LEU C C 1
ATOM 5839 O O . LEU C 1 162 ? 98.614 -27.724 -32.389 1.00 30.21 164 LEU C O 1
ATOM 5844 N N . GLU C 1 163 ? 96.698 -28.746 -31.722 1.00 28.16 165 GLU C N 1
ATOM 5845 C CA . GLU C 1 163 ? 96.067 -28.746 -33.024 1.00 30.75 165 GLU C CA 1
ATOM 5846 C C . GLU C 1 163 ? 94.884 -27.803 -33.124 1.00 28.73 165 GLU C C 1
ATOM 5847 O O . GLU C 1 163 ? 94.723 -27.127 -34.146 1.00 25.20 165 GLU C O 1
ATOM 5853 N N . ARG C 1 164 ? 94.063 -27.758 -32.084 1.00 25.97 166 ARG C N 1
ATOM 5854 C CA . ARG C 1 164 ? 92.878 -26.929 -32.084 1.00 27.11 166 ARG C CA 1
ATOM 5855 C C . ARG C 1 164 ? 92.842 -26.110 -30.807 1.00 25.63 166 ARG C C 1
ATOM 5856 O O . ARG C 1 164 ? 92.913 -26.669 -29.724 1.00 25.39 166 ARG C O 1
ATOM 5864 N N . LEU C 1 165 ? 92.703 -24.786 -30.948 1.00 23.76 167 LEU C N 1
ATOM 5865 C CA . LEU C 1 165 ? 92.649 -23.869 -29.858 1.00 21.85 167 LEU C CA 1
ATOM 5866 C C . LEU C 1 165 ? 91.470 -22.937 -30.012 1.00 24.24 167 LEU C C 1
ATOM 5867 O O . LEU C 1 165 ? 91.372 -22.161 -30.967 1.00 23.19 167 LEU C O 1
ATOM 5872 N N . LEU C 1 166 ? 90.573 -22.979 -29.026 1.00 23.81 168 LEU C N 1
ATOM 5873 C CA . LEU C 1 166 ? 89.353 -22.235 -29.078 1.00 26.57 168 LEU C CA 1
ATOM 5874 C C . LEU C 1 166 ? 89.351 -21.200 -27.976 1.00 24.21 168 LEU C C 1
ATOM 5875 O O . LEU C 1 166 ? 89.443 -21.551 -26.790 1.00 23.07 168 LEU C O 1
ATOM 5880 N N . LEU C 1 167 ? 89.304 -19.928 -28.375 1.00 22.71 169 LEU C N 1
ATOM 5881 C CA . LEU C 1 167 ? 89.441 -18.785 -27.477 1.00 23.45 169 LEU C CA 1
ATOM 5882 C C . LEU C 1 167 ? 88.373 -17.736 -27.707 1.00 24.47 169 LEU C C 1
ATOM 5883 O O . LEU C 1 167 ? 88.492 -16.580 -27.243 1.00 23.41 169 LEU C O 1
ATOM 5888 N N . GLY C 1 168 ? 87.290 -18.131 -28.357 1.00 23.41 170 GLY C N 1
ATOM 5889 C CA . GLY C 1 168 ? 86.191 -17.230 -28.620 1.00 22.78 170 GLY C CA 1
ATOM 5890 C C . GLY C 1 168 ? 85.529 -16.748 -27.359 1.00 22.66 170 GLY C C 1
ATOM 5891 O O . GLY C 1 168 ? 85.608 -17.399 -26.326 1.00 22.52 170 GLY C O 1
ATOM 5892 N N . TYR C 1 169 ? 84.889 -15.580 -27.446 1.00 21.52 171 TYR C N 1
ATOM 5893 C CA . TYR C 1 169 ? 84.119 -14.999 -26.330 1.00 24.06 171 TYR C CA 1
ATOM 5894 C C . TYR C 1 169 ? 84.974 -14.824 -25.072 1.00 24.04 171 TYR C C 1
ATOM 5895 O O . TYR C 1 169 ? 84.681 -15.344 -23.973 1.00 22.06 171 TYR C O 1
ATOM 5904 N N . ASN C 1 170 ? 86.063 -14.104 -25.253 1.00 25.61 172 ASN C N 1
ATOM 5905 C CA . ASN C 1 170 ? 86.911 -13.669 -24.141 1.00 27.00 172 ASN C CA 1
ATOM 5906 C C . ASN C 1 170 ? 87.082 -12.160 -24.307 1.00 29.15 172 ASN C C 1
ATOM 5907 O O . ASN C 1 170 ? 86.247 -11.506 -24.980 1.00 26.66 172 ASN C O 1
ATOM 5912 N N . GLU C 1 171 ? 88.097 -11.577 -23.678 1.00 28.17 173 GLU C N 1
ATOM 5913 C CA . GLU C 1 171 ? 88.301 -10.129 -23.727 1.00 29.66 173 GLU C CA 1
ATOM 5914 C C . GLU C 1 171 ? 89.727 -9.877 -24.177 1.00 29.42 173 GLU C C 1
ATOM 5915 O O . GLU C 1 171 ? 90.418 -8.981 -23.647 1.00 27.90 173 GLU C O 1
ATOM 5921 N N . ILE C 1 172 ? 90.196 -10.685 -25.134 1.00 24.00 174 ILE C N 1
ATOM 5922 C CA . ILE C 1 172 ? 91.607 -10.654 -25.460 1.00 27.15 174 ILE C CA 1
ATOM 5923 C C . ILE C 1 172 ? 91.936 -9.359 -26.172 1.00 29.08 174 ILE C C 1
ATOM 5924 O O . ILE C 1 172 ? 91.404 -9.081 -27.246 1.00 27.30 174 ILE C O 1
ATOM 5929 N N . SER C 1 173 ? 92.744 -8.535 -25.516 1.00 31.22 175 SER C N 1
ATOM 5930 C CA . SER C 1 173 ? 93.228 -7.256 -26.074 1.00 31.75 175 SER C CA 1
ATOM 5931 C C . SER C 1 173 ? 94.723 -7.169 -26.100 1.00 33.00 175 SER C C 1
ATOM 5932 O O . SER C 1 173 ? 95.244 -6.156 -26.513 1.00 36.06 175 SER C O 1
ATOM 5935 N N . LYS C 1 174 ? 95.417 -8.245 -25.744 1.00 31.61 176 LYS C N 1
ATOM 5936 C CA . LYS C 1 174 ? 96.849 -8.249 -25.662 1.00 29.99 176 LYS C CA 1
ATOM 5937 C C . LYS C 1 174 ? 97.353 -9.554 -26.197 1.00 28.90 176 LYS C C 1
ATOM 5938 O O . LYS C 1 174 ? 96.749 -10.626 -25.940 1.00 29.77 176 LYS C O 1
ATOM 5944 N N . LEU C 1 175 ? 98.477 -9.512 -26.886 1.00 29.15 177 LEU C N 1
ATOM 5945 C CA . LEU C 1 175 ? 99.055 -10.676 -27.487 1.00 31.07 177 LEU C CA 1
ATOM 5946 C C . LEU C 1 175 ? 100.553 -10.454 -27.538 1.00 29.93 177 LEU C C 1
ATOM 5947 O O . LEU C 1 175 ? 101.046 -9.771 -28.422 1.00 32.34 177 LEU C O 1
ATOM 5952 N N . GLN C 1 176 ? 101.274 -11.035 -26.611 1.00 27.81 178 GLN C N 1
ATOM 5953 C CA . GLN C 1 176 ? 102.722 -10.806 -26.495 1.00 29.37 178 GLN C CA 1
ATOM 5954 C C . GLN C 1 176 ? 103.402 -11.417 -27.694 1.00 31.94 178 GLN C C 1
ATOM 5955 O O . GLN C 1 176 ? 102.921 -12.405 -28.266 1.00 31.34 178 GLN C O 1
ATOM 5961 N N . THR C 1 177 ? 104.506 -10.788 -28.104 1.00 39.24 179 THR C N 1
ATOM 5962 C CA . THR C 1 177 ? 105.256 -11.172 -29.305 1.00 39.35 179 THR C CA 1
ATOM 5963 C C . THR C 1 177 ? 105.525 -12.645 -29.467 1.00 36.92 179 THR C C 1
ATOM 5964 O O . THR C 1 177 ? 105.375 -13.159 -30.559 1.00 39.39 179 THR C O 1
ATOM 5968 N N . ASN C 1 178 ? 105.956 -13.319 -28.422 1.00 36.72 180 ASN C N 1
ATOM 5969 C CA . ASN C 1 178 ? 106.313 -14.739 -28.546 1.00 39.66 180 ASN C CA 1
ATOM 5970 C C . ASN C 1 178 ? 105.181 -15.702 -28.144 1.00 37.74 180 ASN C C 1
ATOM 5971 O O . ASN C 1 178 ? 105.403 -16.900 -28.043 1.00 35.34 180 ASN C O 1
ATOM 5976 N N . ALA C 1 179 ? 103.963 -15.191 -27.973 1.00 35.09 181 ALA C N 1
ATOM 5977 C CA . ALA C 1 179 ? 102.850 -15.988 -27.455 1.00 38.55 181 ALA C CA 1
ATOM 5978 C C . ALA C 1 179 ? 102.464 -17.186 -28.345 1.00 34.58 181 ALA C C 1
ATOM 5979 O O . ALA C 1 179 ? 101.997 -18.198 -27.848 1.00 42.22 181 ALA C O 1
ATOM 5981 N N . MET C 1 180 ? 102.711 -17.078 -29.644 1.00 30.45 182 MET C N 1
ATOM 5982 C CA . MET C 1 180 ? 102.300 -18.092 -30.581 1.00 33.34 182 MET C CA 1
ATOM 5983 C C . MET C 1 180 ? 103.431 -18.971 -30.968 1.00 30.94 182 MET C C 1
ATOM 5984 O O . MET C 1 180 ? 103.239 -19.804 -31.862 1.00 32.99 182 MET C O 1
ATOM 5989 N N . ASP C 1 181 ? 104.575 -18.851 -30.320 1.00 35.67 183 ASP C N 1
ATOM 5990 C CA . ASP C 1 181 ? 105.743 -19.635 -30.709 1.00 37.76 183 ASP C CA 1
ATOM 5991 C C . ASP C 1 181 ? 105.493 -21.105 -30.542 1.00 39.11 183 ASP C C 1
ATOM 5992 O O . ASP C 1 181 ? 104.825 -21.550 -29.601 1.00 39.92 183 ASP C O 1
ATOM 5997 N N . GLY C 1 182 ? 106.012 -21.852 -31.490 1.00 39.08 184 GLY C N 1
ATOM 5998 C CA . GLY C 1 182 ? 105.944 -23.276 -31.431 1.00 43.12 184 GLY C CA 1
ATOM 5999 C C . GLY C 1 182 ? 104.662 -23.866 -31.977 1.00 51.91 184 GLY C C 1
ATOM 6000 O O . GLY C 1 182 ? 104.647 -25.076 -32.127 1.00 47.68 184 GLY C O 1
ATOM 6001 N N . LEU C 1 183 ? 103.611 -23.048 -32.248 1.00 51.75 185 LEU C N 1
ATOM 6002 C CA . LEU C 1 183 ? 102.315 -23.565 -32.662 1.00 40.60 185 LEU C CA 1
ATOM 6003 C C . LEU C 1 183 ? 102.247 -24.008 -34.114 1.00 38.80 185 LEU C C 1
ATOM 6004 O O . LEU C 1 183 ? 101.321 -23.695 -34.834 1.00 36.71 185 LEU C O 1
ATOM 6009 N N . VAL C 1 184 ? 103.171 -24.868 -34.474 1.00 37.88 186 VAL C N 1
ATOM 6010 C CA . VAL C 1 184 ? 103.407 -25.292 -35.862 1.00 41.56 186 VAL C CA 1
ATOM 6011 C C . VAL C 1 184 ? 102.491 -26.436 -36.221 1.00 37.60 186 VAL C C 1
ATOM 6012 O O . VAL C 1 184 ? 102.423 -26.807 -37.386 1.00 42.23 186 VAL C O 1
ATOM 6016 N N . ASN C 1 185 ? 101.760 -26.994 -35.249 1.00 34.89 187 ASN C N 1
ATOM 6017 C CA . ASN C 1 185 ? 100.794 -28.028 -35.579 1.00 37.01 187 ASN C CA 1
ATOM 6018 C C . ASN C 1 185 ? 99.356 -27.542 -35.505 1.00 32.70 187 ASN C C 1
ATOM 6019 O O . ASN C 1 185 ? 98.416 -28.310 -35.724 1.00 31.52 187 ASN C O 1
ATOM 6024 N N . LEU C 1 186 ? 99.177 -26.263 -35.216 1.00 31.18 188 LEU C N 1
ATOM 6025 C CA . LEU C 1 186 ? 97.824 -25.739 -35.057 1.00 32.20 188 LEU C CA 1
ATOM 6026 C C . LEU C 1 186 ? 97.079 -25.713 -36.395 1.00 30.19 188 LEU C C 1
ATOM 6027 O O . LEU C 1 186 ? 97.603 -25.214 -37.377 1.00 27.17 188 LEU C O 1
ATOM 6032 N N . THR C 1 187 ? 95.908 -26.325 -36.428 1.00 29.35 189 THR C N 1
ATOM 6033 C CA . THR C 1 187 ? 95.054 -26.327 -37.624 1.00 28.31 189 THR C CA 1
ATOM 6034 C C . THR C 1 187 ? 93.842 -25.444 -37.488 1.00 25.01 189 THR C C 1
ATOM 6035 O O . THR C 1 187 ? 93.327 -24.973 -38.476 1.00 26.35 189 THR C O 1
ATOM 6039 N N . MET C 1 188 ? 93.389 -25.208 -36.268 1.00 25.07 190 MET C N 1
ATOM 6040 C CA . MET C 1 188 ? 92.217 -24.426 -36.026 1.00 27.41 190 MET C CA 1
ATOM 6041 C C . MET C 1 188 ? 92.488 -23.462 -34.866 1.00 25.27 190 MET C C 1
ATOM 6042 O O . MET C 1 188 ? 92.919 -23.883 -33.786 1.00 27.97 190 MET C O 1
ATOM 6047 N N . LEU C 1 189 ? 92.222 -22.189 -35.097 1.00 22.76 191 LEU C N 1
ATOM 6048 C CA . LEU C 1 189 ? 92.340 -21.141 -34.120 1.00 23.99 191 LEU C CA 1
ATOM 6049 C C . LEU C 1 189 ? 91.075 -20.290 -34.168 1.00 24.36 191 LEU C C 1
ATOM 6050 O O . LEU C 1 189 ? 90.739 -19.673 -35.183 1.00 24.28 191 LEU C O 1
ATOM 6055 N N . ASP C 1 190 ? 90.343 -20.284 -33.067 1.00 22.31 192 ASP C N 1
ATOM 6056 C CA . ASP C 1 190 ? 89.143 -19.508 -32.944 1.00 24.40 192 ASP C CA 1
ATOM 6057 C C . ASP C 1 190 ? 89.334 -18.353 -31.965 1.00 24.71 192 ASP C C 1
ATOM 6058 O O . ASP C 1 190 ? 89.534 -18.584 -30.781 1.00 30.78 192 ASP C O 1
ATOM 6063 N N . LEU C 1 191 ? 89.302 -17.122 -32.484 1.00 25.87 193 LEU C N 1
ATOM 6064 C CA . LEU C 1 191 ? 89.478 -15.904 -31.692 1.00 23.54 193 LEU C CA 1
ATOM 6065 C C . LEU C 1 191 ? 88.302 -14.981 -31.843 1.00 26.08 193 LEU C C 1
ATOM 6066 O O . LEU C 1 191 ? 88.417 -13.799 -31.553 1.00 27.50 193 LEU C O 1
ATOM 6071 N N . CYS C 1 192 ? 87.149 -15.517 -32.231 1.00 27.95 194 CYS C N 1
ATOM 6072 C CA . CYS C 1 192 ? 85.929 -14.716 -32.484 1.00 29.18 194 CYS C CA 1
ATOM 6073 C C . CYS C 1 192 ? 85.484 -14.082 -31.154 1.00 27.32 194 CYS C C 1
ATOM 6074 O O . CYS C 1 192 ? 85.701 -14.645 -30.081 1.00 29.59 194 CYS C O 1
ATOM 6077 N N . TYR C 1 193 ? 84.889 -12.893 -31.216 1.00 24.45 195 TYR C N 1
ATOM 6078 C CA . TYR C 1 193 ? 84.359 -12.226 -30.016 1.00 27.62 195 TYR C CA 1
ATOM 6079 C C . TYR C 1 193 ? 85.441 -11.972 -28.959 1.00 27.07 195 TYR C C 1
ATOM 6080 O O . TYR C 1 193 ? 85.412 -12.505 -27.844 1.00 26.71 195 TYR C O 1
ATOM 6089 N N . ASN C 1 194 ? 86.400 -11.166 -29.362 1.00 23.34 196 ASN C N 1
ATOM 6090 C CA . ASN C 1 194 ? 87.494 -10.718 -28.524 1.00 27.50 196 ASN C CA 1
ATOM 6091 C C . ASN C 1 194 ? 87.736 -9.230 -28.825 1.00 26.56 196 ASN C C 1
ATOM 6092 O O . ASN C 1 194 ? 86.899 -8.575 -29.458 1.00 28.97 196 ASN C O 1
ATOM 6097 N N . TYR C 1 195 ? 88.845 -8.686 -28.352 1.00 26.56 197 TYR C N 1
ATOM 6098 C CA . TYR C 1 195 ? 89.125 -7.257 -28.494 1.00 28.15 197 TYR C CA 1
ATOM 6099 C C . TYR C 1 195 ? 90.410 -7.037 -29.257 1.00 28.24 197 TYR C C 1
ATOM 6100 O O . TYR C 1 195 ? 91.136 -6.098 -28.970 1.00 28.03 197 TYR C O 1
ATOM 6109 N N . LEU C 1 196 ? 90.706 -7.910 -30.229 1.00 26.94 198 LEU C N 1
ATOM 6110 C CA . LEU C 1 196 ? 91.940 -7.763 -30.994 1.00 28.96 198 LEU C CA 1
ATOM 6111 C C . LEU C 1 196 ? 91.876 -6.527 -31.910 1.00 28.03 198 LEU C C 1
ATOM 6112 O O . LEU C 1 196 ? 90.829 -6.182 -32.449 1.00 24.02 198 LEU C O 1
ATOM 6117 N N . HIS C 1 197 ? 93.031 -5.915 -32.091 1.00 29.20 199 HIS C N 1
ATOM 6118 C CA . HIS C 1 197 ? 93.174 -4.703 -32.891 1.00 29.79 199 HIS C CA 1
ATOM 6119 C C . HIS C 1 197 ? 94.450 -4.825 -33.681 1.00 25.70 199 HIS C C 1
ATOM 6120 O O . HIS C 1 197 ? 95.306 -5.663 -33.370 1.00 26.41 199 HIS C O 1
ATOM 6127 N N . ASP C 1 198 ? 94.585 -4.003 -34.724 1.00 28.30 200 ASP C N 1
ATOM 6128 C CA . ASP C 1 198 ? 95.631 -4.238 -35.742 1.00 26.32 200 ASP C CA 1
ATOM 6129 C C . ASP C 1 198 ? 97.024 -4.369 -35.229 1.00 25.79 200 ASP C C 1
ATOM 6130 O O . ASP C 1 198 ? 97.836 -5.148 -35.780 1.00 27.98 200 ASP C O 1
ATOM 6135 N N . SER C 1 199 ? 97.371 -3.562 -34.217 1.00 26.52 201 SER C N 1
ATOM 6136 C CA . SER C 1 199 ? 98.758 -3.556 -33.727 1.00 29.06 201 SER C CA 1
ATOM 6137 C C . SER C 1 199 ? 99.169 -4.888 -33.144 1.00 29.52 201 SER C C 1
ATOM 6138 O O . SER C 1 199 ? 100.349 -5.233 -33.171 1.00 37.49 201 SER C O 1
ATOM 6141 N N . LEU C 1 200 ? 98.215 -5.667 -32.639 1.00 28.70 202 LEU C N 1
ATOM 6142 C CA . LEU C 1 200 ? 98.529 -7.018 -32.127 1.00 30.44 202 LEU C CA 1
ATOM 6143 C C . LEU C 1 200 ? 98.961 -7.989 -33.211 1.00 28.95 202 LEU C C 1
ATOM 6144 O O . LEU C 1 200 ? 99.745 -8.892 -32.937 1.00 30.02 202 LEU C O 1
ATOM 6149 N N . LEU C 1 201 ? 98.472 -7.782 -34.433 1.00 30.71 203 LEU C N 1
ATOM 6150 C CA . LEU C 1 201 ? 98.712 -8.710 -35.550 1.00 32.67 203 LEU C CA 1
ATOM 6151 C C . LEU C 1 201 ? 99.758 -8.232 -36.558 1.00 39.81 203 LEU C C 1
ATOM 6152 O O . LEU C 1 201 ? 100.086 -8.987 -37.487 1.00 35.82 203 LEU C O 1
ATOM 6157 N N . LYS C 1 202 ? 100.265 -7.018 -36.397 1.00 48.86 204 LYS C N 1
ATOM 6158 C CA . LYS C 1 202 ? 101.004 -6.354 -37.498 1.00 66.64 204 LYS C CA 1
ATOM 6159 C C . LYS C 1 202 ? 102.342 -7.041 -37.870 1.00 61.53 204 LYS C C 1
ATOM 6160 O O . LYS C 1 202 ? 102.721 -7.030 -39.045 1.00 57.54 204 LYS C O 1
ATOM 6166 N N . ASP C 1 203 ? 103.010 -7.682 -36.916 1.00 57.53 205 ASP C N 1
ATOM 6167 C CA . ASP C 1 203 ? 104.285 -8.333 -37.177 1.00 53.97 205 ASP C CA 1
ATOM 6168 C C . ASP C 1 203 ? 104.169 -9.727 -37.869 1.00 46.03 205 ASP C C 1
ATOM 6169 O O . ASP C 1 203 ? 105.041 -10.542 -37.693 1.00 42.25 205 ASP C O 1
ATOM 6174 N N . LYS C 1 204 ? 103.066 -10.010 -38.569 1.00 47.62 206 LYS C N 1
ATOM 6175 C CA . LYS C 1 204 ? 102.875 -11.283 -39.239 1.00 47.55 206 LYS C CA 1
ATOM 6176 C C . LYS C 1 204 ? 102.985 -12.462 -38.231 1.00 43.12 206 LYS C C 1
ATOM 6177 O O . LYS C 1 204 ? 103.675 -13.446 -38.440 1.00 36.21 206 LYS C O 1
ATOM 6183 N N . ILE C 1 205 ? 102.253 -12.330 -37.133 1.00 41.52 207 ILE C N 1
ATOM 6184 C CA . ILE C 1 205 ? 102.392 -13.194 -35.989 1.00 43.73 207 ILE C CA 1
ATOM 6185 C C . ILE C 1 205 ? 101.876 -14.612 -36.215 1.00 35.42 207 ILE C C 1
ATOM 6186 O O . ILE C 1 205 ? 102.393 -15.539 -35.574 1.00 36.08 207 ILE C O 1
ATOM 6191 N N . PHE C 1 206 ? 100.952 -14.791 -37.161 1.00 34.57 208 PHE C N 1
ATOM 6192 C CA . PHE C 1 206 ? 100.465 -16.131 -37.512 1.00 36.35 208 PHE C CA 1
ATOM 6193 C C . PHE C 1 206 ? 101.285 -16.829 -38.551 1.00 35.26 208 PHE C C 1
ATOM 6194 O O . PHE C 1 206 ? 100.977 -17.995 -38.897 1.00 38.95 208 PHE C O 1
ATOM 6202 N N . ALA C 1 207 ? 102.346 -16.187 -39.035 1.00 35.33 209 ALA C N 1
ATOM 6203 C CA . ALA C 1 207 ? 103.077 -16.715 -40.195 1.00 36.66 209 ALA C CA 1
ATOM 6204 C C . ALA C 1 207 ? 103.744 -18.071 -39.999 1.00 37.87 209 ALA C C 1
ATOM 6205 O O . ALA C 1 207 ? 103.958 -18.791 -40.964 1.00 43.30 209 ALA C O 1
ATOM 6207 N N . LYS C 1 208 ? 104.141 -18.358 -38.775 1.00 41.75 210 LYS C N 1
ATOM 6208 C CA . LYS C 1 208 ? 104.762 -19.628 -38.389 1.00 51.04 210 LYS C CA 1
ATOM 6209 C C . LYS C 1 208 ? 103.784 -20.815 -38.275 1.00 51.70 210 LYS C C 1
ATOM 6210 O O . LYS C 1 208 ? 104.199 -21.967 -38.215 1.00 49.13 210 LYS C O 1
ATOM 6216 N N . MET C 1 209 ? 102.483 -20.510 -38.216 1.00 49.00 211 MET C N 1
ATOM 6217 C CA . MET C 1 209 ? 101.475 -21.538 -38.113 1.00 39.83 211 MET C CA 1
ATOM 6218 C C . MET C 1 209 ? 101.201 -22.119 -39.475 1.00 38.99 211 MET C C 1
ATOM 6219 O O . MET C 1 209 ? 100.126 -21.925 -40.029 1.00 41.79 211 MET C O 1
ATOM 6224 N N . GLU C 1 210 ? 102.125 -22.914 -39.976 1.00 43.36 212 GLU C N 1
ATOM 6225 C CA . GLU C 1 210 ? 102.102 -23.308 -41.387 1.00 44.32 212 GLU C CA 1
ATOM 6226 C C . GLU C 1 210 ? 101.220 -24.504 -41.654 1.00 41.83 212 GLU C C 1
ATOM 6227 O O . GLU C 1 210 ? 101.133 -24.951 -42.811 1.00 42.15 212 GLU C O 1
ATOM 6233 N N . LYS C 1 211 ? 100.557 -25.033 -40.613 1.00 37.27 213 LYS C N 1
ATOM 6234 C CA . LYS C 1 211 ? 99.466 -25.991 -40.832 1.00 37.44 213 LYS C CA 1
ATOM 6235 C C . LYS C 1 211 ? 98.070 -25.387 -40.584 1.00 32.62 213 LYS C C 1
ATOM 6236 O O . LYS C 1 211 ? 97.089 -26.083 -40.682 1.00 27.14 213 LYS C O 1
ATOM 6242 N N . LEU C 1 212 ? 97.997 -24.087 -40.274 1.00 28.52 214 LEU C N 1
ATOM 6243 C CA . LEU C 1 212 ? 96.723 -23.463 -39.893 1.00 30.43 214 LEU C CA 1
ATOM 6244 C C . LEU C 1 212 ? 95.750 -23.508 -41.079 1.00 31.86 214 LEU C C 1
ATOM 6245 O O . LEU C 1 212 ? 96.055 -23.005 -42.155 1.00 30.34 214 LEU C O 1
ATOM 6250 N N . MET C 1 213 ? 94.613 -24.137 -40.881 1.00 28.96 215 MET C N 1
ATOM 6251 C CA . MET C 1 213 ? 93.574 -24.306 -41.875 1.00 29.89 215 MET C CA 1
ATOM 6252 C C . MET C 1 213 ? 92.419 -23.372 -41.666 1.00 29.00 215 MET C C 1
ATOM 6253 O O . MET C 1 213 ? 91.764 -22.948 -42.613 1.00 24.01 215 MET C O 1
ATOM 6258 N N . GLN C 1 214 ? 92.081 -23.126 -40.417 1.00 27.63 216 GLN C N 1
ATOM 6259 C CA . GLN C 1 214 ? 90.911 -22.339 -40.088 1.00 31.31 216 GLN C CA 1
ATOM 6260 C C . GLN C 1 214 ? 91.264 -21.271 -39.043 1.00 30.32 216 GLN C C 1
ATOM 6261 O O . GLN C 1 214 ? 91.805 -21.595 -37.995 1.00 28.68 216 GLN C O 1
ATOM 6267 N N . LEU C 1 215 ? 90.945 -20.021 -39.369 1.00 25.78 217 LEU C N 1
ATOM 6268 C CA . LEU C 1 215 ? 91.157 -18.882 -38.533 1.00 24.49 217 LEU C CA 1
ATOM 6269 C C . LEU C 1 215 ? 89.881 -18.070 -38.428 1.00 26.39 217 LEU C C 1
ATOM 6270 O O . LEU C 1 215 ? 89.387 -17.522 -39.420 1.00 26.57 217 LEU C O 1
ATOM 6275 N N . ASN C 1 216 ? 89.328 -18.006 -37.220 1.00 26.20 218 ASN C N 1
ATOM 6276 C CA . ASN C 1 216 ? 88.172 -17.193 -36.916 1.00 30.87 218 ASN C CA 1
ATOM 6277 C C . ASN C 1 216 ? 88.607 -15.915 -36.160 1.00 30.70 218 ASN C C 1
ATOM 6278 O O . ASN C 1 216 ? 88.985 -16.010 -34.991 1.00 32.38 218 ASN C O 1
ATOM 6283 N N . LEU C 1 217 ? 88.494 -14.769 -36.818 1.00 30.55 219 LEU C N 1
ATOM 6284 C CA . LEU C 1 217 ? 88.812 -13.456 -36.239 1.00 30.00 219 LEU C CA 1
ATOM 6285 C C . LEU C 1 217 ? 87.612 -12.514 -36.246 1.00 31.26 219 LEU C C 1
ATOM 6286 O O . LEU C 1 217 ? 87.749 -11.289 -36.223 1.00 28.89 219 LEU C O 1
ATOM 6291 N N . CYS C 1 218 ? 86.429 -13.091 -36.242 1.00 30.58 220 CYS C N 1
ATOM 6292 C CA . CYS C 1 218 ? 85.218 -12.324 -36.289 1.00 27.50 220 CYS C CA 1
ATOM 6293 C C . CYS C 1 218 ? 84.912 -11.652 -34.960 1.00 26.95 220 CYS C C 1
ATOM 6294 O O . CYS C 1 218 ? 85.335 -12.096 -33.893 1.00 27.32 220 CYS C O 1
ATOM 6297 N N . SER C 1 219 ? 84.141 -10.567 -35.059 1.00 26.18 221 SER C N 1
ATOM 6298 C CA . SER C 1 219 ? 83.677 -9.787 -33.929 1.00 25.93 221 SER C CA 1
ATOM 6299 C C . SER C 1 219 ? 84.852 -9.364 -33.030 1.00 25.44 221 SER C C 1
ATOM 6300 O O . SER C 1 219 ? 84.868 -9.663 -31.860 1.00 26.00 221 SER C O 1
ATOM 6303 N N . ASN C 1 220 ? 85.842 -8.736 -33.643 1.00 24.59 222 ASN C N 1
ATOM 6304 C CA . ASN C 1 220 ? 86.959 -8.117 -32.964 1.00 26.85 222 ASN C CA 1
ATOM 6305 C C . ASN C 1 220 ? 86.990 -6.596 -33.270 1.00 26.76 222 ASN C C 1
ATOM 6306 O O . ASN C 1 220 ? 85.952 -6.027 -33.570 1.00 27.17 222 ASN C O 1
ATOM 6311 N N . ARG C 1 221 ? 88.142 -5.944 -33.183 1.00 29.38 223 ARG C N 1
ATOM 6312 C CA . ARG C 1 221 ? 88.233 -4.502 -33.399 1.00 32.43 223 ARG C CA 1
ATOM 6313 C C . ARG C 1 221 ? 89.309 -4.228 -34.415 1.00 29.93 223 ARG C C 1
ATOM 6314 O O . ARG C 1 221 ? 90.162 -3.334 -34.229 1.00 31.73 223 ARG C O 1
ATOM 6322 N N . LEU C 1 222 ? 89.304 -5.032 -35.480 1.00 29.43 224 LEU C N 1
ATOM 6323 C CA . LEU C 1 222 ? 90.313 -4.910 -36.504 1.00 27.89 224 LEU C CA 1
ATOM 6324 C C . LEU C 1 222 ? 89.864 -3.797 -37.472 1.00 29.07 224 LEU C C 1
ATOM 6325 O O . LEU C 1 222 ? 88.684 -3.679 -37.807 1.00 27.58 224 LEU C O 1
ATOM 6330 N N . GLU C 1 223 ? 90.832 -3.012 -37.911 1.00 29.64 225 GLU C N 1
ATOM 6331 C CA . GLU C 1 223 ? 90.600 -1.990 -38.931 1.00 33.57 225 GLU C CA 1
ATOM 6332 C C . GLU C 1 223 ? 91.265 -2.327 -40.260 1.00 32.05 225 GLU C C 1
ATOM 6333 O O . GLU C 1 223 ? 90.988 -1.687 -41.244 1.00 30.23 225 GLU C O 1
ATOM 6339 N N . SER C 1 224 ? 92.122 -3.347 -40.272 1.00 31.82 226 SER C N 1
ATOM 6340 C CA . SER C 1 224 ? 92.829 -3.799 -41.449 1.00 35.01 226 SER C CA 1
ATOM 6341 C C . SER C 1 224 ? 92.802 -5.328 -41.561 1.00 35.51 226 SER C C 1
ATOM 6342 O O . SER C 1 224 ? 92.634 -6.052 -40.565 1.00 28.19 226 SER C O 1
ATOM 6345 N N . MET C 1 225 ? 93.050 -5.799 -42.787 1.00 34.92 227 MET C N 1
ATOM 6346 C CA . MET C 1 225 ? 93.219 -7.200 -43.050 1.00 32.01 227 MET C CA 1
ATOM 6347 C C . MET C 1 225 ? 94.499 -7.630 -42.328 1.00 34.93 227 MET C C 1
ATOM 6348 O O . MET C 1 225 ? 95.518 -6.955 -42.459 1.00 36.85 227 MET C O 1
ATOM 6353 N N . PRO C 1 226 ? 94.456 -8.752 -41.585 1.00 34.06 228 PRO C N 1
ATOM 6354 C CA . PRO C 1 226 ? 95.679 -9.206 -40.971 1.00 37.66 228 PRO C CA 1
ATOM 6355 C C . PRO C 1 226 ? 96.756 -9.552 -42.002 1.00 36.14 228 PRO C C 1
ATOM 6356 O O . PRO C 1 226 ? 96.487 -10.326 -42.919 1.00 35.93 228 PRO C O 1
ATOM 6360 N N . PRO C 1 227 ? 97.969 -9.010 -41.819 1.00 37.29 229 PRO C N 1
ATOM 6361 C CA . PRO C 1 227 ? 99.022 -9.286 -42.772 1.00 37.84 229 PRO C CA 1
ATOM 6362 C C . PRO C 1 227 ? 99.765 -10.605 -42.510 1.00 39.41 229 PRO C C 1
ATOM 6363 O O . PRO C 1 227 ? 99.776 -11.116 -41.400 1.00 33.85 229 PRO C O 1
ATOM 6367 N N . GLY C 1 228 ? 100.350 -11.152 -43.569 1.00 43.49 230 GLY C N 1
ATOM 6368 C CA . GLY C 1 228 ? 101.157 -12.369 -43.500 1.00 49.45 230 GLY C CA 1
ATOM 6369 C C . GLY C 1 228 ? 100.492 -13.637 -42.953 1.00 50.32 230 GLY C C 1
ATOM 6370 O O . GLY C 1 228 ? 101.150 -14.426 -42.281 1.00 51.59 230 GLY C O 1
ATOM 6371 N N . LEU C 1 229 ? 99.212 -13.836 -43.242 1.00 44.77 231 LEU C N 1
ATOM 6372 C CA . LEU C 1 229 ? 98.548 -15.075 -42.901 1.00 38.00 231 LEU C CA 1
ATOM 6373 C C . LEU C 1 229 ? 99.190 -16.277 -43.634 1.00 36.88 231 LEU C C 1
ATOM 6374 O O . LEU C 1 229 ? 99.692 -16.146 -44.726 1.00 38.43 231 LEU C O 1
ATOM 6379 N N . PRO C 1 230 ? 99.229 -17.445 -42.979 1.00 33.39 232 PRO C N 1
ATOM 6380 C CA . PRO C 1 230 ? 99.894 -18.585 -43.598 1.00 32.13 232 PRO C CA 1
ATOM 6381 C C . PRO C 1 230 ? 99.127 -19.134 -44.797 1.00 29.60 232 PRO C C 1
ATOM 6382 O O . PRO C 1 230 ? 97.908 -19.135 -44.816 1.00 32.69 232 PRO C O 1
ATOM 6386 N N . SER C 1 231 ? 99.866 -19.624 -45.772 1.00 31.11 233 SER C N 1
ATOM 6387 C CA . SER C 1 231 ? 99.333 -20.074 -47.044 1.00 34.01 233 SER C CA 1
ATOM 6388 C C . SER C 1 231 ? 98.564 -21.373 -46.996 1.00 30.60 233 SER C C 1
ATOM 6389 O O . SER C 1 231 ? 97.889 -21.740 -47.935 1.00 31.25 233 SER C O 1
ATOM 6392 N N . SER C 1 232 ? 98.620 -22.072 -45.852 1.00 28.53 234 SER C N 1
ATOM 6393 C CA . SER C 1 232 ? 97.800 -23.247 -45.602 1.00 28.76 234 SER C CA 1
ATOM 6394 C C . SER C 1 232 ? 96.285 -22.973 -45.415 1.00 27.79 234 SER C C 1
ATOM 6395 O O . SER C 1 232 ? 95.463 -23.900 -45.432 1.00 28.60 234 SER C O 1
ATOM 6398 N N . LEU C 1 233 ? 95.917 -21.717 -45.242 1.00 26.19 235 LEU C N 1
ATOM 6399 C CA . LEU C 1 233 ? 94.612 -21.371 -44.775 1.00 25.61 235 LEU C CA 1
ATOM 6400 C C . LEU C 1 233 ? 93.512 -21.701 -45.783 1.00 28.80 235 LEU C C 1
ATOM 6401 O O . LEU C 1 233 ? 93.638 -21.406 -46.966 1.00 26.68 235 LEU C O 1
ATOM 6406 N N . MET C 1 234 ? 92.447 -22.315 -45.298 1.00 24.65 236 MET C N 1
ATOM 6407 C CA . MET C 1 234 ? 91.287 -22.683 -46.056 1.00 28.99 236 MET C CA 1
ATOM 6408 C C . MET C 1 234 ? 89.977 -22.011 -45.647 1.00 28.36 236 MET C C 1
ATOM 6409 O O . MET C 1 234 ? 89.027 -21.874 -46.457 1.00 25.56 236 MET C O 1
ATOM 6414 N N . TYR C 1 235 ? 89.884 -21.616 -44.383 1.00 25.08 237 TYR C N 1
ATOM 6415 C CA . TYR C 1 235 ? 88.758 -20.894 -43.889 1.00 27.50 237 TYR C CA 1
ATOM 6416 C C . TYR C 1 235 ? 89.252 -19.613 -43.144 1.00 30.01 237 TYR C C 1
ATOM 6417 O O . TYR C 1 235 ? 90.034 -19.721 -42.190 1.00 26.39 237 TYR C O 1
ATOM 6426 N N . LEU C 1 236 ? 88.774 -18.435 -43.582 1.00 27.63 238 LEU C N 1
ATOM 6427 C CA . LEU C 1 236 ? 89.070 -17.183 -42.923 1.00 25.98 238 LEU C CA 1
ATOM 6428 C C . LEU C 1 236 ? 87.789 -16.422 -42.622 1.00 28.89 238 LEU C C 1
ATOM 6429 O O . LEU C 1 236 ? 87.039 -16.051 -43.552 1.00 27.20 238 LEU C O 1
ATOM 6434 N N . SER C 1 237 ? 87.495 -16.187 -41.342 1.00 27.85 239 SER C N 1
ATOM 6435 C CA . SER C 1 237 ? 86.427 -15.257 -40.984 1.00 28.36 239 SER C CA 1
ATOM 6436 C C . SER C 1 237 ? 86.992 -13.968 -40.392 1.00 30.89 239 SER C C 1
ATOM 6437 O O . SER C 1 237 ? 87.762 -14.003 -39.402 1.00 24.41 239 SER C O 1
ATOM 6440 N N . LEU C 1 238 ? 86.583 -12.855 -41.016 1.00 30.93 240 LEU C N 1
ATOM 6441 C CA . LEU C 1 238 ? 86.841 -11.503 -40.530 1.00 30.49 240 LEU C CA 1
ATOM 6442 C C . LEU C 1 238 ? 85.564 -10.715 -40.346 1.00 31.53 240 LEU C C 1
ATOM 6443 O O . LEU C 1 238 ? 85.596 -9.484 -40.243 1.00 32.08 240 LEU C O 1
ATOM 6448 N N . GLU C 1 239 ? 84.458 -11.424 -40.205 1.00 32.07 241 GLU C N 1
ATOM 6449 C CA . GLU C 1 239 ? 83.152 -10.831 -40.051 1.00 33.06 241 GLU C CA 1
ATOM 6450 C C . GLU C 1 239 ? 83.105 -9.922 -38.829 1.00 35.88 241 GLU C C 1
ATOM 6451 O O . GLU C 1 239 ? 83.711 -10.241 -37.807 1.00 32.47 241 GLU C O 1
ATOM 6457 N N . ASN C 1 240 ? 82.344 -8.821 -38.929 1.00 33.48 242 ASN C N 1
ATOM 6458 C CA . ASN C 1 240 ? 82.044 -7.933 -37.816 1.00 32.94 242 ASN C CA 1
ATOM 6459 C C . ASN C 1 240 ? 83.277 -7.287 -37.224 1.00 29.22 242 ASN C C 1
ATOM 6460 O O . ASN C 1 240 ? 83.510 -7.371 -36.040 1.00 29.28 242 ASN C O 1
ATOM 6465 N N . ASN C 1 241 ? 84.089 -6.704 -38.076 1.00 27.14 243 ASN C N 1
ATOM 6466 C CA . ASN C 1 241 ? 85.198 -5.846 -37.673 1.00 28.10 243 ASN C CA 1
ATOM 6467 C C . ASN C 1 241 ? 84.904 -4.447 -38.300 1.00 29.48 243 ASN C C 1
ATOM 6468 O O . ASN C 1 241 ? 83.745 -4.143 -38.530 1.00 29.44 243 ASN C O 1
ATOM 6473 N N . SER C 1 242 ? 85.918 -3.627 -38.547 1.00 28.20 244 SER C N 1
ATOM 6474 C CA . SER C 1 242 ? 85.751 -2.332 -39.192 1.00 33.36 244 SER C CA 1
ATOM 6475 C C . SER C 1 242 ? 86.760 -2.180 -40.314 1.00 32.43 244 SER C C 1
ATOM 6476 O O . SER C 1 242 ? 87.402 -1.133 -40.462 1.00 38.96 244 SER C O 1
ATOM 6479 N N . ILE C 1 243 ? 86.906 -3.233 -41.111 1.00 34.13 245 ILE C N 1
ATOM 6480 C CA . ILE C 1 243 ? 87.876 -3.249 -42.179 1.00 31.64 245 ILE C CA 1
ATOM 6481 C C . ILE C 1 243 ? 87.255 -2.463 -43.347 1.00 32.66 245 ILE C C 1
ATOM 6482 O O . ILE C 1 243 ? 86.091 -2.661 -43.694 1.00 27.32 245 ILE C O 1
ATOM 6487 N N . SER C 1 244 ? 88.041 -1.591 -43.943 1.00 36.41 246 SER C N 1
ATOM 6488 C CA . SER C 1 244 ? 87.548 -0.701 -45.011 1.00 42.54 246 SER C CA 1
ATOM 6489 C C . SER C 1 244 ? 88.198 -0.916 -46.368 1.00 41.85 246 SER C C 1
ATOM 6490 O O . SER C 1 244 ? 87.562 -0.639 -47.385 1.00 42.91 246 SER C O 1
ATOM 6493 N N . SER C 1 245 ? 89.437 -1.407 -46.388 1.00 40.22 247 SER C N 1
ATOM 6494 C CA . SER C 1 245 ? 90.100 -1.764 -47.639 1.00 43.75 247 SER C CA 1
ATOM 6495 C C . SER C 1 245 ? 90.758 -3.147 -47.571 1.00 40.25 247 SER C C 1
ATOM 6496 O O . SER C 1 245 ? 90.890 -3.724 -46.502 1.00 39.45 247 SER C O 1
ATOM 6499 N N . ILE C 1 246 ? 91.147 -3.636 -48.738 1.00 36.45 248 ILE C N 1
ATOM 6500 C CA . ILE C 1 246 ? 91.922 -4.873 -48.857 1.00 34.10 248 ILE C CA 1
ATOM 6501 C C . ILE C 1 246 ? 93.097 -4.490 -49.728 1.00 33.73 248 ILE C C 1
ATOM 6502 O O . ILE C 1 246 ? 92.889 -4.013 -50.813 1.00 38.06 248 ILE C O 1
ATOM 6507 N N . PRO C 1 247 ? 94.325 -4.707 -49.269 1.00 36.92 249 PRO C N 1
ATOM 6508 C CA . PRO C 1 247 ? 95.432 -4.313 -50.113 1.00 36.75 249 PRO C CA 1
ATOM 6509 C C . PRO C 1 247 ? 95.568 -5.140 -51.383 1.00 38.54 249 PRO C C 1
ATOM 6510 O O . PRO C 1 247 ? 95.205 -6.314 -51.392 1.00 40.80 249 PRO C O 1
ATOM 6514 N N . GLU C 1 248 ? 96.107 -4.508 -52.434 1.00 42.16 250 GLU C N 1
ATOM 6515 C CA . GLU C 1 248 ? 96.374 -5.141 -53.705 1.00 47.11 250 GLU C CA 1
ATOM 6516 C C . GLU C 1 248 ? 97.172 -6.421 -53.433 1.00 43.36 250 GLU C C 1
ATOM 6517 O O . GLU C 1 248 ? 98.075 -6.437 -52.619 1.00 42.41 250 GLU C O 1
ATOM 6523 N N . LYS C 1 249 ? 96.777 -7.505 -54.093 1.00 49.95 251 LYS C N 1
ATOM 6524 C CA . LYS C 1 249 ? 97.447 -8.821 -54.051 1.00 50.05 251 LYS C CA 1
ATOM 6525 C C . LYS C 1 249 ? 97.428 -9.573 -52.696 1.00 41.23 251 LYS C C 1
ATOM 6526 O O . LYS C 1 249 ? 98.231 -10.457 -52.451 1.00 40.92 251 LYS C O 1
ATOM 6532 N N . TYR C 1 250 ? 96.504 -9.202 -51.819 1.00 38.35 252 TYR C N 1
ATOM 6533 C CA . TYR C 1 250 ? 96.435 -9.754 -50.466 1.00 33.79 252 TYR C CA 1
ATOM 6534 C C . TYR C 1 250 ? 96.228 -11.269 -50.523 1.00 36.94 252 TYR C C 1
ATOM 6535 O O . TYR C 1 250 ? 96.851 -11.994 -49.776 1.00 35.34 252 TYR C O 1
ATOM 6544 N N . PHE C 1 251 ? 95.364 -11.720 -51.444 1.00 36.13 253 PHE C N 1
ATOM 6545 C CA . PHE C 1 251 ? 95.031 -13.112 -51.556 1.00 34.87 253 PHE C CA 1
ATOM 6546 C C . PHE C 1 251 ? 95.954 -14.008 -52.392 1.00 36.67 253 PHE C C 1
ATOM 6547 O O . PHE C 1 251 ? 95.729 -15.245 -52.430 1.00 36.05 253 PHE C O 1
ATOM 6555 N N . ASP C 1 252 ? 97.021 -13.444 -52.968 1.00 38.35 254 ASP C N 1
ATOM 6556 C CA . ASP C 1 252 ? 97.939 -14.194 -53.827 1.00 41.29 254 ASP C CA 1
ATOM 6557 C C . ASP C 1 252 ? 98.546 -15.407 -53.111 1.00 43.81 254 ASP C C 1
ATOM 6558 O O . ASP C 1 252 ? 98.731 -16.464 -53.698 1.00 45.13 254 ASP C O 1
ATOM 6563 N N . LYS C 1 253 ? 98.922 -15.216 -51.853 1.00 40.76 255 LYS C N 1
ATOM 6564 C CA . LYS C 1 253 ? 99.523 -16.272 -51.078 1.00 43.44 255 LYS C CA 1
ATOM 6565 C C . LYS C 1 253 ? 98.533 -16.939 -50.103 1.00 43.79 255 LYS C C 1
ATOM 6566 O O . LYS C 1 253 ? 98.944 -17.549 -49.136 1.00 40.70 255 LYS C O 1
ATOM 6572 N N . LEU C 1 254 ? 97.230 -16.850 -50.412 1.00 35.32 256 LEU C N 1
ATOM 6573 C CA . LEU C 1 254 ? 96.202 -17.624 -49.758 1.00 32.60 256 LEU C CA 1
ATOM 6574 C C . LEU C 1 254 ? 95.410 -18.464 -50.785 1.00 32.89 256 LEU C C 1
ATOM 6575 O O . LEU C 1 254 ? 94.195 -18.436 -50.791 1.00 34.37 256 LEU C O 1
ATOM 6580 N N . PRO C 1 255 ? 96.112 -19.254 -51.624 1.00 31.12 257 PRO C N 1
ATOM 6581 C CA . PRO C 1 255 ? 95.434 -19.972 -52.692 1.00 32.12 257 PRO C CA 1
ATOM 6582 C C . PRO C 1 255 ? 94.515 -21.092 -52.240 1.00 34.33 257 PRO C C 1
ATOM 6583 O O . PRO C 1 255 ? 93.623 -21.487 -52.979 1.00 34.77 257 PRO C O 1
ATOM 6587 N N . LYS C 1 256 ? 94.665 -21.582 -51.026 1.00 35.48 258 LYS C N 1
ATOM 6588 C CA . LYS C 1 256 ? 93.807 -22.704 -50.570 1.00 40.98 258 LYS C CA 1
ATOM 6589 C C . LYS C 1 256 ? 92.480 -22.271 -49.974 1.00 37.49 258 LYS C C 1
ATOM 6590 O O . LYS C 1 256 ? 91.689 -23.089 -49.565 1.00 35.20 258 LYS C O 1
ATOM 6596 N N . LEU C 1 257 ? 92.228 -20.970 -49.959 1.00 34.42 259 LEU C N 1
ATOM 6597 C CA . LEU C 1 257 ? 91.033 -20.436 -49.344 1.00 31.53 259 LEU C CA 1
ATOM 6598 C C . LEU C 1 257 ? 89.770 -20.958 -50.022 1.00 31.06 259 LEU C C 1
ATOM 6599 O O . LEU C 1 257 ? 89.607 -20.816 -51.209 1.00 25.81 259 LEU C O 1
ATOM 6604 N N . HIS C 1 258 ? 88.922 -21.599 -49.219 1.00 29.43 260 HIS C N 1
ATOM 6605 C CA . HIS C 1 258 ? 87.662 -22.165 -49.619 1.00 25.78 260 HIS C CA 1
ATOM 6606 C C . HIS C 1 258 ? 86.485 -21.310 -49.174 1.00 28.63 260 HIS C C 1
ATOM 6607 O O . HIS C 1 258 ? 85.449 -21.166 -49.921 1.00 24.31 260 HIS C O 1
ATOM 6614 N N . THR C 1 259 ? 86.557 -20.831 -47.929 1.00 26.28 261 THR C N 1
ATOM 6615 C CA . THR C 1 259 ? 85.483 -20.004 -47.379 1.00 28.33 261 THR C CA 1
ATOM 6616 C C . THR C 1 259 ? 86.075 -18.711 -46.825 1.00 27.85 261 THR C C 1
ATOM 6617 O O . THR C 1 259 ? 87.038 -18.758 -46.019 1.00 26.22 261 THR C O 1
ATOM 6621 N N . LEU C 1 260 ? 85.553 -17.584 -47.306 1.00 28.65 262 LEU C N 1
ATOM 6622 C CA . LEU C 1 260 ? 85.992 -16.255 -46.890 1.00 29.32 262 LEU C CA 1
ATOM 6623 C C . LEU C 1 260 ? 84.780 -15.480 -46.446 1.00 29.64 262 LEU C C 1
ATOM 6624 O O . LEU C 1 260 ? 83.875 -15.209 -47.248 1.00 27.09 262 LEU C O 1
ATOM 6629 N N . ARG C 1 261 ? 84.771 -15.117 -45.159 1.00 27.96 263 ARG C N 1
ATOM 6630 C CA . ARG C 1 261 ? 83.663 -14.394 -44.555 1.00 31.12 263 ARG C CA 1
ATOM 6631 C C . ARG C 1 261 ? 84.085 -13.035 -44.106 1.00 31.17 263 ARG C C 1
ATOM 6632 O O . ARG C 1 261 ? 84.917 -12.905 -43.202 1.00 27.69 263 ARG C O 1
ATOM 6640 N N . MET C 1 262 ? 83.548 -12.028 -44.785 1.00 30.06 264 MET C N 1
ATOM 6641 C CA . MET C 1 262 ? 83.848 -10.622 -44.502 1.00 28.77 264 MET C CA 1
ATOM 6642 C C . MET C 1 262 ? 82.647 -9.752 -44.360 1.00 28.29 264 MET C C 1
ATOM 6643 O O . MET C 1 262 ? 82.741 -8.519 -44.443 1.00 30.48 264 MET C O 1
ATOM 6648 N N . SER C 1 263 ? 81.537 -10.374 -44.060 1.00 26.62 265 SER C N 1
ATOM 6649 C CA . SER C 1 263 ? 80.332 -9.648 -43.810 1.00 33.87 265 SER C CA 1
ATOM 6650 C C . SER C 1 263 ? 80.500 -8.660 -42.611 1.00 32.03 265 SER C C 1
ATOM 6651 O O . SER C 1 263 ? 81.307 -8.898 -41.711 1.00 29.56 265 SER C O 1
ATOM 6654 N N . HIS C 1 264 ? 79.735 -7.570 -42.626 1.00 29.42 266 HIS C N 1
ATOM 6655 C CA . HIS C 1 264 ? 79.638 -6.600 -41.506 1.00 30.35 266 HIS C CA 1
ATOM 6656 C C . HIS C 1 264 ? 80.975 -5.944 -41.266 1.00 28.32 266 HIS C C 1
ATOM 6657 O O . HIS C 1 264 ? 81.465 -5.943 -40.167 1.00 29.78 266 HIS C O 1
ATOM 6664 N N . ASN C 1 265 ? 81.580 -5.443 -42.319 1.00 27.33 267 ASN C N 1
ATOM 6665 C CA . ASN C 1 265 ? 82.745 -4.584 -42.241 1.00 30.02 267 ASN C CA 1
ATOM 6666 C C . ASN C 1 265 ? 82.393 -3.254 -42.961 1.00 34.26 267 ASN C C 1
ATOM 6667 O O . ASN C 1 265 ? 81.228 -2.967 -43.102 1.00 33.48 267 ASN C O 1
ATOM 6672 N N . LYS C 1 266 ? 83.381 -2.479 -43.379 1.00 34.31 268 LYS C N 1
ATOM 6673 C CA . LYS C 1 266 ? 83.160 -1.207 -44.096 1.00 42.75 268 LYS C CA 1
ATOM 6674 C C . LYS C 1 266 ? 83.776 -1.229 -45.491 1.00 39.34 268 LYS C C 1
ATOM 6675 O O . LYS C 1 266 ? 84.301 -0.232 -45.937 1.00 46.31 268 LYS C O 1
ATOM 6681 N N . LEU C 1 267 ? 83.738 -2.359 -46.169 1.00 39.82 269 LEU C N 1
ATOM 6682 C CA . LEU C 1 267 ? 84.444 -2.495 -47.450 1.00 38.66 269 LEU C CA 1
ATOM 6683 C C . LEU C 1 267 ? 83.829 -1.596 -48.522 1.00 38.32 269 LEU C C 1
ATOM 6684 O O . LEU C 1 267 ? 82.612 -1.558 -48.661 1.00 33.96 269 LEU C O 1
ATOM 6689 N N . GLN C 1 268 ? 84.664 -0.861 -49.235 1.00 42.21 270 GLN C N 1
ATOM 6690 C CA . GLN C 1 268 ? 84.178 0.010 -50.296 1.00 54.14 270 GLN C CA 1
ATOM 6691 C C . GLN C 1 268 ? 84.888 -0.025 -51.635 1.00 52.91 270 GLN C C 1
ATOM 6692 O O . GLN C 1 268 ? 84.290 -0.471 -52.618 1.00 64.93 270 GLN C O 1
ATOM 6698 N N . ASP C 1 269 ? 86.083 0.529 -51.741 1.00 52.78 271 ASP C N 1
ATOM 6699 C CA . ASP C 1 269 ? 86.742 0.656 -53.057 1.00 47.47 271 ASP C CA 1
ATOM 6700 C C . ASP C 1 269 ? 87.759 -0.447 -53.260 1.00 46.37 271 ASP C C 1
ATOM 6701 O O . ASP C 1 269 ? 88.968 -0.181 -53.381 1.00 48.39 271 ASP C O 1
ATOM 6706 N N . ILE C 1 270 ? 87.284 -1.692 -53.239 1.00 41.44 272 ILE C N 1
ATOM 6707 C CA . ILE C 1 270 ? 88.225 -2.824 -53.262 1.00 40.66 272 ILE C CA 1
ATOM 6708 C C . ILE C 1 270 ? 88.723 -3.022 -54.670 1.00 37.69 272 ILE C C 1
ATOM 6709 O O . ILE C 1 270 ? 88.002 -2.740 -55.609 1.00 39.95 272 ILE C O 1
ATOM 6714 N N . PRO C 1 271 ? 89.958 -3.519 -54.829 1.00 37.69 273 PRO C N 1
ATOM 6715 C CA . PRO C 1 271 ? 90.425 -3.768 -56.184 1.00 37.82 273 PRO C CA 1
ATOM 6716 C C . PRO C 1 271 ? 89.508 -4.720 -56.927 1.00 41.93 273 PRO C C 1
ATOM 6717 O O . PRO C 1 271 ? 88.987 -5.694 -56.337 1.00 39.19 273 PRO C O 1
ATOM 6721 N N . TYR C 1 272 ? 89.282 -4.449 -58.209 1.00 48.15 274 TYR C N 1
ATOM 6722 C CA . TYR C 1 272 ? 88.234 -5.157 -58.967 1.00 45.41 274 TYR C CA 1
ATOM 6723 C C . TYR C 1 272 ? 88.512 -6.686 -59.062 1.00 39.91 274 TYR C C 1
ATOM 6724 O O . TYR C 1 272 ? 87.569 -7.479 -59.077 1.00 41.57 274 TYR C O 1
ATOM 6733 N N . ASN C 1 273 ? 89.787 -7.067 -59.126 1.00 34.63 275 ASN C N 1
ATOM 6734 C CA . ASN C 1 273 ? 90.221 -8.451 -59.220 1.00 44.69 275 ASN C CA 1
ATOM 6735 C C . ASN C 1 273 ? 90.775 -9.031 -57.869 1.00 39.02 275 ASN C C 1
ATOM 6736 O O . ASN C 1 273 ? 91.540 -10.015 -57.895 1.00 33.22 275 ASN C O 1
ATOM 6741 N N . ILE C 1 274 ? 90.398 -8.430 -56.732 1.00 34.36 276 ILE C N 1
ATOM 6742 C CA . ILE C 1 274 ? 90.995 -8.781 -55.458 1.00 34.86 276 ILE C CA 1
ATOM 6743 C C . ILE C 1 274 ? 90.660 -10.210 -55.044 1.00 33.02 276 ILE C C 1
ATOM 6744 O O . ILE C 1 274 ? 91.516 -10.882 -54.511 1.00 33.37 276 ILE C O 1
ATOM 6749 N N . PHE C 1 275 ? 89.457 -10.684 -55.363 1.00 34.28 277 PHE C N 1
ATOM 6750 C CA . PHE C 1 275 ? 89.038 -12.042 -55.035 1.00 37.97 277 PHE C CA 1
ATOM 6751 C C . PHE C 1 275 ? 89.416 -13.130 -56.064 1.00 42.85 277 PHE C C 1
ATOM 6752 O O . PHE C 1 275 ? 88.631 -14.058 -56.296 1.00 44.16 277 PHE C O 1
ATOM 6760 N N . ASN C 1 276 ? 90.588 -13.021 -56.655 1.00 47.16 278 ASN C N 1
ATOM 6761 C CA . ASN C 1 276 ? 90.951 -13.999 -57.675 1.00 61.17 278 ASN C CA 1
ATOM 6762 C C . ASN C 1 276 ? 91.614 -15.224 -57.021 1.00 56.77 278 ASN C C 1
ATOM 6763 O O . ASN C 1 276 ? 92.814 -15.332 -57.004 1.00 58.26 278 ASN C O 1
ATOM 6768 N N . LEU C 1 277 ? 90.776 -16.097 -56.480 1.00 43.08 279 LEU C N 1
ATOM 6769 C CA . LEU C 1 277 ? 91.156 -17.204 -55.651 1.00 39.89 279 LEU C CA 1
ATOM 6770 C C . LEU C 1 277 ? 90.767 -18.551 -56.322 1.00 36.95 279 LEU C C 1
ATOM 6771 O O . LEU C 1 277 ? 89.596 -18.756 -56.614 1.00 31.11 279 LEU C O 1
ATOM 6776 N N . PRO C 1 278 ? 91.751 -19.449 -56.547 1.00 33.32 280 PRO C N 1
ATOM 6777 C CA . PRO C 1 278 ? 91.410 -20.604 -57.389 1.00 31.07 280 PRO C CA 1
ATOM 6778 C C . PRO C 1 278 ? 90.578 -21.681 -56.690 1.00 34.90 280 PRO C C 1
ATOM 6779 O O . PRO C 1 278 ? 90.017 -22.503 -57.368 1.00 32.58 280 PRO C O 1
ATOM 6783 N N . ASN C 1 279 ? 90.457 -21.669 -55.362 1.00 32.03 281 ASN C N 1
ATOM 6784 C CA . ASN C 1 279 ? 89.696 -22.716 -54.648 1.00 30.18 281 ASN C CA 1
ATOM 6785 C C . ASN C 1 279 ? 88.538 -22.206 -53.815 1.00 30.51 281 ASN C C 1
ATOM 6786 O O . ASN C 1 279 ? 87.936 -22.986 -53.072 1.00 28.40 281 ASN C O 1
ATOM 6791 N N . ILE C 1 280 ? 88.176 -20.941 -54.003 1.00 27.87 282 ILE C N 1
ATOM 6792 C CA . ILE C 1 280 ? 87.129 -20.329 -53.217 1.00 28.28 282 ILE C CA 1
ATOM 6793 C C . ILE C 1 280 ? 85.813 -20.905 -53.651 1.00 28.31 282 ILE C C 1
ATOM 6794 O O . ILE C 1 280 ? 85.534 -21.014 -54.845 1.00 28.43 282 ILE C O 1
ATOM 6799 N N . VAL C 1 281 ? 84.997 -21.290 -52.665 1.00 26.22 283 VAL C N 1
ATOM 6800 C CA . VAL C 1 281 ? 83.683 -21.825 -52.897 1.00 24.38 283 VAL C CA 1
ATOM 6801 C C . VAL C 1 281 ? 82.588 -20.912 -52.348 1.00 28.35 283 VAL C C 1
ATOM 6802 O O . VAL C 1 281 ? 81.542 -20.733 -52.992 1.00 29.21 283 VAL C O 1
ATOM 6806 N N . GLU C 1 282 ? 82.812 -20.342 -51.163 1.00 30.92 284 GLU C N 1
ATOM 6807 C CA . GLU C 1 282 ? 81.862 -19.445 -50.530 1.00 33.71 284 GLU C CA 1
ATOM 6808 C C . GLU C 1 282 ? 82.561 -18.116 -50.255 1.00 31.19 284 GLU C C 1
ATOM 6809 O O . GLU C 1 282 ? 83.632 -18.098 -49.634 1.00 29.20 284 GLU C O 1
ATOM 6815 N N . LEU C 1 283 ? 81.933 -17.029 -50.713 1.00 29.87 285 LEU C N 1
ATOM 6816 C CA . LEU C 1 283 ? 82.407 -15.667 -50.501 1.00 29.92 285 LEU C CA 1
ATOM 6817 C C . LEU C 1 283 ? 81.259 -14.849 -49.941 1.00 31.28 285 LEU C C 1
ATOM 6818 O O . LEU C 1 283 ? 80.204 -14.718 -50.569 1.00 34.13 285 LEU C O 1
ATOM 6823 N N . SER C 1 284 ? 81.458 -14.329 -48.726 1.00 29.96 286 SER C N 1
ATOM 6824 C CA . SER C 1 284 ? 80.433 -13.592 -47.980 1.00 30.46 286 SER C CA 1
ATOM 6825 C C . SER C 1 284 ? 80.959 -12.181 -47.767 1.00 34.90 286 SER C C 1
ATOM 6826 O O . SER C 1 284 ? 81.960 -11.992 -47.049 1.00 32.51 286 SER C O 1
ATOM 6829 N N . VAL C 1 285 ? 80.360 -11.202 -48.451 1.00 33.81 287 VAL C N 1
ATOM 6830 C CA . VAL C 1 285 ? 80.719 -9.786 -48.271 1.00 35.12 287 VAL C CA 1
ATOM 6831 C C . VAL C 1 285 ? 79.482 -8.920 -48.004 1.00 34.94 287 VAL C C 1
ATOM 6832 O O . VAL C 1 285 ? 79.484 -7.723 -48.274 1.00 33.49 287 VAL C O 1
ATOM 6836 N N . GLY C 1 286 ? 78.422 -9.517 -47.478 1.00 32.38 288 GLY C N 1
ATOM 6837 C CA . GLY C 1 286 ? 77.271 -8.748 -47.076 1.00 35.70 288 GLY C CA 1
ATOM 6838 C C . GLY C 1 286 ? 77.547 -7.655 -46.017 1.00 34.51 288 GLY C C 1
ATOM 6839 O O . GLY C 1 286 ? 78.607 -7.663 -45.379 1.00 36.11 288 GLY C O 1
ATOM 6840 N N . HIS C 1 287 ? 76.609 -6.712 -45.887 1.00 33.23 289 HIS C N 1
ATOM 6841 C CA . HIS C 1 287 ? 76.648 -5.635 -44.894 1.00 31.26 289 HIS C CA 1
ATOM 6842 C C . HIS C 1 287 ? 77.966 -4.922 -44.919 1.00 30.01 289 HIS C C 1
ATOM 6843 O O . HIS C 1 287 ? 78.658 -4.855 -43.918 1.00 30.42 289 HIS C O 1
ATOM 6850 N N . ASN C 1 288 ? 78.327 -4.446 -46.096 1.00 30.25 290 ASN C N 1
ATOM 6851 C CA . ASN C 1 288 ? 79.522 -3.638 -46.305 1.00 31.47 290 ASN C CA 1
ATOM 6852 C C . ASN C 1 288 ? 79.098 -2.372 -47.076 1.00 34.20 290 ASN C C 1
ATOM 6853 O O . ASN C 1 288 ? 77.905 -2.066 -47.103 1.00 39.06 290 ASN C O 1
ATOM 6858 N N . LYS C 1 289 ? 80.025 -1.658 -47.705 1.00 38.63 291 LYS C N 1
ATOM 6859 C CA . LYS C 1 289 ? 79.682 -0.442 -48.464 1.00 45.41 291 LYS C CA 1
ATOM 6860 C C . LYS C 1 289 ? 80.107 -0.537 -49.938 1.00 46.71 291 LYS C C 1
ATOM 6861 O O . LYS C 1 289 ? 80.633 0.434 -50.506 1.00 48.73 291 LYS C O 1
ATOM 6867 N N . LEU C 1 290 ? 79.916 -1.705 -50.553 1.00 42.77 292 LEU C N 1
ATOM 6868 C CA . LEU C 1 290 ? 80.331 -1.891 -51.936 1.00 41.66 292 LEU C CA 1
ATOM 6869 C C . LEU C 1 290 ? 79.322 -1.187 -52.850 1.00 39.92 292 LEU C C 1
ATOM 6870 O O . LEU C 1 290 ? 78.095 -1.338 -52.674 1.00 40.81 292 LEU C O 1
ATOM 6875 N N . LYS C 1 291 ? 79.843 -0.430 -53.801 1.00 45.69 293 LYS C N 1
ATOM 6876 C CA . LYS C 1 291 ? 79.028 0.312 -54.794 1.00 52.50 293 LYS C CA 1
ATOM 6877 C C . LYS C 1 291 ? 78.926 -0.432 -56.138 1.00 56.35 293 LYS C C 1
ATOM 6878 O O . LYS C 1 291 ? 77.945 -0.271 -56.862 1.00 54.41 293 LYS C O 1
ATOM 6884 N N . GLN C 1 292 ? 79.940 -1.259 -56.440 1.00 49.68 294 GLN C N 1
ATOM 6885 C CA . GLN C 1 292 ? 80.064 -1.997 -57.677 1.00 56.44 294 GLN C CA 1
ATOM 6886 C C . GLN C 1 292 ? 80.257 -3.502 -57.400 1.00 58.12 294 GLN C C 1
ATOM 6887 O O . GLN C 1 292 ? 80.753 -3.913 -56.331 1.00 54.87 294 GLN C O 1
ATOM 6893 N N . ALA C 1 293 ? 79.904 -4.311 -58.392 1.00 52.83 295 ALA C N 1
ATOM 6894 C CA . ALA C 1 293 ? 80.322 -5.693 -58.435 1.00 48.25 295 ALA C CA 1
ATOM 6895 C C . ALA C 1 293 ? 81.831 -5.762 -58.673 1.00 39.41 295 ALA C C 1
ATOM 6896 O O . ALA C 1 293 ? 82.487 -4.766 -58.945 1.00 42.20 295 ALA C O 1
ATOM 6898 N N . PHE C 1 294 ? 82.356 -6.964 -58.558 1.00 34.61 296 PHE C N 1
ATOM 6899 C CA . PHE C 1 294 ? 83.755 -7.252 -58.766 1.00 30.26 296 PHE C CA 1
ATOM 6900 C C . PHE C 1 294 ? 83.864 -8.578 -59.534 1.00 29.73 296 PHE C C 1
ATOM 6901 O O . PHE C 1 294 ? 82.893 -9.314 -59.645 1.00 29.56 296 PHE C O 1
ATOM 6909 N N . TYR C 1 295 ? 85.060 -8.857 -60.027 1.00 32.11 297 TYR C N 1
ATOM 6910 C CA . TYR C 1 295 ? 85.399 -10.122 -60.675 1.00 37.41 297 TYR C CA 1
ATOM 6911 C C . TYR C 1 295 ? 85.046 -11.344 -59.830 1.00 37.70 297 TYR C C 1
ATOM 6912 O O . TYR C 1 295 ? 85.504 -11.460 -58.724 1.00 37.45 297 TYR C O 1
ATOM 6921 N N . ILE C 1 296 ? 84.206 -12.227 -60.364 1.00 36.56 298 ILE C N 1
ATOM 6922 C CA . ILE C 1 296 ? 83.817 -13.471 -59.708 1.00 33.95 298 ILE C CA 1
ATOM 6923 C C . ILE C 1 296 ? 84.798 -14.560 -60.138 1.00 37.42 298 ILE C C 1
ATOM 6924 O O . ILE C 1 296 ? 84.965 -14.808 -61.317 1.00 32.25 298 ILE C O 1
ATOM 6929 N N . PRO C 1 297 ? 85.470 -15.212 -59.166 1.00 30.76 299 PRO C N 1
ATOM 6930 C CA . PRO C 1 297 ? 86.413 -16.271 -59.586 1.00 33.42 299 PRO C CA 1
ATOM 6931 C C . PRO C 1 297 ? 85.698 -17.526 -60.066 1.00 32.74 299 PRO C C 1
ATOM 6932 O O . PRO C 1 297 ? 84.568 -17.773 -59.692 1.00 31.82 299 PRO C O 1
ATOM 6936 N N . ARG C 1 298 ? 86.355 -18.291 -60.900 1.00 33.15 300 ARG C N 1
ATOM 6937 C CA . ARG C 1 298 ? 85.708 -19.440 -61.541 1.00 34.04 300 ARG C CA 1
ATOM 6938 C C . ARG C 1 298 ? 85.241 -20.490 -60.582 1.00 32.72 300 ARG C C 1
ATOM 6939 O O . ARG C 1 298 ? 84.161 -21.071 -60.764 1.00 29.70 300 ARG C O 1
ATOM 6947 N N . ASN C 1 299 ? 86.013 -20.715 -59.535 1.00 29.11 301 ASN C N 1
ATOM 6948 C CA . ASN C 1 299 ? 85.639 -21.760 -58.573 1.00 31.91 301 ASN C CA 1
ATOM 6949 C C . ASN C 1 299 ? 84.450 -21.418 -57.699 1.00 31.27 301 ASN C C 1
ATOM 6950 O O . ASN C 1 299 ? 83.835 -22.327 -57.130 1.00 32.52 301 ASN C O 1
ATOM 6955 N N . LEU C 1 300 ? 84.090 -20.132 -57.597 1.00 30.93 302 LEU C N 1
ATOM 6956 C CA . LEU C 1 300 ? 83.071 -19.729 -56.623 1.00 31.19 302 LEU C CA 1
ATOM 6957 C C . LEU C 1 300 ? 81.737 -20.363 -56.884 1.00 35.07 302 LEU C C 1
ATOM 6958 O O . LEU C 1 300 ? 81.324 -20.439 -58.026 1.00 29.97 302 LEU C O 1
ATOM 6963 N N . GLU C 1 301 ? 81.070 -20.815 -55.816 1.00 31.85 303 GLU C N 1
ATOM 6964 C CA . GLU C 1 301 ? 79.692 -21.319 -55.948 1.00 32.75 303 GLU C CA 1
ATOM 6965 C C . GLU C 1 301 ? 78.632 -20.402 -55.345 1.00 33.90 303 GLU C C 1
ATOM 6966 O O . GLU C 1 301 ? 77.571 -20.207 -55.965 1.00 30.43 303 GLU C O 1
ATOM 6972 N N . HIS C 1 302 ? 78.896 -19.831 -54.159 1.00 34.29 304 HIS C N 1
ATOM 6973 C CA . HIS C 1 302 ? 77.919 -19.030 -53.456 1.00 35.95 304 HIS C CA 1
ATOM 6974 C C . HIS C 1 302 ? 78.523 -17.660 -53.178 1.00 32.49 304 HIS C C 1
ATOM 6975 O O . HIS C 1 302 ? 79.620 -17.563 -52.618 1.00 32.45 304 HIS C O 1
ATOM 6982 N N . LEU C 1 303 ? 77.777 -16.609 -53.513 1.00 30.66 305 LEU C N 1
ATOM 6983 C CA . LEU C 1 303 ? 78.206 -15.250 -53.374 1.00 30.64 305 LEU C CA 1
ATOM 6984 C C . LEU C 1 303 ? 77.146 -14.503 -52.590 1.00 32.41 305 LEU C C 1
ATOM 6985 O O . LEU C 1 303 ? 76.001 -14.490 -52.992 1.00 31.93 305 LEU C O 1
ATOM 6990 N N . TYR C 1 304 ? 77.532 -13.901 -51.465 1.00 32.92 306 TYR C N 1
ATOM 6991 C CA . TYR C 1 304 ? 76.593 -13.186 -50.570 1.00 35.70 306 TYR C CA 1
ATOM 6992 C C . TYR C 1 304 ? 76.961 -11.734 -50.585 1.00 33.88 306 TYR C C 1
ATOM 6993 O O . TYR C 1 304 ? 78.051 -11.352 -50.130 1.00 35.60 306 TYR C O 1
ATOM 7002 N N . LEU C 1 305 ? 76.094 -10.931 -51.175 1.00 35.81 307 LEU C N 1
ATOM 7003 C CA . LEU C 1 305 ? 76.320 -9.505 -51.384 1.00 36.07 307 LEU C CA 1
ATOM 7004 C C . LEU C 1 305 ? 75.203 -8.640 -50.770 1.00 39.02 307 LEU C C 1
ATOM 7005 O O . LEU C 1 305 ? 75.131 -7.423 -51.029 1.00 38.27 307 LEU C O 1
ATOM 7010 N N . GLN C 1 306 ? 74.345 -9.237 -49.956 1.00 34.82 308 GLN C N 1
ATOM 7011 C CA . GLN C 1 306 ? 73.278 -8.471 -49.329 1.00 36.98 308 GLN C CA 1
ATOM 7012 C C . GLN C 1 306 ? 73.765 -7.205 -48.611 1.00 39.29 308 GLN C C 1
ATOM 7013 O O . GLN C 1 306 ? 74.941 -7.103 -48.212 1.00 37.30 308 GLN C O 1
ATOM 7019 N N . ASN C 1 307 ? 72.872 -6.218 -48.504 1.00 40.39 309 ASN C N 1
ATOM 7020 C CA . ASN C 1 307 ? 73.086 -5.032 -47.670 1.00 35.46 309 ASN C CA 1
ATOM 7021 C C . ASN C 1 307 ? 74.366 -4.341 -48.008 1.00 33.21 309 ASN C C 1
ATOM 7022 O O . ASN C 1 307 ? 75.155 -4.044 -47.140 1.00 35.82 309 ASN C O 1
ATOM 7027 N N . ASN C 1 308 ? 74.588 -4.098 -49.302 1.00 35.93 310 ASN C N 1
ATOM 7028 C CA . ASN C 1 308 ? 75.644 -3.197 -49.762 1.00 36.59 310 ASN C CA 1
ATOM 7029 C C . ASN C 1 308 ? 74.987 -1.973 -50.452 1.00 41.03 310 ASN C C 1
ATOM 7030 O O . ASN C 1 308 ? 73.814 -1.776 -50.264 1.00 48.50 310 ASN C O 1
ATOM 7035 N N . GLU C 1 309 ? 75.744 -1.172 -51.207 1.00 42.60 311 GLU C N 1
ATOM 7036 C CA . GLU C 1 309 ? 75.246 0.028 -51.892 1.00 51.89 311 GLU C CA 1
ATOM 7037 C C . GLU C 1 309 ? 75.310 -0.132 -53.422 1.00 51.85 311 GLU C C 1
ATOM 7038 O O . GLU C 1 309 ? 75.728 0.783 -54.125 1.00 52.26 311 GLU C O 1
ATOM 7044 N N . ILE C 1 310 ? 74.901 -1.288 -53.927 1.00 50.38 312 ILE C N 1
ATOM 7045 C CA . ILE C 1 310 ? 75.036 -1.593 -55.359 1.00 49.87 312 ILE C CA 1
ATOM 7046 C C . ILE C 1 310 ? 73.805 -1.129 -56.164 1.00 45.43 312 ILE C C 1
ATOM 7047 O O . ILE C 1 310 ? 72.678 -1.539 -55.875 1.00 43.18 312 ILE C O 1
ATOM 7052 N N . GLU C 1 311 ? 74.040 -0.298 -57.164 1.00 50.77 313 GLU C N 1
ATOM 7053 C CA . GLU C 1 311 ? 72.983 0.196 -58.063 1.00 63.10 313 GLU C CA 1
ATOM 7054 C C . GLU C 1 311 ? 72.742 -0.762 -59.241 1.00 60.03 313 GLU C C 1
ATOM 7055 O O . GLU C 1 311 ? 71.585 -1.021 -59.598 1.00 57.64 313 GLU C O 1
ATOM 7061 N N . LYS C 1 312 ? 73.827 -1.310 -59.798 1.00 59.33 314 LYS C N 1
ATOM 7062 C CA . LYS C 1 312 ? 73.740 -2.312 -60.873 1.00 58.15 314 LYS C CA 1
ATOM 7063 C C . LYS C 1 312 ? 74.933 -3.282 -60.892 1.00 49.47 314 LYS C C 1
ATOM 7064 O O . LYS C 1 312 ? 76.092 -2.897 -60.673 1.00 42.76 314 LYS C O 1
ATOM 7070 N N . MET C 1 313 ? 74.617 -4.543 -61.168 1.00 43.01 315 MET C N 1
ATOM 7071 C CA . MET C 1 313 ? 75.614 -5.593 -61.328 1.00 43.61 315 MET C CA 1
ATOM 7072 C C . MET C 1 313 ? 76.203 -5.593 -62.754 1.00 47.61 315 MET C C 1
ATOM 7073 O O . MET C 1 313 ? 75.660 -6.212 -63.657 1.00 42.20 315 MET C O 1
ATOM 7078 N N . ASN C 1 314 ? 77.328 -4.902 -62.933 1.00 47.79 316 ASN C N 1
ATOM 7079 C CA . ASN C 1 314 ? 78.064 -4.871 -64.198 1.00 44.28 316 ASN C CA 1
ATOM 7080 C C . ASN C 1 314 ? 78.663 -6.254 -64.592 1.00 46.52 316 ASN C C 1
ATOM 7081 O O . ASN C 1 314 ? 79.757 -6.660 -64.139 1.00 44.66 316 ASN C O 1
ATOM 7086 N N . LEU C 1 315 ? 77.954 -6.927 -65.483 1.00 47.92 317 LEU C N 1
ATOM 7087 C CA . LEU C 1 315 ? 78.280 -8.281 -65.916 1.00 49.19 317 LEU C CA 1
ATOM 7088 C C . LEU C 1 315 ? 79.663 -8.420 -66.528 1.00 48.52 317 LEU C C 1
ATOM 7089 O O . LEU C 1 315 ? 80.296 -9.443 -66.377 1.00 53.42 317 LEU C O 1
ATOM 7094 N N . THR C 1 316 ? 80.142 -7.383 -67.188 1.00 46.36 318 THR C N 1
ATOM 7095 C CA . THR C 1 316 ? 81.492 -7.371 -67.770 1.00 46.59 318 THR C CA 1
ATOM 7096 C C . THR C 1 316 ? 82.594 -7.367 -66.717 1.00 45.62 318 THR C C 1
ATOM 7097 O O . THR C 1 316 ? 83.685 -7.902 -66.942 1.00 46.29 318 THR C O 1
ATOM 7101 N N . VAL C 1 317 ? 82.331 -6.711 -65.592 1.00 44.36 319 VAL C N 1
ATOM 7102 C CA . VAL C 1 317 ? 83.277 -6.702 -64.466 1.00 47.44 319 VAL C CA 1
ATOM 7103 C C . VAL C 1 317 ? 83.240 -8.080 -63.768 1.00 40.88 319 VAL C C 1
ATOM 7104 O O . VAL C 1 317 ? 84.289 -8.629 -63.452 1.00 41.59 319 VAL C O 1
ATOM 7108 N N . MET C 1 318 ? 82.037 -8.611 -63.569 1.00 34.86 320 MET C N 1
ATOM 7109 C CA . MET C 1 318 ? 81.846 -9.933 -63.022 1.00 39.04 320 MET C CA 1
ATOM 7110 C C . MET C 1 318 ? 82.528 -11.029 -63.836 1.00 43.60 320 MET C C 1
ATOM 7111 O O . MET C 1 318 ? 83.080 -11.955 -63.268 1.00 40.62 320 MET C O 1
ATOM 7116 N N . CYS C 1 319 ? 82.497 -10.909 -65.151 1.00 44.24 321 CYS C N 1
ATOM 7117 C CA . CYS C 1 319 ? 83.008 -11.930 -66.078 1.00 43.06 321 CYS C CA 1
ATOM 7118 C C . CYS C 1 319 ? 83.470 -11.265 -67.361 1.00 42.76 321 CYS C C 1
ATOM 7119 O O . CYS C 1 319 ? 82.679 -11.118 -68.281 1.00 44.38 321 CYS C O 1
ATOM 7122 N N . PRO C 1 320 ? 84.742 -10.834 -67.412 1.00 42.69 322 PRO C N 1
ATOM 7123 C CA . PRO C 1 320 ? 85.274 -10.196 -68.613 1.00 44.23 322 PRO C CA 1
ATOM 7124 C C . PRO C 1 320 ? 85.518 -11.149 -69.793 1.00 44.77 322 PRO C C 1
ATOM 7125 O O . PRO C 1 320 ? 85.632 -10.667 -70.912 1.00 50.34 322 PRO C O 1
ATOM 7129 N N . SER C 1 321 ? 85.675 -12.444 -69.535 1.00 43.77 323 SER C N 1
ATOM 7130 C CA . SER C 1 321 ? 85.935 -13.383 -70.591 1.00 45.57 323 SER C CA 1
ATOM 7131 C C . SER C 1 321 ? 85.338 -14.752 -70.325 1.00 44.95 323 SER C C 1
ATOM 7132 O O . SER C 1 321 ? 85.394 -15.241 -69.227 1.00 44.94 323 SER C O 1
ATOM 7135 N N . ILE C 1 322 ? 84.747 -15.325 -71.368 1.00 45.53 324 ILE C N 1
ATOM 7136 C CA . ILE C 1 322 ? 84.131 -16.633 -71.295 1.00 45.38 324 ILE C CA 1
ATOM 7137 C C . ILE C 1 322 ? 85.101 -17.615 -71.903 1.00 45.70 324 ILE C C 1
ATOM 7138 O O . ILE C 1 322 ? 85.539 -17.443 -73.029 1.00 49.76 324 ILE C O 1
ATOM 7143 N N . ASP C 1 323 ? 85.474 -18.609 -71.121 1.00 41.86 325 ASP C N 1
ATOM 7144 C CA . ASP C 1 323 ? 86.195 -19.789 -71.591 1.00 43.46 325 ASP C CA 1
ATOM 7145 C C . ASP C 1 323 ? 85.199 -20.965 -71.568 1.00 39.85 325 ASP C C 1
ATOM 7146 O O . ASP C 1 323 ? 84.868 -21.473 -70.507 1.00 40.07 325 ASP C O 1
ATOM 7151 N N . PRO C 1 324 ? 84.727 -21.407 -72.736 1.00 38.81 326 PRO C N 1
ATOM 7152 C CA . PRO C 1 324 ? 83.725 -22.516 -72.777 1.00 37.69 326 PRO C CA 1
ATOM 7153 C C . PRO C 1 324 ? 84.245 -23.907 -72.364 1.00 35.56 326 PRO C C 1
ATOM 7154 O O . PRO C 1 324 ? 83.453 -24.852 -72.196 1.00 34.68 326 PRO C O 1
ATOM 7158 N N . LEU C 1 325 ? 85.546 -24.042 -72.171 1.00 36.47 327 LEU C N 1
ATOM 7159 C CA . LEU C 1 325 ? 86.098 -25.271 -71.595 1.00 41.65 327 LEU C CA 1
ATOM 7160 C C . LEU C 1 325 ? 86.021 -25.312 -70.051 1.00 45.57 327 LEU C C 1
ATOM 7161 O O . LEU C 1 325 ? 86.165 -26.379 -69.463 1.00 39.96 327 LEU C O 1
ATOM 7166 N N . HIS C 1 326 ? 85.899 -24.140 -69.412 1.00 41.85 328 HIS C N 1
ATOM 7167 C CA . HIS C 1 326 ? 85.896 -23.989 -67.928 1.00 38.62 328 HIS C CA 1
ATOM 7168 C C . HIS C 1 326 ? 84.916 -22.872 -67.552 1.00 35.61 328 HIS C C 1
ATOM 7169 O O . HIS C 1 326 ? 85.283 -21.705 -67.420 1.00 32.60 328 HIS C O 1
ATOM 7176 N N . TYR C 1 327 ? 83.654 -23.223 -67.433 1.00 33.04 329 TYR C N 1
ATOM 7177 C CA . TYR C 1 327 ? 82.650 -22.274 -67.076 1.00 35.90 329 TYR C CA 1
ATOM 7178 C C . TYR C 1 327 ? 82.773 -22.008 -65.553 1.00 38.02 329 TYR C C 1
ATOM 7179 O O . TYR C 1 327 ? 83.178 -22.912 -64.784 1.00 35.89 329 TYR C O 1
ATOM 7188 N N . HIS C 1 328 ? 82.427 -20.788 -65.159 1.00 38.66 330 HIS C N 1
ATOM 7189 C CA . HIS C 1 328 ? 82.311 -20.372 -63.782 1.00 33.53 330 HIS C CA 1
ATOM 7190 C C . HIS C 1 328 ? 81.304 -21.264 -63.088 1.00 36.44 330 HIS C C 1
ATOM 7191 O O . HIS C 1 328 ? 80.273 -21.600 -63.659 1.00 36.02 330 HIS C O 1
ATOM 7198 N N . HIS C 1 329 ? 81.610 -21.651 -61.832 1.00 35.26 331 HIS C N 1
ATOM 7199 C CA . HIS C 1 329 ? 80.830 -22.623 -61.094 1.00 31.99 331 HIS C CA 1
ATOM 7200 C C . HIS C 1 329 ? 79.683 -21.979 -60.372 1.00 31.29 331 HIS C C 1
ATOM 7201 O O . HIS C 1 329 ? 78.912 -22.699 -59.701 1.00 36.74 331 HIS C O 1
ATOM 7208 N N . LEU C 1 330 ? 79.511 -20.654 -60.513 1.00 32.67 332 LEU C N 1
ATOM 7209 C CA . LEU C 1 330 ? 78.546 -19.924 -59.695 1.00 35.32 332 LEU C CA 1
ATOM 7210 C C . LEU C 1 330 ? 77.159 -20.488 -59.784 1.00 37.77 332 LEU C C 1
ATOM 7211 O O . LEU C 1 330 ? 76.641 -20.713 -60.897 1.00 42.46 332 LEU C O 1
ATOM 7216 N N . THR C 1 331 ? 76.587 -20.690 -58.610 1.00 38.87 333 THR C N 1
ATOM 7217 C CA . THR C 1 331 ? 75.249 -21.242 -58.471 1.00 41.36 333 THR C CA 1
ATOM 7218 C C . THR C 1 331 ? 74.243 -20.371 -57.712 1.00 43.92 333 THR C C 1
ATOM 7219 O O . THR C 1 331 ? 73.051 -20.565 -57.886 1.00 36.14 333 THR C O 1
ATOM 7223 N N . TYR C 1 332 ? 74.710 -19.459 -56.852 1.00 38.89 334 TYR C N 1
ATOM 7224 C CA . TYR C 1 332 ? 73.825 -18.728 -55.962 1.00 38.93 334 TYR C CA 1
ATOM 7225 C C . TYR C 1 332 ? 74.378 -17.330 -55.705 1.00 40.78 334 TYR C C 1
ATOM 7226 O O . TYR C 1 332 ? 75.556 -17.155 -55.350 1.00 34.83 334 TYR C O 1
ATOM 7235 N N . ILE C 1 333 ? 73.518 -16.337 -55.924 1.00 40.75 335 ILE C N 1
ATOM 7236 C CA . ILE C 1 333 ? 73.818 -14.948 -55.627 1.00 41.48 335 ILE C CA 1
ATOM 7237 C C . ILE C 1 333 ? 72.687 -14.441 -54.758 1.00 44.15 335 ILE C C 1
ATOM 7238 O O . ILE C 1 333 ? 71.520 -14.755 -54.990 1.00 39.72 335 ILE C O 1
ATOM 7243 N N . ARG C 1 334 ? 73.074 -13.673 -53.742 1.00 45.72 336 ARG C N 1
ATOM 7244 C CA . ARG C 1 334 ? 72.175 -13.013 -52.831 1.00 42.69 336 ARG C CA 1
ATOM 7245 C C . ARG C 1 334 ? 72.530 -11.540 -52.919 1.00 45.89 336 ARG C C 1
ATOM 7246 O O . ARG C 1 334 ? 73.681 -11.161 -52.704 1.00 45.90 336 ARG C O 1
ATOM 7254 N N . VAL C 1 335 ? 71.549 -10.716 -53.317 1.00 47.16 337 VAL C N 1
ATOM 7255 C CA . VAL C 1 335 ? 71.745 -9.279 -53.487 1.00 43.17 337 VAL C CA 1
ATOM 7256 C C . VAL C 1 335 ? 70.625 -8.433 -52.858 1.00 41.39 337 VAL C C 1
ATOM 7257 O O . VAL C 1 335 ? 70.534 -7.248 -53.127 1.00 35.99 337 VAL C O 1
ATOM 7261 N N . ASP C 1 336 ? 69.808 -9.023 -51.989 1.00 42.26 338 ASP C N 1
ATOM 7262 C CA . ASP C 1 336 ? 68.803 -8.232 -51.270 1.00 44.08 338 ASP C CA 1
ATOM 7263 C C . ASP C 1 336 ? 69.403 -7.087 -50.490 1.00 46.34 338 ASP C C 1
ATOM 7264 O O . ASP C 1 336 ? 70.561 -7.134 -50.089 1.00 41.37 338 ASP C O 1
ATOM 7269 N N . GLN C 1 337 ? 68.616 -6.029 -50.338 1.00 43.47 339 GLN C N 1
ATOM 7270 C CA . GLN C 1 337 ? 69.000 -4.804 -49.607 1.00 41.09 339 GLN C CA 1
ATOM 7271 C C . GLN C 1 337 ? 70.144 -4.075 -50.237 1.00 42.27 339 GLN C C 1
ATOM 7272 O O . GLN C 1 337 ? 70.923 -3.400 -49.555 1.00 44.02 339 GLN C O 1
ATOM 7278 N N . ASN C 1 338 ? 70.234 -4.172 -51.565 1.00 40.67 340 ASN C N 1
ATOM 7279 C CA . ASN C 1 338 ? 71.064 -3.242 -52.333 1.00 43.46 340 ASN C CA 1
ATOM 7280 C C . ASN C 1 338 ? 70.116 -2.189 -52.961 1.00 53.56 340 ASN C C 1
ATOM 7281 O O . ASN C 1 338 ? 68.995 -2.039 -52.478 1.00 52.08 340 ASN C O 1
ATOM 7286 N N . LYS C 1 339 ? 70.579 -1.403 -53.926 1.00 59.99 341 LYS C N 1
ATOM 7287 C CA . LYS C 1 339 ? 69.760 -0.381 -54.613 1.00 61.55 341 LYS C CA 1
ATOM 7288 C C . LYS C 1 339 ? 69.556 -0.752 -56.090 1.00 59.21 341 LYS C C 1
ATOM 7289 O O . LYS C 1 339 ? 69.828 0.068 -56.978 1.00 57.91 341 LYS C O 1
ATOM 7295 N N . LEU C 1 340 ? 69.131 -1.984 -56.362 1.00 56.47 342 LEU C N 1
ATOM 7296 C CA . LEU C 1 340 ? 68.933 -2.427 -57.750 1.00 61.80 342 LEU C CA 1
ATOM 7297 C C . LEU C 1 340 ? 67.526 -2.066 -58.221 1.00 65.73 342 LEU C C 1
ATOM 7298 O O . LEU C 1 340 ? 66.558 -2.351 -57.501 1.00 66.81 342 LEU C O 1
ATOM 7303 N N . LYS C 1 341 ? 67.419 -1.436 -59.401 1.00 65.84 343 LYS C N 1
ATOM 7304 C CA . LYS C 1 341 ? 66.098 -1.028 -59.959 1.00 71.26 343 LYS C CA 1
ATOM 7305 C C . LYS C 1 341 ? 65.369 -2.149 -60.713 1.00 68.03 343 LYS C C 1
ATOM 7306 O O . LYS C 1 341 ? 64.163 -2.214 -60.688 1.00 70.29 343 LYS C O 1
ATOM 7312 N N . GLU C 1 342 ? 66.136 -3.011 -61.373 1.00 72.34 344 GLU C N 1
ATOM 7313 C CA . GLU C 1 342 ? 65.629 -4.178 -62.131 1.00 74.61 344 GLU C CA 1
ATOM 7314 C C . GLU C 1 342 ? 66.485 -5.416 -61.862 1.00 72.33 344 GLU C C 1
ATOM 7315 O O . GLU C 1 342 ? 67.618 -5.273 -61.399 1.00 67.71 344 GLU C O 1
ATOM 7321 N N . PRO C 1 343 ? 65.976 -6.638 -62.162 1.00 71.91 345 PRO C N 1
ATOM 7322 C CA . PRO C 1 343 ? 66.820 -7.838 -62.083 1.00 62.06 345 PRO C CA 1
ATOM 7323 C C . PRO C 1 343 ? 68.105 -7.737 -62.905 1.00 59.47 345 PRO C C 1
ATOM 7324 O O . PRO C 1 343 ? 68.231 -6.850 -63.740 1.00 55.99 345 PRO C O 1
ATOM 7328 N N . ILE C 1 344 ? 69.068 -8.622 -62.635 1.00 57.27 346 ILE C N 1
ATOM 7329 C CA . ILE C 1 344 ? 70.330 -8.607 -63.351 1.00 52.99 346 ILE C CA 1
ATOM 7330 C C . ILE C 1 344 ? 70.026 -9.080 -64.791 1.00 46.82 346 ILE C C 1
ATOM 7331 O O . ILE C 1 344 ? 69.118 -9.877 -65.025 1.00 40.47 346 ILE C O 1
ATOM 7336 N N . SER C 1 345 ? 70.787 -8.531 -65.730 1.00 44.09 347 SER C N 1
ATOM 7337 C CA . SER C 1 345 ? 70.719 -8.865 -67.157 1.00 47.70 347 SER C CA 1
ATOM 7338 C C . SER C 1 345 ? 70.669 -10.387 -67.366 1.00 51.64 347 SER C C 1
ATOM 7339 O O . SER C 1 345 ? 71.428 -11.155 -66.733 1.00 48.45 347 SER C O 1
ATOM 7342 N N . SER C 1 346 ? 69.772 -10.832 -68.236 1.00 46.51 348 SER C N 1
ATOM 7343 C CA . SER C 1 346 ? 69.661 -12.252 -68.600 1.00 47.26 348 SER C CA 1
ATOM 7344 C C . SER C 1 346 ? 70.941 -12.813 -69.257 1.00 41.07 348 SER C C 1
ATOM 7345 O O . SER C 1 346 ? 71.099 -14.012 -69.309 1.00 42.89 348 SER C O 1
ATOM 7348 N N . TYR C 1 347 ? 71.828 -11.967 -69.754 1.00 39.98 349 TYR C N 1
ATOM 7349 C CA . TYR C 1 347 ? 73.134 -12.387 -70.278 1.00 46.19 349 TYR C CA 1
ATOM 7350 C C . TYR C 1 347 ? 74.079 -13.010 -69.224 1.00 48.60 349 TYR C C 1
ATOM 7351 O O . TYR C 1 347 ? 75.140 -13.529 -69.567 1.00 43.75 349 TYR C O 1
ATOM 7360 N N . ILE C 1 348 ? 73.722 -12.915 -67.932 1.00 55.59 350 ILE C N 1
ATOM 7361 C CA . ILE C 1 348 ? 74.461 -13.585 -66.870 1.00 52.32 350 ILE C CA 1
ATOM 7362 C C . ILE C 1 348 ? 74.597 -15.078 -67.139 1.00 55.89 350 ILE C C 1
ATOM 7363 O O . ILE C 1 348 ? 75.668 -15.635 -66.896 1.00 53.02 350 ILE C O 1
ATOM 7368 N N . PHE C 1 349 ? 73.526 -15.682 -67.677 1.00 58.23 351 PHE C N 1
ATOM 7369 C CA . PHE C 1 349 ? 73.464 -17.110 -67.954 1.00 63.06 351 PHE C CA 1
ATOM 7370 C C . PHE C 1 349 ? 74.482 -17.590 -68.997 1.00 53.52 351 PHE C C 1
ATOM 7371 O O . PHE C 1 349 ? 74.786 -18.771 -69.001 1.00 53.47 351 PHE C O 1
ATOM 7379 N N . PHE C 1 350 ? 75.028 -16.692 -69.808 1.00 51.26 352 PHE C N 1
ATOM 7380 C CA . PHE C 1 350 ? 76.117 -16.962 -70.769 1.00 54.31 352 PHE C CA 1
ATOM 7381 C C . PHE C 1 350 ? 77.472 -17.222 -70.104 1.00 55.17 352 PHE C C 1
ATOM 7382 O O . PHE C 1 350 ? 78.297 -18.046 -70.570 1.00 54.14 352 PHE C O 1
ATOM 7390 N N . CYS C 1 351 ? 77.753 -16.415 -69.067 1.00 51.81 353 CYS C N 1
ATOM 7391 C CA . CYS C 1 351 ? 79.001 -16.599 -68.344 1.00 47.25 353 CYS C CA 1
ATOM 7392 C C . CYS C 1 351 ? 78.851 -17.585 -67.173 1.00 42.57 353 CYS C C 1
ATOM 7393 O O . CYS C 1 351 ? 79.782 -18.306 -66.855 1.00 39.26 353 CYS C O 1
ATOM 7396 N N . PHE C 1 352 ? 77.661 -17.621 -66.599 1.00 40.48 354 PHE C N 1
ATOM 7397 C CA . PHE C 1 352 ? 77.373 -18.361 -65.400 1.00 41.26 354 PHE C CA 1
ATOM 7398 C C . PHE C 1 352 ? 76.227 -19.323 -65.667 1.00 40.82 354 PHE C C 1
ATOM 7399 O O . PHE C 1 352 ? 75.134 -19.179 -65.060 1.00 40.83 354 PHE C O 1
ATOM 7407 N N . PRO C 1 353 ? 76.498 -20.361 -66.496 1.00 39.86 355 PRO C N 1
ATOM 7408 C CA . PRO C 1 353 ? 75.420 -21.267 -66.855 1.00 42.10 355 PRO C CA 1
ATOM 7409 C C . PRO C 1 353 ? 74.867 -22.102 -65.714 1.00 41.87 355 PRO C C 1
ATOM 7410 O O . PRO C 1 353 ? 73.783 -22.671 -65.879 1.00 39.48 355 PRO C O 1
ATOM 7414 N N . HIS C 1 354 ? 75.584 -22.214 -64.583 1.00 42.02 356 HIS C N 1
ATOM 7415 C CA . HIS C 1 354 ? 75.071 -23.020 -63.498 1.00 41.61 356 HIS C CA 1
ATOM 7416 C C . HIS C 1 354 ? 74.235 -22.246 -62.471 1.00 39.49 356 HIS C C 1
ATOM 7417 O O . HIS C 1 354 ? 73.814 -22.846 -61.469 1.00 41.10 356 HIS C O 1
ATOM 7424 N N . ILE C 1 355 ? 73.972 -20.954 -62.693 1.00 40.26 357 ILE C N 1
ATOM 7425 C CA . ILE C 1 355 ? 73.196 -20.194 -61.687 1.00 43.16 357 ILE C CA 1
ATOM 7426 C C . ILE C 1 355 ? 71.835 -20.791 -61.546 1.00 43.90 357 ILE C C 1
ATOM 7427 O O . ILE C 1 355 ? 71.119 -20.901 -62.497 1.00 46.06 357 ILE C O 1
ATOM 7432 N N . HIS C 1 356 ? 71.495 -21.220 -60.344 1.00 46.79 358 HIS C N 1
ATOM 7433 C CA . HIS C 1 356 ? 70.181 -21.791 -59.989 1.00 47.69 358 HIS C CA 1
ATOM 7434 C C . HIS C 1 356 ? 69.241 -20.776 -59.303 1.00 47.25 358 HIS C C 1
ATOM 7435 O O . HIS C 1 356 ? 68.045 -20.877 -59.429 1.00 42.21 358 HIS C O 1
ATOM 7442 N N . THR C 1 357 ? 69.796 -19.802 -58.573 1.00 45.91 359 THR C N 1
ATOM 7443 C CA . THR C 1 357 ? 68.996 -18.848 -57.771 1.00 44.96 359 THR C CA 1
ATOM 7444 C C . THR C 1 357 ? 69.668 -17.492 -57.600 1.00 43.33 359 THR C C 1
ATOM 7445 O O . THR C 1 357 ? 70.862 -17.414 -57.349 1.00 46.92 359 THR C O 1
ATOM 7449 N N . ILE C 1 358 ? 68.899 -16.422 -57.780 1.00 41.07 360 ILE C N 1
ATOM 7450 C CA . ILE C 1 358 ? 69.354 -15.061 -57.473 1.00 44.16 360 ILE C CA 1
ATOM 7451 C C . ILE C 1 358 ? 68.330 -14.448 -56.540 1.00 46.16 360 ILE C C 1
ATOM 7452 O O . ILE C 1 358 ? 67.267 -14.081 -56.975 1.00 55.31 360 ILE C O 1
ATOM 7457 N N . TYR C 1 359 ? 68.637 -14.364 -55.248 1.00 47.17 361 TYR C N 1
ATOM 7458 C CA . TYR C 1 359 ? 67.714 -13.771 -54.277 1.00 44.43 361 TYR C CA 1
ATOM 7459 C C . TYR C 1 359 ? 67.840 -12.255 -54.276 1.00 46.25 361 TYR C C 1
ATOM 7460 O O . TYR C 1 359 ? 68.922 -11.705 -54.011 1.00 48.02 361 TYR C O 1
ATOM 7469 N N . TYR C 1 360 ? 66.725 -11.577 -54.586 1.00 47.18 362 TYR C N 1
ATOM 7470 C CA . TYR C 1 360 ? 66.673 -10.104 -54.685 1.00 47.32 362 TYR C CA 1
ATOM 7471 C C . TYR C 1 360 ? 66.057 -9.408 -53.461 1.00 48.51 362 TYR C C 1
ATOM 7472 O O . TYR C 1 360 ? 66.390 -8.235 -53.193 1.00 39.61 362 TYR C O 1
ATOM 7481 N N . GLY C 1 361 ? 65.160 -10.098 -52.745 1.00 50.37 363 GLY C N 1
ATOM 7482 C CA . GLY C 1 361 ? 64.408 -9.517 -51.615 1.00 50.55 363 GLY C CA 1
ATOM 7483 C C . GLY C 1 361 ? 63.872 -8.142 -51.950 1.00 52.69 363 GLY C C 1
ATOM 7484 O O . GLY C 1 361 ? 63.365 -7.943 -53.070 1.00 53.22 363 GLY C O 1
ATOM 7485 N N . GLU C 1 362 ? 63.968 -7.206 -51.002 1.00 50.11 364 GLU C N 1
ATOM 7486 C CA . GLU C 1 362 ? 63.639 -5.801 -51.246 1.00 58.10 364 GLU C CA 1
ATOM 7487 C C . GLU C 1 362 ? 64.906 -4.979 -51.521 1.00 50.42 364 GLU C C 1
ATOM 7488 O O . GLU C 1 362 ? 65.947 -5.289 -50.954 1.00 46.34 364 GLU C O 1
ATOM 7494 N N . GLN C 1 363 ? 64.800 -4.000 -52.403 1.00 46.24 365 GLN C N 1
ATOM 7495 C CA . GLN C 1 363 ? 65.822 -2.990 -52.655 1.00 51.33 365 GLN C CA 1
ATOM 7496 C C . GLN C 1 363 ? 65.222 -1.608 -52.259 1.00 54.24 365 GLN C C 1
ATOM 7497 O O . GLN C 1 363 ? 65.925 -0.594 -52.127 1.00 54.37 365 GLN C O 1
ATOM 7503 N N . GLY D 1 59 ? 97.515 43.181 -4.013 1.00 71.96 61 GLY D N 1
ATOM 7504 C CA . GLY D 1 59 ? 98.876 42.569 -3.893 1.00 72.62 61 GLY D CA 1
ATOM 7505 C C . GLY D 1 59 ? 99.004 41.146 -4.458 1.00 76.30 61 GLY D C 1
ATOM 7506 O O . GLY D 1 59 ? 98.413 40.800 -5.484 1.00 73.55 61 GLY D O 1
ATOM 7507 N N . CYS D 1 60 ? 99.791 40.324 -3.761 1.00 74.80 62 CYS D N 1
ATOM 7508 C CA . CYS D 1 60 ? 100.215 38.996 -4.232 1.00 65.84 62 CYS D CA 1
ATOM 7509 C C . CYS D 1 60 ? 99.927 37.964 -3.118 1.00 66.07 62 CYS D C 1
ATOM 7510 O O . CYS D 1 60 ? 99.158 38.232 -2.210 1.00 65.69 62 CYS D O 1
ATOM 7513 N N . VAL D 1 61 ? 100.546 36.794 -3.214 1.00 58.35 63 VAL D N 1
ATOM 7514 C CA . VAL D 1 61 ? 100.497 35.770 -2.206 1.00 62.39 63 VAL D CA 1
ATOM 7515 C C . VAL D 1 61 ? 101.951 35.544 -1.812 1.00 62.11 63 VAL D C 1
ATOM 7516 O O . VAL D 1 61 ? 102.809 35.483 -2.687 1.00 61.72 63 VAL D O 1
ATOM 7520 N N . SER D 1 62 ? 102.213 35.411 -0.515 1.00 72.67 64 SER D N 1
ATOM 7521 C CA . SER D 1 62 ? 103.591 35.453 0.004 1.00 78.28 64 SER D CA 1
ATOM 7522 C C . SER D 1 62 ? 104.513 34.404 -0.651 1.00 71.95 64 SER D C 1
ATOM 7523 O O . SER D 1 62 ? 105.675 34.681 -0.931 1.00 64.92 64 SER D O 1
ATOM 7526 N N . GLU D 1 63 ? 103.976 33.208 -0.908 1.00 71.61 65 GLU D N 1
ATOM 7527 C CA . GLU D 1 63 ? 104.746 32.151 -1.595 1.00 68.70 65 GLU D CA 1
ATOM 7528 C C . GLU D 1 63 ? 105.054 32.405 -3.080 1.00 59.29 65 GLU D C 1
ATOM 7529 O O . GLU D 1 63 ? 105.913 31.740 -3.635 1.00 57.78 65 GLU D O 1
ATOM 7535 N N . CYS D 1 64 ? 104.410 33.379 -3.721 1.00 49.36 66 CYS D N 1
ATOM 7536 C CA . CYS D 1 64 ? 104.613 33.631 -5.156 1.00 47.64 66 CYS D CA 1
ATOM 7537 C C . CYS D 1 64 ? 105.168 35.030 -5.362 1.00 46.26 66 CYS D C 1
ATOM 7538 O O . CYS D 1 64 ? 105.299 35.782 -4.409 1.00 50.36 66 CYS D O 1
ATOM 7541 N N . PHE D 1 65 ? 105.503 35.355 -6.598 1.00 44.56 67 PHE D N 1
ATOM 7542 C CA . PHE D 1 65 ? 106.042 36.647 -6.950 1.00 43.98 67 PHE D CA 1
ATOM 7543 C C . PHE D 1 65 ? 105.205 37.345 -8.026 1.00 42.69 67 PHE D C 1
ATOM 7544 O O . PHE D 1 65 ? 104.977 36.809 -9.093 1.00 39.15 67 PHE D O 1
ATOM 7552 N N . CYS D 1 66 ? 104.767 38.565 -7.737 1.00 42.31 68 CYS D N 1
ATOM 7553 C CA . CYS D 1 66 ? 104.025 39.414 -8.630 1.00 42.07 68 CYS D CA 1
ATOM 7554 C C . CYS D 1 66 ? 104.852 40.642 -9.009 1.00 44.63 68 CYS D C 1
ATOM 7555 O O . CYS D 1 66 ? 104.950 41.586 -8.232 1.00 50.03 68 CYS D O 1
ATOM 7558 N N . PRO D 1 67 ? 105.455 40.646 -10.209 1.00 48.36 69 PRO D N 1
ATOM 7559 C CA . PRO D 1 67 ? 106.241 41.788 -10.617 1.00 43.64 69 PRO D CA 1
ATOM 7560 C C . PRO D 1 67 ? 105.407 43.053 -10.760 1.00 44.65 69 PRO D C 1
ATOM 7561 O O . PRO D 1 67 ? 104.352 43.025 -11.374 1.00 35.55 69 PRO D O 1
ATOM 7565 N N . THR D 1 68 ? 105.899 44.145 -10.181 1.00 44.11 70 THR D N 1
ATOM 7566 C CA . THR D 1 68 ? 105.176 45.435 -10.140 1.00 41.88 70 THR D CA 1
ATOM 7567 C C . THR D 1 68 ? 104.914 46.029 -11.522 1.00 37.38 70 THR D C 1
ATOM 7568 O O . THR D 1 68 ? 103.882 46.692 -11.691 1.00 39.80 70 THR D O 1
ATOM 7572 N N . ASN D 1 69 ? 105.810 45.768 -12.471 1.00 37.70 71 ASN D N 1
ATOM 7573 C CA . ASN D 1 69 ? 105.598 46.109 -13.888 1.00 41.29 71 ASN D CA 1
ATOM 7574 C C . ASN D 1 69 ? 104.510 45.298 -14.659 1.00 48.02 71 ASN D C 1
ATOM 7575 O O . ASN D 1 69 ? 104.010 45.775 -15.656 1.00 48.63 71 ASN D O 1
ATOM 7580 N N . PHE D 1 70 ? 104.208 44.079 -14.180 1.00 49.85 72 PHE D N 1
ATOM 7581 C CA . PHE D 1 70 ? 103.184 43.215 -14.767 1.00 53.79 72 PHE D CA 1
ATOM 7582 C C . PHE D 1 70 ? 102.301 42.730 -13.662 1.00 51.97 72 PHE D C 1
ATOM 7583 O O . PHE D 1 70 ? 102.326 41.565 -13.303 1.00 49.40 72 PHE D O 1
ATOM 7591 N N . PRO D 1 71 ? 101.521 43.649 -13.091 1.00 54.16 73 PRO D N 1
ATOM 7592 C CA . PRO D 1 71 ? 100.857 43.378 -11.822 1.00 54.80 73 PRO D CA 1
ATOM 7593 C C . PRO D 1 71 ? 99.666 42.355 -11.940 1.00 53.18 73 PRO D C 1
ATOM 7594 O O . PRO D 1 71 ? 99.250 41.792 -10.916 1.00 55.21 73 PRO D O 1
ATOM 7598 N N . SER D 1 72 ? 99.172 42.109 -13.148 1.00 48.49 74 SER D N 1
ATOM 7599 C CA . SER D 1 72 ? 98.223 40.999 -13.368 1.00 46.87 74 SER D CA 1
ATOM 7600 C C . SER D 1 72 ? 98.882 39.571 -13.540 1.00 43.59 74 SER D C 1
ATOM 7601 O O . SER D 1 72 ? 98.168 38.577 -13.802 1.00 40.35 74 SER D O 1
ATOM 7604 N N . SER D 1 73 ? 100.206 39.469 -13.385 1.00 41.20 75 SER D N 1
ATOM 7605 C CA . SER D 1 73 ? 100.941 38.200 -13.493 1.00 40.85 75 SER D CA 1
ATOM 7606 C C . SER D 1 73 ? 101.393 37.676 -12.155 1.00 41.27 75 SER D C 1
ATOM 7607 O O . SER D 1 73 ? 101.969 38.412 -11.375 1.00 41.07 75 SER D O 1
ATOM 7610 N N . MET D 1 74 ? 101.220 36.378 -11.928 1.00 38.08 76 MET D N 1
ATOM 7611 C CA . MET D 1 74 ? 101.651 35.763 -10.676 1.00 36.83 76 MET D CA 1
ATOM 7612 C C . MET D 1 74 ? 102.460 34.508 -10.953 1.00 38.99 76 MET D C 1
ATOM 7613 O O . MET D 1 74 ? 101.991 33.602 -11.636 1.00 34.33 76 MET D O 1
ATOM 7618 N N . TYR D 1 75 ? 103.689 34.496 -10.426 1.00 37.88 77 TYR D N 1
ATOM 7619 C CA . TYR D 1 75 ? 104.675 33.462 -10.640 1.00 34.57 77 TYR D CA 1
ATOM 7620 C C . TYR D 1 75 ? 104.789 32.631 -9.400 1.00 37.86 77 TYR D C 1
ATOM 7621 O O . TYR D 1 75 ? 105.265 33.088 -8.364 1.00 40.80 77 TYR D O 1
ATOM 7630 N N . CYS D 1 76 ? 104.302 31.388 -9.506 1.00 31.64 78 CYS D N 1
ATOM 7631 C CA . CYS D 1 76 ? 104.354 30.439 -8.422 1.00 34.98 78 CYS D CA 1
ATOM 7632 C C . CYS D 1 76 ? 105.109 29.206 -8.879 1.00 32.59 78 CYS D C 1
ATOM 7633 O O . CYS D 1 76 ? 104.982 28.148 -8.270 1.00 33.93 78 CYS D O 1
ATOM 7636 N N . ASP D 1 77 ? 105.890 29.334 -9.934 1.00 34.55 79 ASP D N 1
ATOM 7637 C CA . ASP D 1 77 ? 106.561 28.198 -10.552 1.00 40.36 79 ASP D CA 1
ATOM 7638 C C . ASP D 1 77 ? 107.841 27.754 -9.791 1.00 48.48 79 ASP D C 1
ATOM 7639 O O . ASP D 1 77 ? 108.413 28.534 -9.050 1.00 45.20 79 ASP D O 1
ATOM 7644 N N . ASN D 1 78 ? 108.251 26.507 -10.001 1.00 46.34 80 ASN D N 1
ATOM 7645 C CA . ASN D 1 78 ? 109.502 25.966 -9.504 1.00 47.41 80 ASN D CA 1
ATOM 7646 C C . ASN D 1 78 ? 109.697 26.199 -7.996 1.00 45.73 80 ASN D C 1
ATOM 7647 O O . ASN D 1 78 ? 110.762 26.591 -7.591 1.00 51.46 80 ASN D O 1
ATOM 7652 N N . ARG D 1 79 ? 108.661 25.979 -7.194 1.00 42.77 81 ARG D N 1
ATOM 7653 C CA . ARG D 1 79 ? 108.673 26.311 -5.743 1.00 40.56 81 ARG D CA 1
ATOM 7654 C C . ARG D 1 79 ? 108.314 25.150 -4.823 1.00 39.01 81 ARG D C 1
ATOM 7655 O O . ARG D 1 79 ? 107.914 25.376 -3.665 1.00 42.13 81 ARG D O 1
ATOM 7663 N N . LYS D 1 80 ? 108.414 23.919 -5.337 1.00 41.49 82 LYS D N 1
ATOM 7664 C CA . LYS D 1 80 ? 107.905 22.730 -4.643 1.00 44.92 82 LYS D CA 1
ATOM 7665 C C . LYS D 1 80 ? 106.520 22.870 -4.042 1.00 39.00 82 LYS D C 1
ATOM 7666 O O . LYS D 1 80 ? 106.238 22.222 -3.028 1.00 38.81 82 LYS D O 1
ATOM 7672 N N . LEU D 1 81 ? 105.635 23.679 -4.647 1.00 37.97 83 LEU D N 1
ATOM 7673 C CA . LEU D 1 81 ? 104.267 23.784 -4.107 1.00 40.05 83 LEU D CA 1
ATOM 7674 C C . LEU D 1 81 ? 103.513 22.441 -4.221 1.00 35.68 83 LEU D C 1
ATOM 7675 O O . LEU D 1 81 ? 103.670 21.704 -5.206 1.00 38.85 83 LEU D O 1
ATOM 7680 N N . LYS D 1 82 ? 102.754 22.142 -3.184 1.00 33.74 84 LYS D N 1
ATOM 7681 C CA . LYS D 1 82 ? 101.933 20.971 -3.120 1.00 44.41 84 LYS D CA 1
ATOM 7682 C C . LYS D 1 82 ? 100.484 21.270 -3.409 1.00 43.15 84 LYS D C 1
ATOM 7683 O O . LYS D 1 82 ? 99.732 20.350 -3.767 1.00 45.17 84 LYS D O 1
ATOM 7689 N N . THR D 1 83 ? 100.082 22.529 -3.266 1.00 41.84 85 THR D N 1
ATOM 7690 C CA . THR D 1 83 ? 98.712 22.912 -3.534 1.00 40.94 85 THR D CA 1
ATOM 7691 C C . THR D 1 83 ? 98.738 24.240 -4.217 1.00 37.68 85 THR D C 1
ATOM 7692 O O . THR D 1 83 ? 99.708 24.973 -4.118 1.00 36.75 85 THR D O 1
ATOM 7696 N N . ILE D 1 84 ? 97.669 24.538 -4.928 1.00 37.19 86 ILE D N 1
ATOM 7697 C CA . ILE D 1 84 ? 97.541 25.787 -5.607 1.00 38.60 86 ILE D CA 1
ATOM 7698 C C . ILE D 1 84 ? 97.094 26.786 -4.554 1.00 40.50 86 ILE D C 1
ATOM 7699 O O . ILE D 1 84 ? 96.051 26.573 -3.911 1.00 43.44 86 ILE D O 1
ATOM 7704 N N . PRO D 1 85 ? 97.844 27.890 -4.394 1.00 42.87 87 PRO D N 1
ATOM 7705 C CA . PRO D 1 85 ? 97.415 28.892 -3.389 1.00 41.94 87 PRO D CA 1
ATOM 7706 C C . PRO D 1 85 ? 96.137 29.612 -3.823 1.00 42.99 87 PRO D C 1
ATOM 7707 O O . PRO D 1 85 ? 95.667 29.419 -4.952 1.00 36.44 87 PRO D O 1
ATOM 7711 N N . ASN D 1 86 ? 95.543 30.401 -2.915 1.00 44.21 88 ASN D N 1
ATOM 7712 C CA . ASN D 1 86 ? 94.351 31.188 -3.226 1.00 48.31 88 ASN D CA 1
ATOM 7713 C C . ASN D 1 86 ? 94.776 32.268 -4.202 1.00 44.70 88 ASN D C 1
ATOM 7714 O O . ASN D 1 86 ? 95.784 32.944 -3.968 1.00 45.64 88 ASN D O 1
ATOM 7719 N N . ILE D 1 87 ? 94.041 32.403 -5.303 1.00 39.73 89 ILE D N 1
ATOM 7720 C CA . ILE D 1 87 ? 94.449 33.291 -6.368 1.00 42.15 89 ILE D CA 1
ATOM 7721 C C . ILE D 1 87 ? 93.707 34.613 -6.220 1.00 42.43 89 ILE D C 1
ATOM 7722 O O . ILE D 1 87 ? 92.486 34.614 -6.251 1.00 40.22 89 ILE D O 1
ATOM 7727 N N . PRO D 1 88 ? 94.437 35.742 -6.087 1.00 40.86 90 PRO D N 1
ATOM 7728 C CA . PRO D 1 88 ? 93.753 37.045 -6.023 1.00 47.32 90 PRO D CA 1
ATOM 7729 C C . PRO D 1 88 ? 92.943 37.332 -7.272 1.00 45.63 90 PRO D C 1
ATOM 7730 O O . PRO D 1 88 ? 93.307 36.872 -8.364 1.00 48.40 90 PRO D O 1
ATOM 7734 N N . MET D 1 89 ? 91.904 38.141 -7.126 1.00 43.52 91 MET D N 1
ATOM 7735 C CA . MET D 1 89 ? 90.934 38.360 -8.198 1.00 50.29 91 MET D CA 1
ATOM 7736 C C . MET D 1 89 ? 91.466 39.172 -9.375 1.00 42.24 91 MET D C 1
ATOM 7737 O O . MET D 1 89 ? 90.870 39.155 -10.449 1.00 46.47 91 MET D O 1
ATOM 7742 N N . HIS D 1 90 ? 92.563 39.894 -9.194 1.00 43.45 92 HIS D N 1
ATOM 7743 C CA . HIS D 1 90 ? 93.102 40.688 -10.297 1.00 45.56 92 HIS D CA 1
ATOM 7744 C C . HIS D 1 90 ? 94.042 39.892 -11.234 1.00 47.36 92 HIS D C 1
ATOM 7745 O O . HIS D 1 90 ? 94.387 40.384 -12.310 1.00 48.04 92 HIS D O 1
ATOM 7752 N N . ILE D 1 91 ? 94.418 38.668 -10.836 1.00 38.53 93 ILE D N 1
ATOM 7753 C CA . ILE D 1 91 ? 95.366 37.863 -11.615 1.00 36.91 93 ILE D CA 1
ATOM 7754 C C . ILE D 1 91 ? 94.802 37.401 -12.944 1.00 32.89 93 ILE D C 1
ATOM 7755 O O . ILE D 1 91 ? 93.720 36.873 -13.021 1.00 34.14 93 ILE D O 1
ATOM 7760 N N . GLN D 1 92 ? 95.568 37.629 -13.995 1.00 38.35 94 GLN D N 1
ATOM 7761 C CA . GLN D 1 92 ? 95.180 37.227 -15.329 1.00 38.78 94 GLN D CA 1
ATOM 7762 C C . GLN D 1 92 ? 96.087 36.158 -15.918 1.00 33.18 94 GLN D C 1
ATOM 7763 O O . GLN D 1 92 ? 95.636 35.398 -16.765 1.00 30.64 94 GLN D O 1
ATOM 7769 N N . GLN D 1 93 ? 97.368 36.142 -15.544 1.00 34.05 95 GLN D N 1
ATOM 7770 C CA . GLN D 1 93 ? 98.301 35.142 -15.988 1.00 33.61 95 GLN D CA 1
ATOM 7771 C C . GLN D 1 93 ? 98.852 34.476 -14.751 1.00 35.48 95 GLN D C 1
ATOM 7772 O O . GLN D 1 93 ? 99.399 35.161 -13.877 1.00 39.06 95 GLN D O 1
ATOM 7778 N N . LEU D 1 94 ? 98.712 33.153 -14.666 1.00 30.18 96 LEU D N 1
ATOM 7779 C CA . LEU D 1 94 ? 99.068 32.380 -13.475 1.00 31.53 96 LEU D CA 1
ATOM 7780 C C . LEU D 1 94 ? 99.986 31.249 -13.838 1.00 33.04 96 LEU D C 1
ATOM 7781 O O . LEU D 1 94 ? 99.609 30.410 -14.649 1.00 33.50 96 LEU D O 1
ATOM 7786 N N . TYR D 1 95 ? 101.185 31.236 -13.262 1.00 33.03 97 TYR D N 1
ATOM 7787 C CA . TYR D 1 95 ? 102.247 30.287 -13.596 1.00 32.05 97 TYR D CA 1
ATOM 7788 C C . TYR D 1 95 ? 102.514 29.388 -12.409 1.00 32.62 97 TYR D C 1
ATOM 7789 O O . TYR D 1 95 ? 103.036 29.817 -11.378 1.00 31.45 97 TYR D O 1
ATOM 7798 N N . LEU D 1 96 ? 102.103 28.111 -12.547 1.00 29.40 98 LEU D N 1
ATOM 7799 C CA . LEU D 1 96 ? 102.241 27.129 -11.470 1.00 29.62 98 LEU D CA 1
ATOM 7800 C C . LEU D 1 96 ? 103.049 25.945 -11.939 1.00 27.85 98 LEU D C 1
ATOM 7801 O O . LEU D 1 96 ? 103.053 24.923 -11.301 1.00 26.74 98 LEU D O 1
ATOM 7806 N N . GLN D 1 97 ? 103.754 26.081 -13.049 1.00 28.35 99 GLN D N 1
ATOM 7807 C CA . GLN D 1 97 ? 104.521 24.991 -13.570 1.00 31.22 99 GLN D CA 1
ATOM 7808 C C . GLN D 1 97 ? 105.686 24.568 -12.697 1.00 36.75 99 GLN D C 1
ATOM 7809 O O . GLN D 1 97 ? 106.136 25.315 -11.845 1.00 39.96 99 GLN D O 1
ATOM 7815 N N . PHE D 1 98 ? 106.141 23.337 -12.909 1.00 35.51 100 PHE D N 1
ATOM 7816 C CA . PHE D 1 98 ? 107.279 22.758 -12.195 1.00 38.62 100 PHE D CA 1
ATOM 7817 C C . PHE D 1 98 ? 107.099 22.777 -10.676 1.00 39.91 100 PHE D C 1
ATOM 7818 O O . PHE D 1 98 ? 107.976 23.236 -9.950 1.00 40.58 100 PHE D O 1
ATOM 7826 N N . ASN D 1 99 ? 105.975 22.258 -10.203 1.00 41.15 101 ASN D N 1
ATOM 7827 C CA . ASN D 1 99 ? 105.713 22.116 -8.765 1.00 35.68 101 ASN D CA 1
ATOM 7828 C C . ASN D 1 99 ? 105.396 20.660 -8.464 1.00 35.20 101 ASN D C 1
ATOM 7829 O O . ASN D 1 99 ? 105.781 19.786 -9.244 1.00 35.00 101 ASN D O 1
ATOM 7834 N N . GLU D 1 100 ? 104.755 20.379 -7.332 1.00 36.86 102 GLU D N 1
ATOM 7835 C CA . GLU D 1 100 ? 104.357 19.005 -7.003 1.00 41.64 102 GLU D CA 1
ATOM 7836 C C . GLU D 1 100 ? 102.846 18.970 -6.753 1.00 37.21 102 GLU D C 1
ATOM 7837 O O . GLU D 1 100 ? 102.348 18.296 -5.845 1.00 37.03 102 GLU D O 1
ATOM 7843 N N . ILE D 1 101 ? 102.106 19.714 -7.565 1.00 35.67 103 ILE D N 1
ATOM 7844 C CA . ILE D 1 101 ? 100.667 19.789 -7.401 1.00 34.04 103 ILE D CA 1
ATOM 7845 C C . ILE D 1 101 ? 100.004 18.512 -7.934 1.00 30.11 103 ILE D C 1
ATOM 7846 O O . ILE D 1 101 ? 100.377 17.980 -8.984 1.00 29.42 103 ILE D O 1
ATOM 7851 N N . GLU D 1 102 ? 99.038 18.028 -7.167 1.00 33.71 104 GLU D N 1
ATOM 7852 C CA . GLU D 1 102 ? 98.279 16.822 -7.501 1.00 37.20 104 GLU D CA 1
ATOM 7853 C C . GLU D 1 102 ? 96.823 17.103 -7.825 1.00 33.30 104 GLU D C 1
ATOM 7854 O O . GLU D 1 102 ? 96.238 16.346 -8.571 1.00 34.36 104 GLU D O 1
ATOM 7860 N N . ALA D 1 103 ? 96.253 18.163 -7.277 1.00 29.68 105 ALA D N 1
ATOM 7861 C CA . ALA D 1 103 ? 94.831 18.398 -7.327 1.00 26.92 105 ALA D CA 1
ATOM 7862 C C . ALA D 1 103 ? 94.555 19.788 -7.798 1.00 30.04 105 ALA D C 1
ATOM 7863 O O . ALA D 1 103 ? 95.406 20.706 -7.584 1.00 29.65 105 ALA D O 1
ATOM 7865 N N . VAL D 1 104 ? 93.393 19.975 -8.424 1.00 26.88 106 VAL D N 1
ATOM 7866 C CA . VAL D 1 104 ? 92.897 21.298 -8.771 1.00 28.13 106 VAL D CA 1
ATOM 7867 C C . VAL D 1 104 ? 91.527 21.443 -8.137 1.00 31.18 106 VAL D C 1
ATOM 7868 O O . VAL D 1 104 ? 90.563 20.848 -8.600 1.00 28.33 106 VAL D O 1
ATOM 7872 N N . THR D 1 105 ? 91.426 22.231 -7.084 1.00 40.76 107 THR D N 1
ATOM 7873 C CA . THR D 1 105 ? 90.203 22.348 -6.293 1.00 43.09 107 THR D CA 1
ATOM 7874 C C . THR D 1 105 ? 89.595 23.716 -6.550 1.00 48.50 107 THR D C 1
ATOM 7875 O O . THR D 1 105 ? 90.326 24.731 -6.801 1.00 53.93 107 THR D O 1
ATOM 7879 N N . ALA D 1 106 ? 88.267 23.766 -6.418 1.00 50.78 108 ALA D N 1
ATOM 7880 C CA . ALA D 1 106 ? 87.495 24.981 -6.603 1.00 56.27 108 ALA D CA 1
ATOM 7881 C C . ALA D 1 106 ? 87.880 26.149 -5.713 1.00 53.16 108 ALA D C 1
ATOM 7882 O O . ALA D 1 106 ? 87.823 27.300 -6.149 1.00 52.13 108 ALA D O 1
ATOM 7884 N N . ASN D 1 107 ? 88.219 25.868 -4.458 1.00 60.02 109 ASN D N 1
ATOM 7885 C CA . ASN D 1 107 ? 88.501 26.951 -3.483 1.00 64.36 109 ASN D CA 1
ATOM 7886 C C . ASN D 1 107 ? 89.652 27.874 -3.922 1.00 67.50 109 ASN D C 1
ATOM 7887 O O . ASN D 1 107 ? 89.598 29.065 -3.665 1.00 67.64 109 ASN D O 1
ATOM 7892 N N . SER D 1 108 ? 90.655 27.337 -4.621 1.00 61.81 110 SER D N 1
ATOM 7893 C CA . SER D 1 108 ? 91.785 28.139 -5.086 1.00 60.13 110 SER D CA 1
ATOM 7894 C C . SER D 1 108 ? 91.406 29.170 -6.166 1.00 55.22 110 SER D C 1
ATOM 7895 O O . SER D 1 108 ? 92.047 30.245 -6.215 1.00 56.64 110 SER D O 1
ATOM 7898 N N . PHE D 1 109 ? 90.370 28.892 -6.963 1.00 50.29 111 PHE D N 1
ATOM 7899 C CA . PHE D 1 109 ? 90.022 29.726 -8.121 1.00 48.34 111 PHE D CA 1
ATOM 7900 C C . PHE D 1 109 ? 88.752 30.531 -7.962 1.00 47.96 111 PHE D C 1
ATOM 7901 O O . PHE D 1 109 ? 88.328 31.225 -8.894 1.00 43.63 111 PHE D O 1
ATOM 7909 N N . ILE D 1 110 ? 88.182 30.511 -6.774 1.00 47.91 112 ILE D N 1
ATOM 7910 C CA . ILE D 1 110 ? 86.829 31.016 -6.584 1.00 56.31 112 ILE D CA 1
ATOM 7911 C C . ILE D 1 110 ? 86.711 32.516 -6.916 1.00 51.65 112 ILE D C 1
ATOM 7912 O O . ILE D 1 110 ? 85.730 32.943 -7.494 1.00 52.32 112 ILE D O 1
ATOM 7917 N N . ASN D 1 111 ? 87.733 33.295 -6.600 1.00 56.17 113 ASN D N 1
ATOM 7918 C CA . ASN D 1 111 ? 87.701 34.727 -6.845 1.00 57.13 113 ASN D CA 1
ATOM 7919 C C . ASN D 1 111 ? 88.408 35.147 -8.132 1.00 54.32 113 ASN D C 1
ATOM 7920 O O . ASN D 1 111 ? 88.296 36.289 -8.550 1.00 45.23 113 ASN D O 1
ATOM 7925 N N . ALA D 1 112 ? 89.037 34.182 -8.810 1.00 53.69 114 ALA D N 1
ATOM 7926 C CA . ALA D 1 112 ? 89.945 34.464 -9.899 1.00 47.96 114 ALA D CA 1
ATOM 7927 C C . ALA D 1 112 ? 89.243 34.453 -11.258 1.00 45.72 114 ALA D C 1
ATOM 7928 O O . ALA D 1 112 ? 89.622 33.731 -12.180 1.00 41.94 114 ALA D O 1
ATOM 7930 N N . THR D 1 113 ? 88.241 35.300 -11.377 1.00 44.00 115 THR D N 1
ATOM 7931 C CA . THR D 1 113 ? 87.316 35.328 -12.486 1.00 46.24 115 THR D CA 1
ATOM 7932 C C . THR D 1 113 ? 87.954 35.854 -13.774 1.00 47.31 115 THR D C 1
ATOM 7933 O O . THR D 1 113 ? 87.436 35.607 -14.862 1.00 43.11 115 THR D O 1
ATOM 7937 N N . HIS D 1 114 ? 89.051 36.597 -13.659 1.00 43.03 116 HIS D N 1
ATOM 7938 C CA . HIS D 1 114 ? 89.688 37.189 -14.835 1.00 48.16 116 HIS D CA 1
ATOM 7939 C C . HIS D 1 114 ? 90.905 36.409 -15.366 1.00 37.87 116 HIS D C 1
ATOM 7940 O O . HIS D 1 114 ? 91.614 36.909 -16.261 1.00 38.60 116 HIS D O 1
ATOM 7947 N N . LEU D 1 115 ? 91.151 35.204 -14.876 1.00 34.19 117 LEU D N 1
ATOM 7948 C CA . LEU D 1 115 ? 92.229 34.381 -15.434 1.00 34.77 117 LEU D CA 1
ATOM 7949 C C . LEU D 1 115 ? 92.079 34.180 -16.947 1.00 29.83 117 LEU D C 1
ATOM 7950 O O . LEU D 1 115 ? 91.029 33.800 -17.416 1.00 32.60 117 LEU D O 1
ATOM 7955 N N . LYS D 1 116 ? 93.145 34.513 -17.670 1.00 30.37 118 LYS D N 1
ATOM 7956 C CA . LYS D 1 116 ? 93.241 34.278 -19.090 1.00 33.47 118 LYS D CA 1
ATOM 7957 C C . LYS D 1 116 ? 94.179 33.158 -19.444 1.00 33.06 118 LYS D C 1
ATOM 7958 O O . LYS D 1 116 ? 94.040 32.555 -20.514 1.00 34.48 118 LYS D O 1
ATOM 7964 N N . GLU D 1 117 ? 95.162 32.906 -18.580 1.00 33.63 119 GLU D N 1
ATOM 7965 C CA A GLU D 1 117 ? 96.189 31.951 -18.865 0.50 33.19 119 GLU D CA 1
ATOM 7966 C CA B GLU D 1 117 ? 96.215 31.969 -18.879 0.50 32.71 119 GLU D CA 1
ATOM 7967 C C . GLU D 1 117 ? 96.564 31.263 -17.578 1.00 31.94 119 GLU D C 1
ATOM 7968 O O . GLU D 1 117 ? 96.817 31.940 -16.564 1.00 27.82 119 GLU D O 1
ATOM 7979 N N . ILE D 1 118 ? 96.563 29.924 -17.602 1.00 28.56 120 ILE D N 1
ATOM 7980 C CA . ILE D 1 118 ? 97.028 29.116 -16.482 1.00 29.11 120 ILE D CA 1
ATOM 7981 C C . ILE D 1 118 ? 98.041 28.109 -16.972 1.00 30.48 120 ILE D C 1
ATOM 7982 O O . ILE D 1 118 ? 97.730 27.323 -17.868 1.00 29.68 120 ILE D O 1
ATOM 7987 N N . ASN D 1 119 ? 99.222 28.096 -16.374 1.00 27.94 121 ASN D N 1
ATOM 7988 C CA . ASN D 1 119 ? 100.225 27.077 -16.641 1.00 29.46 121 ASN D CA 1
ATOM 7989 C C . ASN D 1 119 ? 100.381 26.136 -15.449 1.00 27.61 121 ASN D C 1
ATOM 7990 O O . ASN D 1 119 ? 100.954 26.506 -14.428 1.00 29.69 121 ASN D O 1
ATOM 7995 N N . LEU D 1 120 ? 99.876 24.904 -15.607 1.00 24.79 122 LEU D N 1
ATOM 7996 C CA . LEU D 1 120 ? 99.962 23.858 -14.595 1.00 25.70 122 LEU D CA 1
ATOM 7997 C C . LEU D 1 120 ? 100.801 22.694 -15.115 1.00 26.02 122 LEU D C 1
ATOM 7998 O O . LEU D 1 120 ? 100.749 21.595 -14.575 1.00 24.02 122 LEU D O 1
ATOM 8003 N N . SER D 1 121 ? 101.610 22.939 -16.131 1.00 23.62 123 SER D N 1
ATOM 8004 C CA . SER D 1 121 ? 102.503 21.933 -16.653 1.00 28.13 123 SER D CA 1
ATOM 8005 C C . SER D 1 121 ? 103.559 21.480 -15.648 1.00 29.44 123 SER D C 1
ATOM 8006 O O . SER D 1 121 ? 103.835 22.170 -14.672 1.00 31.26 123 SER D O 1
ATOM 8009 N N . HIS D 1 122 ? 104.087 20.288 -15.864 1.00 26.77 124 HIS D N 1
ATOM 8010 C CA . HIS D 1 122 ? 105.149 19.732 -15.034 1.00 27.74 124 HIS D CA 1
ATOM 8011 C C . HIS D 1 122 ? 104.745 19.679 -13.582 1.00 28.61 124 HIS D C 1
ATOM 8012 O O . HIS D 1 122 ? 105.445 20.195 -12.670 1.00 30.27 124 HIS D O 1
ATOM 8019 N N . ASN D 1 123 ? 103.598 19.037 -13.339 1.00 27.63 125 ASN D N 1
ATOM 8020 C CA . ASN D 1 123 ? 103.135 18.773 -11.983 1.00 26.58 125 ASN D CA 1
ATOM 8021 C C . ASN D 1 123 ? 102.819 17.293 -11.871 1.00 27.31 125 ASN D C 1
ATOM 8022 O O . ASN D 1 123 ? 103.391 16.518 -12.602 1.00 29.33 125 ASN D O 1
ATOM 8027 N N . LYS D 1 124 ? 101.975 16.900 -10.908 1.00 34.29 126 LYS D N 1
ATOM 8028 C CA . LYS D 1 124 ? 101.572 15.495 -10.734 1.00 38.49 126 LYS D CA 1
ATOM 8029 C C . LYS D 1 124 ? 100.051 15.366 -10.709 1.00 33.77 126 LYS D C 1
ATOM 8030 O O . LYS D 1 124 ? 99.495 14.541 -9.978 1.00 32.08 126 LYS D O 1
ATOM 8036 N N . ILE D 1 125 ? 99.373 16.195 -11.516 1.00 30.93 127 ILE D N 1
ATOM 8037 C CA . ILE D 1 125 ? 97.932 16.264 -11.455 1.00 28.41 127 ILE D CA 1
ATOM 8038 C C . ILE D 1 125 ? 97.328 14.981 -12.033 1.00 28.52 127 ILE D C 1
ATOM 8039 O O . ILE D 1 125 ? 97.804 14.470 -13.077 1.00 24.92 127 ILE D O 1
ATOM 8044 N N . LYS D 1 126 ? 96.316 14.450 -11.340 1.00 28.04 128 LYS D N 1
ATOM 8045 C CA . LYS D 1 126 ? 95.574 13.290 -11.833 1.00 29.50 128 LYS D CA 1
ATOM 8046 C C . LYS D 1 126 ? 94.191 13.739 -12.124 1.00 28.19 128 LYS D C 1
ATOM 8047 O O . LYS D 1 126 ? 93.661 14.647 -11.488 1.00 28.51 128 LYS D O 1
ATOM 8053 N N . SER D 1 127 ? 93.594 13.098 -13.120 1.00 24.42 129 SER D N 1
ATOM 8054 C CA . SER D 1 127 ? 92.254 13.452 -13.598 1.00 29.10 129 SER D CA 1
ATOM 8055 C C . SER D 1 127 ? 91.213 13.355 -12.471 1.00 28.54 129 SER D C 1
ATOM 8056 O O . SER D 1 127 ? 90.340 14.218 -12.369 1.00 27.12 129 SER D O 1
ATOM 8059 N N . GLN D 1 128 ? 91.335 12.305 -11.666 1.00 29.50 130 GLN D N 1
ATOM 8060 C CA . GLN D 1 128 ? 90.453 12.089 -10.521 1.00 35.29 130 GLN D CA 1
ATOM 8061 C C . GLN D 1 128 ? 90.591 13.146 -9.388 1.00 36.19 130 GLN D C 1
ATOM 8062 O O . GLN D 1 128 ? 89.797 13.159 -8.492 1.00 36.55 130 GLN D O 1
ATOM 8068 N N . LYS D 1 129 ? 91.593 14.033 -9.451 1.00 32.58 131 LYS D N 1
ATOM 8069 C CA . LYS D 1 129 ? 91.740 15.096 -8.462 1.00 31.15 131 LYS D CA 1
ATOM 8070 C C . LYS D 1 129 ? 91.416 16.479 -8.966 1.00 30.49 131 LYS D C 1
ATOM 8071 O O . LYS D 1 129 ? 91.721 17.475 -8.275 1.00 29.09 131 LYS D O 1
ATOM 8077 N N . ILE D 1 130 ? 90.789 16.569 -10.136 1.00 29.14 132 ILE D N 1
ATOM 8078 C CA . ILE D 1 130 ? 90.389 17.849 -10.694 1.00 31.24 132 ILE D CA 1
ATOM 8079 C C . ILE D 1 130 ? 88.905 17.951 -10.353 1.00 36.49 132 ILE D C 1
ATOM 8080 O O . ILE D 1 130 ? 88.121 17.116 -10.818 1.00 36.10 132 ILE D O 1
ATOM 8085 N N . ASP D 1 131 ? 88.521 18.956 -9.576 1.00 37.96 133 ASP D N 1
ATOM 8086 C CA . ASP D 1 131 ? 87.121 19.229 -9.321 1.00 39.46 133 ASP D CA 1
ATOM 8087 C C . ASP D 1 131 ? 86.346 19.478 -10.591 1.00 36.11 133 ASP D C 1
ATOM 8088 O O . ASP D 1 131 ? 86.822 20.148 -11.459 1.00 33.42 133 ASP D O 1
ATOM 8093 N N . TYR D 1 132 ? 85.119 18.987 -10.582 1.00 36.99 134 TYR D N 1
ATOM 8094 C CA . TYR D 1 132 ? 84.210 19.122 -11.698 1.00 34.00 134 TYR D CA 1
ATOM 8095 C C . TYR D 1 132 ? 83.865 20.527 -11.951 1.00 33.72 134 TYR D C 1
ATOM 8096 O O . TYR D 1 132 ? 83.406 21.177 -11.074 1.00 39.82 134 TYR D O 1
ATOM 8105 N N . GLY D 1 133 ? 84.116 21.030 -13.134 1.00 34.12 135 GLY D N 1
ATOM 8106 C CA . GLY D 1 133 ? 83.861 22.399 -13.514 1.00 36.50 135 GLY D CA 1
ATOM 8107 C C . GLY D 1 133 ? 84.805 23.514 -13.084 1.00 36.44 135 GLY D C 1
ATOM 8108 O O . GLY D 1 133 ? 84.544 24.696 -13.366 1.00 36.80 135 GLY D O 1
ATOM 8109 N N . VAL D 1 134 ? 85.895 23.169 -12.419 1.00 33.63 136 VAL D N 1
ATOM 8110 C CA . VAL D 1 134 ? 86.816 24.209 -11.889 1.00 33.49 136 VAL D CA 1
ATOM 8111 C C . VAL D 1 134 ? 87.344 25.132 -12.989 1.00 30.49 136 VAL D C 1
ATOM 8112 O O . VAL D 1 134 ? 87.330 26.360 -12.845 1.00 36.33 136 VAL D O 1
ATOM 8116 N N . PHE D 1 135 ? 87.716 24.571 -14.130 1.00 28.71 137 PHE D N 1
ATOM 8117 C CA . PHE D 1 135 ? 88.135 25.386 -15.270 1.00 30.25 137 PHE D CA 1
ATOM 8118 C C . PHE D 1 135 ? 86.977 26.001 -16.029 1.00 32.47 137 PHE D C 1
ATOM 8119 O O . PHE D 1 135 ? 87.104 27.122 -16.536 1.00 29.33 137 PHE D O 1
ATOM 8127 N N . ALA D 1 136 ? 85.864 25.293 -16.126 1.00 36.09 138 ALA D N 1
ATOM 8128 C CA . ALA D 1 136 ? 84.688 25.789 -16.863 1.00 40.03 138 ALA D CA 1
ATOM 8129 C C . ALA D 1 136 ? 84.110 27.058 -16.271 1.00 39.87 138 ALA D C 1
ATOM 8130 O O . ALA D 1 136 ? 83.474 27.817 -16.955 1.00 42.91 138 ALA D O 1
ATOM 8132 N N . LYS D 1 137 ? 84.318 27.264 -14.991 1.00 42.75 139 LYS D N 1
ATOM 8133 C CA . LYS D 1 137 ? 83.854 28.462 -14.306 1.00 51.48 139 LYS D CA 1
ATOM 8134 C C . LYS D 1 137 ? 84.649 29.744 -14.642 1.00 47.81 139 LYS D C 1
ATOM 8135 O O . LYS D 1 137 ? 84.286 30.807 -14.196 1.00 52.83 139 LYS D O 1
ATOM 8141 N N . LEU D 1 138 ? 85.736 29.622 -15.401 1.00 39.07 140 LEU D N 1
ATOM 8142 C CA . LEU D 1 138 ? 86.598 30.745 -15.734 1.00 36.51 140 LEU D CA 1
ATOM 8143 C C . LEU D 1 138 ? 86.234 31.277 -17.106 1.00 35.69 140 LEU D C 1
ATOM 8144 O O . LEU D 1 138 ? 86.676 30.730 -18.103 1.00 46.09 140 LEU D O 1
ATOM 8149 N N . PRO D 1 139 ? 85.404 32.313 -17.195 1.00 40.21 141 PRO D N 1
ATOM 8150 C CA . PRO D 1 139 ? 84.824 32.636 -18.523 1.00 39.56 141 PRO D CA 1
ATOM 8151 C C . PRO D 1 139 ? 85.726 33.362 -19.511 1.00 35.01 141 PRO D C 1
ATOM 8152 O O . PRO D 1 139 ? 85.320 33.524 -20.655 1.00 43.31 141 PRO D O 1
ATOM 8156 N N . ASN D 1 140 ? 86.882 33.820 -19.077 1.00 37.75 142 ASN D N 1
ATOM 8157 C CA . ASN D 1 140 ? 87.849 34.507 -19.962 1.00 43.02 142 ASN D CA 1
ATOM 8158 C C . ASN D 1 140 ? 89.141 33.686 -20.196 1.00 36.10 142 ASN D C 1
ATOM 8159 O O . ASN D 1 140 ? 90.108 34.195 -20.769 1.00 32.62 142 ASN D O 1
ATOM 8164 N N . LEU D 1 141 ? 89.190 32.437 -19.705 1.00 33.71 143 LEU D N 1
ATOM 8165 C CA . LEU D 1 141 ? 90.366 31.594 -19.870 1.00 29.81 143 LEU D CA 1
ATOM 8166 C C . LEU D 1 141 ? 90.614 31.281 -21.362 1.00 28.15 143 LEU D C 1
ATOM 8167 O O . LEU D 1 141 ? 89.754 30.724 -22.053 1.00 27.48 143 LEU D O 1
ATOM 8172 N N . LEU D 1 142 ? 91.780 31.701 -21.837 1.00 28.37 144 LEU D N 1
ATOM 8173 C CA . LEU D 1 142 ? 92.175 31.507 -23.225 1.00 31.29 144 LEU D CA 1
ATOM 8174 C C . LEU D 1 142 ? 93.192 30.361 -23.420 1.00 27.89 144 LEU D C 1
ATOM 8175 O O . LEU D 1 142 ? 93.188 29.699 -24.462 1.00 27.44 144 LEU D O 1
ATOM 8180 N N . GLN D 1 143 ? 94.040 30.142 -22.444 1.00 26.32 145 GLN D N 1
ATOM 8181 C CA . GLN D 1 143 ? 95.144 29.240 -22.577 1.00 31.21 145 GLN D CA 1
ATOM 8182 C C . GLN D 1 143 ? 95.286 28.394 -21.325 1.00 29.72 145 GLN D C 1
ATOM 8183 O O . GLN D 1 143 ? 95.382 28.946 -20.217 1.00 31.00 145 GLN D O 1
ATOM 8189 N N . LEU D 1 144 ? 95.369 27.081 -21.491 1.00 24.16 146 LEU D N 1
ATOM 8190 C CA . LEU D 1 144 ? 95.512 26.161 -20.346 1.00 25.92 146 LEU D CA 1
ATOM 8191 C C . LEU D 1 144 ? 96.595 25.160 -20.657 1.00 26.30 146 LEU D C 1
ATOM 8192 O O . LEU D 1 144 ? 96.466 24.447 -21.645 1.00 25.52 146 LEU D O 1
ATOM 8197 N N . HIS D 1 145 ? 97.641 25.135 -19.848 1.00 25.48 147 HIS D N 1
ATOM 8198 C CA . HIS D 1 145 ? 98.736 24.178 -19.978 1.00 29.53 147 HIS D CA 1
ATOM 8199 C C . HIS D 1 145 ? 98.621 23.109 -18.898 1.00 27.41 147 HIS D C 1
ATOM 8200 O O . HIS D 1 145 ? 98.704 23.411 -17.713 1.00 25.84 147 HIS D O 1
ATOM 8207 N N . LEU D 1 146 ? 98.439 21.857 -19.307 1.00 28.26 148 LEU D N 1
ATOM 8208 C CA . LEU D 1 146 ? 98.417 20.725 -18.401 1.00 29.00 148 LEU D CA 1
ATOM 8209 C C . LEU D 1 146 ? 99.357 19.605 -18.855 1.00 26.69 148 LEU D C 1
ATOM 8210 O O . LEU D 1 146 ? 99.274 18.462 -18.403 1.00 24.35 148 LEU D O 1
ATOM 8215 N N . GLU D 1 147 ? 100.305 19.965 -19.701 1.00 27.43 149 GLU D N 1
ATOM 8216 C CA . GLU D 1 147 ? 101.308 19.028 -20.191 1.00 27.75 149 GLU D CA 1
ATOM 8217 C C . GLU D 1 147 ? 102.235 18.594 -19.068 1.00 25.69 149 GLU D C 1
ATOM 8218 O O . GLU D 1 147 ? 102.384 19.284 -18.063 1.00 25.70 149 GLU D O 1
ATOM 8224 N N . HIS D 1 148 ? 102.795 17.403 -19.221 1.00 24.85 150 HIS D N 1
ATOM 8225 C CA . HIS D 1 148 ? 103.672 16.793 -18.216 1.00 25.70 150 HIS D CA 1
ATOM 8226 C C . HIS D 1 148 ? 102.993 16.674 -16.861 1.00 25.83 150 HIS D C 1
ATOM 8227 O O . HIS D 1 148 ? 103.452 17.190 -15.828 1.00 27.75 150 HIS D O 1
ATOM 8234 N N . ASN D 1 149 ? 101.861 15.989 -16.858 1.00 27.81 151 ASN D N 1
ATOM 8235 C CA . ASN D 1 149 ? 101.142 15.636 -15.620 1.00 25.62 151 ASN D CA 1
ATOM 8236 C C . ASN D 1 149 ? 100.885 14.127 -15.621 1.00 27.81 151 ASN D C 1
ATOM 8237 O O . ASN D 1 149 ? 101.604 13.399 -16.313 1.00 23.92 151 ASN D O 1
ATOM 8242 N N . ASN D 1 150 ? 99.890 13.653 -14.867 1.00 29.91 152 ASN D N 1
ATOM 8243 C CA . ASN D 1 150 ? 99.560 12.234 -14.860 1.00 29.85 152 ASN D CA 1
ATOM 8244 C C . ASN D 1 150 ? 98.108 12.015 -15.211 1.00 30.47 152 ASN D C 1
ATOM 8245 O O . ASN D 1 150 ? 97.441 11.143 -14.623 1.00 30.67 152 ASN D O 1
ATOM 8250 N N . LEU D 1 151 ? 97.604 12.827 -16.156 1.00 25.96 153 LEU D N 1
ATOM 8251 C CA . LEU D 1 151 ? 96.205 12.770 -16.508 1.00 25.98 153 LEU D CA 1
ATOM 8252 C C . LEU D 1 151 ? 95.965 11.461 -17.261 1.00 26.79 153 LEU D C 1
ATOM 8253 O O . LEU D 1 151 ? 96.759 11.075 -18.128 1.00 25.64 153 LEU D O 1
ATOM 8258 N N . GLU D 1 152 ? 94.889 10.769 -16.895 1.00 25.88 154 GLU D N 1
ATOM 8259 C CA . GLU D 1 152 ? 94.451 9.566 -17.566 1.00 26.18 154 GLU D CA 1
ATOM 8260 C C . GLU D 1 152 ? 93.262 9.821 -18.412 1.00 24.15 154 GLU D C 1
ATOM 8261 O O . GLU D 1 152 ? 92.883 8.981 -19.208 1.00 26.59 154 GLU D O 1
ATOM 8267 N N . GLU D 1 153 ? 92.615 10.937 -18.253 1.00 22.50 155 GLU D N 1
ATOM 8268 C CA . GLU D 1 153 ? 91.521 11.241 -19.100 1.00 27.62 155 GLU D CA 1
ATOM 8269 C C . GLU D 1 153 ? 91.455 12.690 -19.471 1.00 24.48 155 GLU D C 1
ATOM 8270 O O . GLU D 1 153 ? 92.015 13.523 -18.805 1.00 25.67 155 GLU D O 1
ATOM 8276 N N . PHE D 1 154 ? 90.798 12.953 -20.587 1.00 24.30 156 PHE D N 1
ATOM 8277 C CA . PHE D 1 154 ? 90.702 14.280 -21.128 1.00 25.15 156 PHE D CA 1
ATOM 8278 C C . PHE D 1 154 ? 89.854 15.111 -20.137 1.00 26.85 156 PHE D C 1
ATOM 8279 O O . PHE D 1 154 ? 88.750 14.691 -19.757 1.00 25.27 156 PHE D O 1
ATOM 8287 N N . PRO D 1 155 ? 90.378 16.274 -19.717 1.00 26.72 157 PRO D N 1
ATOM 8288 C CA . PRO D 1 155 ? 89.689 17.069 -18.712 1.00 25.66 157 PRO D CA 1
ATOM 8289 C C . PRO D 1 155 ? 88.489 17.758 -19.287 1.00 23.67 157 PRO D C 1
ATOM 8290 O O . PRO D 1 155 ? 88.535 18.250 -20.446 1.00 22.22 157 PRO D O 1
ATOM 8294 N N . PHE D 1 156 ? 87.411 17.781 -18.526 1.00 24.70 158 PHE D N 1
ATOM 8295 C CA . PHE D 1 156 ? 86.144 18.382 -19.004 1.00 27.04 158 PHE D CA 1
ATOM 8296 C C . PHE D 1 156 ? 85.279 18.660 -17.745 1.00 26.61 158 PHE D C 1
ATOM 8297 O O . PHE D 1 156 ? 85.482 18.006 -16.710 1.00 26.30 158 PHE D O 1
ATOM 8305 N N . PRO D 1 157 ? 84.363 19.599 -17.805 1.00 25.84 159 PRO D N 1
ATOM 8306 C CA . PRO D 1 157 ? 84.183 20.526 -18.889 1.00 27.86 159 PRO D CA 1
ATOM 8307 C C . PRO D 1 157 ? 85.204 21.658 -18.835 1.00 28.46 159 PRO D C 1
ATOM 8308 O O . PRO D 1 157 ? 85.783 21.913 -17.788 1.00 31.64 159 PRO D O 1
ATOM 8312 N N . LEU D 1 158 ? 85.405 22.317 -19.972 1.00 28.64 160 LEU D N 1
ATOM 8313 C CA . LEU D 1 158 ? 86.321 23.419 -20.076 1.00 31.79 160 LEU D CA 1
ATOM 8314 C C . LEU D 1 158 ? 85.555 24.606 -20.608 1.00 32.25 160 LEU D C 1
ATOM 8315 O O . LEU D 1 158 ? 84.517 24.445 -21.208 1.00 30.44 160 LEU D O 1
ATOM 8320 N N . PRO D 1 159 ? 86.040 25.817 -20.343 1.00 34.32 161 PRO D N 1
ATOM 8321 C CA . PRO D 1 159 ? 85.282 26.985 -20.758 1.00 33.25 161 PRO D CA 1
ATOM 8322 C C . PRO D 1 159 ? 85.338 27.195 -22.246 1.00 35.38 161 PRO D C 1
ATOM 8323 O O . PRO D 1 159 ? 86.349 26.962 -22.854 1.00 37.05 161 PRO D O 1
ATOM 8327 N N . LYS D 1 160 ? 84.249 27.712 -22.797 1.00 39.18 162 LYS D N 1
ATOM 8328 C CA . LYS D 1 160 ? 84.068 27.936 -24.211 1.00 38.91 162 LYS D CA 1
ATOM 8329 C C . LYS D 1 160 ? 84.971 28.991 -24.791 1.00 38.96 162 LYS D C 1
ATOM 8330 O O . LYS D 1 160 ? 85.164 29.023 -25.993 1.00 38.48 162 LYS D O 1
ATOM 8336 N N . SER D 1 161 ? 85.512 29.858 -23.943 1.00 34.37 163 SER D N 1
ATOM 8337 C CA . SER D 1 161 ? 86.503 30.860 -24.360 1.00 35.03 163 SER D CA 1
ATOM 8338 C C . SER D 1 161 ? 87.861 30.253 -24.752 1.00 31.66 163 SER D C 1
ATOM 8339 O O . SER D 1 161 ? 88.666 30.914 -25.363 1.00 30.68 163 SER D O 1
ATOM 8342 N N . LEU D 1 162 ? 88.116 29.001 -24.404 1.00 31.45 164 LEU D N 1
ATOM 8343 C CA . LEU D 1 162 ? 89.450 28.425 -24.541 1.00 31.84 164 LEU D CA 1
ATOM 8344 C C . LEU D 1 162 ? 89.953 28.399 -25.979 1.00 28.27 164 LEU D C 1
ATOM 8345 O O . LEU D 1 162 ? 89.234 28.006 -26.901 1.00 26.19 164 LEU D O 1
ATOM 8350 N N . GLU D 1 163 ? 91.199 28.834 -26.140 1.00 27.42 165 GLU D N 1
ATOM 8351 C CA . GLU D 1 163 ? 91.832 28.932 -27.441 1.00 32.69 165 GLU D CA 1
ATOM 8352 C C . GLU D 1 163 ? 92.966 27.925 -27.644 1.00 30.32 165 GLU D C 1
ATOM 8353 O O . GLU D 1 163 ? 93.095 27.356 -28.730 1.00 29.40 165 GLU D O 1
ATOM 8359 N N . ARG D 1 164 ? 93.782 27.751 -26.620 1.00 30.26 166 ARG D N 1
ATOM 8360 C CA . ARG D 1 164 ? 94.914 26.871 -26.679 1.00 30.54 166 ARG D CA 1
ATOM 8361 C C . ARG D 1 164 ? 94.884 25.926 -25.475 1.00 27.84 166 ARG D C 1
ATOM 8362 O O . ARG D 1 164 ? 94.833 26.375 -24.332 1.00 27.02 166 ARG D O 1
ATOM 8370 N N . LEU D 1 165 ? 94.957 24.621 -25.750 1.00 24.76 167 LEU D N 1
ATOM 8371 C CA . LEU D 1 165 ? 94.971 23.602 -24.716 1.00 23.10 167 LEU D CA 1
ATOM 8372 C C . LEU D 1 165 ? 96.108 22.634 -24.943 1.00 22.64 167 LEU D C 1
ATOM 8373 O O . LEU D 1 165 ? 96.165 21.951 -25.984 1.00 25.44 167 LEU D O 1
ATOM 8378 N N . LEU D 1 166 ? 96.996 22.554 -23.982 1.00 22.33 168 LEU D N 1
ATOM 8379 C CA . LEU D 1 166 ? 98.178 21.745 -24.056 1.00 23.53 168 LEU D CA 1
ATOM 8380 C C . LEU D 1 166 ? 98.102 20.601 -23.041 1.00 25.52 168 LEU D C 1
ATOM 8381 O O . LEU D 1 166 ? 98.030 20.835 -21.838 1.00 25.63 168 LEU D O 1
ATOM 8386 N N . LEU D 1 167 ? 98.061 19.374 -23.567 1.00 24.57 169 LEU D N 1
ATOM 8387 C CA . LEU D 1 167 ? 97.864 18.162 -22.789 1.00 24.95 169 LEU D CA 1
ATOM 8388 C C . LEU D 1 167 ? 98.886 17.080 -23.103 1.00 25.39 169 LEU D C 1
ATOM 8389 O O . LEU D 1 167 ? 98.706 15.910 -22.744 1.00 24.70 169 LEU D O 1
ATOM 8394 N N . GLY D 1 168 ? 99.992 17.481 -23.710 1.00 26.13 170 GLY D N 1
ATOM 8395 C CA . GLY D 1 168 ? 101.041 16.560 -24.058 1.00 25.41 170 GLY D CA 1
ATOM 8396 C C . GLY D 1 168 ? 101.679 15.911 -22.839 1.00 22.86 170 GLY D C 1
ATOM 8397 O O . GLY D 1 168 ? 101.630 16.450 -21.748 1.00 22.26 170 GLY D O 1
ATOM 8398 N N . TYR D 1 169 ? 102.265 14.753 -23.045 1.00 23.70 171 TYR D N 1
ATOM 8399 C CA . TYR D 1 169 ? 103.005 14.010 -22.001 1.00 24.72 171 TYR D CA 1
ATOM 8400 C C . TYR D 1 169 ? 102.153 13.729 -20.762 1.00 25.90 171 TYR D C 1
ATOM 8401 O O . TYR D 1 169 ? 102.465 14.134 -19.609 1.00 23.71 171 TYR D O 1
ATOM 8410 N N . ASN D 1 170 ? 101.015 13.096 -21.021 1.00 25.69 172 ASN D N 1
ATOM 8411 C CA . ASN D 1 170 ? 100.155 12.600 -19.952 1.00 27.73 172 ASN D CA 1
ATOM 8412 C C . ASN D 1 170 ? 99.899 11.117 -20.275 1.00 28.40 172 ASN D C 1
ATOM 8413 O O . ASN D 1 170 ? 100.677 10.506 -21.005 1.00 25.86 172 ASN D O 1
ATOM 8418 N N . GLU D 1 171 ? 98.851 10.535 -19.709 1.00 28.84 173 GLU D N 1
ATOM 8419 C CA . GLU D 1 171 ? 98.558 9.113 -19.901 1.00 30.22 173 GLU D CA 1
ATOM 8420 C C . GLU D 1 171 ? 97.122 8.992 -20.355 1.00 26.16 173 GLU D C 1
ATOM 8421 O O . GLU D 1 171 ? 96.380 8.095 -19.916 1.00 25.84 173 GLU D O 1
ATOM 8427 N N . ILE D 1 172 ? 96.696 9.916 -21.224 1.00 22.67 174 ILE D N 1
ATOM 8428 C CA . ILE D 1 172 ? 95.296 10.001 -21.554 1.00 22.65 174 ILE D CA 1
ATOM 8429 C C . ILE D 1 172 ? 94.884 8.782 -22.377 1.00 25.18 174 ILE D C 1
ATOM 8430 O O . ILE D 1 172 ? 95.408 8.577 -23.462 1.00 21.57 174 ILE D O 1
ATOM 8435 N N . SER D 1 173 ? 94.019 7.950 -21.792 1.00 24.21 175 SER D N 1
ATOM 8436 C CA . SER D 1 173 ? 93.468 6.767 -22.458 1.00 27.26 175 SER D CA 1
ATOM 8437 C C . SER D 1 173 ? 91.969 6.759 -22.471 1.00 30.33 175 SER D C 1
ATOM 8438 O O . SER D 1 173 ? 91.368 5.808 -22.969 1.00 30.63 175 SER D O 1
ATOM 8441 N N . LYS D 1 174 ? 91.338 7.830 -21.998 1.00 29.18 176 LYS D N 1
ATOM 8442 C CA . LYS D 1 174 ? 89.900 7.895 -21.919 1.00 32.07 176 LYS D CA 1
ATOM 8443 C C . LYS D 1 174 ? 89.474 9.281 -22.363 1.00 30.38 176 LYS D C 1
ATOM 8444 O O . LYS D 1 174 ? 90.130 10.269 -22.004 1.00 22.85 176 LYS D O 1
ATOM 8450 N N . LEU D 1 175 ? 88.351 9.354 -23.060 1.00 26.28 177 LEU D N 1
ATOM 8451 C CA . LEU D 1 175 ? 87.830 10.580 -23.549 1.00 28.48 177 LEU D CA 1
ATOM 8452 C C . LEU D 1 175 ? 86.327 10.398 -23.658 1.00 28.82 177 LEU D C 1
ATOM 8453 O O . LEU D 1 175 ? 85.821 9.812 -24.612 1.00 26.62 177 LEU D O 1
ATOM 8458 N N . GLN D 1 176 ? 85.605 10.943 -22.697 1.00 29.34 178 GLN D N 1
ATOM 8459 C CA . GLN D 1 176 ? 84.162 10.754 -22.613 1.00 29.58 178 GLN D CA 1
ATOM 8460 C C . GLN D 1 176 ? 83.518 11.494 -23.762 1.00 30.83 178 GLN D C 1
ATOM 8461 O O . GLN D 1 176 ? 84.031 12.488 -24.257 1.00 29.72 178 GLN D O 1
ATOM 8467 N N . THR D 1 177 ? 82.377 10.965 -24.180 1.00 33.47 179 THR D N 1
ATOM 8468 C CA . THR D 1 177 ? 81.553 11.483 -25.265 1.00 36.49 179 THR D CA 1
ATOM 8469 C C . THR D 1 177 ? 81.398 12.980 -25.324 1.00 40.59 179 THR D C 1
ATOM 8470 O O . THR D 1 177 ? 81.549 13.564 -26.397 1.00 42.72 179 THR D O 1
ATOM 8474 N N . ASN D 1 178 ? 81.058 13.619 -24.214 1.00 43.02 180 ASN D N 1
ATOM 8475 C CA . ASN D 1 178 ? 80.806 15.067 -24.257 1.00 43.32 180 ASN D CA 1
ATOM 8476 C C . ASN D 1 178 ? 82.018 15.917 -23.835 1.00 38.86 180 ASN D C 1
ATOM 8477 O O . ASN D 1 178 ? 81.881 17.115 -23.606 1.00 37.66 180 ASN D O 1
ATOM 8482 N N . ALA D 1 179 ? 83.200 15.316 -23.765 1.00 34.93 181 ALA D N 1
ATOM 8483 C CA . ALA D 1 179 ? 84.378 16.001 -23.214 1.00 37.82 181 ALA D CA 1
ATOM 8484 C C . ALA D 1 179 ? 84.820 17.230 -24.015 1.00 33.00 181 ALA D C 1
ATOM 8485 O O . ALA D 1 179 ? 85.385 18.154 -23.436 1.00 33.46 181 ALA D O 1
ATOM 8487 N N . MET D 1 180 ? 84.506 17.277 -25.297 1.00 30.53 182 MET D N 1
ATOM 8488 C CA . MET D 1 180 ? 84.962 18.348 -26.149 1.00 35.55 182 MET D CA 1
ATOM 8489 C C . MET D 1 180 ? 83.902 19.381 -26.355 1.00 31.68 182 MET D C 1
ATOM 8490 O O . MET D 1 180 ? 84.127 20.304 -27.157 1.00 30.39 182 MET D O 1
ATOM 8495 N N . ASP D 1 181 ? 82.767 19.259 -25.682 1.00 37.14 183 ASP D N 1
ATOM 8496 C CA . ASP D 1 181 ? 81.640 20.132 -25.964 1.00 39.75 183 ASP D CA 1
ATOM 8497 C C . ASP D 1 181 ? 81.971 21.571 -25.665 1.00 40.85 183 ASP D C 1
ATOM 8498 O O . ASP D 1 181 ? 82.657 21.873 -24.702 1.00 40.31 183 ASP D O 1
ATOM 8503 N N . GLY D 1 182 ? 81.485 22.436 -26.533 1.00 37.98 184 GLY D N 1
ATOM 8504 C CA . GLY D 1 182 ? 81.637 23.827 -26.368 1.00 44.89 184 GLY D CA 1
ATOM 8505 C C . GLY D 1 182 ? 82.948 24.412 -26.843 1.00 53.70 184 GLY D C 1
ATOM 8506 O O . GLY D 1 182 ? 83.020 25.644 -26.882 1.00 55.81 184 GLY D O 1
ATOM 8507 N N . LEU D 1 183 ? 83.965 23.581 -27.165 1.00 50.07 185 LEU D N 1
ATOM 8508 C CA . LEU D 1 183 ? 85.293 24.065 -27.522 1.00 41.76 185 LEU D CA 1
ATOM 8509 C C . LEU D 1 183 ? 85.413 24.658 -28.920 1.00 39.83 185 LEU D C 1
ATOM 8510 O O . LEU D 1 183 ? 86.339 24.355 -29.651 1.00 38.43 185 LEU D O 1
ATOM 8515 N N . VAL D 1 184 ? 84.509 25.581 -29.236 1.00 40.70 186 VAL D N 1
ATOM 8516 C CA . VAL D 1 184 ? 84.351 26.122 -30.575 1.00 40.64 186 VAL D CA 1
ATOM 8517 C C . VAL D 1 184 ? 85.310 27.261 -30.838 1.00 41.60 186 VAL D C 1
ATOM 8518 O O . VAL D 1 184 ? 85.400 27.759 -31.970 1.00 43.60 186 VAL D O 1
ATOM 8522 N N . ASN D 1 185 ? 86.046 27.698 -29.817 1.00 39.00 187 ASN D N 1
ATOM 8523 C CA . ASN D 1 185 ? 87.061 28.716 -30.035 1.00 40.65 187 ASN D CA 1
ATOM 8524 C C . ASN D 1 185 ? 88.468 28.160 -30.002 1.00 34.51 187 ASN D C 1
ATOM 8525 O O . ASN D 1 185 ? 89.459 28.893 -30.154 1.00 34.69 187 ASN D O 1
ATOM 8530 N N . LEU D 1 186 ? 88.593 26.845 -29.851 1.00 33.16 188 LEU D N 1
ATOM 8531 C CA . LEU D 1 186 ? 89.912 26.239 -29.738 1.00 30.41 188 LEU D CA 1
ATOM 8532 C C . LEU D 1 186 ? 90.627 26.307 -31.089 1.00 25.98 188 LEU D C 1
ATOM 8533 O O . LEU D 1 186 ? 90.071 25.917 -32.117 1.00 22.61 188 LEU D O 1
ATOM 8538 N N . THR D 1 187 ? 91.842 26.861 -31.081 1.00 23.42 189 THR D N 1
ATOM 8539 C CA . THR D 1 187 ? 92.672 26.886 -32.274 1.00 26.14 189 THR D CA 1
ATOM 8540 C C . THR D 1 187 ? 93.827 25.918 -32.234 1.00 25.13 189 THR D C 1
ATOM 8541 O O . THR D 1 187 ? 94.322 25.508 -33.286 1.00 26.20 189 THR D O 1
ATOM 8545 N N . MET D 1 188 ? 94.251 25.553 -31.045 1.00 23.54 190 MET D N 1
ATOM 8546 C CA . MET D 1 188 ? 95.426 24.722 -30.888 1.00 27.75 190 MET D CA 1
ATOM 8547 C C . MET D 1 188 ? 95.139 23.685 -29.802 1.00 25.13 190 MET D C 1
ATOM 8548 O O . MET D 1 188 ? 94.737 24.031 -28.657 1.00 23.82 190 MET D O 1
ATOM 8553 N N . LEU D 1 189 ? 95.315 22.422 -30.166 1.00 21.77 191 LEU D N 1
ATOM 8554 C CA . LEU D 1 189 ? 95.101 21.300 -29.254 1.00 23.40 191 LEU D CA 1
ATOM 8555 C C . LEU D 1 189 ? 96.296 20.369 -29.372 1.00 24.59 191 LEU D C 1
ATOM 8556 O O . LEU D 1 189 ? 96.580 19.814 -30.451 1.00 24.26 191 LEU D O 1
ATOM 8561 N N . ASP D 1 190 ? 97.030 20.245 -28.283 1.00 25.97 192 ASP D N 1
ATOM 8562 C CA . ASP D 1 190 ? 98.198 19.395 -28.267 1.00 27.84 192 ASP D CA 1
ATOM 8563 C C . ASP D 1 190 ? 97.963 18.190 -27.338 1.00 25.48 192 ASP D C 1
ATOM 8564 O O . ASP D 1 190 ? 97.821 18.327 -26.128 1.00 23.42 192 ASP D O 1
ATOM 8569 N N . LEU D 1 191 ? 97.919 16.999 -27.948 1.00 25.85 193 LEU D N 1
ATOM 8570 C CA . LEU D 1 191 ? 97.704 15.741 -27.254 1.00 24.55 193 LEU D CA 1
ATOM 8571 C C . LEU D 1 191 ? 98.827 14.779 -27.501 1.00 26.05 193 LEU D C 1
ATOM 8572 O O . LEU D 1 191 ? 98.646 13.560 -27.309 1.00 28.11 193 LEU D O 1
ATOM 8577 N N . CYS D 1 192 ? 100.003 15.296 -27.853 1.00 24.47 194 CYS D N 1
ATOM 8578 C CA . CYS D 1 192 ? 101.169 14.453 -28.188 1.00 30.53 194 CYS D CA 1
ATOM 8579 C C . CYS D 1 192 ? 101.587 13.674 -26.908 1.00 26.50 194 CYS D C 1
ATOM 8580 O O . CYS D 1 192 ? 101.400 14.144 -25.782 1.00 26.39 194 CYS D O 1
ATOM 8583 N N . TYR D 1 193 ? 102.119 12.480 -27.086 1.00 23.03 195 TYR D N 1
ATOM 8584 C CA . TYR D 1 193 ? 102.607 11.680 -25.948 1.00 23.73 195 TYR D CA 1
ATOM 8585 C C . TYR D 1 193 ? 101.518 11.358 -24.915 1.00 22.50 195 TYR D C 1
ATOM 8586 O O . TYR D 1 193 ? 101.565 11.772 -23.771 1.00 21.32 195 TYR D O 1
ATOM 8595 N N . ASN D 1 194 ? 100.530 10.641 -25.386 1.00 24.15 196 ASN D N 1
ATOM 8596 C CA . ASN D 1 194 ? 99.411 10.146 -24.581 1.00 26.75 196 ASN D CA 1
ATOM 8597 C C . ASN D 1 194 ? 99.101 8.696 -25.012 1.00 25.83 196 ASN D C 1
ATOM 8598 O O . ASN D 1 194 ? 99.889 8.084 -25.712 1.00 24.31 196 ASN D O 1
ATOM 8603 N N . TYR D 1 195 ? 97.975 8.162 -24.604 1.00 28.80 197 TYR D N 1
ATOM 8604 C CA . TYR D 1 195 ? 97.612 6.765 -24.903 1.00 28.95 197 TYR D CA 1
ATOM 8605 C C . TYR D 1 195 ? 96.304 6.704 -25.649 1.00 27.28 197 TYR D C 1
ATOM 8606 O O . TYR D 1 195 ? 95.523 5.766 -25.444 1.00 21.54 197 TYR D O 1
ATOM 8615 N N . LEU D 1 196 ? 96.046 7.702 -26.509 1.00 23.88 198 LEU D N 1
ATOM 8616 C CA . LEU D 1 196 ? 94.813 7.692 -27.290 1.00 26.03 198 LEU D CA 1
ATOM 8617 C C . LEU D 1 196 ? 94.790 6.551 -28.293 1.00 25.47 198 LEU D C 1
ATOM 8618 O O . LEU D 1 196 ? 95.828 6.178 -28.865 1.00 23.08 198 LEU D O 1
ATOM 8623 N N . HIS D 1 197 ? 93.593 6.022 -28.520 1.00 27.90 199 HIS D N 1
ATOM 8624 C CA . HIS D 1 197 ? 93.395 4.892 -29.413 1.00 29.37 199 HIS D CA 1
ATOM 8625 C C . HIS D 1 197 ? 92.120 5.182 -30.194 1.00 27.23 199 HIS D C 1
ATOM 8626 O O . HIS D 1 197 ? 91.319 6.041 -29.814 1.00 23.75 199 HIS D O 1
ATOM 8633 N N . ASP D 1 198 ? 91.937 4.462 -31.295 1.00 27.36 200 ASP D N 1
ATOM 8634 C CA . ASP D 1 198 ? 90.928 4.823 -32.287 1.00 27.88 200 ASP D CA 1
ATOM 8635 C C . ASP D 1 198 ? 89.539 4.986 -31.783 1.00 27.32 200 ASP D C 1
ATOM 8636 O O . ASP D 1 198 ? 88.801 5.851 -32.273 1.00 26.73 200 ASP D O 1
ATOM 8641 N N . SER D 1 199 ? 89.130 4.142 -30.843 1.00 26.94 201 SER D N 1
ATOM 8642 C CA . SER D 1 199 ? 87.744 4.183 -30.366 1.00 29.68 201 SER D CA 1
ATOM 8643 C C . SER D 1 199 ? 87.408 5.489 -29.690 1.00 29.20 201 SER D C 1
ATOM 8644 O O . SER D 1 199 ? 86.237 5.922 -29.718 1.00 29.39 201 SER D O 1
ATOM 8647 N N . LEU D 1 200 ? 88.401 6.162 -29.114 1.00 27.20 202 LEU D N 1
ATOM 8648 C CA . LEU D 1 200 ? 88.168 7.479 -28.490 1.00 27.89 202 LEU D CA 1
ATOM 8649 C C . LEU D 1 200 ? 87.798 8.554 -29.510 1.00 29.24 202 LEU D C 1
ATOM 8650 O O . LEU D 1 200 ? 87.050 9.480 -29.197 1.00 28.42 202 LEU D O 1
ATOM 8655 N N . LEU D 1 201 ? 88.320 8.419 -30.735 1.00 31.66 203 LEU D N 1
ATOM 8656 C CA . LEU D 1 201 ? 88.187 9.438 -31.781 1.00 30.35 203 LEU D CA 1
ATOM 8657 C C . LEU D 1 201 ? 87.171 9.097 -32.860 1.00 34.25 203 LEU D C 1
ATOM 8658 O O . LEU D 1 201 ? 86.874 9.957 -33.701 1.00 33.83 203 LEU D O 1
ATOM 8663 N N . LYS D 1 202 ? 86.589 7.894 -32.814 1.00 40.03 204 LYS D N 1
ATOM 8664 C CA . LYS D 1 202 ? 85.767 7.385 -33.924 1.00 46.57 204 LYS D CA 1
ATOM 8665 C C . LYS D 1 202 ? 84.491 8.185 -34.154 1.00 42.75 204 LYS D C 1
ATOM 8666 O O . LYS D 1 202 ? 84.054 8.302 -35.299 1.00 40.88 204 LYS D O 1
ATOM 8672 N N . ASP D 1 203 ? 83.876 8.735 -33.106 1.00 40.77 205 ASP D N 1
ATOM 8673 C CA . ASP D 1 203 ? 82.604 9.478 -33.323 1.00 43.23 205 ASP D CA 1
ATOM 8674 C C . ASP D 1 203 ? 82.832 10.937 -33.707 1.00 36.82 205 ASP D C 1
ATOM 8675 O O . ASP D 1 203 ? 82.029 11.781 -33.402 1.00 38.08 205 ASP D O 1
ATOM 8680 N N . LYS D 1 204 ? 83.899 11.230 -34.442 1.00 38.98 206 LYS D N 1
ATOM 8681 C CA . LYS D 1 204 ? 84.110 12.556 -35.048 1.00 42.06 206 LYS D CA 1
ATOM 8682 C C . LYS D 1 204 ? 84.128 13.644 -33.970 1.00 36.35 206 LYS D C 1
ATOM 8683 O O . LYS D 1 204 ? 83.462 14.665 -34.090 1.00 41.61 206 LYS D O 1
ATOM 8689 N N . ILE D 1 205 ? 84.913 13.407 -32.932 1.00 37.92 207 ILE D N 1
ATOM 8690 C CA . ILE D 1 205 ? 84.821 14.197 -31.689 1.00 34.88 207 ILE D CA 1
ATOM 8691 C C . ILE D 1 205 ? 85.342 15.617 -31.849 1.00 31.25 207 ILE D C 1
ATOM 8692 O O . ILE D 1 205 ? 84.960 16.505 -31.113 1.00 31.94 207 ILE D O 1
ATOM 8697 N N . PHE D 1 206 ? 86.227 15.831 -32.828 1.00 31.57 208 PHE D N 1
ATOM 8698 C CA . PHE D 1 206 ? 86.781 17.149 -33.106 1.00 33.24 208 PHE D CA 1
ATOM 8699 C C . PHE D 1 206 ? 85.928 17.963 -34.050 1.00 37.35 208 PHE D C 1
ATOM 8700 O O . PHE D 1 206 ? 86.255 19.112 -34.314 1.00 34.69 208 PHE D O 1
ATOM 8708 N N . ALA D 1 207 ? 84.817 17.415 -34.531 1.00 32.62 209 ALA D N 1
ATOM 8709 C CA . ALA D 1 207 ? 84.095 18.025 -35.655 1.00 33.29 209 ALA D CA 1
ATOM 8710 C C . ALA D 1 207 ? 83.492 19.383 -35.388 1.00 36.84 209 ALA D C 1
ATOM 8711 O O . ALA D 1 207 ? 83.345 20.192 -36.337 1.00 35.66 209 ALA D O 1
ATOM 8713 N N . LYS D 1 208 ? 83.106 19.642 -34.130 1.00 37.42 210 LYS D N 1
ATOM 8714 C CA . LYS D 1 208 ? 82.554 20.968 -33.792 1.00 43.16 210 LYS D CA 1
ATOM 8715 C C . LYS D 1 208 ? 83.612 22.030 -33.493 1.00 44.05 210 LYS D C 1
ATOM 8716 O O . LYS D 1 208 ? 83.283 23.207 -33.313 1.00 48.62 210 LYS D O 1
ATOM 8722 N N . MET D 1 209 ? 84.879 21.640 -33.450 1.00 38.15 211 MET D N 1
ATOM 8723 C CA . MET D 1 209 ? 85.961 22.589 -33.198 1.00 39.98 211 MET D CA 1
ATOM 8724 C C . MET D 1 209 ? 86.310 23.277 -34.514 1.00 39.60 211 MET D C 1
ATOM 8725 O O . MET D 1 209 ? 87.372 23.055 -35.093 1.00 38.35 211 MET D O 1
ATOM 8730 N N . GLU D 1 210 ? 85.441 24.182 -34.948 1.00 38.93 212 GLU D N 1
ATOM 8731 C CA . GLU D 1 210 ? 85.506 24.710 -36.303 1.00 38.54 212 GLU D CA 1
ATOM 8732 C C . GLU D 1 210 ? 86.454 25.869 -36.442 1.00 39.73 212 GLU D C 1
ATOM 8733 O O . GLU D 1 210 ? 86.591 26.424 -37.540 1.00 42.80 212 GLU D O 1
ATOM 8739 N N . LYS D 1 211 ? 87.158 26.238 -35.371 1.00 39.38 213 LYS D N 1
ATOM 8740 C CA . LYS D 1 211 ? 88.320 27.130 -35.500 1.00 41.03 213 LYS D CA 1
ATOM 8741 C C . LYS D 1 211 ? 89.660 26.411 -35.308 1.00 34.69 213 LYS D C 1
ATOM 8742 O O . LYS D 1 211 ? 90.687 27.055 -35.355 1.00 33.95 213 LYS D O 1
ATOM 8748 N N . LEU D 1 212 ? 89.645 25.095 -35.121 1.00 30.95 214 LEU D N 1
ATOM 8749 C CA . LEU D 1 212 ? 90.860 24.353 -34.809 1.00 30.81 214 LEU D CA 1
ATOM 8750 C C . LEU D 1 212 ? 91.827 24.428 -36.002 1.00 26.72 214 LEU D C 1
ATOM 8751 O O . LEU D 1 212 ? 91.492 24.040 -37.099 1.00 25.29 214 LEU D O 1
ATOM 8756 N N . MET D 1 213 ? 93.008 24.956 -35.745 1.00 28.45 215 MET D N 1
ATOM 8757 C CA . MET D 1 213 ? 94.047 25.154 -36.752 1.00 34.17 215 MET D CA 1
ATOM 8758 C C . MET D 1 213 ? 95.143 24.133 -36.634 1.00 29.57 215 MET D C 1
ATOM 8759 O O . MET D 1 213 ? 95.745 23.751 -37.645 1.00 27.23 215 MET D O 1
ATOM 8764 N N . GLN D 1 214 ? 95.473 23.785 -35.396 1.00 26.80 216 GLN D N 1
ATOM 8765 C CA . GLN D 1 214 ? 96.610 22.910 -35.151 1.00 28.17 216 GLN D CA 1
ATOM 8766 C C . GLN D 1 214 ? 96.192 21.792 -34.195 1.00 26.78 216 GLN D C 1
ATOM 8767 O O . GLN D 1 214 ? 95.679 22.055 -33.089 1.00 23.74 216 GLN D O 1
ATOM 8773 N N . LEU D 1 215 ? 96.433 20.552 -34.634 1.00 26.49 217 LEU D N 1
ATOM 8774 C CA . LEU D 1 215 ? 96.112 19.366 -33.868 1.00 23.97 217 LEU D CA 1
ATOM 8775 C C . LEU D 1 215 ? 97.324 18.457 -33.841 1.00 24.61 217 LEU D C 1
ATOM 8776 O O . LEU D 1 215 ? 97.782 17.963 -34.894 1.00 26.25 217 LEU D O 1
ATOM 8781 N N . ASN D 1 216 ? 97.858 18.250 -32.639 1.00 25.49 218 ASN D N 1
ATOM 8782 C CA . ASN D 1 216 ? 98.978 17.376 -32.418 1.00 25.27 218 ASN D CA 1
ATOM 8783 C C . ASN D 1 216 ? 98.483 16.082 -31.751 1.00 26.63 218 ASN D C 1
ATOM 8784 O O . ASN D 1 216 ? 98.130 16.078 -30.553 1.00 24.27 218 ASN D O 1
ATOM 8789 N N . LEU D 1 217 ? 98.534 14.980 -32.507 1.00 24.09 219 LEU D N 1
ATOM 8790 C CA . LEU D 1 217 ? 98.150 13.639 -32.026 1.00 25.64 219 LEU D CA 1
ATOM 8791 C C . LEU D 1 217 ? 99.318 12.658 -32.115 1.00 24.06 219 LEU D C 1
ATOM 8792 O O . LEU D 1 217 ? 99.122 11.448 -32.174 1.00 26.50 219 LEU D O 1
ATOM 8797 N N . CYS D 1 218 ? 100.532 13.182 -32.066 1.00 24.58 220 CYS D N 1
ATOM 8798 C CA . CYS D 1 218 ? 101.695 12.363 -32.177 1.00 27.32 220 CYS D CA 1
ATOM 8799 C C . CYS D 1 218 ? 101.981 11.570 -30.920 1.00 22.54 220 CYS D C 1
ATOM 8800 O O . CYS D 1 218 ? 101.585 11.945 -29.821 1.00 23.17 220 CYS D O 1
ATOM 8803 N N . SER D 1 219 ? 102.706 10.474 -31.116 1.00 23.74 221 SER D N 1
ATOM 8804 C CA . SER D 1 219 ? 103.145 9.575 -30.049 1.00 24.58 221 SER D CA 1
ATOM 8805 C C . SER D 1 219 ? 101.960 9.120 -29.194 1.00 23.10 221 SER D C 1
ATOM 8806 O O . SER D 1 219 ? 101.952 9.336 -28.028 1.00 21.69 221 SER D O 1
ATOM 8809 N N . ASN D 1 220 ? 100.949 8.575 -29.856 1.00 23.52 222 ASN D N 1
ATOM 8810 C CA . ASN D 1 220 ? 99.804 7.943 -29.235 1.00 24.88 222 ASN D CA 1
ATOM 8811 C C . ASN D 1 220 ? 99.681 6.468 -29.658 1.00 25.03 222 ASN D C 1
ATOM 8812 O O . ASN D 1 220 ? 100.667 5.887 -29.981 1.00 24.64 222 ASN D O 1
ATOM 8817 N N . ARG D 1 221 ? 98.484 5.861 -29.630 1.00 24.89 223 ARG D N 1
ATOM 8818 C CA . ARG D 1 221 ? 98.326 4.450 -29.983 1.00 27.07 223 ARG D CA 1
ATOM 8819 C C . ARG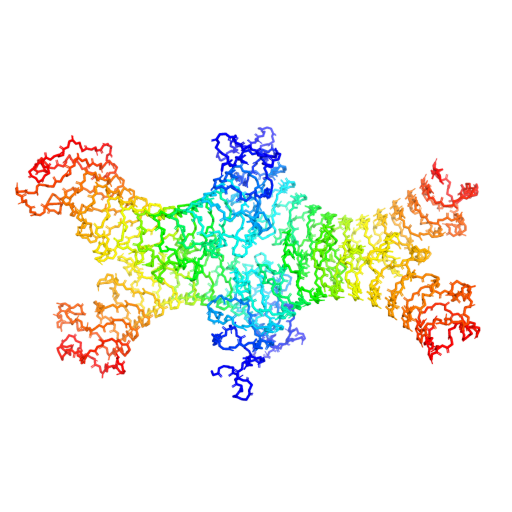 D 1 221 ? 97.221 4.339 -31.012 1.00 29.38 223 ARG D C 1
ATOM 8820 O O . ARG D 1 221 ? 96.303 3.477 -30.908 1.00 29.50 223 ARG D O 1
ATOM 8828 N N . LEU D 1 222 ? 97.264 5.235 -31.992 1.00 26.41 224 LEU D N 1
ATOM 8829 C CA . LEU D 1 222 ? 96.252 5.256 -33.014 1.00 26.43 224 LEU D CA 1
ATOM 8830 C C . LEU D 1 222 ? 96.637 4.252 -34.097 1.00 24.69 224 LEU D C 1
ATOM 8831 O O . LEU D 1 222 ? 97.786 4.085 -34.428 1.00 27.18 224 LEU D O 1
ATOM 8836 N N . GLU D 1 223 ? 95.643 3.548 -34.601 1.00 27.66 225 GLU D N 1
ATOM 8837 C CA . GLU D 1 223 ? 95.806 2.562 -35.659 1.00 30.11 225 GLU D CA 1
ATOM 8838 C C . GLU D 1 223 ? 95.124 3.011 -36.965 1.00 32.08 225 GLU D C 1
ATOM 8839 O O . GLU D 1 223 ? 95.310 2.371 -37.957 1.00 28.12 225 GLU D O 1
ATOM 8845 N N . SER D 1 224 ? 94.329 4.065 -36.908 1.00 35.34 226 SER D N 1
ATOM 8846 C CA . SER D 1 224 ? 93.614 4.621 -38.042 1.00 36.24 226 SER D CA 1
ATOM 8847 C C . SER D 1 224 ? 93.691 6.150 -38.060 1.00 32.96 226 SER D C 1
ATOM 8848 O O . SER D 1 224 ? 93.890 6.790 -37.010 1.00 33.66 226 SER D O 1
ATOM 8851 N N . MET D 1 225 ? 93.421 6.720 -39.241 1.00 31.69 227 MET D N 1
ATOM 8852 C CA . MET D 1 225 ? 93.307 8.145 -39.393 1.00 30.07 227 MET D CA 1
ATOM 8853 C C . MET D 1 225 ? 92.107 8.606 -38.610 1.00 31.82 227 MET D C 1
ATOM 8854 O O . MET D 1 225 ? 91.054 7.995 -38.761 1.00 37.97 227 MET D O 1
ATOM 8859 N N . PRO D 1 226 ? 92.231 9.665 -37.788 1.00 30.02 228 PRO D N 1
ATOM 8860 C CA . PRO D 1 226 ? 91.023 10.124 -37.107 1.00 32.26 228 PRO D CA 1
ATOM 8861 C C . PRO D 1 226 ? 89.987 10.631 -38.099 1.00 34.00 228 PRO D C 1
ATOM 8862 O O . PRO D 1 226 ? 90.299 11.454 -38.947 1.00 38.35 228 PRO D O 1
ATOM 8866 N N . PRO D 1 227 ? 88.742 10.159 -37.988 1.00 31.24 229 PRO D N 1
ATOM 8867 C CA . PRO D 1 227 ? 87.718 10.587 -38.917 1.00 34.78 229 PRO D CA 1
ATOM 8868 C C . PRO D 1 227 ? 87.040 11.894 -38.524 1.00 33.21 229 PRO D C 1
ATOM 8869 O O . PRO D 1 227 ? 87.060 12.295 -37.358 1.00 32.88 229 PRO D O 1
ATOM 8873 N N . GLY D 1 228 ? 86.459 12.559 -39.506 1.00 34.88 230 GLY D N 1
ATOM 8874 C CA . GLY D 1 228 ? 85.706 13.814 -39.292 1.00 37.69 230 GLY D CA 1
ATOM 8875 C C . GLY D 1 228 ? 86.453 14.994 -38.670 1.00 35.30 230 GLY D C 1
ATOM 8876 O O . GLY D 1 228 ? 85.862 15.752 -37.911 1.00 36.06 230 GLY D O 1
ATOM 8877 N N . LEU D 1 229 ? 87.739 15.146 -38.972 1.00 36.13 231 LEU D N 1
ATOM 8878 C CA . LEU D 1 229 ? 88.479 16.312 -38.519 1.00 37.15 231 LEU D CA 1
ATOM 8879 C C . LEU D 1 229 ? 87.903 17.609 -39.131 1.00 38.58 231 LEU D C 1
ATOM 8880 O O . LEU D 1 229 ? 87.371 17.595 -40.227 1.00 34.81 231 LEU D O 1
ATOM 8885 N N . PRO D 1 230 ? 87.949 18.719 -38.395 1.00 34.22 232 PRO D N 1
ATOM 8886 C CA . PRO D 1 230 ? 87.352 19.939 -38.916 1.00 35.55 232 PRO D CA 1
ATOM 8887 C C . PRO D 1 230 ? 88.132 20.517 -40.091 1.00 35.07 232 PRO D C 1
ATOM 8888 O O . PRO D 1 230 ? 89.376 20.430 -40.129 1.00 30.66 232 PRO D O 1
ATOM 8892 N N . SER D 1 231 ? 87.400 21.145 -41.007 1.00 30.84 233 SER D N 1
ATOM 8893 C CA . SER D 1 231 ? 87.971 21.650 -42.240 1.00 31.79 233 SER D CA 1
ATOM 8894 C C . SER D 1 231 ? 88.826 22.911 -42.059 1.00 31.31 233 SER D C 1
ATOM 8895 O O . SER D 1 231 ? 89.524 23.301 -42.967 1.00 34.35 233 SER D O 1
ATOM 8898 N N . SER D 1 232 ? 88.816 23.495 -40.880 1.00 30.78 234 SER D N 1
ATOM 8899 C CA . SER D 1 232 ? 89.717 24.596 -40.532 1.00 32.43 234 SER D CA 1
ATOM 8900 C C . SER D 1 232 ? 91.190 24.233 -40.360 1.00 31.77 234 SER D C 1
ATOM 8901 O O . SER D 1 232 ? 92.066 25.103 -40.315 1.00 34.81 234 SER D O 1
ATOM 8904 N N . LEU D 1 233 ? 91.478 22.944 -40.270 1.00 31.39 235 LEU D N 1
ATOM 8905 C CA . LEU D 1 233 ? 92.778 22.491 -39.854 1.00 27.66 235 LEU D CA 1
ATOM 8906 C C . LEU D 1 233 ? 93.857 22.810 -40.867 1.00 27.04 235 LEU D C 1
ATOM 8907 O O . LEU D 1 233 ? 93.688 22.609 -42.093 1.00 23.71 235 LEU D O 1
ATOM 8912 N N . MET D 1 234 ? 94.966 23.345 -40.358 1.00 26.41 236 MET D N 1
ATOM 8913 C CA . MET D 1 234 ? 96.117 23.703 -41.149 1.00 29.81 236 MET D CA 1
ATOM 8914 C C . MET D 1 234 ? 97.396 22.924 -40.806 1.00 27.30 236 MET D C 1
ATOM 8915 O O . MET D 1 234 ? 98.344 22.814 -41.664 1.00 24.43 236 MET D O 1
ATOM 8920 N N . TYR D 1 235 ? 97.478 22.426 -39.579 1.00 25.52 237 TYR D N 1
ATOM 8921 C CA . TYR D 1 235 ? 98.606 21.658 -39.153 1.00 29.83 237 TYR D CA 1
ATOM 8922 C C . TYR D 1 235 ? 98.086 20.368 -38.464 1.00 28.52 237 TYR D C 1
ATOM 8923 O O . TYR D 1 235 ? 97.324 20.442 -37.458 1.00 29.62 237 TYR D O 1
ATOM 8932 N N . LEU D 1 236 ? 98.497 19.209 -38.983 1.00 24.60 238 LEU D N 1
ATOM 8933 C CA . LEU D 1 236 ? 98.100 17.925 -38.440 1.00 25.04 238 LEU D CA 1
ATOM 8934 C C . LEU D 1 236 ? 99.311 17.045 -38.205 1.00 26.46 238 LEU D C 1
ATOM 8935 O O . LEU D 1 236 ? 100.044 16.716 -39.170 1.00 26.70 238 LEU D O 1
ATOM 8940 N N . SER D 1 237 ? 99.609 16.729 -36.936 1.00 26.46 239 SER D N 1
ATOM 8941 C CA . SER D 1 237 ? 100.644 15.735 -36.657 1.00 28.23 239 SER D CA 1
ATOM 8942 C C . SER D 1 237 ? 100.037 14.440 -36.136 1.00 27.39 239 SER D C 1
ATOM 8943 O O . SER D 1 237 ? 99.260 14.425 -35.133 1.00 24.52 239 SER D O 1
ATOM 8946 N N . LEU D 1 238 ? 100.382 13.352 -36.844 1.00 26.78 240 LEU D N 1
ATOM 8947 C CA . LEU D 1 238 ? 100.022 11.982 -36.456 1.00 26.38 240 LEU D CA 1
ATOM 8948 C C . LEU D 1 238 ? 101.263 11.117 -36.345 1.00 30.95 240 LEU D C 1
ATOM 8949 O O . LEU D 1 238 ? 101.168 9.878 -36.356 1.00 32.05 240 LEU D O 1
ATOM 8954 N N . GLU D 1 239 ? 102.404 11.758 -36.161 1.00 28.28 241 GLU D N 1
ATOM 8955 C CA . GLU D 1 239 ? 103.675 11.076 -36.080 1.00 34.11 241 GLU D CA 1
ATOM 8956 C C . GLU D 1 239 ? 103.688 10.075 -34.934 1.00 34.04 241 GLU D C 1
ATOM 8957 O O . GLU D 1 239 ? 103.094 10.352 -33.880 1.00 29.39 241 GLU D O 1
ATOM 8963 N N . ASN D 1 240 ? 104.403 8.969 -35.124 1.00 31.75 242 ASN D N 1
ATOM 8964 C CA . ASN D 1 240 ? 104.665 7.970 -34.081 1.00 30.64 242 ASN D CA 1
ATOM 8965 C C . ASN D 1 240 ? 103.367 7.335 -33.569 1.00 28.37 242 ASN D C 1
ATOM 8966 O O . ASN D 1 240 ? 103.123 7.322 -32.379 1.00 29.34 242 ASN D O 1
ATOM 8971 N N . ASN D 1 241 ? 102.531 6.854 -34.474 1.00 27.74 243 ASN D N 1
ATOM 8972 C CA . ASN D 1 241 ? 101.390 6.020 -34.161 1.00 24.76 243 ASN D CA 1
ATOM 8973 C C . ASN D 1 241 ? 101.589 4.663 -34.887 1.00 26.36 243 ASN D C 1
ATOM 8974 O O . ASN D 1 241 ? 102.711 4.332 -35.160 1.00 26.77 243 ASN D O 1
ATOM 8979 N N . SER D 1 242 ? 100.546 3.906 -35.195 1.00 26.95 244 SER D N 1
ATOM 8980 C CA . SER D 1 242 ? 100.627 2.673 -35.964 1.00 30.26 244 SER D CA 1
ATOM 8981 C C . SER D 1 242 ? 99.592 2.679 -37.079 1.00 30.96 244 SER D C 1
ATOM 8982 O O . SER D 1 242 ? 98.902 1.667 -37.319 1.00 29.65 244 SER D O 1
ATOM 8985 N N . ILE D 1 243 ? 99.463 3.806 -37.757 1.00 29.09 245 ILE D N 1
ATOM 8986 C CA . ILE D 1 243 ? 98.483 3.952 -38.805 1.00 27.74 245 ILE D CA 1
ATOM 8987 C C . ILE D 1 243 ? 99.030 3.247 -40.058 1.00 28.47 245 ILE D C 1
ATOM 8988 O O . ILE D 1 243 ? 100.198 3.412 -40.384 1.00 25.93 245 ILE D O 1
ATOM 8993 N N . SER D 1 244 ? 98.193 2.463 -40.706 1.00 28.97 246 SER D N 1
ATOM 8994 C CA . SER D 1 244 ? 98.636 1.614 -41.814 1.00 38.76 246 SER D CA 1
ATOM 8995 C C . SER D 1 244 ? 98.015 1.939 -43.169 1.00 36.85 246 SER D C 1
ATOM 8996 O O . SER D 1 244 ? 98.614 1.678 -44.197 1.00 36.94 246 SER D O 1
ATOM 8999 N N . SER D 1 245 ? 96.812 2.507 -43.164 1.00 35.87 247 SER D N 1
ATOM 9000 C CA . SER D 1 245 ? 96.153 2.985 -44.384 1.00 39.68 247 SER D CA 1
ATOM 9001 C C . SER D 1 245 ? 95.559 4.387 -44.209 1.00 37.40 247 SER D C 1
ATOM 9002 O O . SER D 1 245 ? 95.513 4.909 -43.096 1.00 32.43 247 SER D O 1
ATOM 9005 N N . ILE D 1 246 ? 95.122 4.983 -45.320 1.00 34.63 248 ILE D N 1
ATOM 9006 C CA . ILE D 1 246 ? 94.411 6.245 -45.328 1.00 32.64 248 ILE D CA 1
ATOM 9007 C C . ILE D 1 246 ? 93.204 6.015 -46.195 1.00 31.75 248 ILE D C 1
ATOM 9008 O O . ILE D 1 246 ? 93.350 5.593 -47.298 1.00 33.65 248 ILE D O 1
ATOM 9013 N N . PRO D 1 247 ? 91.995 6.294 -45.714 1.00 34.79 249 PRO D N 1
ATOM 9014 C CA . PRO D 1 247 ? 90.840 6.000 -46.564 1.00 33.63 249 PRO D CA 1
ATOM 9015 C C . PRO D 1 247 ? 90.745 6.936 -47.777 1.00 37.76 249 PRO D C 1
ATOM 9016 O O . PRO D 1 247 ? 91.162 8.066 -47.715 1.00 33.68 249 PRO D O 1
ATOM 9020 N N . GLU D 1 248 ? 90.165 6.421 -48.852 1.00 40.18 250 GLU D N 1
ATOM 9021 C CA . GLU D 1 248 ? 89.890 7.141 -50.077 1.00 44.61 250 GLU D CA 1
ATOM 9022 C C . GLU D 1 248 ? 89.169 8.443 -49.697 1.00 40.33 250 GLU D C 1
ATOM 9023 O O . GLU D 1 248 ? 88.283 8.456 -48.862 1.00 41.27 250 GLU D O 1
ATOM 9029 N N . LYS D 1 249 ? 89.600 9.546 -50.291 1.00 40.74 251 LYS D N 1
ATOM 9030 C CA . LYS D 1 249 ? 89.039 10.881 -50.121 1.00 46.69 251 LYS D CA 1
ATOM 9031 C C . LYS D 1 249 ? 89.118 11.532 -48.729 1.00 39.67 251 LYS D C 1
ATOM 9032 O O . LYS D 1 249 ? 88.385 12.452 -48.422 1.00 43.72 251 LYS D O 1
ATOM 9038 N N . TYR D 1 250 ? 90.047 11.052 -47.911 1.00 32.68 252 TYR D N 1
ATOM 9039 C CA . TYR D 1 250 ? 90.180 11.499 -46.532 1.00 34.16 252 TYR D CA 1
ATOM 9040 C C . TYR D 1 250 ? 90.463 12.987 -46.474 1.00 32.71 252 TYR D C 1
ATOM 9041 O O . TYR D 1 250 ? 89.887 13.688 -45.659 1.00 26.06 252 TYR D O 1
ATOM 9050 N N . PHE D 1 251 ? 91.336 13.449 -47.375 1.00 31.35 253 PHE D N 1
ATOM 9051 C CA . PHE D 1 251 ? 91.756 14.835 -47.379 1.00 31.91 253 PHE D CA 1
ATOM 9052 C C . PHE D 1 251 ? 90.860 15.839 -48.119 1.00 35.09 253 PHE D C 1
ATOM 9053 O O . PHE D 1 251 ? 91.137 17.040 -48.046 1.00 35.63 253 PHE D O 1
ATOM 9061 N N . ASP D 1 252 ? 89.766 15.385 -48.725 1.00 35.92 254 ASP D N 1
ATOM 9062 C CA . ASP D 1 252 ? 88.872 16.251 -49.514 1.00 38.79 254 ASP D CA 1
ATOM 9063 C C . ASP D 1 252 ? 88.333 17.426 -48.690 1.00 38.51 254 ASP D C 1
ATOM 9064 O O . ASP D 1 252 ? 88.210 18.536 -49.186 1.00 36.25 254 ASP D O 1
ATOM 9069 N N . LYS D 1 253 ? 87.959 17.156 -47.453 1.00 36.77 255 LYS D N 1
ATOM 9070 C CA . LYS D 1 253 ? 87.439 18.181 -46.572 1.00 40.14 255 LYS D CA 1
ATOM 9071 C C . LYS D 1 253 ? 88.473 18.701 -45.558 1.00 34.08 255 LYS D C 1
ATOM 9072 O O . LYS D 1 253 ? 88.111 19.249 -44.534 1.00 34.75 255 LYS D O 1
ATOM 9078 N N . LEU D 1 254 ? 89.752 18.546 -45.886 1.00 32.92 256 LEU D N 1
ATOM 9079 C CA . LEU D 1 254 ? 90.856 19.203 -45.172 1.00 32.04 256 LEU D CA 1
ATOM 9080 C C . LEU D 1 254 ? 91.695 20.054 -46.142 1.00 28.01 256 LEU D C 1
ATOM 9081 O O . LEU D 1 254 ? 92.914 19.943 -46.165 1.00 29.74 256 LEU D O 1
ATOM 9086 N N . PRO D 1 255 ? 91.039 20.961 -46.908 1.00 30.44 257 PRO D N 1
ATOM 9087 C CA . PRO D 1 255 ? 91.749 21.693 -47.942 1.00 29.79 257 PRO D CA 1
ATOM 9088 C C . PRO D 1 255 ? 92.751 22.709 -47.407 1.00 30.70 257 PRO D C 1
ATOM 9089 O O . PRO D 1 255 ? 93.667 23.071 -48.131 1.00 33.03 257 PRO D O 1
ATOM 9093 N N . LYS D 1 256 ? 92.640 23.129 -46.147 1.00 30.45 258 LYS D N 1
ATOM 9094 C CA . LYS D 1 256 ? 93.548 24.146 -45.626 1.00 32.85 258 LYS D CA 1
ATOM 9095 C C . LYS D 1 256 ? 94.839 23.604 -45.071 1.00 29.01 258 LYS D C 1
ATOM 9096 O O . LYS D 1 256 ? 95.680 24.355 -44.627 1.00 26.93 258 LYS D O 1
ATOM 9102 N N . LEU D 1 257 ? 95.035 22.294 -45.164 1.00 29.11 259 LEU D N 1
ATOM 9103 C CA . LEU D 1 257 ? 96.221 21.670 -44.614 1.00 27.06 259 LEU D CA 1
ATOM 9104 C C . LEU D 1 257 ? 97.472 22.188 -45.264 1.00 28.85 259 LEU D C 1
ATOM 9105 O O . LEU D 1 257 ? 97.621 22.126 -46.509 1.00 33.17 259 LEU D O 1
ATOM 9110 N N . HIS D 1 258 ? 98.358 22.740 -44.423 1.00 26.64 260 HIS D N 1
ATOM 9111 C CA . HIS D 1 258 ? 99.648 23.278 -44.874 1.00 26.69 260 HIS D CA 1
ATOM 9112 C C . HIS D 1 258 ? 100.788 22.318 -44.508 1.00 27.72 260 HIS D C 1
ATOM 9113 O O . HIS D 1 258 ? 101.784 22.176 -45.291 1.00 26.08 260 HIS D O 1
ATOM 9120 N N . THR D 1 259 ? 100.720 21.748 -43.299 1.00 25.45 261 THR D N 1
ATOM 9121 C CA . THR D 1 259 ? 101.740 20.846 -42.835 1.00 25.51 261 THR D CA 1
ATOM 9122 C C . THR D 1 259 ? 101.089 19.552 -42.332 1.00 28.41 261 THR D C 1
ATOM 9123 O O . THR D 1 259 ? 100.169 19.602 -41.465 1.00 26.17 261 THR D O 1
ATOM 9127 N N . LEU D 1 260 ? 101.537 18.418 -42.893 1.00 27.36 262 LEU D N 1
ATOM 9128 C CA . LEU D 1 260 ? 101.032 17.111 -42.538 1.00 26.62 262 LEU D CA 1
ATOM 9129 C C . LEU D 1 260 ? 102.212 16.237 -42.169 1.00 26.48 262 LEU D C 1
ATOM 9130 O O . LEU D 1 260 ? 103.081 15.973 -43.012 1.00 26.70 262 LEU D O 1
ATOM 9135 N N . ARG D 1 261 ? 102.225 15.789 -40.909 1.00 27.37 263 ARG D N 1
ATOM 9136 C CA . ARG D 1 261 ? 103.307 14.962 -40.379 1.00 29.94 263 ARG D CA 1
ATOM 9137 C C . ARG D 1 261 ? 102.789 13.608 -40.014 1.00 30.38 263 ARG D C 1
ATOM 9138 O O . ARG D 1 261 ? 101.985 13.451 -39.070 1.00 28.60 263 ARG D O 1
ATOM 9146 N N . MET D 1 262 ? 103.244 12.620 -40.794 1.00 27.54 264 MET D N 1
ATOM 9147 C CA . MET D 1 262 ? 102.877 11.222 -40.592 1.00 31.30 264 MET D CA 1
ATOM 9148 C C . MET D 1 262 ? 104.038 10.284 -40.514 1.00 29.88 264 MET D C 1
ATOM 9149 O O . MET D 1 262 ? 103.889 9.073 -40.678 1.00 34.09 264 MET D O 1
ATOM 9154 N N . SER D 1 263 ? 105.178 10.827 -40.183 1.00 30.10 265 SER D N 1
ATOM 9155 C CA . SER D 1 263 ? 106.352 10.038 -40.011 1.00 33.90 265 SER D CA 1
ATOM 9156 C C . SER D 1 263 ? 106.165 8.994 -38.871 1.00 34.49 265 SER D C 1
ATOM 9157 O O . SER D 1 263 ? 105.374 9.201 -37.936 1.00 33.35 265 SER D O 1
ATOM 9160 N N . HIS D 1 264 ? 106.867 7.869 -38.974 1.00 33.04 266 HIS D N 1
ATOM 9161 C CA . HIS D 1 264 ? 106.898 6.802 -37.946 1.00 29.86 266 HIS D CA 1
ATOM 9162 C C . HIS D 1 264 ? 105.523 6.223 -37.736 1.00 27.23 266 HIS D C 1
ATOM 9163 O O . HIS D 1 264 ? 105.045 6.169 -36.643 1.00 26.89 266 HIS D O 1
ATOM 9170 N N . ASN D 1 265 ? 104.900 5.812 -38.807 1.00 27.35 267 ASN D N 1
ATOM 9171 C CA . ASN D 1 265 ? 103.680 5.010 -38.792 1.00 26.77 267 ASN D CA 1
ATOM 9172 C C . ASN D 1 265 ? 103.932 3.735 -39.581 1.00 28.56 267 ASN D C 1
ATOM 9173 O O . ASN D 1 265 ? 105.098 3.390 -39.757 1.00 31.20 267 ASN D O 1
ATOM 9178 N N . LYS D 1 266 ? 102.884 3.033 -40.018 1.00 27.65 268 LYS D N 1
ATOM 9179 C CA . LYS D 1 266 ? 103.025 1.796 -40.803 1.00 35.63 268 LYS D CA 1
ATOM 9180 C C . LYS D 1 266 ? 102.439 1.921 -42.197 1.00 33.18 268 LYS D C 1
ATOM 9181 O O . LYS D 1 266 ? 101.854 0.973 -42.700 1.00 31.82 268 LYS D O 1
ATOM 9187 N N . LEU D 1 267 ? 102.525 3.104 -42.810 1.00 33.35 269 LEU D N 1
ATOM 9188 C CA . LEU D 1 267 ? 101.824 3.334 -44.085 1.00 34.85 269 LEU D CA 1
ATOM 9189 C C . LEU D 1 267 ? 102.402 2.467 -45.187 1.00 31.47 269 LEU D C 1
ATOM 9190 O O . LEU D 1 267 ? 103.586 2.379 -45.317 1.00 26.89 269 LEU D O 1
ATOM 9195 N N . GLN D 1 268 ? 101.547 1.803 -45.940 1.00 33.69 270 GLN D N 1
ATOM 9196 C CA . GLN D 1 268 ? 101.900 1.002 -47.084 1.00 40.49 270 GLN D CA 1
ATOM 9197 C C . GLN D 1 268 ? 100.574 0.966 -47.877 1.00 38.48 270 GLN D C 1
ATOM 9198 O O . GLN D 1 268 ? 99.433 1.020 -47.273 1.00 39.60 270 GLN D O 1
ATOM 9204 N N . ASP D 1 269 ? 100.648 0.993 -49.189 1.00 42.07 271 ASP D N 1
ATOM 9205 C CA . ASP D 1 269 ? 99.440 0.779 -50.009 1.00 46.53 271 ASP D CA 1
ATOM 9206 C C . ASP D 1 269 ? 98.360 1.864 -49.877 1.00 49.89 271 ASP D C 1
ATOM 9207 O O . ASP D 1 269 ? 97.165 1.597 -49.942 1.00 67.15 271 ASP D O 1
ATOM 9212 N N . ILE D 1 270 ? 98.788 3.102 -49.733 1.00 46.30 272 ILE D N 1
ATOM 9213 C CA . ILE D 1 270 ? 97.897 4.243 -49.747 1.00 41.64 272 ILE D CA 1
ATOM 9214 C C . ILE D 1 270 ? 97.384 4.490 -51.147 1.00 37.80 272 ILE D C 1
ATOM 9215 O O . ILE D 1 270 ? 98.075 4.210 -52.107 1.00 35.51 272 ILE D O 1
ATOM 9220 N N . PRO D 1 271 ? 96.176 5.028 -51.265 1.00 39.86 273 PRO D N 1
ATOM 9221 C CA . PRO D 1 271 ? 95.699 5.366 -52.624 1.00 39.13 273 PRO D CA 1
ATOM 9222 C C . PRO D 1 271 ? 96.663 6.328 -53.314 1.00 41.36 273 PRO D C 1
ATOM 9223 O O . PRO D 1 271 ? 97.235 7.235 -52.688 1.00 42.07 273 PRO D O 1
ATOM 9227 N N . TYR D 1 272 ? 96.862 6.104 -54.593 1.00 46.82 274 TYR D N 1
ATOM 9228 C CA . TYR D 1 272 ? 97.952 6.762 -55.341 1.00 47.49 274 TYR D CA 1
ATOM 9229 C C . TYR D 1 272 ? 97.782 8.296 -55.373 1.00 40.93 274 TYR D C 1
ATOM 9230 O O . TYR D 1 272 ? 98.787 8.996 -55.361 1.00 40.97 274 TYR D O 1
ATOM 9239 N N . ASN D 1 273 ? 96.548 8.778 -55.403 1.00 37.28 275 ASN D N 1
ATOM 9240 C CA . ASN D 1 273 ? 96.230 10.213 -55.413 1.00 41.82 275 ASN D CA 1
ATOM 9241 C C . ASN D 1 273 ? 95.741 10.780 -54.036 1.00 35.57 275 ASN D C 1
ATOM 9242 O O . ASN D 1 273 ? 95.067 11.806 -54.007 1.00 32.77 275 ASN D O 1
ATOM 9247 N N . ILE D 1 274 ? 96.082 10.108 -52.939 1.00 34.12 276 ILE D N 1
ATOM 9248 C CA . ILE D 1 274 ? 95.489 10.425 -51.638 1.00 29.53 276 ILE D CA 1
ATOM 9249 C C . ILE D 1 274 ? 95.881 11.806 -51.142 1.00 29.87 276 ILE D C 1
ATOM 9250 O O . ILE D 1 274 ? 95.031 12.490 -50.574 1.00 32.66 276 ILE D O 1
ATOM 9255 N N . PHE D 1 275 ? 97.091 12.251 -51.409 1.00 30.65 277 PHE D N 1
ATOM 9256 C CA . PHE D 1 275 ? 97.564 13.589 -50.977 1.00 31.55 277 PHE D CA 1
ATOM 9257 C C . PHE D 1 275 ? 97.145 14.776 -51.890 1.00 37.79 277 PHE D C 1
ATOM 9258 O O . PHE D 1 275 ? 97.907 15.625 -52.287 1.00 44.11 277 PHE D O 1
ATOM 9266 N N . ASN D 1 276 ? 95.858 14.783 -52.164 1.00 41.42 278 ASN D N 1
ATOM 9267 C CA . ASN D 1 276 ? 95.209 15.741 -53.046 1.00 47.32 278 ASN D CA 1
ATOM 9268 C C . ASN D 1 276 ? 94.890 16.984 -52.214 1.00 45.00 278 ASN D C 1
ATOM 9269 O O . ASN D 1 276 ? 93.754 17.164 -51.634 1.00 41.47 278 ASN D O 1
ATOM 9274 N N . LEU D 1 277 ? 95.925 17.809 -52.015 1.00 39.16 279 LEU D N 1
ATOM 9275 C CA . LEU D 1 277 ? 95.818 18.881 -51.030 1.00 38.07 279 LEU D CA 1
ATOM 9276 C C . LEU D 1 277 ? 96.225 20.180 -51.708 1.00 36.59 279 LEU D C 1
ATOM 9277 O O . LEU D 1 277 ? 97.411 20.364 -52.064 1.00 31.40 279 LEU D O 1
ATOM 9282 N N . PRO D 1 278 ? 95.269 21.123 -51.871 1.00 34.70 280 PRO D N 1
ATOM 9283 C CA . PRO D 1 278 ? 95.628 22.311 -52.660 1.00 33.97 280 PRO D CA 1
ATOM 9284 C C . PRO D 1 278 ? 96.528 23.313 -51.924 1.00 35.04 280 PRO D C 1
ATOM 9285 O O . PRO D 1 278 ? 97.102 24.124 -52.583 1.00 28.10 280 PRO D O 1
ATOM 9289 N N . ASN D 1 279 ? 96.682 23.229 -50.602 1.00 34.63 281 ASN D N 1
ATOM 9290 C CA . ASN D 1 279 ? 97.519 24.188 -49.858 1.00 33.50 281 ASN D CA 1
ATOM 9291 C C . ASN D 1 279 ? 98.678 23.578 -49.084 1.00 33.13 281 ASN D C 1
ATOM 9292 O O . ASN D 1 279 ? 99.339 24.283 -48.297 1.00 32.47 281 ASN D O 1
ATOM 9297 N N . ILE D 1 280 ? 98.967 22.308 -49.343 1.00 31.05 282 ILE D N 1
ATOM 9298 C CA . ILE D 1 280 ? 100.017 21.621 -48.611 1.00 28.88 282 ILE D CA 1
ATOM 9299 C C . ILE D 1 280 ? 101.355 22.161 -49.021 1.00 26.74 282 ILE D C 1
ATOM 9300 O O . ILE D 1 280 ? 101.628 22.329 -50.223 1.00 29.29 282 ILE D O 1
ATOM 9305 N N . VAL D 1 281 ? 102.196 22.434 -48.033 1.00 24.60 283 VAL D N 1
ATOM 9306 C CA . VAL D 1 281 ? 103.550 22.921 -48.262 1.00 23.79 283 VAL D CA 1
ATOM 9307 C C . VAL D 1 281 ? 104.607 21.930 -47.787 1.00 28.95 283 VAL D C 1
ATOM 9308 O O . VAL D 1 281 ? 105.628 21.723 -48.484 1.00 26.57 283 VAL D O 1
ATOM 9312 N N . GLU D 1 282 ? 104.372 21.298 -46.625 1.00 33.11 284 GLU D N 1
ATOM 9313 C CA . GLU D 1 282 ? 105.274 20.298 -46.082 1.00 31.65 284 GLU D CA 1
ATOM 9314 C C . GLU D 1 282 ? 104.524 18.997 -45.865 1.00 31.70 284 GLU D C 1
ATOM 9315 O O . GLU D 1 282 ? 103.441 18.998 -45.220 1.00 26.03 284 GLU D O 1
ATOM 9321 N N . LEU D 1 283 ? 105.081 17.898 -46.393 1.00 30.00 285 LEU D N 1
ATOM 9322 C CA . LEU D 1 283 ? 104.509 16.557 -46.281 1.00 29.24 285 LEU D CA 1
ATOM 9323 C C . LEU D 1 283 ? 105.614 15.641 -45.799 1.00 32.50 285 LEU D C 1
ATOM 9324 O O . LEU D 1 283 ? 106.657 15.472 -46.467 1.00 32.08 285 LEU D O 1
ATOM 9329 N N . SER D 1 284 ? 105.400 15.050 -44.622 1.00 32.38 286 SER D N 1
ATOM 9330 C CA . SER D 1 284 ? 106.422 14.223 -43.944 1.00 33.84 286 SER D CA 1
ATOM 9331 C C . SER D 1 284 ? 105.809 12.832 -43.797 1.00 35.08 286 SER D C 1
ATOM 9332 O O . SER D 1 284 ? 104.837 12.662 -43.044 1.00 30.19 286 SER D O 1
ATOM 9335 N N . VAL D 1 285 ? 106.339 11.866 -44.556 1.00 35.65 287 VAL D N 1
ATOM 9336 C CA . VAL D 1 285 ? 105.903 10.477 -44.464 1.00 32.92 287 VAL D CA 1
ATOM 9337 C C . VAL D 1 285 ? 107.098 9.527 -44.294 1.00 30.66 287 VAL D C 1
ATOM 9338 O O . VAL D 1 285 ? 107.030 8.352 -44.643 1.00 30.19 287 VAL D O 1
ATOM 9342 N N . GLY D 1 286 ? 108.181 10.027 -43.735 1.00 30.31 288 GLY D N 1
ATOM 9343 C CA . GLY D 1 286 ? 109.309 9.162 -43.432 1.00 32.26 288 GLY D CA 1
ATOM 9344 C C . GLY D 1 286 ? 108.989 8.063 -42.421 1.00 35.15 288 GLY D C 1
ATOM 9345 O O . GLY D 1 286 ? 107.936 8.090 -41.752 1.00 29.80 288 GLY D O 1
ATOM 9346 N N . HIS D 1 287 ? 109.890 7.058 -42.361 1.00 35.32 289 HIS D N 1
ATOM 9347 C CA . HIS D 1 287 ? 109.811 5.934 -41.419 1.00 32.78 289 HIS D CA 1
ATOM 9348 C C . HIS D 1 287 ? 108.449 5.309 -41.469 1.00 29.71 289 HIS D C 1
ATOM 9349 O O . HIS D 1 287 ? 107.763 5.222 -40.468 1.00 31.66 289 HIS D O 1
ATOM 9356 N N . ASN D 1 288 ? 108.049 4.905 -42.652 1.00 28.09 290 ASN D N 1
ATOM 9357 C CA . ASN D 1 288 ? 106.821 4.169 -42.883 1.00 28.06 290 ASN D CA 1
ATOM 9358 C C . ASN D 1 288 ? 107.166 2.921 -43.706 1.00 29.52 290 ASN D C 1
ATOM 9359 O O . ASN D 1 288 ? 108.328 2.554 -43.765 1.00 31.08 290 ASN D O 1
ATOM 9364 N N . LYS D 1 289 ? 106.182 2.286 -44.336 1.00 30.90 291 LYS D N 1
ATOM 9365 C CA . LYS D 1 289 ? 106.437 1.092 -45.145 1.00 39.50 291 LYS D CA 1
ATOM 9366 C C . LYS D 1 289 ? 106.018 1.259 -46.601 1.00 37.71 291 LYS D C 1
ATOM 9367 O O . LYS D 1 289 ? 105.450 0.334 -47.183 1.00 41.87 291 LYS D O 1
ATOM 9373 N N . LEU D 1 290 ? 106.242 2.463 -47.175 1.00 41.17 292 LEU D N 1
ATOM 9374 C CA . LEU D 1 290 ? 105.795 2.726 -48.538 1.00 39.56 292 LEU D CA 1
ATOM 9375 C C . LEU D 1 290 ? 106.753 1.998 -49.488 1.00 35.53 292 LEU D C 1
ATOM 9376 O O . LEU D 1 290 ? 107.999 2.073 -49.324 1.00 35.08 292 LEU D O 1
ATOM 9381 N N . LYS D 1 291 ? 106.166 1.309 -50.457 1.00 41.86 293 LYS D N 1
ATOM 9382 C CA . LYS D 1 291 ? 106.929 0.579 -51.497 1.00 52.17 293 LYS D CA 1
ATOM 9383 C C . LYS D 1 291 ? 107.057 1.382 -52.800 1.00 56.68 293 LYS D C 1
ATOM 9384 O O . LYS D 1 291 ? 108.007 1.214 -53.543 1.00 68.72 293 LYS D O 1
ATOM 9390 N N . GLN D 1 292 ? 106.067 2.254 -53.043 1.00 54.63 294 GLN D N 1
ATOM 9391 C CA . GLN D 1 292 ? 105.938 3.064 -54.240 1.00 54.57 294 GLN D CA 1
ATOM 9392 C C . GLN D 1 292 ? 105.819 4.554 -53.872 1.00 46.82 294 GLN D C 1
ATOM 9393 O O . GLN D 1 292 ? 105.332 4.934 -52.788 1.00 45.23 294 GLN D O 1
ATOM 9399 N N . ALA D 1 293 ? 106.248 5.394 -54.808 1.00 41.39 295 ALA D N 1
ATOM 9400 C CA . ALA D 1 293 ? 105.925 6.804 -54.770 1.00 42.04 295 ALA D CA 1
ATOM 9401 C C . ALA D 1 293 ? 104.432 6.983 -55.028 1.00 36.30 295 ALA D C 1
ATOM 9402 O O . ALA D 1 293 ? 103.709 6.033 -55.375 1.00 36.19 295 ALA D O 1
ATOM 9404 N N . PHE D 1 294 ? 103.979 8.205 -54.821 1.00 31.70 296 PHE D N 1
ATOM 9405 C CA . PHE D 1 294 ? 102.579 8.556 -54.982 1.00 32.83 296 PHE D CA 1
ATOM 9406 C C . PHE D 1 294 ? 102.543 9.922 -55.688 1.00 32.31 296 PHE D C 1
ATOM 9407 O O . PHE D 1 294 ? 103.557 10.607 -55.776 1.00 32.14 296 PHE D O 1
ATOM 9415 N N . TYR D 1 295 ? 101.359 10.295 -56.147 1.00 34.45 297 TYR D N 1
ATOM 9416 C CA . TYR D 1 295 ? 101.101 11.597 -56.741 1.00 38.55 297 TYR D CA 1
ATOM 9417 C C . TYR D 1 295 ? 101.527 12.748 -55.828 1.00 37.71 297 TYR D C 1
ATOM 9418 O O . TYR D 1 295 ? 101.054 12.832 -54.710 1.00 35.01 297 TYR D O 1
ATOM 9427 N N . ILE D 1 296 ? 102.419 13.612 -56.321 1.00 37.49 298 ILE D N 1
ATOM 9428 C CA . ILE D 1 296 ? 102.869 14.777 -55.587 1.00 36.81 298 ILE D CA 1
ATOM 9429 C C . ILE D 1 296 ? 101.938 15.946 -55.876 1.00 36.34 298 ILE D C 1
ATOM 9430 O O . ILE D 1 296 ? 101.766 16.275 -57.027 1.00 34.31 298 ILE D O 1
ATOM 9435 N N . PRO D 1 297 ? 101.325 16.569 -54.870 1.00 35.24 299 PRO D N 1
ATOM 9436 C CA . PRO D 1 297 ? 100.432 17.703 -55.191 1.00 36.72 299 PRO D CA 1
ATOM 9437 C C . PRO D 1 297 ? 101.197 18.937 -55.622 1.00 30.94 299 PRO D C 1
ATOM 9438 O O . PRO D 1 297 ? 102.368 19.119 -55.276 1.00 29.08 299 PRO D O 1
ATOM 9442 N N . ARG D 1 298 ? 100.546 19.766 -56.425 1.00 33.72 300 ARG D N 1
ATOM 9443 C CA . ARG D 1 298 ? 101.240 20.890 -57.052 1.00 33.22 300 ARG D CA 1
ATOM 9444 C C . ARG D 1 298 ? 101.729 21.892 -56.048 1.00 29.99 300 ARG D C 1
ATOM 9445 O O . ARG D 1 298 ? 102.844 22.450 -56.221 1.00 27.68 300 ARG D O 1
ATOM 9453 N N . ASN D 1 299 ? 100.969 22.103 -54.958 1.00 30.59 301 ASN D N 1
ATOM 9454 C CA . ASN D 1 299 ? 101.372 23.075 -53.970 1.00 29.51 301 ASN D CA 1
ATOM 9455 C C . ASN D 1 299 ? 102.593 22.698 -53.151 1.00 27.84 301 ASN D C 1
ATOM 9456 O O . ASN D 1 299 ? 103.275 23.592 -52.588 1.00 27.25 301 ASN D O 1
ATOM 9461 N N . LEU D 1 300 ? 102.892 21.398 -53.070 1.00 29.13 302 LEU D N 1
ATOM 9462 C CA . LEU D 1 300 ? 103.922 20.940 -52.125 1.00 31.89 302 LEU D CA 1
ATOM 9463 C C . LEU D 1 300 ? 105.269 21.530 -52.396 1.00 30.46 302 LEU D C 1
ATOM 9464 O O . LEU D 1 300 ? 105.674 21.599 -53.564 1.00 31.33 302 LEU D O 1
ATOM 9469 N N . GLU D 1 301 ? 105.980 21.911 -51.338 1.00 28.50 303 GLU D N 1
ATOM 9470 C CA . GLU D 1 301 ? 107.391 22.308 -51.493 1.00 32.28 303 GLU D CA 1
ATOM 9471 C C . GLU D 1 301 ? 108.409 21.301 -50.973 1.00 33.57 303 GLU D C 1
ATOM 9472 O O . GLU D 1 301 ? 109.440 21.072 -51.632 1.00 34.61 303 GLU D O 1
ATOM 9478 N N . HIS D 1 302 ? 108.158 20.702 -49.808 1.00 34.11 304 HIS D N 1
ATOM 9479 C CA . HIS D 1 302 ? 109.142 19.815 -49.172 1.00 33.63 304 HIS D CA 1
ATOM 9480 C C . HIS D 1 302 ? 108.485 18.471 -48.911 1.00 33.90 304 HIS D C 1
ATOM 9481 O O . HIS D 1 302 ? 107.381 18.415 -48.323 1.00 30.84 304 HIS D O 1
ATOM 9488 N N . LEU D 1 303 ? 109.157 17.396 -49.328 1.00 33.45 305 LEU D N 1
ATOM 9489 C CA . LEU D 1 303 ? 108.639 16.064 -49.259 1.00 34.55 305 LEU D CA 1
ATOM 9490 C C . LEU D 1 303 ? 109.680 15.222 -48.545 1.00 33.68 305 LEU D C 1
ATOM 9491 O O . LEU D 1 303 ? 110.824 15.165 -48.975 1.00 37.17 305 LEU D O 1
ATOM 9496 N N . TYR D 1 304 ? 109.279 14.578 -47.449 1.00 37.30 306 TYR D N 1
ATOM 9497 C CA . TYR D 1 304 ? 110.192 13.746 -46.633 1.00 36.93 306 TYR D CA 1
ATOM 9498 C C . TYR D 1 304 ? 109.734 12.320 -46.743 1.00 33.86 306 TYR D C 1
ATOM 9499 O O . TYR D 1 304 ? 108.639 11.982 -46.278 1.00 28.51 306 TYR D O 1
ATOM 9508 N N . LEU D 1 305 ? 110.549 11.512 -47.415 1.00 34.87 307 LEU D N 1
ATOM 9509 C CA . LEU D 1 305 ? 110.229 10.110 -47.689 1.00 38.25 307 LEU D CA 1
ATOM 9510 C C . LEU D 1 305 ? 111.315 9.149 -47.167 1.00 35.13 307 LEU D C 1
ATOM 9511 O O . LEU D 1 305 ? 111.324 7.941 -47.503 1.00 32.34 307 LEU D O 1
ATOM 9516 N N . GLN D 1 306 ? 112.218 9.660 -46.338 1.00 33.53 308 GLN D N 1
ATOM 9517 C CA . GLN D 1 306 ? 113.257 8.804 -45.790 1.00 34.85 308 GLN D CA 1
ATOM 9518 C C . GLN D 1 306 ? 112.709 7.548 -45.121 1.00 35.16 308 GLN D C 1
ATOM 9519 O O . GLN D 1 306 ? 111.533 7.492 -44.705 1.00 33.58 308 GLN D O 1
ATOM 9525 N N . ASN D 1 307 ? 113.558 6.505 -45.069 1.00 37.78 309 ASN D N 1
ATOM 9526 C CA . ASN D 1 307 ? 113.297 5.304 -44.278 1.00 35.72 309 ASN D CA 1
ATOM 9527 C C . ASN D 1 307 ? 111.969 4.695 -44.627 1.00 39.87 309 ASN D C 1
ATOM 9528 O O . ASN D 1 307 ? 111.176 4.395 -43.755 1.00 43.35 309 ASN D O 1
ATOM 9533 N N . ASN D 1 308 ? 111.715 4.523 -45.916 1.00 38.87 310 ASN D N 1
ATOM 9534 C CA . ASN D 1 308 ? 110.600 3.690 -46.389 1.00 35.64 310 ASN D CA 1
ATOM 9535 C C . ASN D 1 308 ? 111.179 2.453 -47.121 1.00 36.19 310 ASN D C 1
ATOM 9536 O O . ASN D 1 308 ? 112.354 2.182 -46.957 1.00 39.03 310 ASN D O 1
ATOM 9541 N N . GLU D 1 309 ? 110.351 1.723 -47.884 1.00 40.32 311 GLU D N 1
ATOM 9542 C CA A GLU D 1 309 ? 110.773 0.518 -48.610 0.50 45.18 311 GLU D CA 1
ATOM 9543 C CA B GLU D 1 309 ? 110.741 0.504 -48.599 0.50 43.90 311 GLU D CA 1
ATOM 9544 C C . GLU D 1 309 ? 110.681 0.732 -50.126 1.00 46.00 311 GLU D C 1
ATOM 9545 O O . GLU D 1 309 ? 110.187 -0.130 -50.868 1.00 42.81 311 GLU D O 1
ATOM 9556 N N . ILE D 1 310 ? 111.166 1.887 -50.595 1.00 50.82 312 ILE D N 1
ATOM 9557 C CA . ILE D 1 310 ? 111.026 2.253 -52.017 1.00 51.50 312 ILE D CA 1
ATOM 9558 C C . ILE D 1 310 ? 112.225 1.740 -52.833 1.00 50.79 312 ILE D C 1
ATOM 9559 O O . ILE D 1 310 ? 113.394 2.054 -52.527 1.00 42.53 312 ILE D O 1
ATOM 9564 N N . GLU D 1 311 ? 111.916 0.973 -53.873 1.00 51.12 313 GLU D N 1
ATOM 9565 C CA . GLU D 1 311 ? 112.953 0.427 -54.776 1.00 63.81 313 GLU D CA 1
ATOM 9566 C C . GLU D 1 311 ? 113.257 1.399 -55.922 1.00 62.49 313 GLU D C 1
ATOM 9567 O O . GLU D 1 311 ? 114.421 1.590 -56.276 1.00 59.65 313 GLU D O 1
ATOM 9573 N N . LYS D 1 312 ? 112.218 2.042 -56.454 1.00 62.66 314 LYS D N 1
ATOM 9574 C CA . LYS D 1 312 ? 112.361 3.090 -57.483 1.00 66.82 314 LYS D CA 1
ATOM 9575 C C . LYS D 1 312 ? 111.214 4.119 -57.433 1.00 58.83 314 LYS D C 1
ATOM 9576 O O . LYS D 1 312 ? 110.033 3.766 -57.223 1.00 48.36 314 LYS D O 1
ATOM 9582 N N . MET D 1 313 ? 111.585 5.384 -57.621 1.00 53.17 315 MET D N 1
ATOM 9583 C CA . MET D 1 313 ? 110.635 6.482 -57.705 1.00 51.13 315 MET D CA 1
ATOM 9584 C C . MET D 1 313 ? 109.983 6.598 -59.097 1.00 48.28 315 MET D C 1
ATOM 9585 O O . MET D 1 313 ? 110.529 7.230 -59.970 1.00 47.95 315 MET D O 1
ATOM 9590 N N . ASN D 1 314 ? 108.817 5.976 -59.259 1.00 51.24 316 ASN D N 1
ATOM 9591 C CA . ASN D 1 314 ? 108.036 6.024 -60.489 1.00 59.43 316 ASN D CA 1
ATOM 9592 C C . ASN D 1 314 ? 107.512 7.438 -60.843 1.00 57.05 316 ASN D C 1
ATOM 9593 O O . ASN D 1 314 ? 106.443 7.893 -60.365 1.00 58.54 316 ASN D O 1
ATOM 9598 N N . LEU D 1 315 ? 108.248 8.082 -61.747 1.00 58.02 317 LEU D N 1
ATOM 9599 C CA . LEU D 1 315 ? 108.003 9.480 -62.137 1.00 54.30 317 LEU D CA 1
ATOM 9600 C C . LEU D 1 315 ? 106.625 9.701 -62.720 1.00 50.05 317 LEU D C 1
ATOM 9601 O O . LEU D 1 315 ? 106.060 10.759 -62.532 1.00 52.39 317 LEU D O 1
ATOM 9606 N N . THR D 1 316 ? 106.078 8.708 -63.403 1.00 47.27 318 THR D N 1
ATOM 9607 C CA . THR D 1 316 ? 104.726 8.796 -63.964 1.00 45.82 318 THR D CA 1
ATOM 9608 C C . THR D 1 316 ? 103.633 8.836 -62.898 1.00 48.27 318 THR D C 1
ATOM 9609 O O . THR D 1 316 ? 102.583 9.437 -63.100 1.00 48.00 318 THR D O 1
ATOM 9613 N N . VAL D 1 317 ? 103.865 8.144 -61.783 1.00 57.67 319 VAL D N 1
ATOM 9614 C CA . VAL D 1 317 ? 102.928 8.177 -60.662 1.00 51.28 319 VAL D CA 1
ATOM 9615 C C . VAL D 1 317 ? 103.062 9.529 -59.932 1.00 39.15 319 VAL D C 1
ATOM 9616 O O . VAL D 1 317 ? 102.052 10.137 -59.592 1.00 37.79 319 VAL D O 1
ATOM 9620 N N . MET D 1 318 ? 104.299 9.967 -59.724 1.00 33.53 320 MET D N 1
ATOM 9621 C CA . MET D 1 318 ? 104.589 11.260 -59.142 1.00 37.26 320 MET D CA 1
ATOM 9622 C C . MET D 1 318 ? 103.960 12.429 -59.904 1.00 39.31 320 MET D C 1
ATOM 9623 O O . MET D 1 318 ? 103.476 13.378 -59.282 1.00 37.74 320 MET D O 1
ATOM 9628 N N . CYS D 1 319 ? 103.975 12.334 -61.240 1.00 43.38 321 CYS D N 1
ATOM 9629 C CA . CYS D 1 319 ? 103.519 13.396 -62.121 1.00 39.63 321 CYS D CA 1
ATOM 9630 C C . CYS D 1 319 ? 102.974 12.793 -63.412 1.00 42.38 321 CYS D C 1
ATOM 9631 O O . CYS D 1 319 ? 103.738 12.613 -64.359 1.00 35.48 321 CYS D O 1
ATOM 9634 N N . PRO D 1 320 ? 101.688 12.452 -63.440 1.00 44.28 322 PRO D N 1
ATOM 9635 C CA . PRO D 1 320 ? 101.081 11.808 -64.613 1.00 48.03 322 PRO D CA 1
ATOM 9636 C C . PRO D 1 320 ? 100.873 12.686 -65.819 1.00 53.58 322 PRO D C 1
ATOM 9637 O O . PRO D 1 320 ? 100.746 12.194 -66.927 1.00 50.49 322 PRO D O 1
ATOM 9641 N N . SER D 1 321 ? 100.797 13.994 -65.613 1.00 55.82 323 SER D N 1
ATOM 9642 C CA . SER D 1 321 ? 100.678 14.946 -66.705 1.00 51.55 323 SER D CA 1
ATOM 9643 C C . SER D 1 321 ? 101.359 16.247 -66.296 1.00 46.76 323 SER D C 1
ATOM 9644 O O . SER D 1 321 ? 101.255 16.724 -65.137 1.00 41.84 323 SER D O 1
ATOM 9647 N N . ILE D 1 322 ? 102.011 16.861 -67.272 1.00 42.72 324 ILE D N 1
ATOM 9648 C CA . ILE D 1 322 ? 102.626 18.155 -67.115 1.00 45.31 324 ILE D CA 1
ATOM 9649 C C . ILE D 1 322 ? 101.623 19.177 -67.658 1.00 42.90 324 ILE D C 1
ATOM 9650 O O . ILE D 1 322 ? 101.148 19.068 -68.782 1.00 39.58 324 ILE D O 1
ATOM 9655 N N . ASP D 1 323 ? 101.258 20.121 -66.774 1.00 39.43 325 ASP D N 1
ATOM 9656 C CA . ASP D 1 323 ? 100.544 21.300 -67.140 1.00 40.40 325 ASP D CA 1
ATOM 9657 C C . ASP D 1 323 ? 101.543 22.473 -67.060 1.00 38.29 325 ASP D C 1
ATOM 9658 O O . ASP D 1 323 ? 101.886 22.925 -65.970 1.00 38.81 325 ASP D O 1
ATOM 9663 N N . PRO D 1 324 ? 101.979 22.994 -68.227 1.00 37.06 326 PRO D N 1
ATOM 9664 C CA . PRO D 1 324 ? 102.963 24.104 -68.218 1.00 36.60 326 PRO D CA 1
ATOM 9665 C C . PRO D 1 324 ? 102.443 25.471 -67.683 1.00 30.77 326 PRO D C 1
ATOM 9666 O O . PRO D 1 324 ? 103.234 26.407 -67.486 1.00 31.18 326 PRO D O 1
ATOM 9670 N N . LEU D 1 325 ? 101.153 25.573 -67.450 1.00 32.35 327 LEU D N 1
ATOM 9671 C CA . LEU D 1 325 ? 100.584 26.755 -66.843 1.00 38.17 327 LEU D CA 1
ATOM 9672 C C . LEU D 1 325 ? 100.648 26.719 -65.300 1.00 40.73 327 LEU D C 1
ATOM 9673 O O . LEU D 1 325 ? 100.449 27.759 -64.645 1.00 33.68 327 LEU D O 1
ATOM 9678 N N . HIS D 1 326 ? 100.811 25.520 -64.720 1.00 40.20 328 HIS D N 1
ATOM 9679 C CA . HIS D 1 326 ? 100.893 25.298 -63.245 1.00 38.28 328 HIS D CA 1
ATOM 9680 C C . HIS D 1 326 ? 101.951 24.239 -62.953 1.00 31.54 328 HIS D C 1
ATOM 9681 O O . HIS D 1 326 ? 101.638 23.076 -62.860 1.00 31.10 328 HIS D O 1
ATOM 9688 N N . TYR D 1 327 ? 103.202 24.633 -62.866 1.00 33.82 329 TYR D N 1
ATOM 9689 C CA . TYR D 1 327 ? 104.255 23.708 -62.527 1.00 35.26 329 TYR D CA 1
ATOM 9690 C C . TYR D 1 327 ? 104.169 23.384 -61.019 1.00 37.72 329 TYR D C 1
ATOM 9691 O O . TYR D 1 327 ? 103.771 24.250 -60.227 1.00 37.88 329 TYR D O 1
ATOM 9700 N N . HIS D 1 328 ? 104.549 22.159 -60.673 1.00 32.93 330 HIS D N 1
ATOM 9701 C CA . HIS D 1 328 ? 104.660 21.706 -59.294 1.00 31.36 330 HIS D CA 1
ATOM 9702 C C . HIS D 1 328 ? 105.672 22.568 -58.595 1.00 32.61 330 HIS D C 1
ATOM 9703 O O . HIS D 1 328 ? 106.710 22.899 -59.185 1.00 33.79 330 HIS D O 1
ATOM 9710 N N . HIS D 1 329 ? 105.384 22.934 -57.329 1.00 32.05 331 HIS D N 1
ATOM 9711 C CA . HIS D 1 329 ? 106.243 23.847 -56.571 1.00 32.91 331 HIS D CA 1
ATOM 9712 C C . HIS D 1 329 ? 107.359 23.137 -55.890 1.00 32.63 331 HIS D C 1
ATOM 9713 O O . HIS D 1 329 ? 108.157 23.782 -55.204 1.00 35.97 331 HIS D O 1
ATOM 9720 N N . LEU D 1 330 ? 107.458 21.810 -56.068 1.00 35.01 332 LEU D N 1
ATOM 9721 C CA . LEU D 1 330 ? 108.398 20.996 -55.324 1.00 34.15 332 LEU D CA 1
ATOM 9722 C C . LEU D 1 330 ? 109.805 21.492 -55.433 1.00 35.87 332 LEU D C 1
ATOM 9723 O O . LEU D 1 330 ? 110.316 21.751 -56.501 1.00 41.45 332 LEU D O 1
ATOM 9728 N N . THR D 1 331 ? 110.419 21.605 -54.270 1.00 36.48 333 THR D N 1
ATOM 9729 C CA . THR D 1 331 ? 111.755 22.158 -54.064 1.00 40.07 333 THR D CA 1
ATOM 9730 C C . THR D 1 331 ? 112.754 21.165 -53.421 1.00 42.01 333 THR D C 1
ATOM 9731 O O . THR D 1 331 ? 113.961 21.262 -53.642 1.00 37.82 333 THR D O 1
ATOM 9735 N N . TYR D 1 332 ? 112.250 20.230 -52.602 1.00 42.55 334 TYR D N 1
ATOM 9736 C CA . TYR D 1 332 ? 113.123 19.390 -51.785 1.00 43.70 334 TYR D CA 1
ATOM 9737 C C . TYR D 1 332 ? 112.510 18.015 -51.600 1.00 43.68 334 TYR D C 1
ATOM 9738 O O . TYR D 1 332 ? 111.336 17.893 -51.237 1.00 40.46 334 TYR D O 1
ATOM 9747 N N . ILE D 1 333 ? 113.302 16.996 -51.910 1.00 46.08 335 ILE D N 1
ATOM 9748 C CA . ILE D 1 333 ? 112.926 15.607 -51.680 1.00 45.78 335 ILE D CA 1
ATOM 9749 C C . ILE D 1 333 ? 114.063 14.999 -50.876 1.00 47.75 335 ILE D C 1
ATOM 9750 O O . ILE D 1 333 ? 115.243 15.264 -51.140 1.00 51.09 335 ILE D O 1
ATOM 9755 N N . ARG D 1 334 ? 113.663 14.203 -49.896 1.00 47.67 336 ARG D N 1
ATOM 9756 C CA . ARG D 1 334 ? 114.561 13.440 -49.060 1.00 44.91 336 ARG D CA 1
ATOM 9757 C C . ARG D 1 334 ? 114.113 11.986 -49.217 1.00 44.32 336 ARG D C 1
ATOM 9758 O O . ARG D 1 334 ? 112.936 11.669 -48.984 1.00 41.94 336 ARG D O 1
ATOM 9766 N N . VAL D 1 335 ? 115.024 11.136 -49.688 1.00 44.25 337 VAL D N 1
ATOM 9767 C CA . VAL D 1 335 ? 114.743 9.720 -49.913 1.00 44.72 337 VAL D CA 1
ATOM 9768 C C . VAL D 1 335 ? 115.838 8.784 -49.365 1.00 42.14 337 VAL D C 1
ATOM 9769 O O . VAL D 1 335 ? 115.865 7.597 -49.696 1.00 39.54 337 VAL D O 1
ATOM 9773 N N . ASP D 1 336 ? 116.715 9.289 -48.501 1.00 44.36 338 ASP D N 1
ATOM 9774 C CA . ASP D 1 336 ? 117.694 8.424 -47.849 1.00 46.14 338 ASP D CA 1
ATOM 9775 C C . ASP D 1 336 ? 117.042 7.282 -47.089 1.00 46.62 338 ASP D C 1
ATOM 9776 O O . ASP D 1 336 ? 115.899 7.375 -46.658 1.00 43.19 338 ASP D O 1
ATOM 9781 N N . GLN D 1 337 ? 117.778 6.181 -46.986 1.00 43.44 339 GLN D N 1
ATOM 9782 C CA . GLN D 1 337 ? 117.359 4.970 -46.273 1.00 41.81 339 GLN D CA 1
ATOM 9783 C C . GLN D 1 337 ? 116.159 4.310 -46.900 1.00 40.03 339 GLN D C 1
ATOM 9784 O O . GLN D 1 337 ? 115.349 3.645 -46.219 1.00 36.64 339 GLN D O 1
ATOM 9790 N N . ASN D 1 338 ? 116.045 4.450 -48.224 1.00 39.18 340 ASN D N 1
ATOM 9791 C CA . ASN D 1 338 ? 115.158 3.589 -48.989 1.00 43.09 340 ASN D CA 1
ATOM 9792 C C . ASN D 1 338 ? 116.025 2.477 -49.633 1.00 52.36 340 ASN D C 1
ATOM 9793 O O . ASN D 1 338 ? 117.156 2.257 -49.162 1.00 48.15 340 ASN D O 1
ATOM 9798 N N . LYS D 1 339 ? 115.490 1.727 -50.597 1.00 57.09 341 LYS D N 1
ATOM 9799 C CA . LYS D 1 339 ? 116.248 0.685 -51.314 1.00 58.45 341 LYS D CA 1
ATOM 9800 C C . LYS D 1 339 ? 116.451 1.087 -52.792 1.00 61.48 341 LYS D C 1
ATOM 9801 O O . LYS D 1 339 ? 116.112 0.319 -53.699 1.00 63.19 341 LYS D O 1
ATOM 9807 N N . LEU D 1 340 ? 116.964 2.296 -53.028 1.00 66.82 342 LEU D N 1
ATOM 9808 C CA . LEU D 1 340 ? 117.168 2.785 -54.385 1.00 63.93 342 LEU D CA 1
ATOM 9809 C C . LEU D 1 340 ? 118.538 2.318 -54.898 1.00 66.14 342 LEU D C 1
ATOM 9810 O O . LEU D 1 340 ? 119.542 2.497 -54.219 1.00 62.45 342 LEU D O 1
ATOM 9815 N N . LYS D 1 341 ? 118.570 1.761 -56.112 1.00 77.45 343 LYS D N 1
ATOM 9816 C CA . LYS D 1 341 ? 119.831 1.379 -56.794 1.00 84.89 343 LYS D CA 1
ATOM 9817 C C . LYS D 1 341 ? 120.498 2.567 -57.513 1.00 88.61 343 LYS D C 1
ATOM 9818 O O . LYS D 1 341 ? 121.714 2.631 -57.585 1.00 88.08 343 LYS D O 1
ATOM 9824 N N . GLU D 1 342 ? 119.686 3.477 -58.052 1.00 88.98 344 GLU D N 1
ATOM 9825 C CA . GLU D 1 342 ? 120.117 4.547 -58.959 1.00 85.76 344 GLU D CA 1
ATOM 9826 C C . GLU D 1 342 ? 119.405 5.864 -58.570 1.00 86.10 344 GLU D C 1
ATOM 9827 O O . GLU D 1 342 ? 118.309 5.820 -57.980 1.00 77.68 344 GLU D O 1
ATOM 9833 N N . PRO D 1 343 ? 119.998 7.029 -58.937 1.00 81.56 345 PRO D N 1
ATOM 9834 C CA . PRO D 1 343 ? 119.260 8.303 -58.714 1.00 76.70 345 PRO D CA 1
ATOM 9835 C C . PRO D 1 343 ? 117.930 8.324 -59.472 1.00 66.80 345 PRO D C 1
ATOM 9836 O O . PRO D 1 343 ? 117.668 7.467 -60.290 1.00 63.34 345 PRO D O 1
ATOM 9840 N N . ILE D 1 344 ? 117.068 9.285 -59.154 1.00 62.24 346 ILE D N 1
ATOM 9841 C CA . ILE D 1 344 ? 115.771 9.394 -59.826 1.00 60.39 346 ILE D CA 1
ATOM 9842 C C . ILE D 1 344 ? 116.050 9.825 -61.279 1.00 54.29 346 ILE D C 1
ATOM 9843 O O . ILE D 1 344 ? 117.036 10.542 -61.537 1.00 50.44 346 ILE D O 1
ATOM 9848 N N . SER D 1 345 ? 115.204 9.367 -62.200 1.00 53.49 347 SER D N 1
ATOM 9849 C CA . SER D 1 345 ? 115.266 9.752 -63.622 1.00 62.32 347 SER D CA 1
ATOM 9850 C C . SER D 1 345 ? 115.455 11.275 -63.787 1.00 66.80 347 SER D C 1
ATOM 9851 O O . SER D 1 345 ? 114.814 12.066 -63.087 1.00 64.82 347 SER D O 1
ATOM 9854 N N . SER D 1 346 ? 116.365 11.674 -64.675 1.00 64.31 348 SER D N 1
ATOM 9855 C CA . SER D 1 346 ? 116.636 13.101 -64.937 1.00 62.49 348 SER D CA 1
ATOM 9856 C C . SER D 1 346 ? 115.408 13.864 -65.481 1.00 57.01 348 SER D C 1
ATOM 9857 O O . SER D 1 346 ? 115.382 15.091 -65.392 1.00 52.71 348 SER D O 1
ATOM 9860 N N . TYR D 1 347 ? 114.406 13.146 -66.025 1.00 50.38 349 TYR D N 1
ATOM 9861 C CA . TYR D 1 347 ? 113.151 13.748 -66.447 1.00 55.03 349 TYR D CA 1
ATOM 9862 C C . TYR D 1 347 ? 112.314 14.378 -65.318 1.00 55.85 349 TYR D C 1
ATOM 9863 O O . TYR D 1 347 ? 111.319 15.046 -65.609 1.00 54.77 349 TYR D O 1
ATOM 9872 N N . ILE D 1 348 ? 112.681 14.130 -64.056 1.00 51.96 350 ILE D N 1
ATOM 9873 C CA . ILE D 1 348 ? 112.031 14.759 -62.914 1.00 53.87 350 ILE D CA 1
ATOM 9874 C C . ILE D 1 348 ? 112.062 16.281 -63.049 1.00 49.28 350 ILE D C 1
ATOM 9875 O O . ILE D 1 348 ? 111.057 16.914 -62.734 1.00 42.78 350 ILE D O 1
ATOM 9880 N N . PHE D 1 349 ? 113.179 16.836 -63.554 1.00 49.42 351 PHE D N 1
ATOM 9881 C CA . PHE D 1 349 ? 113.367 18.281 -63.660 1.00 51.93 351 PHE D CA 1
ATOM 9882 C C . PHE D 1 349 ? 112.371 18.946 -64.646 1.00 48.45 351 PHE D C 1
ATOM 9883 O O . PHE D 1 349 ? 112.128 20.130 -64.563 1.00 49.60 351 PHE D O 1
ATOM 9891 N N . PHE D 1 350 ? 111.790 18.172 -65.564 1.00 48.34 352 PHE D N 1
ATOM 9892 C CA . PHE D 1 350 ? 110.744 18.692 -66.461 1.00 50.74 352 PHE D CA 1
ATOM 9893 C C . PHE D 1 350 ? 109.370 18.776 -65.851 1.00 50.77 352 PHE D C 1
ATOM 9894 O O . PHE D 1 350 ? 108.585 19.616 -66.267 1.00 49.19 352 PHE D O 1
ATOM 9902 N N . CYS D 1 351 ? 109.054 17.926 -64.888 1.00 46.21 353 CYS D N 1
ATOM 9903 C CA . CYS D 1 351 ? 107.787 18.060 -64.157 1.00 42.22 353 CYS D CA 1
ATOM 9904 C C . CYS D 1 351 ? 107.923 18.933 -62.927 1.00 37.30 353 CYS D C 1
ATOM 9905 O O . CYS D 1 351 ? 106.995 19.635 -62.567 1.00 32.30 353 CYS D O 1
ATOM 9908 N N . PHE D 1 352 ? 109.113 18.922 -62.342 1.00 35.42 354 PHE D N 1
ATOM 9909 C CA . PHE D 1 352 ? 109.410 19.596 -61.103 1.00 36.20 354 PHE D CA 1
ATOM 9910 C C . PHE D 1 352 ? 110.554 20.555 -61.303 1.00 42.18 354 PHE D C 1
ATOM 9911 O O . PHE D 1 352 ? 111.655 20.343 -60.748 1.00 48.44 354 PHE D O 1
ATOM 9919 N N . PRO D 1 353 ? 110.305 21.642 -62.070 1.00 42.76 355 PRO D N 1
ATOM 9920 C CA . PRO D 1 353 ? 111.415 22.539 -62.413 1.00 44.18 355 PRO D CA 1
ATOM 9921 C C . PRO D 1 353 ? 112.040 23.283 -61.270 1.00 42.49 355 PRO D C 1
ATOM 9922 O O . PRO D 1 353 ? 113.148 23.792 -61.439 1.00 40.91 355 PRO D O 1
ATOM 9926 N N . HIS D 1 354 ? 111.366 23.383 -60.122 1.00 42.97 356 HIS D N 1
ATOM 9927 C CA . HIS D 1 354 ? 111.949 24.117 -59.013 1.00 39.77 356 HIS D CA 1
ATOM 9928 C C . HIS D 1 354 ? 112.762 23.248 -58.044 1.00 43.88 356 HIS D C 1
ATOM 9929 O O . HIS D 1 354 ? 113.241 23.767 -57.023 1.00 40.46 356 HIS D O 1
ATOM 9936 N N . ILE D 1 355 ? 112.947 21.947 -58.337 1.00 45.75 357 ILE D N 1
ATOM 9937 C CA . ILE D 1 355 ? 113.695 21.095 -57.404 1.00 47.93 357 ILE D CA 1
ATOM 9938 C C . ILE D 1 355 ? 115.103 21.626 -57.302 1.00 51.57 357 ILE D C 1
ATOM 9939 O O . ILE D 1 355 ? 115.787 21.729 -58.324 1.00 48.09 357 ILE D O 1
ATOM 9944 N N . HIS D 1 356 ? 115.507 21.975 -56.083 1.00 53.84 358 HIS D N 1
ATOM 9945 C CA . HIS D 1 356 ? 116.873 22.423 -55.824 1.00 60.60 358 HIS D CA 1
ATOM 9946 C C . HIS D 1 356 ? 117.754 21.375 -55.143 1.00 57.17 358 HIS D C 1
ATOM 9947 O O . HIS D 1 356 ? 118.971 21.471 -55.249 1.00 45.26 358 HIS D O 1
ATOM 9954 N N . THR D 1 357 ? 117.172 20.376 -54.462 1.00 57.70 359 THR D N 1
ATOM 9955 C CA . THR D 1 357 ? 117.958 19.327 -53.774 1.00 51.98 359 THR D CA 1
ATOM 9956 C C . THR D 1 357 ? 117.185 18.005 -53.687 1.00 54.52 359 THR D C 1
ATOM 9957 O O . THR D 1 357 ? 115.976 17.976 -53.373 1.00 55.51 359 THR D O 1
ATOM 9961 N N . ILE D 1 358 ? 117.876 16.896 -53.940 1.00 51.89 360 ILE D N 1
ATOM 9962 C CA . ILE D 1 358 ? 117.351 15.559 -53.691 1.00 48.04 360 ILE D CA 1
ATOM 9963 C C . ILE D 1 358 ? 118.359 14.832 -52.833 1.00 53.73 360 ILE D C 1
ATOM 9964 O O . ILE D 1 358 ? 119.411 14.414 -53.329 1.00 55.44 360 ILE D O 1
ATOM 9969 N N . TYR D 1 359 ? 118.076 14.705 -51.531 1.00 56.02 361 TYR D N 1
ATOM 9970 C CA . TYR D 1 359 ? 119.004 14.018 -50.629 1.00 52.79 361 TYR D CA 1
ATOM 9971 C C . TYR D 1 359 ? 118.787 12.508 -50.699 1.00 54.20 361 TYR D C 1
ATOM 9972 O O . TYR D 1 359 ? 117.684 12.009 -50.430 1.00 58.10 361 TYR D O 1
ATOM 9981 N N . TYR D 1 360 ? 119.849 11.785 -51.074 1.00 54.42 362 TYR D N 1
ATOM 9982 C CA . TYR D 1 360 ? 119.820 10.319 -51.237 1.00 55.85 362 TYR D CA 1
ATOM 9983 C C . TYR D 1 360 ? 120.443 9.538 -50.066 1.00 50.09 362 TYR D C 1
ATOM 9984 O O . TYR D 1 360 ? 120.059 8.366 -49.837 1.00 51.32 362 TYR D O 1
ATOM 9993 N N . GLY D 1 361 ? 121.391 10.152 -49.348 1.00 54.90 363 GLY D N 1
ATOM 9994 C CA . GLY D 1 361 ? 122.140 9.490 -48.266 1.00 58.34 363 GLY D CA 1
ATOM 9995 C C . GLY D 1 361 ? 122.599 8.106 -48.652 1.00 64.37 363 GLY D C 1
ATOM 9996 O O . GLY D 1 361 ? 123.052 7.886 -49.782 1.00 65.91 363 GLY D O 1
ATOM 9997 N N . GLU D 1 362 ? 122.472 7.168 -47.713 1.00 69.01 364 GLU D N 1
ATOM 9998 C CA . GLU D 1 362 ? 122.753 5.744 -47.948 1.00 69.95 364 GLU D CA 1
ATOM 9999 C C . GLU D 1 362 ? 121.438 4.993 -48.201 1.00 63.09 364 GLU D C 1
ATOM 10000 O O . GLU D 1 362 ? 120.421 5.362 -47.640 1.00 73.40 364 GLU D O 1
ATOM 10006 N N . GLN D 1 363 ? 121.475 3.959 -49.038 1.00 61.19 365 GLN D N 1
ATOM 10007 C CA . GLN D 1 363 ? 120.337 3.050 -49.286 1.00 60.28 365 GLN D CA 1
ATOM 10008 C C . GLN D 1 363 ? 120.660 1.619 -48.779 1.00 67.92 365 GLN D C 1
ATOM 10009 O O . GLN D 1 363 ? 120.022 0.616 -49.156 1.00 72.91 365 GLN D O 1
#

InterPro domains:
  IPR000372 Leucine-rich repeat N-terminal domain [SM00013] (61-95)
  IPR001611 Leucine-rich repeat [PF13855] (93-153)
  IPR001611 Leucine-rich repeat [PF13855] (234-292)
  IPR001611 Leucine-rich repeat [PS51450] (234-255)
  IPR001611 Leucine-rich repeat [PS51450] (258-280)
  IPR003591 Leucine-rich repeat, typical subtype [SM00369] (115-139)
  IPR003591 Leucine-rich repeat, typical subtype [SM00369] (140-160)
  IPR003591 Leucine-rich repeat, typical subtype [SM00369] (162-184)
  IPR003591 Leucine-rich repeat, typical subtype [SM00369] (185-210)
  IPR003591 Leucine-rich repeat, typical subtype [SM00369] (211-234)
  IPR003591 Leucine-rich repeat, typical subtype [SM00369] (235-255)
  IPR003591 Leucine-rich repeat, typical subtype [SM00369] (256-279)
  IPR032675 Leucine-rich repeat domain superfamily [G3DSA:3.80.10.10] (58-155)
  IPR032675 Leucine-rich repeat domain superfamily 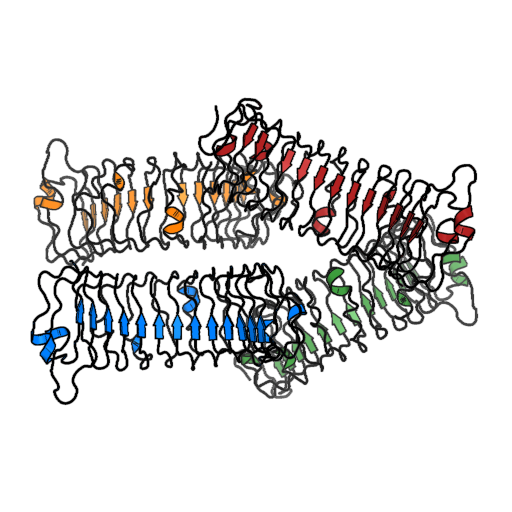[G3DSA:3.80.10.10] (156-227)
  IPR032675 Leucine-rich repeat domain superfamily [G3DSA:3.80.10.10] (228-392)
  IPR050333 Small Leucine-Rich Proteoglycans [PTHR45712] (50-379)

B-factor: mean 45.86, std 16.87, range [17.27, 134.76]

Secondary structure (DSSP, 8-state):
--SB--TTSTTEEE--SS--SSPPPPPTT--EEE--SS----B-GGGGTT-TT--EEE--SS---GGGBPTTTTTT-TT--EEE--SS---B---S--TT--EEE--SS---B--TTTTTT-TT--EEE--SS---HHHHTTTTTTT-TT--EEE--SS---SPPSS--TT--EEE--SS------TTGGGG-TT--EEE--SS---SPPTTTT--TT--EEE--SS---S--PPPTT--EEE--SS--S---HHHH-S---TTS-----EEE-TTS--SS---TTHHHH-TT--EEE----/--S--TTSB--TTSTTEEE--SS--SSPPPPPTT--EEE--SS----B-HHHHTT-TT--EEE--SS---GGGBPTTTTTT-TT--EEE--SS---B------TT--EEE--SS---B--TTTTTT-TT--EEE--SS---HHHHTTTTTTT-TT--EEE--SS---SPPSS--TT--EEE--SS------TTGGGG-TT--EEE--SS---S--TTTT--TT--EEE--SS---S--PPPTT--EEE--SS--S---HHHH-S---TTS-----EEE-TTS--SS---TTHHHH-TT--EEE---/--TTSB--TTSTTEEE--SS--SSPPPPPTT--EEE--SS----B-HHHHTT-TT--EEE--SS---GGGBPTTTTTT-TT--EEE--SS---B------TT--EEE--SS---B--TTTTTT-TT--EEE--SS---HHHHTTTTTTT-TT--EEE--SS--SSPPTT--TT--EEE--SS------TTGGGG-TT--EEE--SS---S--TTTT--TT--EEE--SS---S--PPPTT--EEE--SS--S---HHHH-S---TTS-----EEE-TTS--SS---TTHHHH-TT--EEE----/---TTSB--TTSTTEEE--SS--SSPPPPPTT--EEE--SS----B-HHHHTT-TT--EEE--SS---GGGBPTTTTTT-TT--EEE--SS---B------TT--EEE--SS---B--TTTTTT-TT--EEE--SS---HHHHTTTTTTT-TT--EEE--SS---SPPSS--TT--EEE--SS------TTGGGG-TT--EEE--SS---S--TT----TT--EEE--SS---S--PPPTT--EEE--SS--S---HHHH-SS--TTS-----EEE-TTS--SS---TTHHHH-TT--EEE----

Sequence (1217 aa):
SECFCPTNFPSSMYCDNRKLKTIPNIPMHIQQLYLQFNEIEAVTANSFINATHLKEINLSHNKIKSQKIDYGVFAKLPNLLQLHLEHNNLEEFPFPLPKSLERLLLGYNEISKLQTNAMDGLVNLTMLDLCYNYLHDSLLKDKIFAKMEKLMQLNLCSNRLESMPPGLPSSLMYLSLENNSISSIPEKYFDKLPKLHTLRMSHNKLQDIPYNIFNLPNIVELSVGHNKLKQAFYIPRNLEHLYLQNNEIEKMNLTVMCPSIDPLHYHHLTYIRVDQNKLKEPISSYIFFCFPHIHTIYYGEQTLGCVSECFCPTNFPSSMYCDNRKLKTIPNIPMHIQQLYLQFNEIEAVTANSFINATHLKEINLSHNKIKSQKIDYGVFAKLPNLLQLHLEHNNLEEFPFPLPKSLERLLLGYNEISKLQTNAMDGLVNLTMLDLCYNYLHDSLLKDKIFAKMEKLMQQLNLCSNRLESMPPGLPSSLMYLSLENNSISSIPEKYFDKLPKLHTLRMSHNKLQDIPYNIFNLPNIVELSVGHNKLKQAFYIPRNLEHLYLQNNEIEKMNLTVMCPSIDPLHYHHLTYIRVDQNKLKEPISSYIFFCFPHIHTIYYGECVSECFCPTNFPSSMYCDNRKLKTIPNIPMHIQQLYLQFNEIEAVTANSFINATHLKEINLSHNKIKSQQKIDDYGVFAKLPNLLQLHLEHNNLEEFPFPLPKSLERLLLGYNEISKLQTNAMDGLVNLTMLDLCYNYLHDSLLKDKIFAKMEKLMQLNLCSNRLESMPPGLPSSLMYLSLENNSISSIPEKYFDKLPKLHTLRMSHNKLQDIPYNIFNLPNIVELSVGHNKLKQAFYIPRNLEHLYLQNNEIEKMNLTVMCPSIDPLHYHHLTYIRVDQNKLKEPISSYIFFCFPHIHTIYYGEQGCVSECFCPTNFPSSMYCDNRKLKTIPNIPMHIQQLYLQFNEIEAVTANSFINATHLKEEINLSHNKIKSQKIDYGVFAKLPNLLQLHLEHNNLEEFPFPLPKSLERLLLGYNEISKLQTNAMDGLVNLTMLDLCYNYLHDSLLKDKIFAKMEKLMQLNLCSNRLESMPPGLPSSLMYLSLENNSISSIPEKYFDKLPKLHTLRMSHNKLQDIPYNIFNLPNIVELSVGHNKLKQAFYIPRNLEHLYLQNNEEIEKMNLTVMCPSIDPLHYHHLTYIRVDQNKLKEPISSYIFFCFPHIHTIYYGEQ

Foldseek 3Di:
DQWDADPVNRQEIGNDLRQDADQAADDQSHAEYEHAQHAYAAADQRNCVNPQNHQYYAHAHYAYEQVRYDPCNQQSRQNHAYYHHAHYAYQADHDDHHLNYAEYAHHQYAHDYYDDCNCPSVLNYAYYAHAHYAYEQVRQAVLNQQNNQNHAEYHHHQYAYQDDRARHHLNYAYYAHHQYAHAEHDDCRCVSNQNHAYYHHANYAYECYDAPPVQHARYAYDAHHQYAYAEDAADHQNYAEYHHEQYAYAAHDVCRNDVDADPVRARNYAEAEYANYNYPDDHPPCNCVRHVNHDDYHHHHD/DQQADPQWDADPVNRLEIGNDLRQDADQAADHQSHAEYEHAHHAYAAADQRNCVNPQRHAYYAHAHYAYEQVRYDACNQQSRQNHAYYHHAHYAYQADHDDHHLNYAEYAHHQYAHDYYDQQNCASVCRYAYYAHAHYAYEQVNQAVLRQQNNQNHAEYHPHQYAYQDDRANHHLNYAYYAHAQYAHAEHDPCRCVSNQNHAEYHHANYAYEDYPQCRPQHARYAYYAHHNYAYAEHHADHQNYAEYHHEQYAYAAHDLCRNDVDADPVRARNYAEAEYENYNYPDDHDPCNCVRHVNHDDYHHHD/DDPQWDQDPVNNLEIGNDLRQDADQAADDQSHAEYEHAQHAYAAADLRNCVNPQRHAEYAHEHYAYEQVRYDACSQQSRQNHAYYHHAHYAYQAQHDDHHLNYAEYAHHHYAHDYYDQCRCPNVQNYAYYAHAHYAYEQVRQAVLSQQNNQNHAEYHPHQYAYQDDRANHHQNYAYYAHHQYAHAEHDPCRCVSNQNHAEYHHANYAYEDYPQCRPQHARYAYYAHHQYAYAEHHADYQNYAEYEHEQYAYAAHDLCRNDVDADPVRARNYAEYEYENYNYPDDHDPCNCVRHVNHDDYHHHHD/DADPQWDADPVRNLEIGNDLRQDADQAAGAQSHAEYEHAQHAYAAADQRNCVNPQNHAYYAHAHYAYEQVRYDACSQQSRANHAYYHHAHYAYQAQHDDHHLNYAEYHHHQYAHDYYDQCRCPNVQNYAYYAHAHYAYEQVNQAVLSQQNNQNHAEYHQHQYAYQADRANHHLNYAYYAHHQYAHAEHDPCRCVSNQNHAEYHHANYAYEPYPQCRPAHARYAYEAHDQYAYAEHHADYQNYAEYEHEQYAYAAHDVCRNPVDADPVRARNYAEYEYENYNYPDDHPPCNCVRHVNHDDYHHHHD

GO terms:
  GO:0043202 lysosomal lumen (C, TAS)
  GO:0005576 extracellular region (C, TAS)
  GO:0005796 Golgi lumen (C, TAS)
  GO:0140150 gel phase of interstitial matrix (C, TAS)
  GO:0070062 extracellular exosome (C, HDA)

Solvent-accessible surface area: 55596 Å² total; per-residue (Å²): 159,103,20,119,58,18,132,121,132,83,30,12,13,78,0,29,99,90,160,25,157,91,5,15,123,8,52,121,101,0,56,40,0,39,0,32,100,12,69,0,78,32,0,48,8,92,8,3,69,90,0,66,88,0,75,30,0,19,0,4,60,9,118,0,62,19,127,60,31,19,24,2,1,3,13,49,2,86,67,0,53,49,0,22,0,30,61,9,34,0,65,63,3,10,45,6,7,8,77,23,0,65,76,0,19,0,1,102,9,38,0,32,94,19,31,117,69,4,6,37,23,2,75,49,0,46,25,0,22,0,14,99,4,100,0,20,42,57,32,3,128,114,122,31,1,26,132,1,126,115,0,74,49,0,23,0,11,15,6,75,0,78,54,7,3,50,29,15,6,67,20,0,72,51,0,3,0,50,74,7,18,0,34,68,4,78,126,165,30,12,99,163,9,46,108,2,69,5,0,75,0,12,87,3,47,0,18,92,31,23,196,51,11,2,75,9,86,61,0,35,21,0,14,0,0,66,8,57,3,90,104,6,21,56,0,2,120,39,0,62,61,0,48,0,21,48,2,72,0,104,142,13,62,27,98,55,0,16,88,88,90,75,94,164,88,75,27,53,0,31,43,0,76,0,12,96,4,99,15,194,117,96,18,54,91,162,1,100,134,8,0,59,106,11,132,54,28,109,59,39,138,68,156,164,41,35,25,124,85,13,120,27,24,127,130,138,83,28,9,0,79,0,27,94,90,163,17,152,102,10,12,110,7,12,119,73,0,59,38,0,36,0,32,102,12,68,0,84,32,0,45,22,102,7,10,108,88,0,67,86,0,78,31,0,19,0,5,58,10,119,0,66,15,123,87,26,39,10,2,3,4,14,81,4,79,66,0,53,48,0,23,0,31,63,9,34,0,45,63,8,7,24,7,20,6,136,24,0,63,77,0,20,0,1,100,8,52,0,38,105,11,45,80,26,6,1,30,26,4,79,53,0,29,25,0,23,0,8,103,5,63,0,24,41,70,30,4,125,99,121,14,2,41,112,1,124,113,0,92,50,0,22,0,19,16,12,33,0,50,55,8,3,52,29,14,8,64,13,0,70,48,0,1,0,48,72,13,22,0,21,71,4,74,113,140,31,11,95,164,6,55,95,0,71,6,0,73,0,11,87,7,67,0,30,98,23,27,153,62,12,0,90,4,90,69,0,31,31,0,14,0,0,66,10,46,2,100,112,4,4,34,1,2,78,38,0,65,61,0,48,0,22,46,10,51,0,114,138,14,78,30,98,42,0,13,86,71,83,50,90,154,126,80,4,84,0,26,45,0,75,2,13,90,13,117,39,206,92,95,20,54,94,160,2,116,139,6,0,54,103,10,135,55,32,109,66,44,163,89,31,113,87,15,117,30,23,127,130,140,78,30,12,0,77,0,26,99,92,164,20,149,102,10,19,112,7,32,122,92,0,56,41,0,38,0,32,101,13,77,0,85,29,0,34,22,98,11,8,119,92,0,65,84,0,75,34,0,18,0,4,58,9,118,0,76,8,74,51,8,10,46,9,4,4,37,121,4,78,67,0,55,48,0,22,0,34,64,9,41,0,81,16,0,8,14,41,11,6,164,20,0,64,79,0,16,0,1,104,9,56,0,46,73,12,13,68,52,2,0,69,37,0,70,54,0,28,26,0,24,0,13,101,4,83,0,50,12,54,28,3,48,124,116,9,1,43,65,0,126,103,0,83,55,0,25,0,13,14,13,136,0,60,29,9,2,31,29,16,7,65,18,0,79,48,0,4,0,56,72,13,45,0,46,53,5,48,102,152,32,6,98,164,5,50,110,0,85,8,0,76,0,10,80,6,102,0,64,69,21,26,147,65,9,1,93,2,86,70,0,33,28,0,15,0,0,68,9,94,2,86,100,7,3,29,1,1,71,38,0,62,68,0,48,1,22,46,2,79,0,89,121,14,63,32,97,44,0,13,84,70,84,54,88,152,114,78,3,80,0,38,54,0,75,0,12,88,4,100,14,177,133,97,21,51,91,155,2,116,141,8,1,56,102,11,163,55,33,108,56,44,136,84,95,55,28,125,90,13,121,23,20,134,112,128,83,35,6,0,76,0,29,104,92,158,19,150,82,11,12,109,6,30,125,75,0,63,66,0,26,0,33,100,12,55,0,77,10,0,18,28,65,10,8,119,92,0,65,92,0,86,29,0,18,0,4,60,13,107,0,82,9,73,42,9,20,52,9,4,3,36,101,4,78,66,0,52,49,0,23,0,32,62,10,47,0,96,15,0,7,15,43,8,7,139,23,0,68,77,0,20,0,2,103,9,49,0,34,111,16,25,117,58,2,12,87,15,2,71,51,0,32,24,0,26,0,15,97,4,60,0,67,23,76,26,2,138,110,119,27,1,42,169,2,132,110,0,88,51,0,24,0,11,19,13,134,0,19,24,8,2,48,28,16,6,64,23,0,69,50,0,3,0,49,60,13,35,0,17,38,4,64,85,140,31,3,79,164,5,48,100,0,84,6,0,83,0,11,78,3,81,0,63,82,20,28,148,67,8,1,84,3,83,71,0,29,39,0,20,0,0,68,9,73,3,116,101,6,3,41,1,4,74,38,0,64,50,0,46,0,23,50,1,68,0,107,131,14,61,29,97,40,0,12,83,70,88,50,86,150,117,82,3,84,0,26,47,0,77,0,11,86,4,94,16,206,116,99,19,54,94,164,1,106,135,4,0,57,102,10,135,55,31,108,58,37,131,84